Protein AF-A0A918LJS5-F1 (afdb_monomer)

Sequence (943 aa):
MLIVGGGGSGLTASVVLADLGVRSLLVERHATTSRYPKAHILNGRTMEIMAQHGLADDIYREGAPPEKSSAMVWLTSLGGDAPYDRKVLHRTDAYGGGALAEEYAAVCAQRHANLGQRWLEPLLRRHAERRTPGGVLFHHELVGFEQDATGVTATVLDRGRGTTLRVRADYLVAADGGKAVGPALGIGMAGAPTFTHWINLHVRADFSAFIEHDDAVVNRVSSLTDDGTVEHCGVVPMGPTRWGRHSEEWTLMVARPPGAAAAMDDRAVVDLVRRTLKLPACHPMEVLSISRWPVEGTVAERFRDGRVFLVGDAAHRHPPSGALGLNTGIQDAHNLAWKLAEVLAGRADPALLDSYEAERRPVARRVVDRALYSAFNQLAITAGTGVSPAATPEWNRAQLTALFADTEDGRARRAVMAEYFATNRITSRHLGVEIGYDYSGSPYVLPDGTPAPETDPLGLRCVQTARPGHRLPHAWLERDGRAVSTHGLLRPGAFLLLAGAEGGPWLDAAAAHGVDALRVGHELRDPDGTWTSLRGHGERGAVLVRPDGFVAARQHSHDDPHAWLARALAVARGHRTPTEEGHRPMTTWDADTTEVLAKLKEYALGPMRFMNVLSCFELGIVDLLAKKPGLTAREIARTVGGTESAIEQLLFLPVKDDLISHDETTGGYALSGLALPSEADLNRVVPWMDMIKVICLRQLYYLSDSVRTGKVVGLQRFYGFDGTLYAATAENADLRASWSAMMDSVTDFIDEWFFAHFEVAPGARVLDVAGNTGLGAILTRKFKPEADLTVACFDFPEKEADALANFRAHGVAEHCSFIGGDVFLGLPTGFDVVMIKHFLDMFDHENVLRIMRNVHAALEPGGQVYILVPIHPENLRDTNSVDFFPAYFLGCTMGEGGPQKLSTYSRWLEEAGFEVTAALSQDVATMPPDMVPVHGLLRATRK

Secondary structure (DSSP, 8-state):
-EEE--SHHHHHHHHHHHHTT---EEEESSSSS-SS----EE-HHHHHHHHHTT-HHHHHHHS--GGGSSEEEEES-SS--STTTT-EEEEEE-TT-GGGHHHHHTT-SSPPEE--HHHHHHHHHHHHHHHSTT-EEETEEEEEEEEETTEEEEEEEETTTTEEEEEEES-EEE-S-SSSHHHHTT--EEEEEEEEEEEEEEEE---TTT---TTEEEEEEEEE-TTS-EEEEEEEEEESS--GGG-SEEEEEEEE-HHHHHH--HHHHHHHHHHHHT--TT---EEEEEEEEEEEEEEES-SEETTEEE-GGGTEE--STTS-HHHHHHHHHHHHHHHHHHHHTTSS-GGGGGHHHHHHHHHHHHHHHHHHHHHHHTHHHHHHTT--TTS-HHHHHHHHHHHHSSSHHHHHHHHHHHHHHHHGGGGT--HHHHH----TT-TTS---SPPPPP--TT--S------TTSBPPP-EEEETTEEEEGGGGPPTT--EEEE-TT-HHHHHHHHHHT-EEEEBTTTBB-TTSHHHHHS-S-TT-EEEE-TTSBEEEEES--S-HHHHHHHHHHHHTTPPPTT-SS---TT---S-HHHHHHHHHHHHHHHHHHHHHHHHHHTTHHHHHHHSTTEEHHHHHHHHSS-HHHHHHHHHHHHHTTSEEEETTTTEEEESGGGSS-HHHHHHHHHHHHHIIIIIIHHGGGHHHHHHHTS-HHHHHHH---S-HHHHHHH-HHHHHHHHHHHHHHHHHHHHHHHHH----TT-EEEEET-TTTHHHHHHHHH-GGG--EEEEEE-GGGHHHHHHHHHHTT-TTTEEEEE--TTT---S-EEEEEEES-GGGS-HHHHHHHHHHHHHHEEEEEEEEEEEEEE-SSTTS--GGGGHHHHIIIIISSS---EEHHHHHHHHHHTTEEEEEEEE--GGGS-TT--PPEEEEEEEE-

InterPro domains:
  IPR001077 O-methyltransferase, C-terminal domain [PF00891] (701-915)
  IPR002938 FAD-binding domain [PF01494] (2-371)
  IPR016461 O-methyltransferase-like [PS51683] (601-936)
  IPR029063 S-adenosyl-L-methionine-dependent methyltransferase superfamily [G3DSA:3.40.50.150] (749-919)
  IPR029063 S-adenosyl-L-methionine-dependent methyltransferase superfamily [SSF53335] (695-920)
  IPR036188 FAD/NAD(P)-binding domain superfamily [G3DSA:3.50.50.60] (2-364)
  IPR036188 FAD/NAD(P)-binding domain superfamily [SSF51905] (2-373)
  IPR036388 Winged helix-like DNA-binding domain superfamily [G3DSA:1.10.10.10] (591-676)
  IPR050641 Rifampicin monooxygenase-like [PTHR43004] (2-559)

Foldseek 3Di:
DEEEALFLLRLLLLLLLLLLVHQYAYEAQAQDFDQDQPFWKAALLNLLSCVLSVNNVVQCVQFDPQQQAFKAWEAAFLDDDFPLHLDTLDMDTFQCHDPNVVQRCQFGVGGMTTAGRNGVSVSSNVSSCVSHPVRYHYSKHFPDWDDDPQWIWTWIANNVVRDIDIDTDRFYEYPPLQPPDCVVVVWDKDFFAFFKKKKKWKKFFQSLVRFDRSNHQWYWHFYQFPQRATFIWIWGQHARPDGGNGRRMIIIMGMGGPVVVVPDDPVNVVVSSCRSNVPDPPGDMGTPDMDMDTAGLIATPDQDDNRYGYAFSSGTGHACQLSCRSNLRSLLSLQQSLLVSCVVVVNFDPVLNVLSCLQSRVLRNLVSVLRVVLVVLVVLLCVLLVRDNPDGSVNNSVSSVCCPDPDPSVVVSSVSSVVSVVLNNLRGQQCCSSAQDFNPRGQLADFPPDDDDDADPSNNHHDAALGIRHFHGWAFKDAPNDTDTPSNPQHSSAKEKEAALQQPVLCVLCVVVVHHYDYDVPRIDRPPCSCVVHHPADRQWMFIAGSSRGTRDIDRHDPHNNVVVVVSSCSNSVNDDPVVPPDDDPPDDPPPVVVVVVVVVCVVCVVVLLVLVLVCVVLCVLVVQLVPWFDALCRSCVVSPDHSVVSVVSCPSCCVVQQWPADPVSNIIHGGVVNPDDPVLCLQQSLVSLCCVQFNPQQLVCLVVLLVPLFQVSCCVPVVDGFFLVVVLVPDVSSVVSVVSNVVSVCVPVLLVQLVVDDDAAAFEEEEEQCQLVVNVLVNCVSPVVRNAAYEYEEAPVRQVNNCVVCVVSVNNVRYYYDHDDLLVADAADGQEYEYEAPLQLADLVSSLSSLLRVLVRHDAFGKYKYKYFAQEPDNPDDDQQVCFVSCSCRGGRSDGHHYHLVVVCVSNVVSQWAWPDKDWDDCVPDDRSDRTTMIMTMTGHD

Solvent-accessible surface area (backbone atoms only — not comparable to full-atom values): 48584 Å² total; per-residue (Å²): 60,36,31,35,21,58,44,66,30,25,27,44,32,48,36,53,24,39,72,54,71,39,69,52,39,34,30,14,60,48,80,62,59,57,86,54,50,80,66,30,56,37,44,36,58,46,31,44,53,28,47,58,69,76,42,34,69,64,50,57,71,65,23,48,54,65,80,27,45,14,24,39,34,31,26,25,21,49,29,65,83,54,96,52,36,56,36,78,76,49,75,46,63,18,58,49,15,70,91,37,33,64,69,41,52,62,62,29,91,39,62,50,43,42,44,29,35,42,58,41,31,55,52,41,44,54,54,25,40,71,68,33,76,89,25,62,38,58,23,22,29,82,78,49,71,52,76,59,101,78,27,30,44,34,37,30,35,34,68,86,78,75,45,78,45,81,46,79,23,61,29,38,40,32,26,54,54,42,74,53,65,39,59,75,70,71,48,52,72,50,68,48,66,73,74,34,22,41,40,38,39,33,30,40,38,82,47,45,92,52,39,84,66,43,24,32,48,35,39,37,28,53,12,76,45,96,85,30,44,79,36,60,37,39,42,26,55,58,19,80,86,37,49,21,28,63,13,49,26,34,40,38,37,37,75,31,51,58,72,59,49,72,71,50,51,75,64,58,50,51,53,48,51,40,57,41,34,31,52,60,90,85,60,71,68,47,77,75,48,77,48,75,46,78,32,32,32,30,31,37,77,54,39,60,58,95,54,36,35,43,28,25,55,27,26,38,40,46,42,74,40,55,47,48,61,68,33,51,8,39,50,41,26,52,60,42,37,51,48,52,40,34,33,76,68,69,72,23,39,75,62,38,59,57,48,46,41,62,40,47,50,61,51,51,47,54,51,25,54,50,11,45,52,39,52,58,52,55,61,47,45,52,53,33,52,64,42,48,91,89,47,52,39,69,55,33,54,48,33,39,47,42,40,72,38,98,44,72,68,10,51,52,41,47,54,56,23,48,57,41,51,59,66,49,43,55,36,41,42,32,44,14,67,70,60,45,59,64,29,68,86,24,87,49,30,44,78,69,86,71,81,81,77,84,73,54,92,76,17,48,51,58,75,72,33,36,49,36,17,21,41,56,45,47,27,70,28,33,42,96,92,36,83,40,41,53,68,72,70,53,44,72,68,36,43,40,34,47,23,18,54,66,19,61,65,48,42,57,30,22,57,78,69,76,33,48,58,50,28,46,67,64,70,24,37,52,86,80,43,54,47,69,71,34,50,77,42,46,47,51,7,38,36,37,28,39,51,75,46,30,17,28,22,45,40,50,60,67,99,52,44,48,68,50,49,54,50,46,49,30,35,55,28,37,39,85,56,91,83,48,90,82,63,76,73,97,81,69,72,88,53,64,57,66,60,53,52,49,51,52,49,48,63,72,44,40,68,61,54,50,52,45,57,50,47,38,55,76,49,40,49,54,62,48,25,72,76,47,60,58,44,30,39,57,58,47,13,72,72,56,60,74,46,38,70,56,43,46,63,53,44,51,56,40,39,74,70,44,32,26,43,71,41,87,90,78,51,16,31,30,58,39,56,64,64,68,64,51,72,73,51,48,66,50,48,50,31,50,52,47,27,43,57,69,52,37,61,64,12,47,76,34,26,73,57,2,60,73,67,51,32,20,47,18,43,37,74,78,68,72,39,88,62,37,38,78,62,44,33,78,76,33,69,67,56,29,54,32,48,50,52,31,50,53,55,50,49,75,61,49,48,62,60,50,54,75,70,59,84,74,64,68,62,38,34,34,34,26,44,68,24,54,56,24,57,61,43,53,46,51,49,70,77,42,62,90,30,61,52,38,27,34,22,30,28,51,60,88,32,46,66,54,18,56,50,44,28,53,76,69,73,38,50,92,39,45,49,73,45,67,48,46,64,86,82,41,56,81,66,86,31,47,32,40,37,39,58,78,53,62,43,57,36,42,72,71,56,38,40,48,38,45,35,27,52,50,70,21,34,49,76,72,14,36,39,40,40,39,37,55,33,44,58,91,52,83,83,61,88,65,55,49,76,59,43,64,58,41,21,21,8,44,36,47,8,38,42,30,62,45,31,60,75,52,56,52,51,47,42,44,74,36,60,31,46,75,77,45,80,47,66,68,60,73,92,78,46,66,92,77,58,46,69,48,42,28,42,39,32,29,31,32,110

Structure (mmCIF, N/CA/C/O backbone):
data_AF-A0A918LJS5-F1
#
_entry.id   AF-A0A918LJS5-F1
#
loop_
_atom_site.group_PDB
_atom_site.id
_atom_site.type_symbol
_atom_site.label_atom_id
_atom_site.label_alt_id
_atom_site.label_comp_id
_atom_site.label_asym_id
_atom_site.label_entity_id
_atom_site.label_seq_id
_atom_site.pdbx_PDB_ins_code
_atom_site.Cartn_x
_atom_site.Cartn_y
_atom_site.Cartn_z
_atom_site.occupancy
_atom_site.B_iso_or_equiv
_atom_site.auth_seq_id
_atom_site.auth_comp_id
_atom_site.auth_asym_id
_atom_site.auth_atom_id
_atom_site.pdbx_PDB_model_num
ATOM 1 N N . MET A 1 1 ? -17.583 20.029 -4.869 1.00 96.56 1 MET A N 1
ATOM 2 C CA . MET A 1 1 ? -16.220 19.565 -5.229 1.00 96.56 1 MET A CA 1
ATOM 3 C C . MET A 1 1 ? -15.645 20.369 -6.388 1.00 96.56 1 MET A C 1
ATOM 5 O O . MET A 1 1 ? -16.385 20.649 -7.326 1.00 96.56 1 MET A O 1
ATOM 9 N N . LEU A 1 2 ? -14.349 20.695 -6.356 1.00 98.69 2 LEU A N 1
ATOM 10 C CA . LEU A 1 2 ? -13.584 21.165 -7.522 1.00 98.69 2 LEU A CA 1
ATOM 11 C C . LEU A 1 2 ? -12.577 20.082 -7.932 1.00 98.69 2 LEU A C 1
ATOM 13 O O . LEU A 1 2 ? -11.851 19.579 -7.084 1.00 98.69 2 LEU A O 1
ATOM 17 N N . ILE A 1 3 ? -12.527 19.727 -9.212 1.00 98.81 3 ILE A N 1
ATOM 18 C CA . ILE A 1 3 ? -11.568 18.779 -9.787 1.00 98.81 3 ILE A CA 1
ATOM 19 C C . ILE A 1 3 ? -10.683 19.555 -10.758 1.00 98.81 3 ILE A C 1
ATOM 21 O O . ILE A 1 3 ? -11.184 20.262 -11.631 1.00 98.81 3 ILE A O 1
ATOM 25 N N . VAL A 1 4 ? -9.370 19.441 -10.609 1.00 98.69 4 VAL A N 1
ATOM 26 C CA . VAL A 1 4 ? -8.397 20.193 -11.407 1.00 98.69 4 VAL A CA 1
ATOM 27 C C . VAL A 1 4 ? -7.623 19.208 -12.265 1.00 98.69 4 VAL A C 1
ATOM 29 O O . VAL A 1 4 ? -6.833 18.436 -11.736 1.00 98.69 4 VAL A O 1
ATOM 32 N N . GLY A 1 5 ? -7.851 19.239 -13.576 1.00 98.12 5 GLY A N 1
ATOM 33 C CA . GLY A 1 5 ? -7.279 18.316 -14.553 1.00 98.12 5 GLY A CA 1
ATOM 34 C C . GLY A 1 5 ? -8.327 17.382 -15.164 1.00 98.12 5 GLY A C 1
ATOM 35 O O . GLY A 1 5 ? -9.051 16.679 -14.463 1.00 98.12 5 GLY A O 1
ATOM 36 N N . GLY A 1 6 ? -8.389 17.366 -16.494 1.00 96.94 6 GLY A N 1
ATOM 37 C CA . GLY A 1 6 ? -9.326 16.597 -17.319 1.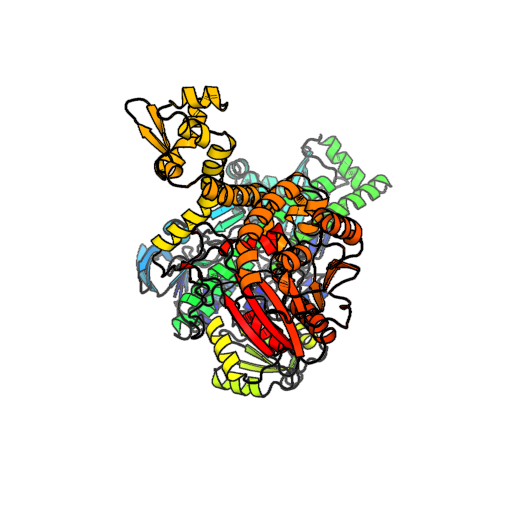00 96.94 6 GLY A CA 1
ATOM 38 C C . GLY A 1 6 ? -8.699 15.380 -17.998 1.00 96.94 6 GLY A C 1
ATOM 39 O O . GLY A 1 6 ? -9.126 15.012 -19.090 1.00 96.94 6 GLY A O 1
ATOM 40 N N . GLY A 1 7 ? -7.671 14.784 -17.387 1.00 96.25 7 GLY A N 1
ATOM 41 C CA . GLY A 1 7 ? -7.115 13.493 -17.804 1.00 96.25 7 GLY A CA 1
ATOM 42 C C . GLY A 1 7 ? -7.904 12.303 -17.245 1.00 96.25 7 GLY A C 1
ATOM 43 O O . GLY A 1 7 ? -8.898 12.481 -16.540 1.00 96.25 7 GLY A O 1
ATOM 44 N N . GLY A 1 8 ? -7.432 11.080 -17.508 1.00 96.50 8 GLY A N 1
ATOM 45 C CA . GLY A 1 8 ? -8.111 9.840 -17.098 1.00 96.50 8 GLY A CA 1
ATOM 46 C C . GLY A 1 8 ? -8.556 9.791 -15.626 1.00 96.50 8 GLY A C 1
ATOM 47 O O . GLY A 1 8 ? -9.715 9.476 -15.358 1.00 96.50 8 GLY A O 1
ATOM 48 N N . SER A 1 9 ? -7.696 10.177 -14.675 1.00 97.62 9 SER A N 1
ATOM 49 C CA . SER A 1 9 ? -8.045 10.193 -13.243 1.00 97.62 9 SER A CA 1
ATOM 50 C C . SER A 1 9 ? -9.108 11.242 -12.899 1.00 97.62 9 SER A C 1
ATOM 52 O O . SER A 1 9 ? -10.052 10.945 -12.173 1.00 97.62 9 SER A O 1
ATOM 54 N N . GLY A 1 10 ? -8.993 12.460 -13.440 1.00 98.25 10 GLY A N 1
ATOM 55 C CA . GLY A 1 10 ? -9.922 13.559 -13.150 1.00 98.25 10 GLY A CA 1
ATOM 56 C C . GLY A 1 10 ? -11.304 13.352 -13.771 1.00 98.25 10 GLY A C 1
ATOM 57 O O . GLY A 1 10 ? -12.320 13.544 -13.103 1.00 98.25 10 GLY A O 1
ATOM 58 N N . LEU A 1 11 ? -11.358 12.879 -15.020 1.00 98.62 11 LEU A N 1
ATOM 59 C CA . LEU A 1 11 ? -12.619 12.517 -15.674 1.00 98.62 11 LEU A CA 1
ATOM 60 C C . LEU A 1 11 ? -13.302 11.343 -14.964 1.00 98.62 11 LEU A C 1
ATOM 62 O O . LEU A 1 11 ? -14.517 11.369 -14.779 1.00 98.62 11 LEU A O 1
ATOM 66 N N . THR A 1 12 ? -12.528 10.356 -14.504 1.00 98.56 12 THR A N 1
ATOM 67 C CA . THR A 1 12 ? -13.069 9.253 -13.699 1.00 98.56 12 THR A CA 1
ATOM 68 C C . THR A 1 12 ? -13.606 9.754 -12.361 1.00 98.56 12 THR A C 1
ATOM 70 O O . THR A 1 12 ? -14.729 9.412 -12.004 1.00 98.56 12 THR A O 1
ATOM 73 N N . ALA A 1 13 ? -12.874 10.629 -11.661 1.00 98.62 13 ALA A N 1
ATOM 74 C CA . ALA A 1 13 ? -13.361 11.262 -10.435 1.00 98.62 13 ALA A CA 1
ATOM 75 C C . ALA A 1 13 ? -14.688 12.003 -10.668 1.00 98.62 13 ALA A C 1
ATOM 77 O O . ALA A 1 13 ? -15.600 11.882 -9.858 1.00 98.62 13 ALA A O 1
ATOM 78 N N . SER A 1 14 ? -14.826 12.720 -11.790 1.00 98.62 14 SER A N 1
ATOM 79 C CA . SER A 1 14 ? -16.070 13.411 -12.146 1.00 98.62 14 SER A CA 1
ATOM 80 C C . SER A 1 14 ? -17.237 12.444 -12.366 1.00 98.62 14 SER A C 1
ATOM 82 O O . SER A 1 14 ? -18.330 12.711 -11.872 1.00 98.62 14 SER A O 1
ATOM 84 N N . VAL A 1 15 ? -17.019 11.322 -13.062 1.00 98.62 15 VAL A N 1
ATOM 85 C CA . VAL A 1 15 ? -18.058 10.299 -13.264 1.00 98.62 15 VAL A CA 1
ATOM 86 C C . VAL A 1 15 ? -18.456 9.645 -11.943 1.00 98.62 15 VAL A C 1
ATOM 88 O O . VAL A 1 15 ? -19.642 9.609 -11.623 1.00 98.62 15 VAL A O 1
ATOM 91 N N . VAL A 1 16 ? -17.479 9.179 -11.160 1.00 98.44 16 VAL A N 1
ATOM 92 C CA . VAL A 1 16 ? -17.736 8.481 -9.894 1.00 98.44 16 VAL A CA 1
ATOM 93 C C . VAL A 1 16 ? -18.443 9.405 -8.903 1.00 98.44 16 VAL A C 1
ATOM 95 O O . VAL A 1 16 ? -19.447 9.011 -8.326 1.00 98.44 16 VAL A O 1
ATOM 98 N N . LEU A 1 17 ? -17.988 10.653 -8.738 1.00 98.44 17 LEU A N 1
ATOM 99 C CA . LEU A 1 17 ? -18.647 11.619 -7.852 1.00 98.44 17 LEU A CA 1
ATOM 100 C C . LEU A 1 17 ? -20.086 11.913 -8.289 1.00 98.44 17 LEU A C 1
ATOM 102 O O . LEU A 1 17 ? -20.968 11.987 -7.435 1.00 98.44 17 LEU A O 1
ATOM 106 N N . ALA A 1 18 ? -20.342 12.033 -9.594 1.00 98.19 18 ALA A N 1
ATOM 107 C CA . ALA A 1 18 ? -21.691 12.262 -10.097 1.00 98.19 18 ALA A CA 1
ATOM 108 C C . ALA A 1 18 ? -22.625 11.067 -9.834 1.00 98.19 18 ALA A C 1
ATOM 110 O O . ALA A 1 18 ? -23.754 11.275 -9.392 1.00 98.19 18 ALA A O 1
ATOM 111 N N . ASP A 1 19 ? -22.149 9.830 -10.018 1.00 97.88 19 ASP A N 1
ATOM 112 C CA . ASP A 1 19 ? -22.919 8.613 -9.704 1.00 97.88 19 ASP A CA 1
ATOM 113 C C . ASP A 1 19 ? -23.213 8.474 -8.200 1.00 97.88 19 ASP A C 1
ATOM 115 O O . ASP A 1 19 ? -24.200 7.856 -7.809 1.00 97.88 19 ASP A O 1
ATOM 119 N N . LEU A 1 20 ? -22.387 9.094 -7.353 1.00 97.75 20 LEU A N 1
ATOM 120 C CA . LEU A 1 20 ? -22.584 9.184 -5.904 1.00 97.75 20 LEU A CA 1
ATOM 121 C C . LEU A 1 20 ? -23.449 10.387 -5.478 1.00 97.75 20 LEU A C 1
ATOM 123 O O . LEU A 1 20 ? -23.612 10.635 -4.284 1.00 97.75 20 LEU A O 1
ATOM 127 N N . GLY A 1 21 ? -23.982 11.162 -6.429 1.00 96.75 21 GLY A N 1
ATOM 128 C CA . GLY A 1 21 ? -24.802 12.347 -6.158 1.00 96.75 21 GLY A CA 1
ATOM 129 C C . GLY A 1 21 ? -24.016 13.574 -5.679 1.00 96.75 21 GLY A C 1
ATOM 130 O O . GLY A 1 21 ? -24.609 14.531 -5.180 1.00 96.75 21 GLY A O 1
ATOM 131 N N . VAL A 1 22 ? -22.688 13.585 -5.825 1.00 97.50 22 VAL A N 1
ATOM 132 C CA . VAL A 1 22 ? -21.833 14.705 -5.417 1.00 97.50 22 VAL A CA 1
ATOM 133 C C . VAL A 1 22 ? -21.667 15.700 -6.562 1.00 97.50 22 VAL A C 1
ATOM 135 O O . VAL A 1 22 ? -21.097 15.402 -7.609 1.00 97.50 22 VAL A O 1
ATOM 138 N N . ARG A 1 23 ? -22.086 16.948 -6.331 1.00 96.94 23 ARG A N 1
ATOM 139 C CA . ARG A 1 23 ? -21.885 18.045 -7.286 1.00 96.94 23 ARG A CA 1
ATOM 140 C C . ARG A 1 23 ? -20.399 18.407 -7.412 1.00 96.94 23 ARG A C 1
ATOM 142 O O . ARG A 1 23 ? -19.765 18.872 -6.453 1.00 96.94 23 ARG A O 1
ATOM 149 N N . SER A 1 24 ? -19.867 18.281 -8.624 1.00 97.75 24 SER A N 1
ATOM 150 C CA . SER A 1 24 ? -18.484 18.630 -8.958 1.00 97.75 24 SER A CA 1
ATOM 151 C C . SER A 1 24 ? -18.380 19.599 -10.132 1.00 97.75 24 SER A C 1
ATOM 153 O O . SER A 1 24 ? -19.163 19.513 -11.073 1.00 97.75 24 SER A O 1
ATOM 155 N N . LEU A 1 25 ? -17.369 20.468 -10.091 1.00 98.62 25 LEU A N 1
ATOM 156 C CA . LEU A 1 25 ? -16.881 21.222 -11.243 1.00 98.62 25 LEU A CA 1
ATOM 157 C C . LEU A 1 25 ? -15.488 20.705 -11.609 1.00 98.62 25 LEU A C 1
ATOM 159 O O . LEU A 1 25 ? -14.601 20.744 -10.761 1.00 98.62 25 LEU A O 1
ATOM 163 N N . LEU A 1 26 ? -15.287 20.243 -12.839 1.00 98.81 26 LEU A N 1
ATOM 164 C CA . LEU A 1 26 ? -13.979 19.897 -13.389 1.00 98.81 26 LEU A CA 1
ATOM 165 C C . LEU A 1 26 ? -13.466 21.041 -14.258 1.00 98.81 26 LEU A C 1
ATOM 167 O O . LEU A 1 26 ? -14.195 21.525 -15.122 1.00 98.81 26 LEU A O 1
ATOM 171 N N . VAL A 1 27 ? -12.207 21.434 -14.069 1.00 98.56 27 VAL A N 1
ATOM 172 C CA . VAL A 1 27 ? -11.519 22.420 -14.913 1.00 98.56 27 VAL A CA 1
ATOM 173 C C . VAL A 1 27 ? -10.274 21.808 -15.551 1.00 98.56 27 VAL A C 1
ATOM 175 O O . VAL A 1 27 ? -9.483 21.146 -14.881 1.00 98.56 27 VAL A O 1
ATOM 178 N N . GLU A 1 28 ? -10.100 22.014 -16.854 1.00 97.94 28 GLU A N 1
ATOM 179 C CA . GLU A 1 28 ? -8.954 21.538 -17.632 1.00 97.94 28 GLU A CA 1
ATOM 180 C C . GLU A 1 28 ? -8.422 22.663 -18.518 1.00 97.94 28 GLU A C 1
ATOM 182 O O . GLU A 1 28 ? -9.156 23.251 -19.308 1.00 97.94 28 GLU A O 1
ATOM 187 N N . ARG A 1 29 ? -7.124 22.954 -18.416 1.00 97.00 29 ARG A N 1
ATOM 188 C CA . ARG A 1 29 ? -6.482 24.075 -19.117 1.00 97.00 29 ARG A CA 1
ATOM 189 C C . ARG A 1 29 ? -6.448 23.904 -20.638 1.00 97.00 29 ARG A C 1
ATOM 191 O O . ARG A 1 29 ? -6.424 24.891 -21.369 1.00 97.00 29 ARG A O 1
ATOM 198 N N . HIS A 1 30 ? -6.407 22.673 -21.137 1.00 96.19 30 HIS A N 1
ATOM 199 C CA . HIS A 1 30 ? -6.397 22.384 -22.567 1.00 96.19 30 HIS A CA 1
ATOM 200 C C . HIS A 1 30 ? -7.815 22.464 -23.154 1.00 96.19 30 HIS A C 1
ATOM 202 O O . HIS A 1 30 ? -8.797 22.199 -22.472 1.00 96.19 30 HIS A O 1
ATOM 208 N N . ALA A 1 31 ? -7.943 22.840 -24.432 1.00 95.50 31 ALA A N 1
ATOM 209 C CA . ALA A 1 31 ? -9.250 22.970 -25.092 1.00 95.50 31 ALA A CA 1
ATOM 210 C C . ALA A 1 31 ? -9.937 21.616 -25.369 1.00 95.50 31 ALA A C 1
ATOM 212 O O . ALA A 1 31 ? -11.158 21.536 -25.497 1.00 95.50 31 ALA A O 1
ATOM 213 N N . THR A 1 32 ? -9.152 20.543 -25.453 1.00 95.50 32 THR A N 1
ATOM 214 C CA . THR A 1 32 ? -9.612 19.172 -25.694 1.00 95.50 32 THR A CA 1
ATOM 215 C C . THR A 1 32 ? -8.863 18.203 -24.786 1.00 95.50 32 THR A C 1
ATOM 217 O O . THR A 1 32 ? -7.865 18.570 -24.163 1.00 95.50 32 THR A O 1
ATOM 220 N N . THR A 1 33 ? -9.319 16.952 -24.743 1.00 95.50 33 THR A N 1
ATOM 221 C CA . THR A 1 33 ? -8.583 15.832 -24.137 1.00 95.50 33 THR A CA 1
ATOM 222 C C . THR A 1 33 ? -7.249 15.594 -24.851 1.00 95.50 33 THR A C 1
ATOM 224 O O . THR A 1 33 ? -6.936 16.231 -25.868 1.00 95.50 33 THR A O 1
ATOM 227 N N . SER A 1 34 ? -6.426 14.696 -24.309 1.00 89.88 34 SER A N 1
ATOM 228 C CA . SER A 1 34 ? -5.091 14.442 -24.828 1.00 89.88 34 SER A CA 1
ATOM 229 C C . SER A 1 34 ? -5.116 13.983 -26.284 1.00 89.88 34 SER A C 1
ATOM 231 O O . SER A 1 34 ? -5.778 13.021 -26.655 1.00 89.88 34 SER A O 1
ATOM 233 N N . ARG A 1 35 ? -4.318 14.657 -27.118 1.00 87.12 35 ARG A N 1
ATOM 234 C CA . ARG A 1 35 ? -4.061 14.238 -28.504 1.00 87.12 35 ARG A CA 1
ATOM 235 C C . ARG A 1 35 ? -3.033 13.110 -28.617 1.00 87.12 35 ARG A C 1
ATOM 237 O O . ARG A 1 35 ? -2.877 12.557 -29.703 1.00 87.12 35 ARG A O 1
ATOM 244 N N . TYR A 1 36 ? -2.316 12.824 -27.529 1.00 89.75 36 TYR A N 1
ATOM 245 C CA . TYR A 1 36 ? -1.252 11.828 -27.482 1.00 89.75 36 TYR A CA 1
ATOM 246 C C . TYR A 1 36 ? -1.810 10.471 -27.024 1.00 89.75 36 TYR A C 1
ATOM 248 O O . TYR A 1 36 ? -2.623 10.450 -26.102 1.00 89.75 36 TYR A O 1
ATOM 256 N N . PRO A 1 37 ? -1.344 9.348 -27.597 1.00 82.12 37 PRO A N 1
ATOM 257 C CA . PRO A 1 37 ? -1.781 8.000 -27.218 1.00 82.12 37 PRO A CA 1
ATOM 258 C C . PRO A 1 37 ? -1.644 7.663 -25.725 1.00 82.12 37 PRO A C 1
ATOM 260 O O . PRO A 1 37 ? -2.584 7.129 -25.142 1.00 82.12 37 PRO A O 1
ATOM 263 N N . LYS A 1 38 ? -0.505 8.026 -25.108 1.00 89.56 38 LYS A N 1
ATOM 264 C CA . LYS A 1 38 ? -0.156 7.783 -23.690 1.00 89.56 38 LYS A CA 1
ATOM 265 C C . LYS A 1 38 ? -0.474 6.341 -23.232 1.00 89.56 38 LYS A C 1
ATOM 267 O O . LYS A 1 38 ? -0.198 5.401 -23.969 1.00 89.56 38 LYS A O 1
ATOM 272 N N . ALA A 1 39 ? -0.955 6.150 -21.997 1.00 92.31 39 ALA A N 1
ATOM 273 C CA . ALA A 1 39 ? -1.295 4.833 -21.462 1.00 92.31 39 ALA A CA 1
ATOM 274 C C . ALA A 1 39 ? -2.462 4.207 -22.241 1.00 92.31 39 ALA A C 1
ATOM 276 O O . ALA A 1 39 ? -3.348 4.924 -22.700 1.00 92.31 39 ALA A O 1
ATOM 277 N N . HIS A 1 40 ? -2.467 2.880 -22.363 1.00 93.88 40 HIS A N 1
ATOM 278 C CA . HIS A 1 40 ? -3.453 2.165 -23.177 1.00 93.88 40 HIS A CA 1
ATOM 279 C C . HIS A 1 40 ? -4.020 0.901 -22.516 1.00 93.88 40 HIS A C 1
ATOM 281 O O . HIS A 1 40 ? -5.159 0.552 -22.797 1.00 93.88 40 HIS A O 1
ATOM 287 N N . ILE A 1 41 ? -3.301 0.252 -21.591 1.00 95.69 41 ILE A N 1
ATOM 288 C CA . ILE A 1 41 ? -3.839 -0.896 -20.844 1.00 95.69 41 ILE A CA 1
ATOM 289 C C . ILE A 1 41 ? -4.638 -0.445 -19.625 1.00 95.69 41 ILE A C 1
ATOM 291 O O . ILE A 1 41 ? -4.147 0.312 -18.783 1.00 95.69 41 ILE A O 1
ATOM 295 N N . LEU A 1 42 ? -5.847 -0.984 -19.511 1.00 97.00 42 LEU A N 1
ATOM 296 C CA . LEU A 1 42 ? -6.722 -0.905 -18.352 1.00 97.00 42 LEU A CA 1
ATOM 297 C C . LEU A 1 42 ? -6.766 -2.290 -17.707 1.00 97.00 42 LEU A C 1
ATOM 299 O O . LEU A 1 42 ? -7.195 -3.254 -18.339 1.00 97.00 42 LEU A O 1
ATOM 303 N N . ASN A 1 43 ? -6.279 -2.405 -16.474 1.00 96.31 43 ASN A N 1
ATOM 304 C CA . ASN A 1 43 ? -6.233 -3.685 -15.775 1.00 96.31 43 ASN A CA 1
ATOM 305 C C . ASN A 1 43 ? -7.613 -4.106 -15.248 1.00 96.31 43 ASN A C 1
ATOM 307 O O . ASN A 1 43 ? -8.541 -3.295 -15.190 1.00 96.31 43 ASN A O 1
ATOM 311 N N . GLY A 1 44 ? -7.735 -5.370 -14.832 1.00 95.50 44 GLY A N 1
ATOM 312 C CA . GLY A 1 44 ? -8.982 -5.926 -14.298 1.00 95.50 44 GLY A CA 1
ATOM 313 C C . GLY A 1 44 ? -9.600 -5.067 -13.191 1.00 95.50 44 GLY A C 1
ATOM 314 O O . GLY A 1 44 ? -10.790 -4.772 -13.246 1.00 95.50 44 GLY A O 1
ATOM 315 N N . ARG A 1 45 ? -8.795 -4.540 -12.253 1.00 97.19 45 ARG A N 1
ATOM 316 C CA . ARG A 1 45 ? -9.301 -3.670 -11.177 1.00 97.19 45 ARG A CA 1
ATOM 317 C C . ARG A 1 45 ? -9.896 -2.361 -11.694 1.00 97.19 45 ARG A C 1
ATOM 319 O O . ARG A 1 45 ? -10.929 -1.919 -11.199 1.00 97.19 45 ARG A O 1
ATOM 326 N N . THR A 1 46 ? -9.271 -1.736 -12.684 1.00 98.19 46 THR A N 1
ATOM 327 C CA . THR A 1 46 ? -9.848 -0.566 -13.352 1.00 98.19 46 THR A CA 1
ATOM 328 C C . THR A 1 46 ? -11.139 -0.936 -14.065 1.00 98.19 46 THR A C 1
ATOM 330 O O . THR A 1 46 ? -12.124 -0.216 -13.938 1.00 98.19 46 THR A O 1
ATOM 333 N N . MET A 1 47 ? -11.176 -2.069 -14.766 1.00 98.25 47 MET A N 1
ATOM 334 C CA . MET A 1 47 ? -12.376 -2.498 -15.481 1.00 98.25 47 MET A CA 1
ATOM 335 C C . MET A 1 47 ? -13.530 -2.880 -14.546 1.00 98.25 47 MET A C 1
ATOM 337 O O . MET A 1 47 ? -14.682 -2.661 -14.904 1.00 98.25 47 MET A O 1
ATOM 341 N N . GLU A 1 48 ? -13.262 -3.340 -13.322 1.00 97.44 48 GLU A N 1
ATOM 342 C CA . GLU A 1 48 ? -14.283 -3.483 -12.272 1.00 97.44 48 GLU A CA 1
ATOM 343 C C . GLU A 1 48 ? -14.893 -2.142 -11.866 1.00 97.44 48 GLU A C 1
ATOM 345 O O . GLU A 1 48 ? -16.113 -2.035 -11.766 1.00 97.44 48 GLU A O 1
ATOM 350 N N . ILE A 1 49 ? -14.063 -1.112 -11.678 1.00 98.19 49 ILE A N 1
ATOM 351 C CA . ILE A 1 49 ? -14.533 0.250 -11.384 1.00 98.19 49 ILE A CA 1
ATOM 352 C C . ILE A 1 49 ? -15.376 0.762 -12.556 1.00 98.19 49 ILE A C 1
ATOM 354 O O . ILE A 1 49 ? -16.473 1.285 -12.365 1.00 98.19 49 ILE A O 1
ATOM 358 N N . MET A 1 50 ? -14.905 0.557 -13.788 1.00 98.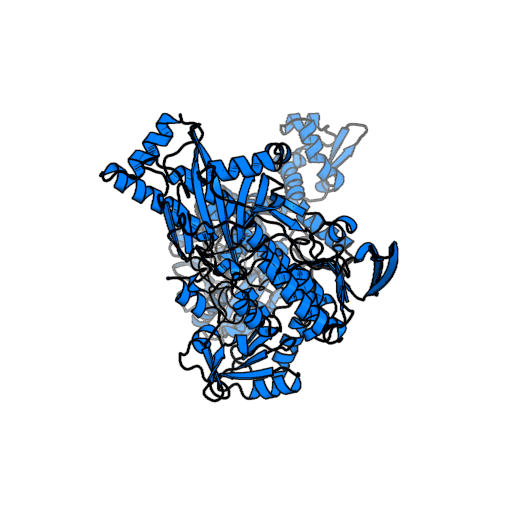31 50 MET A N 1
ATOM 359 C CA . MET A 1 50 ? -15.652 0.932 -14.987 1.00 98.31 50 MET A CA 1
ATOM 360 C C . MET A 1 50 ? -16.981 0.176 -15.081 1.00 98.31 50 MET A C 1
ATOM 362 O O . MET A 1 50 ? -17.987 0.772 -15.448 1.00 98.31 50 MET A O 1
ATOM 366 N N . ALA A 1 51 ? -17.027 -1.108 -14.725 1.00 97.88 51 ALA A N 1
ATOM 367 C CA . ALA A 1 51 ? -18.258 -1.894 -14.723 1.00 97.88 51 ALA A CA 1
ATOM 368 C C . ALA A 1 51 ? -19.244 -1.398 -13.655 1.00 97.88 51 ALA A C 1
ATOM 370 O O . ALA A 1 51 ? -20.416 -1.192 -13.968 1.00 97.88 51 ALA A O 1
ATOM 371 N N . GLN A 1 52 ? -18.765 -1.110 -12.439 1.00 96.88 52 GLN A N 1
ATOM 372 C CA . GLN A 1 52 ? -19.575 -0.561 -11.342 1.00 96.88 52 GLN A CA 1
ATOM 373 C C . GLN A 1 52 ? -20.271 0.756 -11.737 1.00 96.88 52 GLN A C 1
ATOM 375 O O . GLN A 1 52 ? -21.384 1.024 -11.292 1.00 96.88 52 GLN A O 1
ATOM 380 N N . HIS A 1 53 ? -19.637 1.549 -12.606 1.00 97.44 53 HIS A N 1
ATOM 381 C CA . HIS A 1 53 ? -20.128 2.846 -13.084 1.00 97.44 53 HIS A CA 1
ATOM 382 C C . HIS A 1 53 ? -20.694 2.818 -14.522 1.00 97.44 53 HIS A C 1
ATOM 384 O O . HIS A 1 53 ? -20.924 3.869 -15.129 1.00 97.44 53 HIS A O 1
ATOM 390 N N . GLY A 1 54 ? -20.935 1.632 -15.096 1.00 97.00 54 GLY A N 1
ATOM 391 C CA . GLY A 1 54 ? -21.567 1.485 -16.416 1.00 97.00 54 GLY A CA 1
ATOM 392 C C . GLY A 1 54 ? -20.742 2.045 -17.584 1.00 97.00 54 GLY A C 1
ATOM 393 O O . GLY A 1 54 ? -21.294 2.642 -18.506 1.00 97.00 54 GLY A O 1
ATOM 394 N N . LEU A 1 55 ? -19.417 1.916 -17.514 1.00 98.19 55 LEU A N 1
ATOM 395 C CA . LEU A 1 55 ? -18.438 2.375 -18.510 1.00 98.19 55 LEU A CA 1
ATOM 396 C C . LEU A 1 55 ? -17.754 1.214 -19.248 1.00 98.19 55 LEU A C 1
ATOM 398 O O . LEU A 1 55 ? -17.259 1.406 -20.357 1.00 98.19 55 LEU A O 1
ATOM 402 N N . ALA A 1 56 ? -17.695 0.024 -18.639 1.00 97.94 56 ALA A N 1
ATOM 403 C CA . ALA A 1 56 ? -16.894 -1.092 -19.146 1.00 97.94 56 ALA A CA 1
ATOM 404 C C . ALA A 1 56 ? -17.289 -1.526 -20.567 1.00 97.94 56 ALA A C 1
ATOM 406 O O . ALA A 1 56 ? -16.412 -1.684 -21.412 1.00 97.94 56 ALA A O 1
ATOM 407 N N . ASP A 1 57 ? -18.586 -1.651 -20.858 1.00 97.88 57 ASP A N 1
ATOM 408 C CA . ASP A 1 57 ? -19.069 -2.093 -22.174 1.00 97.88 57 ASP A CA 1
ATOM 409 C C . ASP A 1 57 ? -18.689 -1.127 -23.299 1.00 97.88 57 ASP A C 1
ATOM 411 O O . ASP A 1 57 ? -18.334 -1.557 -24.395 1.00 97.88 57 ASP A O 1
ATOM 415 N N . ASP A 1 58 ? -18.736 0.181 -23.035 1.00 97.88 58 ASP A N 1
ATOM 416 C CA . ASP A 1 58 ? -18.333 1.198 -24.008 1.00 97.88 58 ASP A CA 1
ATOM 417 C C . ASP A 1 58 ? -16.816 1.145 -24.248 1.00 97.88 58 ASP A C 1
ATOM 419 O O . ASP A 1 58 ? -16.367 1.247 -25.390 1.00 97.88 58 ASP A O 1
ATOM 423 N N . ILE A 1 59 ? -16.028 0.892 -23.196 1.00 97.81 59 ILE A N 1
ATOM 424 C CA . ILE A 1 59 ? -14.574 0.713 -23.294 1.00 97.81 59 ILE A CA 1
ATOM 425 C C . ILE A 1 59 ? -14.219 -0.548 -24.090 1.00 97.81 59 ILE A C 1
ATOM 427 O O . ILE A 1 59 ? -13.363 -0.476 -24.967 1.00 97.81 59 ILE A O 1
ATOM 431 N N . TYR A 1 60 ? -14.868 -1.689 -23.835 1.00 97.31 60 TYR A N 1
ATOM 432 C CA . TYR A 1 60 ? -14.629 -2.910 -24.615 1.00 97.31 60 TYR A CA 1
ATOM 433 C C . TYR A 1 60 ? -15.048 -2.750 -26.078 1.00 97.31 60 TYR A C 1
ATOM 435 O O . TYR A 1 60 ? -14.405 -3.313 -26.958 1.00 97.31 60 TYR A O 1
ATOM 443 N N . ARG A 1 61 ? -16.112 -1.983 -26.349 1.00 96.12 61 ARG A N 1
ATOM 444 C CA . ARG A 1 61 ? -16.605 -1.747 -27.712 1.00 96.12 61 ARG A CA 1
ATOM 445 C C . ARG A 1 61 ? -15.671 -0.864 -28.536 1.00 96.12 61 ARG A C 1
ATOM 447 O O . ARG A 1 61 ? -15.540 -1.092 -29.733 1.00 96.12 61 ARG A O 1
ATOM 454 N N . GLU A 1 62 ? -15.074 0.156 -27.920 1.00 95.38 62 GLU A N 1
ATOM 455 C CA . GLU A 1 62 ? -14.138 1.072 -28.592 1.00 95.38 62 GLU A CA 1
ATOM 456 C C . GLU A 1 62 ? -12.679 0.565 -28.551 1.00 95.38 62 GLU A C 1
ATOM 458 O O . GLU A 1 62 ? -11.848 1.026 -29.332 1.00 95.38 62 GLU A O 1
ATOM 463 N N . GLY A 1 63 ? -12.356 -0.366 -27.648 1.00 95.25 63 GLY A N 1
ATOM 464 C CA . GLY A 1 63 ? -11.017 -0.920 -27.434 1.00 95.25 63 GLY A CA 1
ATOM 465 C C . GLY A 1 63 ? -10.632 -2.086 -28.342 1.00 95.25 63 GLY A C 1
ATOM 466 O O . GLY A 1 63 ? -11.412 -2.580 -29.157 1.00 95.25 63 GLY A O 1
ATOM 467 N N . ALA A 1 64 ? -9.388 -2.538 -28.181 1.00 95.19 64 ALA A N 1
ATOM 468 C CA . ALA A 1 64 ? -8.877 -3.699 -28.889 1.00 95.19 64 ALA A CA 1
ATOM 469 C C . ALA A 1 64 ? -9.640 -4.967 -28.478 1.00 95.19 64 ALA A C 1
ATOM 471 O O . ALA A 1 64 ? -9.804 -5.209 -27.276 1.00 95.19 64 ALA A O 1
ATOM 472 N N . PRO A 1 65 ? -10.032 -5.822 -29.440 1.00 93.12 65 PRO A N 1
ATOM 473 C CA . PRO A 1 65 ? -10.528 -7.152 -29.127 1.00 93.12 65 PRO A CA 1
ATOM 474 C C . PRO A 1 65 ? -9.494 -7.951 -28.312 1.00 93.12 65 PRO A C 1
ATOM 476 O O . PRO A 1 65 ? -8.291 -7.816 -28.572 1.00 93.12 65 PRO A O 1
ATOM 479 N N . PRO A 1 66 ? -9.915 -8.801 -27.356 1.00 90.00 66 PRO A N 1
ATOM 480 C CA . PRO A 1 66 ? -8.997 -9.555 -26.499 1.00 90.00 66 PRO A CA 1
ATOM 481 C C . PRO A 1 66 ? -7.962 -10.384 -27.274 1.00 90.00 66 PRO A C 1
ATOM 483 O O . PRO A 1 66 ? -6.790 -10.419 -26.909 1.00 90.00 66 PRO A O 1
ATOM 486 N N . GLU A 1 67 ? -8.366 -10.991 -28.390 1.00 91.38 67 GLU A N 1
ATOM 487 C CA . GLU A 1 67 ? -7.509 -11.786 -29.275 1.00 91.38 67 GLU A CA 1
ATOM 488 C C . GLU A 1 67 ? -6.463 -10.964 -30.047 1.00 91.38 67 GLU A C 1
ATOM 490 O O . GLU A 1 67 ? -5.582 -11.536 -30.683 1.00 91.38 67 GLU A O 1
ATOM 495 N N . LYS A 1 68 ? -6.557 -9.629 -30.014 1.00 93.50 68 LYS A N 1
ATOM 496 C CA . LYS A 1 68 ? -5.579 -8.693 -30.597 1.00 93.50 68 LYS A CA 1
ATOM 497 C C . LYS A 1 68 ? -4.664 -8.062 -29.547 1.00 93.50 68 LYS A C 1
ATOM 499 O O . LYS A 1 68 ? -3.860 -7.193 -29.872 1.00 93.50 68 LYS A O 1
ATOM 504 N N . SER A 1 69 ? -4.821 -8.448 -28.282 1.00 91.75 69 SER A N 1
ATOM 505 C CA . SER A 1 69 ? -4.201 -7.773 -27.146 1.00 91.75 69 SER A CA 1
ATOM 506 C C . SER A 1 69 ? -3.811 -8.758 -26.036 1.00 91.75 69 SER A C 1
ATOM 508 O O . SER A 1 69 ? -4.053 -8.491 -24.858 1.00 91.75 69 SER A O 1
ATOM 510 N N . SER A 1 70 ? -3.200 -9.888 -26.403 1.00 93.31 70 SER A N 1
ATOM 511 C CA . SER A 1 70 ? -2.919 -11.007 -25.490 1.00 93.31 70 SER A CA 1
ATOM 512 C C . SER A 1 70 ? -1.442 -11.333 -25.277 1.00 93.31 70 SER A C 1
ATOM 514 O O . SER A 1 70 ? -1.134 -12.152 -24.411 1.00 93.31 70 SER A O 1
ATOM 516 N N . ALA A 1 71 ? -0.524 -10.730 -26.037 1.00 94.62 71 ALA A N 1
ATOM 517 C CA . ALA A 1 71 ? 0.892 -11.087 -25.974 1.00 94.62 71 ALA A CA 1
ATOM 518 C C . ALA A 1 71 ? 1.846 -9.889 -26.014 1.00 94.62 71 ALA A C 1
ATOM 520 O O . ALA A 1 71 ? 1.524 -8.803 -26.493 1.00 94.62 71 ALA A O 1
ATOM 521 N N . MET A 1 72 ? 3.070 -10.113 -25.546 1.00 93.94 72 MET A N 1
ATOM 522 C CA . MET A 1 72 ? 4.225 -9.276 -25.855 1.00 93.94 72 MET A CA 1
ATOM 523 C C . MET A 1 72 ? 5.191 -10.057 -26.735 1.00 93.94 72 MET A C 1
ATOM 525 O O . MET A 1 72 ? 5.471 -11.230 -26.476 1.00 93.94 72 MET A O 1
ATOM 529 N N . VAL A 1 73 ? 5.713 -9.391 -27.762 1.00 95.12 73 VAL A N 1
ATOM 530 C CA . VAL A 1 73 ? 6.622 -9.989 -28.742 1.00 95.12 73 VAL A CA 1
ATOM 531 C C . VAL A 1 73 ? 7.917 -9.198 -28.749 1.00 95.12 73 VAL A C 1
ATOM 533 O O . VAL A 1 73 ? 7.894 -7.973 -28.830 1.00 95.12 73 VAL A O 1
ATOM 536 N N . TRP A 1 74 ? 9.047 -9.892 -28.686 1.00 93.88 74 TRP A N 1
ATOM 537 C CA . TRP A 1 74 ? 10.374 -9.320 -28.861 1.00 93.88 74 TRP A CA 1
ATOM 538 C C . TRP A 1 74 ? 10.964 -9.803 -30.168 1.00 93.88 74 TRP A C 1
ATOM 540 O O . TRP A 1 74 ? 10.934 -10.995 -30.472 1.00 93.88 74 TRP A O 1
ATOM 550 N N . LEU A 1 75 ? 11.525 -8.873 -30.922 1.00 94.19 75 LEU A N 1
ATOM 551 C CA . LEU A 1 75 ? 12.055 -9.113 -32.252 1.00 94.19 75 LEU A CA 1
ATOM 552 C C . LEU A 1 75 ? 13.346 -8.332 -32.470 1.00 94.19 75 LEU A C 1
ATOM 554 O O . LEU A 1 75 ? 13.593 -7.318 -31.817 1.00 94.19 75 LEU A O 1
ATOM 558 N N . THR A 1 76 ? 14.163 -8.793 -33.407 1.00 93.44 76 THR A N 1
ATOM 559 C CA . THR A 1 76 ? 15.388 -8.088 -33.791 1.00 93.44 76 THR A CA 1
ATOM 560 C C . THR A 1 76 ? 15.090 -6.831 -34.606 1.00 93.44 76 THR A C 1
ATOM 562 O O . THR A 1 76 ? 15.640 -5.776 -34.327 1.00 93.44 76 THR A O 1
ATOM 565 N N . SER A 1 77 ? 14.176 -6.892 -35.573 1.00 94.81 77 SER A N 1
ATOM 566 C CA . SER A 1 77 ? 13.790 -5.759 -36.428 1.00 94.81 77 SER A CA 1
ATOM 567 C C . SER A 1 77 ? 12.451 -6.028 -37.121 1.00 94.81 77 SER A C 1
ATOM 569 O O . SER A 1 77 ? 12.019 -7.177 -37.189 1.00 94.81 77 SER A O 1
ATOM 571 N N . LEU A 1 78 ? 11.786 -4.982 -37.631 1.00 95.50 78 LEU A N 1
ATOM 572 C CA . LEU A 1 78 ? 10.592 -5.140 -38.477 1.00 95.50 78 LEU A CA 1
ATOM 573 C C . LEU A 1 78 ? 10.968 -5.377 -39.946 1.00 95.50 78 LEU A C 1
ATOM 575 O O . LEU A 1 78 ? 10.381 -6.230 -40.606 1.00 95.50 78 LEU A O 1
ATOM 579 N N . GLY A 1 79 ? 11.953 -4.636 -40.457 1.00 93.81 79 GLY A N 1
ATOM 580 C CA . GLY A 1 79 ? 12.533 -4.830 -41.787 1.00 93.81 79 GLY A CA 1
ATOM 581 C C . GLY A 1 79 ? 13.985 -5.313 -41.737 1.00 93.81 79 GLY A C 1
ATOM 582 O O . GLY A 1 79 ? 14.455 -5.798 -40.708 1.00 93.81 79 GLY A O 1
ATOM 583 N N . GLY A 1 80 ? 14.706 -5.161 -42.847 1.00 92.38 80 GLY A N 1
ATOM 584 C CA . GLY A 1 80 ? 16.089 -5.621 -43.000 1.00 92.38 80 GLY A CA 1
ATOM 585 C C . GLY A 1 80 ? 16.213 -7.032 -43.586 1.00 92.38 80 GLY A C 1
ATOM 586 O O . GLY A 1 80 ? 15.280 -7.841 -43.536 1.00 92.38 80 GLY A O 1
ATOM 587 N N . ASP A 1 81 ? 17.386 -7.303 -44.157 1.00 90.44 81 ASP A N 1
ATOM 588 C CA . ASP A 1 81 ? 17.675 -8.508 -44.946 1.00 90.44 81 ASP A CA 1
ATOM 589 C C . ASP A 1 81 ? 18.863 -9.317 -44.407 1.00 90.44 81 ASP A C 1
ATOM 591 O O . ASP A 1 81 ? 19.246 -10.328 -45.001 1.00 90.44 81 ASP A O 1
ATOM 595 N N . ALA A 1 82 ? 19.456 -8.915 -43.276 1.00 90.00 82 ALA A N 1
ATOM 596 C CA . ALA A 1 82 ? 20.506 -9.714 -42.657 1.00 90.00 82 ALA A CA 1
ATOM 597 C C . ALA A 1 82 ? 19.936 -11.043 -42.110 1.00 90.00 82 ALA A C 1
ATOM 599 O O . ALA A 1 82 ? 18.765 -11.105 -41.732 1.00 90.00 82 ALA A O 1
ATOM 600 N N . PRO A 1 83 ? 20.748 -12.111 -41.975 1.00 88.50 83 PRO A N 1
ATOM 601 C CA . PRO A 1 83 ? 20.272 -13.417 -41.493 1.00 88.50 83 PRO A CA 1
ATOM 602 C C . PRO A 1 83 ? 19.596 -13.408 -40.110 1.00 88.50 83 PRO A C 1
ATOM 604 O O . PRO A 1 83 ? 18.805 -14.301 -39.802 1.00 88.50 83 PRO A O 1
ATOM 607 N N . TYR A 1 84 ? 19.912 -12.411 -39.280 1.00 89.00 84 TYR A N 1
ATOM 608 C CA . TYR A 1 84 ? 19.363 -12.200 -37.938 1.00 89.00 84 TYR A CA 1
ATOM 609 C C . TYR A 1 84 ? 18.274 -11.113 -37.879 1.00 89.00 84 TYR A C 1
ATOM 611 O O . TYR A 1 84 ? 17.735 -10.868 -36.801 1.00 89.00 84 TYR A O 1
ATOM 619 N N . ASP A 1 85 ? 17.930 -10.467 -38.995 1.00 93.12 85 ASP A N 1
ATOM 620 C CA . ASP A 1 85 ? 16.826 -9.503 -39.063 1.00 93.12 85 ASP A CA 1
ATOM 621 C C . ASP A 1 85 ? 15.473 -10.226 -39.100 1.00 93.12 85 ASP A C 1
ATOM 623 O O . ASP A 1 85 ? 15.378 -11.384 -39.520 1.00 93.12 85 ASP A O 1
ATOM 627 N N . ARG A 1 86 ? 14.411 -9.539 -38.657 1.00 93.69 86 ARG A N 1
ATOM 628 C CA . ARG A 1 86 ? 13.027 -10.055 -38.657 1.00 93.69 86 ARG A CA 1
ATOM 629 C C . ARG A 1 86 ? 12.860 -11.374 -37.897 1.00 93.69 86 ARG A C 1
ATOM 631 O O . ARG A 1 86 ? 12.004 -12.193 -38.226 1.00 93.69 86 ARG A O 1
ATOM 638 N N . LYS A 1 87 ? 13.695 -11.604 -36.880 1.00 93.25 87 LYS A N 1
ATOM 639 C CA . LYS A 1 87 ? 13.631 -12.791 -36.024 1.00 93.25 87 LYS A CA 1
ATOM 640 C C . LYS A 1 87 ? 12.872 -12.481 -34.749 1.00 93.25 87 LYS A C 1
ATOM 642 O O . LYS A 1 87 ? 13.137 -11.471 -34.100 1.00 93.25 87 LYS A O 1
ATOM 647 N N . VAL A 1 88 ? 11.984 -13.390 -34.361 1.00 93.62 88 VAL A N 1
ATOM 648 C CA . VAL A 1 88 ? 11.360 -13.385 -33.037 1.00 93.62 88 VAL A CA 1
ATOM 649 C C . VAL A 1 88 ? 12.381 -13.901 -32.026 1.00 93.62 88 VAL A C 1
ATOM 651 O O . VAL A 1 88 ? 12.874 -15.021 -32.138 1.00 93.62 88 VAL A O 1
ATOM 654 N N . LEU A 1 89 ? 12.710 -13.062 -31.047 1.00 92.00 89 LEU A N 1
ATOM 655 C CA . LEU A 1 89 ? 13.561 -13.413 -29.913 1.00 92.00 89 LEU A CA 1
ATOM 656 C C . LEU A 1 89 ? 12.753 -14.166 -28.857 1.00 92.00 89 LEU A C 1
ATOM 658 O O . LEU A 1 89 ? 13.204 -15.176 -28.323 1.00 92.00 89 LEU A O 1
ATOM 662 N N . HIS A 1 90 ? 11.552 -13.671 -28.562 1.00 92.44 90 HIS A N 1
ATOM 663 C CA . HIS A 1 90 ? 10.663 -14.263 -27.574 1.00 92.44 90 HIS A CA 1
ATOM 664 C C . HIS A 1 90 ? 9.226 -13.782 -27.774 1.00 92.44 90 HIS A C 1
ATOM 666 O O . HIS A 1 90 ? 8.994 -12.663 -28.232 1.00 92.44 90 HIS A O 1
ATOM 672 N N . ARG A 1 91 ? 8.259 -14.600 -27.366 1.00 93.06 91 ARG A N 1
ATOM 673 C CA . ARG A 1 91 ? 6.851 -14.222 -27.234 1.00 93.06 91 ARG A CA 1
ATOM 674 C C . ARG A 1 91 ? 6.349 -14.751 -25.897 1.00 93.06 91 ARG A C 1
ATOM 676 O O . ARG A 1 91 ? 6.555 -15.923 -25.599 1.00 93.06 91 ARG A O 1
ATOM 683 N N . THR A 1 92 ? 5.665 -13.907 -25.133 1.00 92.44 92 THR A N 1
ATOM 684 C CA . THR A 1 92 ? 5.001 -14.306 -23.885 1.00 92.44 92 THR A CA 1
ATOM 685 C C . THR A 1 92 ? 3.570 -13.808 -23.876 1.00 92.44 92 THR A C 1
ATOM 687 O O . THR A 1 92 ? 3.284 -12.720 -24.380 1.00 92.44 92 THR A O 1
ATOM 690 N N . ASP A 1 93 ? 2.687 -14.576 -23.252 1.00 94.38 93 ASP A N 1
ATOM 691 C CA . ASP A 1 93 ? 1.335 -14.116 -22.972 1.00 94.38 93 ASP A CA 1
ATOM 692 C C . ASP A 1 93 ? 1.378 -12.996 -21.918 1.00 94.38 93 ASP A C 1
ATOM 694 O O . ASP A 1 93 ? 2.276 -12.945 -21.066 1.00 94.38 93 ASP A O 1
ATOM 698 N N . ALA A 1 94 ? 0.452 -12.047 -22.021 1.00 93.50 94 ALA A N 1
ATOM 699 C CA . ALA A 1 94 ? 0.492 -10.778 -21.306 1.00 93.50 94 ALA A CA 1
ATOM 700 C C . ALA A 1 94 ? -0.916 -10.308 -20.928 1.00 93.50 94 ALA A C 1
ATOM 702 O O . ALA A 1 94 ? -1.869 -10.550 -21.665 1.00 93.50 94 ALA A O 1
ATOM 703 N N . TYR A 1 95 ? -1.032 -9.599 -19.801 1.00 92.50 95 TYR A N 1
ATOM 704 C CA . TYR A 1 95 ? -2.248 -8.886 -19.387 1.00 92.50 95 TYR A CA 1
ATOM 705 C C . TYR A 1 95 ? -3.515 -9.762 -19.381 1.00 92.50 95 TYR A C 1
ATOM 707 O O . TYR A 1 95 ? -4.579 -9.332 -19.816 1.00 92.50 95 TYR A O 1
ATOM 715 N N . GLY A 1 96 ? -3.390 -11.010 -18.918 1.00 92.00 96 GLY A N 1
ATOM 716 C CA . GLY A 1 96 ? -4.506 -11.960 -18.842 1.00 92.00 96 GLY A CA 1
ATOM 717 C C . GLY A 1 96 ? -4.910 -12.600 -20.173 1.00 92.00 96 GLY A C 1
ATOM 718 O O . GLY A 1 96 ? -5.938 -13.264 -20.237 1.00 92.00 96 GLY A O 1
ATOM 719 N N . GLY A 1 97 ? -4.129 -12.417 -21.240 1.00 92.25 97 GLY A N 1
ATOM 720 C CA . GLY A 1 97 ? -4.329 -13.100 -22.516 1.00 92.25 97 GLY A CA 1
ATOM 721 C C . GLY A 1 97 ? -3.718 -14.505 -22.573 1.00 92.25 97 GLY A C 1
ATOM 722 O O . GLY A 1 97 ? -2.924 -14.892 -21.715 1.00 92.25 97 GLY A O 1
ATOM 723 N N . GLY A 1 98 ? -4.067 -15.270 -23.613 1.00 91.44 98 GLY A N 1
ATOM 724 C CA . GLY A 1 98 ? -3.479 -16.589 -23.882 1.00 91.44 98 GLY A CA 1
ATOM 725 C C . GLY A 1 98 ? -3.646 -17.571 -22.718 1.00 91.44 98 GLY A C 1
ATOM 726 O O . GLY A 1 98 ? -4.739 -17.712 -22.171 1.00 91.44 98 GLY A O 1
ATOM 727 N N . ALA A 1 99 ? -2.557 -18.224 -22.312 1.00 92.69 99 ALA A N 1
ATOM 728 C CA . ALA A 1 99 ? -2.539 -19.186 -21.209 1.00 92.69 99 ALA A CA 1
ATOM 729 C C . ALA A 1 99 ? -2.810 -18.562 -19.824 1.00 92.69 99 ALA A C 1
ATOM 731 O O . ALA A 1 99 ? -3.005 -19.293 -18.857 1.00 92.69 99 ALA A O 1
ATOM 732 N N . LEU A 1 100 ? -2.827 -17.228 -19.706 1.00 94.06 100 LEU A N 1
ATOM 733 C CA . LEU A 1 100 ? -3.130 -16.524 -18.453 1.00 94.06 100 LEU A CA 1
ATOM 734 C C . LEU A 1 100 ? -4.633 -16.291 -18.243 1.00 94.06 100 LEU A C 1
ATOM 736 O O . LEU A 1 100 ? -5.028 -15.868 -17.157 1.00 94.06 100 LEU A O 1
ATOM 740 N N . ALA A 1 101 ? -5.467 -16.541 -19.257 1.00 94.00 101 ALA A N 1
ATOM 741 C CA . ALA A 1 101 ? -6.880 -16.168 -19.238 1.00 94.00 101 ALA A CA 1
ATOM 742 C C . ALA A 1 101 ? -7.656 -16.795 -18.073 1.00 94.00 101 ALA A C 1
ATOM 744 O O . ALA A 1 101 ? -8.413 -16.097 -17.402 1.00 94.00 101 ALA A O 1
ATOM 745 N N . GLU A 1 102 ? -7.440 -18.082 -17.799 1.00 94.06 102 GLU A N 1
ATOM 746 C CA . GLU A 1 102 ? -8.119 -18.792 -16.710 1.00 94.06 102 GLU A CA 1
ATOM 747 C C . GLU A 1 102 ? -7.677 -18.277 -15.331 1.00 94.06 102 GLU A C 1
ATOM 749 O O . GLU A 1 102 ? -8.518 -17.973 -14.488 1.00 94.06 102 GLU A O 1
ATOM 754 N N . GLU A 1 103 ? -6.369 -18.077 -15.127 1.00 94.25 103 GLU A N 1
ATOM 755 C CA . GLU A 1 103 ? -5.810 -17.529 -13.880 1.00 94.25 103 GLU A CA 1
ATOM 756 C C . GLU A 1 103 ? -6.366 -16.132 -13.571 1.00 94.25 103 GLU A C 1
ATOM 758 O O . GLU A 1 103 ? -6.713 -15.833 -12.429 1.00 94.25 103 GLU A O 1
ATOM 763 N N . TYR A 1 104 ? -6.474 -15.274 -14.588 1.00 95.44 104 TYR A N 1
ATOM 764 C CA . TYR A 1 104 ? -6.996 -13.917 -14.430 1.00 95.44 104 TYR A CA 1
ATOM 765 C C . TYR A 1 104 ? -8.514 -13.917 -14.205 1.00 95.44 104 TYR A C 1
ATOM 767 O O . TYR A 1 104 ? -9.001 -13.201 -13.328 1.00 95.44 104 TYR A O 1
ATOM 775 N N . ALA A 1 105 ? -9.256 -14.747 -14.945 1.00 94.81 105 ALA A N 1
ATOM 776 C CA . ALA A 1 105 ? -10.704 -14.882 -14.792 1.00 94.81 105 ALA A CA 1
ATOM 777 C C . ALA A 1 105 ? -11.103 -15.451 -13.421 1.00 94.81 105 ALA A C 1
ATOM 779 O O . ALA A 1 105 ? -12.154 -15.093 -12.899 1.00 94.81 105 ALA A O 1
ATOM 780 N N . ALA A 1 106 ? -10.259 -16.285 -12.802 1.00 94.25 106 ALA A N 1
ATOM 781 C CA . ALA A 1 106 ? -10.512 -16.853 -11.476 1.00 94.25 106 ALA A CA 1
ATOM 782 C C . ALA A 1 106 ? -10.523 -15.807 -10.346 1.00 94.25 106 ALA A C 1
ATOM 784 O O . ALA A 1 106 ? -11.123 -16.032 -9.294 1.00 94.25 106 ALA A O 1
ATOM 785 N N . VAL A 1 107 ? -9.874 -14.655 -10.544 1.00 95.12 107 VAL A N 1
ATOM 786 C CA . VAL A 1 107 ? -9.734 -13.614 -9.511 1.00 95.12 107 VAL A CA 1
ATOM 787 C C . VAL A 1 107 ? -10.430 -12.301 -9.859 1.00 95.12 107 VAL A C 1
ATOM 789 O O . VAL A 1 107 ? -10.443 -11.385 -9.036 1.00 95.12 107 VAL A O 1
ATOM 792 N N . CYS A 1 108 ? -10.976 -12.167 -11.068 1.00 94.31 108 CYS A N 1
ATOM 793 C CA . CYS A 1 108 ? -11.613 -10.947 -11.551 1.00 94.31 108 CYS A CA 1
ATOM 794 C C . CYS A 1 108 ? -12.620 -11.269 -12.663 1.00 94.31 108 CYS A C 1
ATOM 796 O O . CYS A 1 108 ? -12.265 -11.845 -13.688 1.00 94.31 108 CYS A O 1
ATOM 798 N N . ALA A 1 109 ? -13.869 -10.824 -12.500 1.00 93.50 109 ALA A N 1
ATOM 799 C CA . ALA A 1 109 ? -14.907 -11.019 -13.518 1.00 93.50 109 ALA A CA 1
ATOM 800 C C . ALA A 1 109 ? -14.664 -10.191 -14.792 1.00 93.50 109 ALA A C 1
ATOM 802 O O . ALA A 1 109 ? -15.187 -10.508 -15.861 1.00 93.50 109 ALA A O 1
ATOM 803 N N . GLN A 1 110 ? -13.917 -9.092 -14.665 1.00 95.75 110 GLN A N 1
ATOM 804 C CA . GLN A 1 110 ? -13.593 -8.194 -15.765 1.00 95.75 110 GLN A CA 1
ATOM 805 C C . GLN A 1 110 ? -12.250 -8.556 -16.390 1.00 95.75 110 GLN A C 1
ATOM 807 O O . GLN A 1 110 ? -11.301 -8.927 -15.701 1.00 95.75 110 GLN A O 1
ATOM 812 N N . ARG A 1 111 ? -12.161 -8.411 -17.708 1.00 94.69 111 ARG A N 1
ATOM 813 C CA . ARG A 1 111 ? -10.929 -8.642 -18.462 1.00 94.69 111 ARG A CA 1
ATOM 814 C C . ARG A 1 111 ? -10.126 -7.352 -18.498 1.00 94.69 111 ARG A C 1
ATOM 816 O O . ARG A 1 111 ? -10.687 -6.263 -18.384 1.00 94.69 111 ARG A O 1
ATOM 823 N N . HIS A 1 112 ? -8.825 -7.454 -18.731 1.00 95.56 112 HIS A N 1
ATOM 824 C CA . HIS A 1 112 ? -8.053 -6.282 -19.128 1.00 95.56 112 HIS A CA 1
ATOM 825 C C . HIS A 1 112 ? -8.592 -5.743 -20.457 1.00 95.56 112 HIS A C 1
ATOM 827 O O . HIS A 1 112 ? -9.018 -6.506 -21.326 1.00 95.56 112 HIS A O 1
ATOM 833 N N . ALA A 1 113 ? -8.562 -4.424 -20.615 1.00 95.94 113 ALA A N 1
ATOM 834 C CA . ALA A 1 113 ? -8.917 -3.748 -21.855 1.00 95.94 113 ALA A CA 1
ATOM 835 C C . ALA A 1 113 ? -7.715 -2.971 -22.398 1.00 95.94 113 ALA A C 1
ATOM 837 O O . ALA A 1 113 ? -6.828 -2.559 -21.648 1.00 95.94 113 ALA A O 1
ATOM 838 N N . ASN A 1 114 ? -7.693 -2.753 -23.711 1.00 95.44 114 ASN A N 1
ATOM 839 C CA . ASN A 1 114 ? -6.657 -1.973 -24.375 1.00 95.44 114 ASN A CA 1
ATOM 840 C C . ASN A 1 114 ? -7.303 -0.853 -25.194 1.00 95.44 114 ASN A C 1
ATOM 842 O O . ASN A 1 114 ? -7.862 -1.087 -26.263 1.00 95.44 114 ASN A O 1
ATOM 846 N N . LEU A 1 115 ? -7.257 0.361 -24.655 1.00 95.00 115 LEU A N 1
ATOM 847 C CA . LEU A 1 115 ? -7.792 1.572 -25.261 1.00 95.00 115 LEU A CA 1
ATOM 848 C C . LEU A 1 115 ? -6.902 2.754 -24.859 1.00 95.00 115 LEU A C 1
ATOM 850 O O . LEU A 1 115 ? -6.919 3.204 -23.713 1.00 95.00 115 LEU A O 1
ATOM 854 N N . GLY A 1 116 ? -6.111 3.262 -25.808 1.00 92.88 116 GLY A N 1
ATOM 855 C CA . GLY A 1 116 ? -5.235 4.420 -25.595 1.00 92.88 116 GLY A CA 1
ATOM 856 C C . GLY A 1 116 ? -5.972 5.638 -25.031 1.00 92.88 116 GLY A C 1
ATOM 857 O O . GLY A 1 116 ? -7.107 5.904 -25.424 1.00 92.88 116 GLY A O 1
ATOM 858 N N . GLN A 1 117 ? -5.318 6.432 -24.174 1.00 93.25 117 GLN A N 1
ATOM 859 C CA . GLN A 1 117 ? -5.898 7.646 -23.571 1.00 93.25 117 GLN A CA 1
ATOM 860 C C . GLN A 1 117 ? -6.455 8.631 -24.604 1.00 93.25 117 GLN A C 1
ATOM 862 O O . GLN A 1 117 ? -7.447 9.299 -24.324 1.00 93.25 117 GLN A O 1
ATOM 867 N N . ARG A 1 118 ? -5.881 8.676 -25.814 1.00 92.38 118 ARG A N 1
ATOM 868 C CA . ARG A 1 118 ? -6.424 9.451 -26.944 1.00 92.38 118 ARG A CA 1
ATOM 869 C C . ARG A 1 118 ? -7.900 9.145 -27.224 1.00 92.38 118 ARG A C 1
ATOM 871 O O . ARG A 1 118 ? -8.636 10.048 -27.605 1.00 92.38 118 ARG A O 1
ATOM 878 N N . TRP A 1 119 ? -8.312 7.893 -27.045 1.00 94.31 119 TRP A N 1
ATOM 879 C CA . TRP A 1 119 ? -9.666 7.399 -27.297 1.00 94.31 119 TRP A CA 1
ATOM 880 C C . TRP A 1 119 ? -10.477 7.275 -26.003 1.00 94.31 119 TRP A C 1
ATOM 882 O O . TRP A 1 119 ? -11.643 7.667 -25.957 1.00 94.31 119 TRP A O 1
ATOM 892 N N . LEU A 1 120 ? -9.831 6.833 -24.920 1.00 96.75 120 LEU A N 1
ATOM 893 C CA . LEU A 1 120 ? -10.455 6.693 -23.607 1.00 96.75 120 LEU A CA 1
ATOM 894 C C . LEU A 1 120 ? -10.871 8.041 -23.001 1.00 96.75 120 LEU A C 1
ATOM 896 O O . LEU A 1 120 ? -11.971 8.150 -22.473 1.00 96.75 120 LEU A O 1
ATOM 900 N N . GLU A 1 121 ? -10.030 9.079 -23.048 1.00 97.81 121 GLU A N 1
ATOM 901 C CA . GLU A 1 121 ? -10.367 10.369 -22.430 1.00 97.81 121 GLU A CA 1
ATOM 902 C C . GLU A 1 121 ? -11.599 11.028 -23.080 1.00 97.81 121 GLU A C 1
ATOM 904 O O . GLU A 1 121 ? -12.474 11.474 -22.336 1.00 97.81 121 GLU A O 1
ATOM 909 N N . PRO A 1 122 ? -11.757 11.070 -24.423 1.00 97.44 122 PRO A N 1
ATOM 910 C CA . PRO A 1 122 ? -13.015 11.489 -25.039 1.00 97.44 122 PRO A CA 1
ATOM 911 C C . PRO A 1 122 ? -14.226 10.677 -24.577 1.00 97.44 122 PRO A C 1
ATOM 913 O O . PRO A 1 122 ? -15.277 11.266 -24.328 1.00 97.44 122 PRO A O 1
ATOM 916 N N . LEU A 1 123 ? -14.095 9.351 -24.451 1.00 97.56 123 LEU A N 1
ATOM 917 C CA . LEU A 1 123 ? -15.156 8.492 -23.924 1.00 97.56 123 LEU A CA 1
ATOM 918 C C . LEU A 1 123 ? -15.519 8.932 -22.503 1.00 97.56 123 LEU A C 1
ATOM 920 O O . LEU A 1 123 ? -16.654 9.348 -22.269 1.00 97.56 123 LEU A O 1
ATOM 924 N N . LEU A 1 124 ? -14.555 8.963 -21.581 1.00 98.31 124 LEU A N 1
ATOM 925 C CA . LEU A 1 124 ? -14.774 9.376 -20.191 1.00 98.31 124 LEU A CA 1
ATOM 926 C C . LEU A 1 124 ? -15.368 10.788 -20.093 1.00 98.31 124 LEU A C 1
ATOM 928 O O . LEU A 1 124 ? -16.292 11.015 -19.314 1.00 98.31 124 LEU A O 1
ATOM 932 N N . ARG A 1 125 ? -14.910 11.724 -20.933 1.00 98.19 125 ARG A N 1
ATOM 933 C CA . ARG A 1 125 ? -15.457 13.083 -21.022 1.00 98.19 125 ARG A CA 1
ATOM 934 C C . ARG A 1 125 ? -16.935 13.077 -21.397 1.00 98.19 125 ARG A C 1
ATOM 936 O O . ARG A 1 125 ? -17.714 13.732 -20.711 1.00 98.19 125 ARG A O 1
ATOM 943 N N . ARG A 1 126 ? -17.341 12.316 -22.423 1.00 97.94 126 ARG A N 1
ATOM 944 C CA . ARG A 1 126 ? -18.762 12.189 -22.796 1.00 97.94 126 ARG A CA 1
ATOM 945 C C . ARG A 1 126 ? -19.595 11.661 -21.625 1.00 97.94 126 ARG A C 1
ATOM 947 O O . ARG A 1 126 ? -20.702 12.141 -21.400 1.00 97.94 126 ARG A O 1
ATOM 954 N N . HIS A 1 127 ? -19.083 10.686 -20.871 1.00 98.25 127 HIS A N 1
ATOM 955 C CA . HIS A 1 127 ? -19.781 10.166 -19.690 1.00 98.25 127 HIS A CA 1
ATOM 956 C C . HIS A 1 127 ? -19.874 11.194 -18.556 1.00 98.25 127 HIS A C 1
ATOM 958 O O . HIS A 1 127 ? -20.939 11.296 -17.943 1.00 98.25 127 HIS A O 1
ATOM 964 N N . ALA A 1 128 ? -18.812 11.964 -18.307 1.00 98.25 128 ALA A N 1
ATOM 965 C CA . ALA A 1 128 ? -18.786 13.021 -17.298 1.00 98.25 128 ALA A CA 1
ATOM 966 C C . ALA A 1 128 ? -19.757 14.165 -17.642 1.00 98.25 128 ALA A C 1
ATOM 968 O O . ALA A 1 128 ? -20.581 14.545 -16.812 1.00 98.25 128 ALA A O 1
ATOM 969 N N . GLU A 1 129 ? -19.732 14.660 -18.884 1.00 98.06 129 GLU A N 1
ATOM 970 C CA . GLU A 1 129 ? -20.616 15.733 -19.365 1.00 98.06 129 GLU A CA 1
ATOM 971 C C . GLU A 1 129 ? -22.095 15.325 -19.343 1.00 98.06 129 GLU A C 1
ATOM 973 O O . GLU A 1 129 ? -22.946 16.133 -18.976 1.00 98.06 129 GLU A O 1
ATOM 978 N N . ARG A 1 130 ? -22.417 14.066 -19.686 1.00 97.56 130 ARG A N 1
ATOM 979 C CA . ARG A 1 130 ? -23.798 13.554 -19.605 1.00 97.56 130 ARG A CA 1
ATOM 980 C C . ARG A 1 130 ? -24.328 13.506 -18.174 1.00 97.56 130 ARG A C 1
ATOM 982 O O . ARG A 1 130 ? -25.502 13.785 -17.962 1.00 97.56 130 ARG A O 1
ATOM 989 N N . ARG A 1 131 ? -23.482 13.128 -17.212 1.00 97.31 131 ARG A N 1
ATOM 990 C CA . ARG A 1 131 ? -23.858 13.029 -15.793 1.00 97.31 131 ARG A CA 1
ATOM 991 C C . ARG A 1 131 ? -23.914 14.390 -15.110 1.00 97.31 131 ARG A C 1
ATOM 993 O O . ARG A 1 131 ? -24.761 14.604 -14.253 1.00 97.31 131 ARG A O 1
ATOM 1000 N N . THR A 1 132 ? -23.037 15.310 -15.512 1.00 94.31 132 THR A N 1
ATOM 1001 C CA . THR A 1 132 ? -22.959 16.659 -14.942 1.00 94.31 132 THR A CA 1
ATOM 1002 C C . THR A 1 132 ? -22.980 17.722 -16.047 1.00 94.31 132 THR A C 1
ATOM 1004 O O . THR A 1 132 ? -21.934 18.295 -16.372 1.00 94.31 132 THR A O 1
ATOM 1007 N N . PRO A 1 133 ? -24.154 18.025 -16.637 1.00 95.25 133 PRO A N 1
ATOM 1008 C CA . PRO A 1 133 ? -24.273 19.063 -17.656 1.00 95.25 133 PRO A CA 1
ATOM 1009 C C . PRO A 1 133 ? -23.736 20.412 -17.156 1.00 95.25 133 PRO A C 1
ATOM 1011 O O . PRO A 1 133 ? -24.166 20.921 -16.123 1.00 95.25 133 PRO A O 1
ATOM 1014 N N . GLY A 1 134 ? -22.763 20.983 -17.873 1.00 93.44 134 GLY A N 1
ATOM 1015 C CA . GLY A 1 134 ? -22.095 22.238 -17.494 1.00 93.44 134 GLY A CA 1
ATOM 1016 C C . GLY A 1 134 ? -21.069 22.125 -16.355 1.00 93.44 134 GLY A C 1
ATOM 1017 O O . GLY A 1 134 ? -20.445 23.124 -16.009 1.00 93.44 134 GLY A O 1
ATOM 1018 N N . GLY A 1 135 ? -20.856 20.933 -15.789 1.00 96.31 135 GLY A N 1
ATOM 1019 C CA . GLY A 1 135 ? -19.881 20.690 -14.719 1.00 96.31 135 GLY A CA 1
ATOM 1020 C C . GLY A 1 135 ? -18.475 20.328 -15.197 1.00 96.31 135 GLY A C 1
ATOM 1021 O O . GLY A 1 135 ? -17.607 20.086 -14.367 1.00 96.31 135 GLY A O 1
ATOM 1022 N N . VAL A 1 136 ? -18.231 20.279 -16.508 1.00 98.38 136 VAL A N 1
ATOM 1023 C CA . VAL A 1 136 ? -16.927 19.944 -17.101 1.00 98.38 136 VAL A CA 1
ATOM 1024 C C . VAL A 1 136 ? -16.493 21.082 -18.019 1.00 98.38 136 VAL A C 1
ATOM 1026 O O . VAL A 1 136 ? -17.088 21.300 -19.073 1.00 98.38 136 VAL A O 1
ATOM 1029 N N . LEU A 1 137 ? -15.455 21.816 -17.618 1.00 97.81 137 LEU A N 1
ATOM 1030 C CA . LEU A 1 137 ? -14.974 23.013 -18.299 1.00 97.81 137 LEU A CA 1
ATOM 1031 C C . LEU A 1 137 ? -13.552 22.803 -18.827 1.00 97.81 137 LEU A C 1
ATOM 1033 O O . LEU A 1 137 ? -12.565 22.947 -18.109 1.00 97.81 137 LEU A O 1
ATOM 1037 N N . PHE A 1 138 ? -13.443 22.484 -20.115 1.00 97.75 138 PHE A N 1
ATOM 1038 C CA . PHE A 1 138 ? -12.169 22.533 -20.836 1.00 97.75 138 PHE A CA 1
ATOM 1039 C C . PHE A 1 138 ? -11.820 23.980 -21.199 1.00 97.75 138 PHE A C 1
ATOM 1041 O O . PHE A 1 138 ? -12.685 24.855 -21.233 1.00 97.75 138 PHE A O 1
ATOM 1048 N N . HIS A 1 139 ? -10.548 24.234 -21.490 1.00 97.31 139 HIS A N 1
ATOM 1049 C CA . HIS A 1 139 ? -9.984 25.569 -21.692 1.00 97.31 139 HIS A CA 1
ATOM 1050 C C . HIS A 1 139 ? -10.082 26.498 -20.461 1.00 97.31 139 HIS A C 1
ATOM 1052 O O . HIS A 1 139 ? -10.086 27.721 -20.596 1.00 97.31 139 HIS A O 1
ATOM 1058 N N . HIS A 1 140 ? -10.145 25.911 -19.264 1.00 98.12 140 HIS A N 1
ATOM 1059 C CA . HIS A 1 140 ? -10.238 26.598 -17.978 1.00 98.12 140 HIS A CA 1
ATOM 1060 C C . HIS A 1 140 ? -9.082 26.172 -17.072 1.00 98.12 140 HIS A C 1
ATOM 1062 O O . HIS A 1 140 ? -8.946 25.005 -16.714 1.00 98.12 140 HIS A O 1
ATOM 1068 N N . GLU A 1 141 ? -8.222 27.116 -16.710 1.00 97.94 141 GLU A N 1
ATOM 1069 C CA . GLU A 1 141 ? -6.988 26.844 -15.975 1.00 97.94 141 GLU A CA 1
ATOM 1070 C C . GLU A 1 141 ? -7.075 27.334 -14.535 1.00 97.94 141 GLU A C 1
ATOM 1072 O O . GLU A 1 141 ? -7.377 28.498 -14.291 1.00 97.94 141 GLU A O 1
ATOM 1077 N N . LEU A 1 142 ? -6.758 26.467 -13.575 1.00 98.31 142 LEU A N 1
ATOM 1078 C CA . LEU A 1 142 ? -6.516 26.904 -12.206 1.00 98.31 142 LEU A CA 1
ATOM 1079 C C . LEU A 1 142 ? -5.239 27.753 -12.168 1.00 98.31 142 LEU A C 1
ATOM 1081 O O . LEU A 1 142 ? -4.160 27.244 -12.460 1.00 98.31 142 LEU A O 1
ATOM 1085 N N . VAL A 1 143 ? -5.362 29.020 -11.771 1.00 97.19 143 VAL A N 1
ATOM 1086 C CA . VAL A 1 143 ? -4.221 29.947 -11.654 1.00 97.19 143 VAL A CA 1
ATOM 1087 C C . VAL A 1 143 ? -3.847 30.256 -10.204 1.00 97.19 143 VAL A C 1
ATOM 1089 O O . VAL A 1 143 ? -2.766 30.772 -9.946 1.00 97.19 143 VAL A O 1
ATOM 1092 N N . GLY A 1 144 ? -4.714 29.922 -9.248 1.00 97.31 144 GLY A N 1
ATOM 1093 C CA . GLY A 1 144 ? -4.428 30.039 -7.821 1.00 97.31 144 GLY A CA 1
ATOM 1094 C C . GLY A 1 144 ? -5.579 29.523 -6.968 1.00 97.31 144 GLY A C 1
ATOM 1095 O O . GLY A 1 144 ? -6.710 29.417 -7.445 1.00 97.31 144 GLY A O 1
ATOM 1096 N N . PHE A 1 145 ? -5.300 29.197 -5.712 1.00 98.38 145 PHE A N 1
ATOM 1097 C CA . PHE A 1 145 ? -6.316 28.827 -4.734 1.00 98.38 145 PHE A CA 1
ATOM 1098 C C . PHE A 1 145 ? -5.823 29.094 -3.312 1.00 98.38 145 PHE A C 1
ATOM 1100 O O . PHE A 1 145 ? -4.625 29.157 -3.055 1.00 98.38 145 PHE A O 1
ATOM 1107 N N . GLU A 1 146 ? -6.774 29.226 -2.402 1.00 97.94 146 GLU A N 1
ATOM 1108 C CA . GLU A 1 146 ? -6.581 29.317 -0.957 1.00 97.94 146 GLU A CA 1
ATOM 1109 C C . GLU A 1 146 ? -7.575 28.366 -0.279 1.00 97.94 146 GLU A C 1
ATOM 1111 O O . GLU A 1 146 ? -8.632 28.062 -0.843 1.00 97.94 146 GLU A O 1
ATOM 1116 N N . GLN A 1 147 ? -7.256 27.881 0.918 1.00 98.06 147 GLN A N 1
ATOM 1117 C CA . GLN A 1 147 ? -8.164 27.049 1.705 1.00 98.06 147 GLN A CA 1
ATOM 1118 C C . GLN A 1 147 ? -8.340 27.605 3.115 1.00 98.06 147 GLN A C 1
ATOM 1120 O O . GLN A 1 147 ? -7.428 28.203 3.678 1.00 98.06 147 GLN A O 1
ATOM 1125 N N . ASP A 1 148 ? -9.526 27.391 3.674 1.00 97.06 148 ASP A N 1
ATOM 1126 C CA . ASP A 1 148 ? -9.893 27.756 5.038 1.00 97.06 148 ASP A CA 1
ATOM 1127 C C . ASP A 1 148 ? -10.619 26.590 5.732 1.00 97.06 148 ASP A C 1
ATOM 1129 O O . ASP A 1 148 ? -10.801 25.507 5.167 1.00 97.06 148 ASP A O 1
ATOM 1133 N N . ALA A 1 149 ? -11.064 26.810 6.971 1.00 93.38 149 ALA A N 1
ATOM 1134 C CA . ALA A 1 149 ? -11.729 25.791 7.780 1.00 93.38 149 ALA A CA 1
ATOM 1135 C C . ALA A 1 149 ? -12.974 25.177 7.112 1.00 93.38 149 ALA A C 1
ATOM 1137 O O . ALA A 1 149 ? -13.338 24.043 7.423 1.00 93.38 149 ALA A O 1
ATOM 1138 N N . THR A 1 150 ? -13.616 25.878 6.177 1.00 93.62 150 THR A N 1
ATOM 1139 C CA . THR A 1 150 ? -14.901 25.498 5.572 1.00 93.62 150 THR A CA 1
ATOM 1140 C C . THR A 1 150 ? -14.815 25.135 4.088 1.00 93.62 150 THR A C 1
ATOM 1142 O O . THR A 1 150 ? -15.770 24.578 3.557 1.00 93.62 150 THR A O 1
ATOM 1145 N N . GLY A 1 151 ? -13.701 25.398 3.398 1.00 97.50 151 GLY A N 1
ATOM 1146 C CA . GLY A 1 151 ? -13.600 25.086 1.972 1.00 97.50 151 GLY A CA 1
ATOM 1147 C C . GLY A 1 151 ? -12.330 25.579 1.290 1.00 97.50 151 GLY A C 1
ATOM 1148 O O . GLY A 1 151 ? -11.413 26.098 1.918 1.00 97.50 151 GLY A O 1
ATOM 1149 N N . VAL A 1 152 ? -12.313 25.423 -0.030 1.00 98.56 152 VAL A N 1
ATOM 1150 C CA . VAL A 1 152 ? -11.288 25.895 -0.960 1.00 98.56 152 VAL A CA 1
ATOM 1151 C C . VAL A 1 152 ? -11.897 26.961 -1.865 1.00 98.56 152 VAL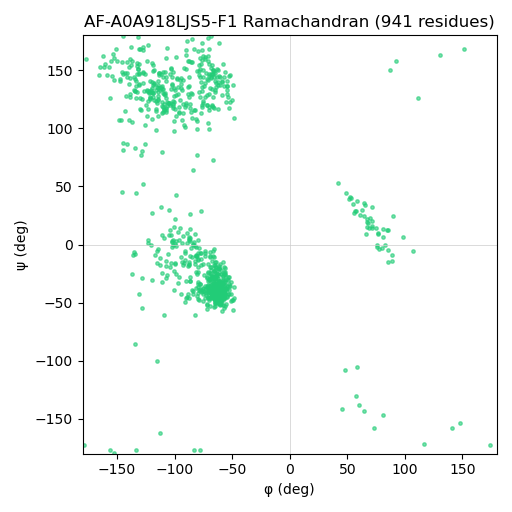 A C 1
ATOM 1153 O O . VAL A 1 152 ? -12.966 26.767 -2.454 1.00 98.56 152 VAL A O 1
ATOM 1156 N N . THR A 1 153 ? -11.205 28.086 -1.997 1.00 98.62 153 THR A N 1
ATOM 1157 C CA . THR A 1 153 ? -11.541 29.158 -2.930 1.00 98.62 153 THR A CA 1
ATOM 1158 C C . THR A 1 153 ? -10.498 29.192 -4.038 1.00 98.62 153 THR A C 1
ATOM 1160 O O . THR A 1 153 ? -9.335 29.496 -3.798 1.00 98.62 153 THR A O 1
ATOM 1163 N N . ALA A 1 154 ? -10.912 28.879 -5.261 1.00 98.44 154 ALA A N 1
ATOM 1164 C CA . ALA A 1 154 ? -10.045 28.793 -6.427 1.00 98.44 154 ALA A CA 1
ATOM 1165 C C . ALA A 1 154 ? -10.314 29.927 -7.421 1.00 98.44 154 ALA A C 1
ATOM 1167 O O . ALA A 1 154 ? -11.463 30.310 -7.654 1.00 98.44 154 ALA A O 1
ATOM 1168 N N . THR A 1 155 ? -9.252 30.413 -8.052 1.00 98.38 155 THR A N 1
ATOM 1169 C CA . THR A 1 155 ? -9.297 31.340 -9.183 1.00 98.38 155 THR A CA 1
ATOM 1170 C C . THR A 1 155 ? -8.993 30.563 -10.456 1.00 98.38 155 THR A C 1
ATOM 1172 O O . THR A 1 155 ? -7.920 29.971 -10.599 1.00 98.38 155 THR A O 1
ATOM 1175 N N . VAL A 1 156 ? -9.944 30.566 -11.386 1.00 98.31 156 VAL A N 1
ATOM 1176 C CA . VAL A 1 156 ? -9.887 29.819 -12.645 1.00 98.31 156 VAL A CA 1
ATOM 1177 C C . VAL A 1 156 ? -9.928 30.796 -13.814 1.00 98.31 156 VAL A C 1
ATOM 1179 O O . VAL A 1 156 ? -10.855 31.590 -13.924 1.00 98.31 156 VAL A O 1
ATOM 1182 N N . LEU A 1 157 ? -8.940 30.747 -14.698 1.00 98.25 157 LEU A N 1
ATOM 1183 C CA . LEU A 1 157 ? -8.891 31.533 -15.925 1.00 98.25 157 LEU A CA 1
ATOM 1184 C C . LEU A 1 157 ? -9.626 30.797 -17.051 1.00 98.25 157 LEU A C 1
ATOM 1186 O O . LEU A 1 157 ? -9.184 29.731 -17.478 1.00 98.25 157 LEU A O 1
ATOM 1190 N N . ASP A 1 158 ? -10.702 31.385 -17.575 1.00 97.62 158 ASP A N 1
ATOM 1191 C CA . ASP A 1 158 ? -11.244 31.018 -18.887 1.00 97.62 158 ASP A CA 1
ATOM 1192 C C . ASP A 1 158 ? -10.265 31.525 -19.950 1.00 97.62 158 ASP A C 1
ATOM 1194 O O . ASP A 1 158 ? -10.186 32.722 -20.242 1.00 97.62 158 ASP A O 1
ATOM 1198 N N . ARG A 1 159 ? -9.494 30.607 -20.534 1.00 96.62 159 ARG A N 1
ATOM 1199 C CA . ARG A 1 159 ? -8.458 30.940 -21.517 1.00 96.62 159 ARG A CA 1
ATOM 1200 C C . ARG A 1 159 ? -9.041 31.386 -22.857 1.00 96.62 159 ARG A C 1
ATOM 1202 O O . ARG A 1 159 ? -8.317 31.949 -23.670 1.00 96.62 159 ARG A O 1
ATOM 1209 N N . GLY A 1 160 ? -10.320 31.111 -23.117 1.00 93.38 160 GLY A N 1
ATOM 1210 C CA . GLY A 1 160 ? -11.000 31.500 -24.351 1.00 93.38 160 GLY A CA 1
ATOM 1211 C C . GLY A 1 160 ? -11.464 32.948 -24.310 1.00 93.38 160 GLY A C 1
ATOM 1212 O O . GLY A 1 160 ? -11.389 33.647 -25.317 1.00 93.38 160 GLY A O 1
ATOM 1213 N N . ARG A 1 161 ? -11.916 33.400 -23.137 1.00 94.19 161 ARG A N 1
ATOM 1214 C CA . ARG A 1 161 ? -12.412 34.768 -22.922 1.00 94.19 161 ARG A CA 1
ATOM 1215 C C . ARG A 1 161 ? -11.395 35.700 -22.266 1.00 94.19 161 ARG A C 1
ATOM 1217 O O . ARG A 1 161 ? -11.583 36.910 -22.304 1.00 94.19 161 ARG A O 1
ATOM 1224 N N . GLY A 1 162 ? -10.344 35.156 -21.652 1.00 94.62 162 GLY A N 1
ATOM 1225 C CA . GLY A 1 162 ? -9.380 35.923 -20.859 1.00 94.62 162 GLY A CA 1
ATOM 1226 C C . GLY A 1 162 ? -9.945 36.423 -19.523 1.00 94.62 162 GLY A C 1
ATOM 1227 O O . GLY A 1 162 ? -9.353 37.297 -18.897 1.00 94.62 162 GLY A O 1
ATOM 1228 N N . THR A 1 163 ? -11.093 35.898 -19.088 1.00 96.31 163 THR A N 1
ATOM 1229 C CA . THR A 1 163 ? -11.777 36.293 -17.849 1.00 96.31 163 THR A CA 1
ATOM 1230 C C . THR A 1 163 ? -11.520 35.290 -16.735 1.00 96.31 163 THR A C 1
ATOM 1232 O O . THR A 1 163 ? -11.409 34.092 -16.990 1.00 96.31 163 THR A O 1
ATOM 1235 N N . THR A 1 164 ? -11.486 35.748 -15.486 1.00 96.62 164 THR A N 1
ATOM 1236 C CA . THR A 1 164 ? -11.344 34.873 -14.318 1.00 96.62 164 THR A CA 1
ATOM 1237 C C . THR A 1 164 ? -12.690 34.579 -13.658 1.00 96.62 164 THR A C 1
ATOM 1239 O O . THR A 1 164 ? -13.578 35.425 -13.579 1.00 96.62 164 THR A O 1
ATOM 1242 N N . LEU A 1 165 ? -12.831 33.351 -13.170 1.00 95.44 165 LEU A N 1
ATOM 1243 C CA . LEU A 1 165 ? -13.952 32.841 -12.395 1.00 95.44 165 LEU A CA 1
ATOM 1244 C C . LEU A 1 165 ? -13.446 32.519 -10.989 1.00 95.44 165 LEU A C 1
ATOM 1246 O O . LEU A 1 165 ? -12.381 31.919 -10.832 1.00 95.44 165 LEU A O 1
ATOM 1250 N N . ARG A 1 166 ? -14.219 32.880 -9.964 1.00 97.50 166 ARG A N 1
ATOM 1251 C CA . ARG A 1 166 ? -13.946 32.470 -8.582 1.00 97.50 166 ARG A CA 1
ATOM 1252 C C . ARG A 1 166 ? -14.865 31.309 -8.222 1.00 97.50 166 ARG A C 1
ATOM 1254 O O . ARG A 1 166 ? -16.083 31.435 -8.315 1.00 97.50 166 ARG A O 1
ATOM 1261 N N . VAL A 1 167 ? -14.284 30.184 -7.821 1.00 98.00 167 VAL A N 1
ATOM 1262 C CA . VAL A 1 167 ? -15.007 28.953 -7.485 1.00 98.00 167 VAL A CA 1
ATOM 1263 C C . VAL A 1 167 ? -14.830 28.663 -6.003 1.00 98.00 167 VAL A C 1
ATOM 1265 O O . VAL A 1 167 ? -13.705 28.535 -5.527 1.00 98.00 167 VAL A O 1
ATOM 1268 N N . ARG A 1 168 ? -15.942 28.523 -5.278 1.00 98.12 168 ARG A N 1
ATOM 1269 C CA . ARG A 1 168 ? -15.957 28.017 -3.902 1.00 98.12 168 ARG A CA 1
ATOM 1270 C C . ARG A 1 168 ? -16.370 26.548 -3.907 1.00 98.12 168 ARG A C 1
ATOM 1272 O O . ARG A 1 168 ? -17.406 26.208 -4.476 1.00 98.12 168 ARG A O 1
ATOM 1279 N N . ALA A 1 169 ? -15.578 25.692 -3.272 1.00 98.38 169 ALA A N 1
ATOM 1280 C CA . ALA A 1 169 ? -15.863 24.268 -3.129 1.00 98.38 169 ALA A CA 1
ATOM 1281 C C . ALA A 1 169 ? -15.489 23.773 -1.729 1.00 98.38 169 ALA A C 1
ATOM 1283 O O . ALA A 1 169 ? -14.577 24.306 -1.114 1.00 98.38 169 ALA A O 1
ATOM 1284 N N . ASP A 1 170 ? -16.146 22.723 -1.240 1.00 98.25 170 ASP A N 1
ATOM 1285 C CA . ASP A 1 170 ? -15.829 22.124 0.067 1.00 98.25 170 ASP A CA 1
ATOM 1286 C C . ASP A 1 170 ? -14.444 21.460 0.089 1.00 98.25 170 ASP A C 1
ATOM 1288 O O . ASP A 1 170 ? -13.753 21.479 1.107 1.00 98.25 170 ASP A O 1
ATOM 1292 N N . TYR A 1 171 ? -14.041 20.894 -1.054 1.00 98.75 171 TYR A N 1
ATOM 1293 C CA . TYR A 1 171 ? -12.763 20.216 -1.265 1.00 98.75 171 TYR A CA 1
ATOM 1294 C C . TYR A 1 171 ? -12.300 20.339 -2.725 1.00 98.75 171 TYR A C 1
ATOM 1296 O O . TYR A 1 171 ? -13.120 20.528 -3.640 1.00 98.75 171 TYR A O 1
ATOM 1304 N N . LEU A 1 172 ? -10.990 20.169 -2.929 1.00 98.81 172 LEU A N 1
ATOM 1305 C CA . LEU A 1 172 ? -10.312 20.159 -4.226 1.00 98.81 172 LEU A CA 1
ATOM 1306 C C . LEU A 1 172 ? -9.637 18.800 -4.472 1.00 98.81 172 LEU A C 1
ATOM 1308 O O . LEU A 1 172 ? -8.880 18.320 -3.633 1.00 98.81 172 LEU A O 1
ATOM 1312 N N . VAL A 1 173 ? -9.866 18.210 -5.645 1.00 98.81 173 VAL A N 1
ATOM 1313 C CA . VAL A 1 173 ? -9.156 17.020 -6.140 1.00 98.81 173 VAL A CA 1
ATOM 1314 C C . VAL A 1 173 ? -8.203 17.443 -7.255 1.00 98.81 173 VAL A C 1
ATOM 1316 O O . VAL A 1 173 ? -8.630 17.913 -8.309 1.00 98.81 173 VAL A O 1
ATOM 1319 N N . ALA A 1 174 ? -6.907 17.287 -7.023 1.00 98.56 174 ALA A N 1
ATOM 1320 C CA . ALA A 1 174 ? -5.844 17.621 -7.953 1.00 98.56 174 ALA A CA 1
ATOM 1321 C C . ALA A 1 174 ? -5.474 16.404 -8.804 1.00 98.56 174 ALA A C 1
ATOM 1323 O O . ALA A 1 174 ? -4.766 15.499 -8.365 1.00 98.56 174 ALA A O 1
ATOM 1324 N N . ALA A 1 175 ? -5.951 16.417 -10.042 1.00 98.06 175 ALA A N 1
ATOM 1325 C CA . ALA A 1 175 ? -5.625 15.479 -11.109 1.00 98.06 175 ALA A CA 1
ATOM 1326 C C . ALA A 1 175 ? -4.824 16.187 -12.227 1.00 98.06 175 ALA A C 1
ATOM 1328 O O . ALA A 1 175 ? -4.950 15.866 -13.409 1.00 98.06 175 ALA A O 1
ATOM 1329 N N . ASP A 1 176 ? -4.015 17.187 -11.862 1.00 96.50 176 ASP A N 1
ATOM 1330 C CA . ASP A 1 176 ? -3.353 18.145 -12.760 1.00 96.50 176 ASP A CA 1
ATOM 1331 C C . ASP A 1 176 ? -1.988 17.655 -13.291 1.00 96.50 176 ASP A C 1
ATOM 1333 O O . ASP A 1 176 ? -1.240 18.399 -13.936 1.00 96.50 176 ASP A O 1
ATOM 1337 N N . GLY A 1 177 ? -1.638 16.401 -12.992 1.00 92.75 177 GLY A N 1
ATOM 1338 C CA . GLY A 1 177 ? -0.329 15.814 -13.276 1.00 92.75 177 GLY A CA 1
ATOM 1339 C C . GLY A 1 177 ? 0.801 16.349 -12.390 1.00 92.75 177 GLY A C 1
ATOM 1340 O O . GLY A 1 177 ? 1.972 16.212 -12.746 1.00 92.75 177 GLY A O 1
ATOM 1341 N N . GLY A 1 178 ? 0.474 17.005 -11.269 1.00 90.00 178 GLY A N 1
ATOM 1342 C CA . GLY A 1 178 ? 1.436 17.520 -10.289 1.00 90.00 178 GLY A CA 1
ATOM 1343 C C . GLY A 1 178 ? 2.217 18.729 -10.793 1.00 90.00 178 GLY A C 1
ATOM 1344 O O . GLY A 1 178 ? 3.401 18.878 -10.490 1.00 90.00 178 GLY A O 1
ATOM 1345 N N . LYS A 1 179 ? 1.580 19.551 -11.634 1.00 88.06 179 LYS A N 1
ATOM 1346 C CA . LYS A 1 179 ? 2.208 20.721 -12.265 1.00 88.06 179 LYS A CA 1
ATOM 1347 C C . LYS A 1 179 ? 1.931 22.021 -11.524 1.00 88.06 179 LYS A C 1
ATOM 1349 O O . LYS A 1 179 ? 2.737 22.936 -11.638 1.00 88.06 179 LYS A O 1
ATOM 1354 N N . ALA A 1 180 ? 0.807 22.114 -10.818 1.00 92.38 180 ALA A N 1
ATOM 1355 C CA . ALA A 1 180 ? 0.370 23.341 -10.169 1.00 92.38 180 ALA A CA 1
ATOM 1356 C C . ALA A 1 180 ? 0.034 23.114 -8.693 1.00 92.38 180 ALA A C 1
ATOM 1358 O O . ALA A 1 180 ? 0.609 23.777 -7.836 1.00 92.38 180 ALA A O 1
ATOM 1359 N N . VAL A 1 181 ? -0.857 22.169 -8.381 1.00 97.38 181 VAL A N 1
ATOM 1360 C CA . VAL A 1 181 ? -1.454 22.088 -7.037 1.00 97.38 181 VAL A CA 1
ATOM 1361 C C . VAL A 1 181 ? -0.462 21.605 -5.980 1.00 97.38 181 VAL A C 1
ATOM 1363 O O . VAL A 1 181 ? -0.276 22.283 -4.975 1.00 97.38 181 VAL A O 1
ATOM 1366 N N . GLY A 1 182 ? 0.208 20.470 -6.208 1.00 96.44 182 GLY A N 1
ATOM 1367 C CA . GLY A 1 182 ? 1.216 19.942 -5.277 1.00 96.44 182 GLY A CA 1
ATOM 1368 C C . GLY A 1 182 ? 2.339 20.949 -4.970 1.00 96.44 182 GLY A C 1
ATOM 1369 O O . GLY A 1 182 ? 2.567 21.249 -3.797 1.00 96.44 182 GLY A O 1
ATOM 1370 N N . PRO A 1 183 ? 2.985 21.546 -5.995 1.00 96.25 183 PRO A N 1
ATOM 1371 C CA . PRO A 1 183 ? 3.987 22.594 -5.795 1.00 96.25 183 PRO A CA 1
ATOM 1372 C C . PRO A 1 183 ? 3.471 23.828 -5.043 1.00 96.25 183 PRO A C 1
ATOM 1374 O O . PRO A 1 183 ? 4.180 24.344 -4.185 1.00 96.25 183 PRO A O 1
ATOM 1377 N N . ALA A 1 184 ? 2.240 24.283 -5.312 1.00 96.94 184 ALA A N 1
ATOM 1378 C CA . ALA A 1 184 ? 1.646 25.424 -4.607 1.00 96.94 184 ALA A CA 1
ATOM 1379 C C . ALA A 1 184 ? 1.449 25.170 -3.100 1.00 96.94 184 ALA A C 1
ATOM 1381 O O . ALA A 1 184 ? 1.431 26.118 -2.320 1.00 96.94 184 ALA A O 1
ATOM 1382 N N . LEU A 1 185 ? 1.337 23.902 -2.692 1.00 97.25 185 LEU A N 1
ATOM 1383 C CA . LEU A 1 185 ? 1.232 23.466 -1.295 1.00 97.25 185 LEU A CA 1
ATOM 1384 C C . LEU A 1 185 ? 2.587 23.103 -0.668 1.00 97.25 185 LEU A C 1
ATOM 1386 O O . LEU A 1 185 ? 2.636 22.653 0.476 1.00 97.25 185 LEU A O 1
ATOM 1390 N N . GLY A 1 186 ? 3.690 23.232 -1.413 1.00 97.12 186 GLY A N 1
ATOM 1391 C CA . GLY A 1 186 ? 5.013 22.808 -0.950 1.00 97.12 186 GLY A CA 1
ATOM 1392 C C . GLY A 1 186 ? 5.114 21.299 -0.694 1.00 97.12 186 GLY A C 1
ATOM 1393 O O . GLY A 1 186 ? 5.858 20.874 0.188 1.00 97.12 186 GLY A O 1
ATOM 1394 N N . ILE A 1 187 ? 4.344 20.478 -1.417 1.00 97.12 187 ILE A N 1
ATOM 1395 C CA . ILE A 1 187 ? 4.411 19.016 -1.299 1.00 97.12 187 ILE A CA 1
ATOM 1396 C C . ILE A 1 187 ? 5.566 18.504 -2.168 1.00 97.12 187 ILE A C 1
ATOM 1398 O O . ILE A 1 187 ? 5.540 18.646 -3.393 1.00 97.12 187 ILE A O 1
ATOM 1402 N N . GLY A 1 188 ? 6.576 17.910 -1.527 1.00 95.00 188 GLY A N 1
ATOM 1403 C CA . GLY A 1 188 ? 7.715 17.290 -2.198 1.00 95.00 188 GLY A CA 1
ATOM 1404 C C . GLY A 1 188 ? 7.366 15.958 -2.868 1.00 95.00 188 GLY A C 1
ATOM 1405 O O . GLY A 1 188 ? 6.385 15.297 -2.520 1.00 95.00 188 GLY A O 1
ATOM 1406 N N . MET A 1 189 ? 8.200 15.554 -3.829 1.00 94.94 189 MET A N 1
ATOM 1407 C CA . MET A 1 189 ? 8.147 14.242 -4.482 1.00 94.94 189 MET A CA 1
ATOM 1408 C C . MET A 1 189 ? 9.379 13.431 -4.065 1.00 94.94 189 MET A C 1
ATOM 1410 O O . MET A 1 189 ? 10.506 13.824 -4.360 1.00 94.94 189 MET A O 1
ATOM 1414 N N . ALA A 1 190 ? 9.173 12.288 -3.416 1.00 93.81 190 ALA A N 1
ATOM 1415 C CA . ALA A 1 190 ? 10.234 11.407 -2.938 1.00 93.81 190 ALA A CA 1
ATOM 1416 C C . ALA A 1 190 ? 10.447 10.216 -3.885 1.00 93.81 190 ALA A C 1
ATOM 1418 O O . ALA A 1 190 ? 9.488 9.554 -4.290 1.00 93.81 190 ALA A O 1
ATOM 1419 N N . GLY A 1 191 ? 11.703 9.892 -4.205 1.00 92.31 191 GLY A N 1
ATOM 1420 C CA . GLY A 1 191 ? 12.061 8.720 -5.008 1.00 92.31 191 GLY A CA 1
ATOM 1421 C C . GLY A 1 191 ? 13.192 8.975 -6.003 1.00 92.31 191 GLY A C 1
ATOM 1422 O O . GLY A 1 191 ? 14.003 9.879 -5.819 1.00 92.31 191 GLY A O 1
ATOM 1423 N N . ALA A 1 192 ? 13.256 8.149 -7.046 1.00 88.75 192 ALA A N 1
ATOM 1424 C CA . ALA A 1 192 ? 14.278 8.243 -8.079 1.00 88.75 192 ALA A CA 1
ATOM 1425 C C . ALA A 1 192 ? 13.981 9.425 -9.026 1.00 88.75 192 ALA A C 1
ATOM 1427 O O . ALA A 1 192 ? 12.898 9.452 -9.624 1.00 88.75 192 ALA A O 1
ATOM 1428 N N . PRO A 1 193 ? 14.919 10.376 -9.199 1.00 88.81 193 PRO A N 1
ATOM 1429 C CA . PRO A 1 193 ? 14.748 11.488 -10.128 1.00 88.81 193 PRO A CA 1
ATOM 1430 C C . PRO A 1 193 ? 14.770 11.003 -11.584 1.00 88.81 193 PRO A C 1
ATOM 1432 O O . PRO A 1 193 ? 14.959 9.817 -11.868 1.00 88.81 193 PRO A O 1
ATOM 1435 N N . THR A 1 194 ? 14.602 11.935 -12.524 1.00 90.00 194 THR A N 1
ATOM 1436 C CA . THR A 1 194 ? 14.671 11.636 -13.959 1.00 90.00 194 THR A CA 1
ATOM 1437 C C . THR A 1 194 ? 15.965 10.903 -14.336 1.00 90.00 194 THR A C 1
ATOM 1439 O O . THR A 1 194 ? 17.053 11.470 -14.244 1.00 90.00 194 THR A O 1
ATOM 1442 N N . PHE A 1 195 ? 15.847 9.671 -14.841 1.00 88.31 195 PHE A N 1
ATOM 1443 C CA . PHE A 1 195 ? 16.992 8.860 -15.292 1.00 88.31 195 PHE A CA 1
ATOM 1444 C C . PHE A 1 195 ? 17.008 8.615 -16.809 1.00 88.31 195 PHE A C 1
ATOM 1446 O O . PHE A 1 195 ? 18.044 8.277 -17.379 1.00 88.31 195 PHE A O 1
ATOM 1453 N N . THR A 1 196 ? 15.879 8.811 -17.495 1.00 91.69 196 THR A N 1
ATOM 1454 C CA . THR A 1 196 ? 15.780 8.728 -18.960 1.00 91.69 196 THR A CA 1
ATOM 1455 C C . THR A 1 196 ? 14.636 9.603 -19.471 1.00 91.69 196 THR A C 1
ATOM 1457 O O . THR A 1 196 ? 13.785 10.037 -18.698 1.00 91.69 196 THR A O 1
ATOM 1460 N N . HIS A 1 197 ? 14.614 9.889 -20.768 1.00 93.12 197 HIS A N 1
ATOM 1461 C CA . HIS A 1 197 ? 13.477 10.493 -21.454 1.00 93.12 197 HIS A CA 1
ATOM 1462 C C . HIS A 1 197 ? 12.920 9.515 -22.476 1.00 93.12 197 HIS A C 1
ATOM 1464 O O . HIS A 1 197 ? 13.667 8.919 -23.254 1.00 93.12 197 HIS A O 1
ATOM 1470 N N . TRP A 1 198 ? 11.598 9.398 -22.509 1.00 92.19 198 TRP A N 1
ATOM 1471 C CA . TRP A 1 198 ? 10.917 8.706 -23.592 1.00 92.19 198 TRP A CA 1
ATOM 1472 C C . TRP A 1 198 ? 10.486 9.694 -24.659 1.00 92.19 198 TRP A C 1
ATOM 1474 O O . TRP A 1 198 ? 9.979 10.781 -24.369 1.00 92.19 198 TRP A O 1
ATOM 1484 N N . ILE A 1 199 ? 10.677 9.279 -25.904 1.00 94.62 199 ILE A N 1
ATOM 1485 C CA . ILE A 1 199 ? 10.209 9.972 -27.090 1.00 94.62 199 ILE A CA 1
ATOM 1486 C C . ILE A 1 199 ? 9.200 9.052 -27.767 1.00 94.62 199 ILE A C 1
ATOM 1488 O O . ILE A 1 199 ? 9.545 7.963 -28.223 1.00 94.62 199 ILE A O 1
ATOM 1492 N N . ASN A 1 200 ? 7.949 9.501 -27.810 1.00 94.50 200 ASN A N 1
ATOM 1493 C CA . ASN A 1 200 ? 6.853 8.779 -28.440 1.00 94.50 200 ASN A CA 1
ATOM 1494 C C . ASN A 1 200 ? 6.493 9.472 -29.750 1.00 94.50 200 ASN A C 1
ATOM 1496 O O . ASN A 1 200 ? 6.140 10.655 -29.742 1.00 94.50 200 ASN A O 1
ATOM 1500 N N . LEU A 1 201 ? 6.547 8.728 -30.849 1.00 96.06 201 LEU A N 1
ATOM 1501 C CA . LEU A 1 201 ? 6.040 9.134 -32.148 1.00 96.06 201 LEU A CA 1
ATOM 1502 C C . LEU A 1 201 ? 4.699 8.444 -32.346 1.00 96.06 201 LEU A C 1
ATOM 1504 O O . LEU A 1 201 ? 4.615 7.219 -32.364 1.00 96.06 201 LEU A O 1
ATOM 1508 N N . HIS A 1 202 ? 3.654 9.234 -32.510 1.00 96.44 202 HIS A N 1
ATOM 1509 C CA . HIS A 1 202 ? 2.363 8.735 -32.938 1.00 96.44 202 HIS A CA 1
ATOM 1510 C C . HIS A 1 202 ? 2.286 8.843 -34.457 1.00 96.44 202 HIS A C 1
ATOM 1512 O O . HIS A 1 202 ? 2.440 9.946 -34.993 1.00 96.44 202 HIS A O 1
ATOM 1518 N N . VAL A 1 203 ? 2.085 7.722 -35.143 1.00 96.88 203 VAL A N 1
ATOM 1519 C CA . VAL A 1 203 ? 2.158 7.651 -36.604 1.00 96.88 203 VAL A CA 1
ATOM 1520 C C . VAL A 1 203 ? 0.967 6.918 -37.203 1.00 96.88 203 VAL A C 1
ATOM 1522 O O . VAL A 1 203 ? 0.370 6.060 -36.556 1.00 96.88 203 VAL A O 1
ATOM 1525 N N . ARG A 1 204 ? 0.674 7.217 -38.467 1.00 97.12 204 ARG A N 1
ATOM 1526 C CA . ARG A 1 204 ? -0.169 6.398 -39.340 1.00 97.12 204 ARG A CA 1
ATOM 1527 C C . ARG A 1 204 ? 0.722 5.701 -40.365 1.00 97.12 204 ARG A C 1
ATOM 1529 O O . ARG A 1 204 ? 1.442 6.365 -41.115 1.00 97.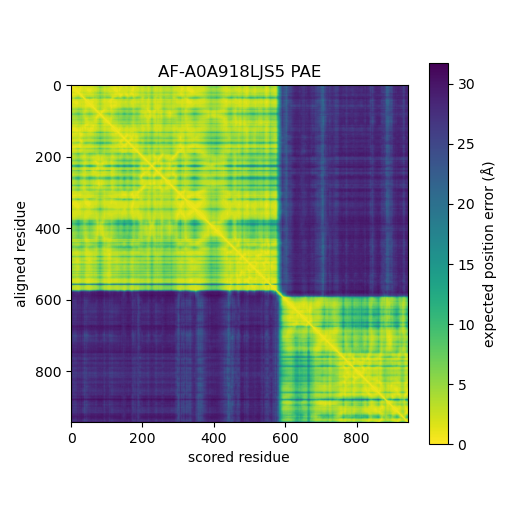12 204 ARG A O 1
ATOM 1536 N N . ALA A 1 205 ? 0.710 4.372 -40.353 1.00 96.06 205 ALA A N 1
ATOM 1537 C CA . ALA A 1 205 ? 1.539 3.525 -41.210 1.00 96.06 205 ALA A CA 1
ATOM 1538 C C . ALA A 1 205 ? 0.949 2.110 -41.296 1.00 96.06 205 ALA A C 1
ATOM 1540 O O . ALA A 1 205 ? 0.254 1.673 -40.380 1.00 96.06 205 ALA A O 1
ATOM 1541 N N . ASP A 1 206 ? 1.248 1.390 -42.379 1.00 95.56 206 ASP A N 1
ATOM 1542 C CA . ASP A 1 206 ? 0.848 -0.011 -42.543 1.00 95.56 206 ASP A CA 1
ATOM 1543 C C . ASP A 1 206 ? 2.020 -0.946 -42.228 1.00 95.56 206 ASP A C 1
ATOM 1545 O O . ASP A 1 206 ? 2.871 -1.210 -43.078 1.00 95.56 206 ASP A O 1
ATOM 1549 N N . PHE A 1 207 ? 2.055 -1.476 -41.006 1.00 96.00 207 PHE A N 1
ATOM 1550 C CA . PHE A 1 207 ? 3.067 -2.455 -40.608 1.00 96.00 207 PHE A CA 1
ATOM 1551 C C . PHE A 1 207 ? 2.640 -3.914 -40.805 1.00 96.00 207 PHE A C 1
ATOM 1553 O O . PHE A 1 207 ? 3.375 -4.818 -40.405 1.00 96.00 207 PHE A O 1
ATOM 1560 N N . SER A 1 208 ? 1.496 -4.175 -41.445 1.00 94.75 208 SER A N 1
ATOM 1561 C CA . SER A 1 208 ? 0.924 -5.525 -41.522 1.00 94.75 208 SER A CA 1
ATOM 1562 C C . SER A 1 208 ? 1.803 -6.533 -42.265 1.00 94.75 208 SER A C 1
ATOM 1564 O O . SER A 1 208 ? 1.775 -7.718 -41.944 1.00 94.75 208 SER A O 1
ATOM 1566 N N . ALA A 1 209 ? 2.629 -6.068 -43.206 1.00 92.44 209 ALA A N 1
ATOM 1567 C CA . ALA A 1 209 ? 3.605 -6.900 -43.911 1.00 92.44 209 ALA A CA 1
ATOM 1568 C C . ALA A 1 209 ? 4.867 -7.218 -43.082 1.00 92.44 209 ALA A C 1
ATOM 1570 O O . ALA A 1 209 ? 5.607 -8.134 -43.432 1.00 92.44 209 ALA A O 1
ATOM 1571 N N . PHE A 1 210 ? 5.126 -6.465 -42.007 1.00 93.44 210 PHE A N 1
ATOM 1572 C CA . PHE A 1 210 ? 6.319 -6.609 -41.163 1.00 93.44 210 PHE A CA 1
ATOM 1573 C C . PHE A 1 210 ? 6.037 -7.303 -39.825 1.00 93.44 210 PHE A C 1
ATOM 1575 O O . PHE A 1 210 ? 6.963 -7.792 -39.183 1.00 93.44 210 PHE A O 1
ATOM 1582 N N . ILE A 1 211 ? 4.776 -7.334 -39.385 1.00 93.69 211 ILE A N 1
ATOM 1583 C CA . ILE A 1 211 ? 4.363 -7.917 -38.106 1.00 93.69 211 ILE A CA 1
ATOM 1584 C C . ILE A 1 211 ? 3.590 -9.209 -38.368 1.00 93.69 211 ILE A C 1
ATOM 1586 O O . ILE A 1 211 ? 2.496 -9.199 -38.930 1.00 93.69 211 ILE A O 1
ATOM 1590 N N . GLU A 1 212 ? 4.148 -10.332 -37.923 1.00 89.44 212 GLU A N 1
ATOM 1591 C CA . GLU A 1 212 ? 3.516 -11.647 -38.056 1.00 89.44 212 GLU A CA 1
ATOM 1592 C C . GLU A 1 212 ? 2.433 -11.877 -36.991 1.00 89.44 212 GLU A C 1
ATOM 1594 O O . GLU A 1 212 ? 1.319 -12.296 -37.312 1.00 89.44 212 GLU A O 1
ATOM 1599 N N . HIS A 1 213 ? 2.750 -11.562 -35.732 1.00 91.44 213 HIS A N 1
ATOM 1600 C CA . HIS A 1 213 ? 1.883 -11.799 -34.580 1.00 91.44 213 HIS A CA 1
ATOM 1601 C C . HIS A 1 213 ? 0.820 -10.707 -34.438 1.00 91.44 213 HIS A C 1
ATOM 1603 O O . HIS A 1 213 ? 1.101 -9.572 -34.054 1.00 91.44 213 HIS A O 1
ATOM 1609 N N . ASP A 1 214 ? -0.421 -11.077 -34.737 1.00 93.69 214 ASP A N 1
ATOM 1610 C CA . ASP A 1 214 ? -1.573 -10.172 -34.758 1.00 93.69 214 ASP A CA 1
ATOM 1611 C C . ASP A 1 214 ? -2.184 -9.909 -33.367 1.00 93.69 214 ASP A C 1
ATOM 1613 O O . ASP A 1 214 ? -3.127 -9.137 -33.226 1.00 93.69 214 ASP A O 1
ATOM 1617 N N . ASP A 1 215 ? -1.650 -10.554 -32.333 1.00 94.31 215 ASP A N 1
ATOM 1618 C CA . ASP A 1 215 ? -2.147 -10.522 -30.958 1.00 94.31 215 ASP A CA 1
ATOM 1619 C C . ASP A 1 215 ? -1.238 -9.740 -29.990 1.00 94.31 215 ASP A C 1
ATOM 1621 O O . ASP A 1 215 ? -1.456 -9.714 -28.773 1.00 94.31 215 ASP A O 1
ATOM 1625 N N . ALA A 1 216 ? -0.200 -9.100 -30.534 1.00 94.44 216 ALA A N 1
ATOM 1626 C CA . ALA A 1 216 ? 0.800 -8.367 -29.778 1.00 94.44 216 ALA A CA 1
ATOM 1627 C C . ALA A 1 216 ? 0.274 -7.009 -29.283 1.00 94.44 216 ALA A C 1
ATOM 1629 O O . ALA A 1 216 ? 0.020 -6.092 -30.064 1.00 94.44 216 ALA A O 1
ATOM 1630 N N . VAL A 1 217 ? 0.234 -6.843 -27.960 1.00 93.94 217 VAL A N 1
ATOM 1631 C CA . VAL A 1 217 ? 0.012 -5.560 -27.279 1.00 93.94 217 VAL A CA 1
ATOM 1632 C C . VAL A 1 217 ? 1.170 -4.601 -27.534 1.00 93.94 217 VAL A C 1
ATOM 1634 O O . VAL A 1 217 ? 0.973 -3.404 -27.710 1.00 93.94 217 VAL A O 1
ATOM 1637 N N . VAL A 1 218 ? 2.395 -5.128 -27.519 1.00 94.31 218 VAL A N 1
ATOM 1638 C CA . VAL A 1 218 ? 3.615 -4.379 -27.816 1.00 94.31 218 VAL A CA 1
ATOM 1639 C C . VAL A 1 218 ? 4.562 -5.287 -28.587 1.00 94.31 218 VAL A C 1
ATOM 1641 O O . VAL A 1 218 ? 4.911 -6.372 -28.117 1.00 94.31 218 VAL A O 1
ATOM 1644 N N . ASN A 1 219 ? 5.027 -4.796 -29.730 1.00 95.88 219 ASN A N 1
ATOM 1645 C CA . ASN A 1 219 ? 6.158 -5.349 -30.462 1.00 95.88 219 ASN A CA 1
ATOM 1646 C C . ASN A 1 219 ? 7.425 -4.612 -30.006 1.00 95.88 219 ASN A C 1
ATOM 1648 O O . ASN A 1 219 ? 7.565 -3.407 -30.211 1.00 95.88 219 ASN A O 1
ATOM 1652 N N . ARG A 1 220 ? 8.335 -5.306 -29.325 1.00 94.19 220 ARG A N 1
ATOM 1653 C CA . ARG A 1 220 ? 9.583 -4.755 -28.786 1.00 94.19 220 ARG A CA 1
ATOM 1654 C C . ARG A 1 220 ? 10.740 -5.102 -29.703 1.00 94.19 220 ARG A C 1
ATOM 1656 O O . ARG A 1 220 ? 11.199 -6.240 -29.739 1.00 94.19 220 ARG A O 1
ATOM 1663 N N . VAL A 1 221 ? 11.208 -4.099 -30.426 1.00 94.69 221 VAL A N 1
ATOM 1664 C CA . VAL A 1 221 ? 12.333 -4.212 -31.345 1.00 94.69 221 VAL A CA 1
ATOM 1665 C C . VAL A 1 221 ? 13.633 -3.956 -30.596 1.00 94.69 221 VAL A C 1
ATOM 1667 O O . VAL A 1 221 ? 13.748 -2.941 -29.912 1.00 94.69 221 VAL A O 1
ATOM 1670 N N . SER A 1 222 ? 14.596 -4.861 -30.752 1.00 91.94 222 SER A N 1
ATOM 1671 C CA . SER A 1 222 ? 15.979 -4.746 -30.282 1.00 91.94 222 SER A CA 1
ATOM 1672 C C . SER A 1 222 ? 16.914 -4.969 -31.468 1.00 91.94 222 SER A C 1
ATOM 1674 O O . SER A 1 222 ? 17.341 -6.093 -31.735 1.00 91.94 222 SER A O 1
ATOM 1676 N N . SER A 1 223 ? 17.192 -3.893 -32.200 1.00 91.56 223 SER A N 1
ATOM 1677 C CA . SER A 1 223 ? 17.889 -3.944 -33.483 1.00 91.56 223 SER A CA 1
ATOM 1678 C C . SER A 1 223 ? 19.368 -3.662 -33.331 1.00 91.56 223 SER A C 1
ATOM 1680 O O . SER A 1 223 ? 19.749 -2.626 -32.795 1.00 91.56 223 SER A O 1
ATOM 1682 N N . LEU A 1 224 ? 20.191 -4.541 -33.904 1.00 90.62 224 LEU A N 1
ATOM 1683 C CA . LEU A 1 224 ? 21.590 -4.246 -34.182 1.00 90.62 224 LEU A CA 1
ATOM 1684 C C . LEU A 1 224 ? 21.669 -3.359 -35.432 1.00 90.62 224 LEU A C 1
ATOM 1686 O O . LEU A 1 224 ? 21.303 -3.788 -36.534 1.00 90.62 224 LEU A O 1
ATOM 1690 N N . THR A 1 225 ? 22.098 -2.116 -35.252 1.00 84.44 225 THR A N 1
ATOM 1691 C CA . THR A 1 225 ? 22.299 -1.142 -36.331 1.00 84.44 225 THR A CA 1
ATOM 1692 C C . THR A 1 225 ? 23.622 -1.382 -37.059 1.00 84.44 225 THR A C 1
ATOM 1694 O O . THR A 1 225 ? 24.489 -2.131 -36.601 1.00 84.44 225 THR A O 1
ATOM 1697 N N . ASP A 1 226 ? 23.789 -0.750 -38.223 1.00 80.69 226 ASP A N 1
ATOM 1698 C CA . ASP A 1 226 ? 24.965 -0.951 -39.079 1.00 80.69 226 ASP A CA 1
ATOM 1699 C C . ASP A 1 226 ? 26.278 -0.536 -38.402 1.00 80.69 226 ASP A C 1
ATOM 1701 O O . ASP A 1 226 ? 27.318 -1.134 -38.668 1.00 80.69 226 ASP A O 1
ATOM 1705 N N . ASP A 1 227 ? 26.225 0.427 -37.481 1.00 78.69 227 ASP A N 1
ATOM 1706 C CA . ASP A 1 227 ? 27.353 0.865 -36.650 1.00 78.69 227 ASP A CA 1
ATOM 1707 C C . ASP A 1 227 ? 27.642 -0.060 -35.451 1.00 78.69 227 ASP A C 1
ATOM 1709 O O . ASP A 1 227 ? 28.527 0.229 -34.652 1.00 78.69 227 ASP A O 1
ATOM 1713 N N . GLY A 1 228 ? 26.924 -1.183 -35.329 1.00 76.81 228 GLY A N 1
ATOM 1714 C CA . GLY A 1 228 ? 27.132 -2.200 -34.299 1.00 76.81 228 GLY A CA 1
ATOM 1715 C C . GLY A 1 228 ? 26.518 -1.895 -32.938 1.00 76.81 228 GLY A C 1
ATOM 1716 O O . GLY A 1 228 ? 26.753 -2.664 -32.000 1.00 76.81 228 GLY A O 1
ATOM 1717 N N . THR A 1 229 ? 25.739 -0.817 -32.822 1.00 81.25 229 THR A N 1
ATOM 1718 C CA . THR A 1 229 ? 25.002 -0.480 -31.600 1.00 81.25 229 THR A CA 1
ATOM 1719 C C . THR A 1 229 ? 23.646 -1.191 -31.545 1.00 81.25 229 THR A C 1
ATOM 1721 O O . THR A 1 229 ? 23.112 -1.641 -32.559 1.00 81.25 229 THR A O 1
ATOM 1724 N N . VAL A 1 230 ? 23.097 -1.363 -30.337 1.00 86.12 230 VAL A N 1
ATOM 1725 C CA . VAL A 1 230 ? 21.744 -1.907 -30.157 1.00 86.12 230 VAL A CA 1
ATOM 1726 C C . VAL A 1 230 ? 20.791 -0.772 -29.862 1.00 86.12 230 VAL A C 1
ATOM 1728 O O . VAL A 1 230 ? 20.960 -0.044 -28.885 1.00 86.12 230 VAL A O 1
ATOM 1731 N N . GLU A 1 231 ? 19.759 -0.673 -30.685 1.00 90.31 231 GLU A N 1
ATOM 1732 C CA . GLU A 1 231 ? 18.691 0.296 -30.528 1.00 90.31 231 GLU A CA 1
ATOM 1733 C C . GLU A 1 231 ? 17.371 -0.397 -30.217 1.00 90.31 231 GLU A C 1
ATOM 1735 O O . GLU A 1 231 ? 17.036 -1.439 -30.787 1.00 90.31 231 GLU A O 1
ATOM 1740 N N . HIS A 1 232 ? 16.597 0.217 -29.326 1.00 91.81 232 HIS A N 1
ATOM 1741 C CA . HIS A 1 232 ? 15.328 -0.328 -28.866 1.00 91.81 232 HIS A CA 1
ATOM 1742 C C . HIS A 1 232 ? 14.157 0.545 -29.304 1.00 91.81 232 HIS A C 1
ATOM 1744 O O . HIS A 1 232 ? 14.190 1.764 -29.131 1.00 91.81 232 HIS A O 1
ATOM 1750 N N . CYS A 1 233 ? 13.096 -0.081 -29.812 1.00 95.12 233 CYS A N 1
ATOM 1751 C CA . CYS A 1 233 ? 11.848 0.602 -30.137 1.00 95.12 233 CYS A CA 1
ATOM 1752 C C . CYS A 1 233 ? 10.635 -0.239 -29.725 1.00 95.12 233 CYS A C 1
ATOM 1754 O O . CYS A 1 233 ? 10.515 -1.402 -30.100 1.00 95.12 233 CYS A O 1
ATOM 1756 N N . GLY A 1 234 ? 9.724 0.346 -28.948 1.00 95.50 234 GLY A N 1
ATOM 1757 C CA . GLY A 1 234 ? 8.399 -0.229 -28.716 1.00 95.50 234 GLY A CA 1
ATOM 1758 C C . GLY A 1 234 ? 7.440 0.190 -29.826 1.00 95.50 234 GLY A C 1
ATOM 1759 O O . GLY A 1 234 ? 7.342 1.377 -30.111 1.00 95.50 234 GLY A O 1
ATOM 1760 N N . VAL A 1 235 ? 6.730 -0.762 -30.422 1.00 97.25 235 VAL A N 1
ATOM 1761 C CA . VAL A 1 235 ? 5.753 -0.553 -31.497 1.00 97.25 235 VAL A CA 1
ATOM 1762 C C . VAL A 1 235 ? 4.394 -1.047 -31.007 1.00 97.25 235 VAL A C 1
ATOM 1764 O O . VAL A 1 235 ? 4.187 -2.248 -30.821 1.00 97.25 235 VAL A O 1
ATOM 1767 N N . VAL A 1 236 ? 3.489 -0.107 -30.739 1.00 96.00 236 VAL A N 1
ATOM 1768 C CA . VAL A 1 236 ? 2.201 -0.356 -30.071 1.00 96.00 236 VAL A CA 1
ATOM 1769 C C . VAL A 1 236 ? 1.052 -0.063 -31.040 1.00 96.00 236 VAL A C 1
ATOM 1771 O O . VAL A 1 236 ? 0.981 1.074 -31.518 1.00 96.00 236 VAL A O 1
ATOM 1774 N N . PRO A 1 237 ? 0.163 -1.030 -31.340 1.00 95.56 237 PRO A N 1
ATOM 1775 C CA . PRO A 1 237 ? -1.045 -0.779 -32.124 1.00 95.56 237 PRO A CA 1
ATOM 1776 C C . PRO A 1 237 ? -2.037 0.078 -31.325 1.00 95.56 237 PRO A C 1
ATOM 1778 O O . PRO A 1 237 ? -2.271 -0.178 -30.144 1.00 95.56 237 PRO A O 1
ATOM 1781 N N . MET A 1 238 ? -2.621 1.098 -31.961 1.00 93.88 238 MET A N 1
ATOM 1782 C CA . MET A 1 238 ? -3.471 2.098 -31.300 1.00 93.88 238 MET A CA 1
ATOM 1783 C C . MET A 1 238 ? -4.905 2.191 -31.837 1.00 93.88 238 MET A C 1
ATOM 1785 O O . MET A 1 238 ? -5.664 3.021 -31.329 1.00 93.88 238 MET A O 1
ATOM 1789 N N . GLY A 1 239 ? -5.289 1.401 -32.842 1.00 91.12 239 GLY A N 1
ATOM 1790 C CA . GLY A 1 239 ? -6.606 1.524 -33.465 1.00 91.12 239 GLY A CA 1
ATOM 1791 C C . GLY A 1 239 ? -6.664 2.654 -34.507 1.00 91.12 239 GLY A C 1
ATOM 1792 O O . GLY A 1 239 ? -5.650 2.937 -35.152 1.00 91.12 239 GLY A O 1
ATOM 1793 N N . PRO A 1 240 ? -7.810 3.345 -34.673 1.00 84.44 240 PRO A N 1
ATOM 1794 C CA . PRO A 1 240 ? -9.030 3.242 -33.860 1.00 84.44 240 PRO A CA 1
ATOM 1795 C C . PRO A 1 240 ? -10.020 2.161 -34.312 1.00 84.44 240 PRO A C 1
ATOM 1797 O O . PRO A 1 240 ? -10.914 1.816 -33.547 1.00 84.44 240 PRO A O 1
ATOM 1800 N N . THR A 1 241 ? -9.917 1.661 -35.546 1.00 89.06 241 THR A N 1
ATOM 1801 C CA . THR A 1 241 ? -10.941 0.772 -36.128 1.00 89.06 241 THR A CA 1
ATOM 1802 C C . THR A 1 241 ? -10.462 -0.656 -36.322 1.00 89.06 241 THR A C 1
ATOM 1804 O O . THR A 1 241 ? -11.257 -1.588 -36.204 1.00 89.06 241 THR A O 1
ATOM 1807 N N . ARG A 1 242 ? -9.172 -0.850 -36.599 1.00 92.94 242 ARG A N 1
ATOM 1808 C CA . ARG A 1 242 ? -8.531 -2.164 -36.672 1.00 92.94 242 ARG A CA 1
ATOM 1809 C C . ARG A 1 242 ? -7.419 -2.247 -35.640 1.00 92.94 242 ARG A C 1
ATOM 1811 O O . ARG A 1 242 ? -6.862 -1.245 -35.220 1.00 92.94 242 ARG A O 1
ATOM 1818 N N . TRP A 1 243 ? -7.088 -3.464 -35.240 1.00 94.44 243 TRP A N 1
ATOM 1819 C CA . TRP A 1 243 ? -6.119 -3.736 -34.181 1.00 94.44 243 TRP A CA 1
ATOM 1820 C C . TRP A 1 243 ? -5.123 -4.804 -34.627 1.00 94.44 243 TRP A C 1
ATOM 1822 O O . TRP A 1 243 ? -5.210 -5.314 -35.748 1.00 94.44 243 TRP A O 1
ATOM 1832 N N . GLY A 1 244 ? -4.162 -5.118 -33.759 1.00 93.94 244 GLY A N 1
ATOM 1833 C CA . GLY A 1 244 ? -3.085 -6.045 -34.087 1.00 93.94 244 GLY A CA 1
ATOM 1834 C C . GLY A 1 244 ? -2.199 -5.500 -35.206 1.00 93.94 244 GLY A C 1
ATOM 1835 O O . GLY A 1 244 ? -1.971 -4.293 -35.307 1.00 93.94 244 GLY A O 1
ATOM 1836 N N . ARG A 1 245 ? -1.726 -6.373 -36.093 1.00 94.75 245 ARG A N 1
ATOM 1837 C CA . ARG A 1 245 ? -0.838 -6.015 -37.212 1.00 94.75 245 ARG A CA 1
ATOM 1838 C C . ARG A 1 245 ? -1.496 -5.094 -38.242 1.00 94.75 245 ARG A C 1
ATOM 1840 O O . ARG A 1 245 ? -0.794 -4.453 -39.014 1.00 94.75 245 ARG A O 1
ATOM 1847 N N . HIS A 1 246 ? -2.828 -5.034 -38.265 1.00 95.25 246 HIS A N 1
ATOM 1848 C CA . HIS A 1 246 ? -3.608 -4.205 -39.190 1.00 95.25 246 HIS A CA 1
ATOM 1849 C C . HIS A 1 246 ? -4.048 -2.860 -38.590 1.00 95.25 246 HIS A C 1
ATOM 1851 O O . HIS A 1 246 ? -4.880 -2.180 -39.193 1.00 95.25 246 HIS A O 1
ATOM 1857 N N . SER A 1 247 ? -3.517 -2.482 -37.421 1.00 96.25 247 SER A N 1
ATOM 1858 C CA . SER A 1 247 ? -3.781 -1.182 -36.795 1.00 96.25 247 SER A CA 1
ATOM 1859 C C . SER A 1 247 ? -3.461 -0.025 -37.743 1.00 96.25 247 SER A C 1
ATOM 1861 O O . SER A 1 247 ? -2.429 -0.028 -38.416 1.00 96.25 247 SER A O 1
ATOM 1863 N N . GLU A 1 248 ? -4.343 0.975 -37.801 1.00 94.88 248 GLU A N 1
ATOM 1864 C CA . GLU A 1 248 ? -4.133 2.161 -38.635 1.00 94.88 248 GLU A CA 1
ATOM 1865 C C . GLU A 1 248 ? -3.117 3.129 -38.025 1.00 94.88 248 GLU A C 1
ATOM 1867 O O . GLU A 1 248 ? -2.294 3.714 -38.735 1.00 94.88 248 GLU A O 1
ATOM 1872 N N . GLU A 1 249 ? -3.191 3.311 -36.707 1.00 95.94 249 GLU A N 1
ATOM 1873 C CA . GLU A 1 249 ? -2.317 4.196 -35.948 1.00 95.94 249 GLU A CA 1
ATOM 1874 C C . GLU A 1 249 ? -1.417 3.398 -34.996 1.00 95.94 249 GLU A C 1
ATOM 1876 O O . GLU A 1 249 ? -1.792 2.342 -34.479 1.00 95.94 249 GLU A O 1
ATOM 1881 N N . TRP A 1 250 ? -0.209 3.913 -34.768 1.00 96.62 250 TRP A N 1
ATOM 1882 C CA . TRP A 1 250 ? 0.836 3.259 -33.984 1.00 96.62 250 TRP A CA 1
ATOM 1883 C C . TRP A 1 250 ? 1.557 4.251 -33.082 1.00 96.62 250 TRP A C 1
ATOM 1885 O O . TRP A 1 250 ? 1.842 5.380 -33.488 1.00 96.62 250 TRP A O 1
ATOM 1895 N N . THR A 1 251 ? 1.928 3.811 -31.881 1.00 96.69 251 THR A N 1
ATOM 1896 C CA . THR A 1 251 ? 2.902 4.529 -31.050 1.00 96.69 251 THR A CA 1
ATOM 1897 C C . THR A 1 251 ? 4.257 3.846 -31.155 1.00 96.69 251 THR A C 1
ATOM 1899 O O . THR A 1 251 ? 4.391 2.673 -30.809 1.00 96.69 251 THR A O 1
ATOM 1902 N N . LEU A 1 252 ? 5.260 4.596 -31.608 1.00 97.00 252 LEU A N 1
ATOM 1903 C CA . LEU A 1 252 ? 6.658 4.185 -31.671 1.00 97.00 252 LEU A CA 1
ATOM 1904 C C . LEU A 1 252 ? 7.408 4.861 -30.530 1.00 97.00 252 LEU A C 1
ATOM 1906 O O . LEU A 1 252 ? 7.391 6.086 -30.416 1.00 97.00 252 LEU A O 1
ATOM 1910 N N . MET A 1 253 ? 8.034 4.075 -29.667 1.00 95.12 253 MET A N 1
ATOM 1911 C CA . MET A 1 253 ? 8.576 4.560 -28.404 1.00 95.12 253 MET A CA 1
ATOM 1912 C C . MET A 1 253 ? 10.070 4.263 -28.316 1.00 95.12 253 MET A C 1
ATOM 1914 O O . MET A 1 253 ? 10.470 3.102 -28.403 1.00 95.12 253 MET A O 1
ATOM 1918 N N . VAL A 1 254 ? 10.888 5.295 -28.110 1.00 94.00 254 VAL A N 1
ATOM 1919 C CA . VAL A 1 254 ? 12.341 5.169 -27.918 1.00 94.00 254 VAL A CA 1
ATOM 1920 C C . VAL A 1 254 ? 12.778 5.889 -26.647 1.00 94.00 254 VAL A C 1
ATOM 1922 O O . VAL A 1 254 ? 12.201 6.911 -26.274 1.00 94.00 254 VAL A O 1
ATOM 1925 N N . ALA A 1 255 ? 13.807 5.364 -25.985 1.00 91.75 255 ALA A N 1
ATOM 1926 C CA . ALA A 1 255 ? 14.378 5.958 -24.781 1.00 91.75 255 ALA A CA 1
ATOM 1927 C C . ALA A 1 255 ? 15.743 6.592 -25.076 1.00 91.75 255 ALA A C 1
ATOM 1929 O O . ALA A 1 255 ? 16.554 6.044 -25.832 1.00 91.75 255 ALA A O 1
ATOM 1930 N N . ARG A 1 256 ? 16.001 7.753 -24.468 1.00 92.06 256 ARG A N 1
ATOM 1931 C CA . ARG A 1 256 ? 17.257 8.498 -24.595 1.00 92.06 256 ARG A CA 1
ATOM 1932 C C . ARG A 1 256 ? 17.664 9.128 -23.265 1.00 92.06 256 ARG A C 1
ATOM 1934 O O . ARG A 1 256 ? 16.796 9.616 -22.542 1.00 92.06 256 ARG A O 1
ATOM 1941 N N . PRO A 1 257 ? 18.972 9.191 -22.951 1.00 89.81 257 PRO A N 1
ATOM 1942 C CA . PRO A 1 257 ? 19.451 10.006 -21.842 1.00 89.81 257 PRO A CA 1
ATOM 1943 C C . PRO A 1 257 ? 18.929 11.450 -21.960 1.00 89.81 257 PRO A C 1
ATOM 1945 O O . PRO A 1 257 ? 18.829 11.949 -23.086 1.00 89.81 257 PRO A O 1
ATOM 1948 N N . PRO A 1 258 ? 18.635 12.147 -20.846 1.00 84.12 258 PRO A N 1
ATOM 1949 C CA . PRO A 1 258 ? 18.012 13.473 -20.876 1.00 84.12 258 PRO A CA 1
ATOM 1950 C C . PRO A 1 258 ? 18.680 14.480 -21.825 1.00 84.12 258 PRO A C 1
ATOM 1952 O O . PRO A 1 258 ? 18.006 15.083 -22.659 1.00 84.12 258 PRO A O 1
ATOM 1955 N N . GLY A 1 259 ? 20.011 14.604 -21.765 1.00 85.50 259 GLY A N 1
ATOM 1956 C CA . GLY A 1 259 ? 20.759 15.516 -22.638 1.00 85.50 259 GLY A CA 1
ATOM 1957 C C . GLY A 1 259 ? 20.680 15.142 -24.122 1.00 85.50 259 GLY A C 1
ATOM 1958 O O . GLY A 1 259 ? 20.525 16.015 -24.971 1.00 85.50 259 GLY A O 1
ATOM 1959 N N . ALA A 1 260 ? 20.711 13.844 -24.441 1.00 85.12 260 ALA A N 1
ATOM 1960 C CA .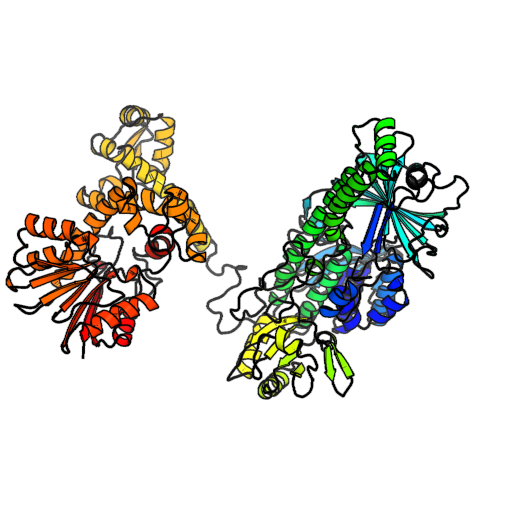 ALA A 1 260 ? 20.595 13.364 -25.816 1.00 85.12 260 ALA A CA 1
ATOM 1961 C C . ALA A 1 260 ? 19.182 13.586 -26.376 1.00 85.12 260 ALA A C 1
ATOM 1963 O O . ALA A 1 260 ? 19.035 14.024 -27.511 1.00 85.12 260 ALA A O 1
ATOM 1964 N N . ALA A 1 261 ? 18.141 13.345 -25.573 1.00 81.31 261 ALA A N 1
ATOM 1965 C CA . ALA A 1 261 ? 16.754 13.571 -25.979 1.00 81.31 261 ALA A CA 1
ATOM 1966 C C . ALA A 1 261 ? 16.472 15.046 -26.306 1.00 81.31 261 ALA A C 1
ATOM 1968 O O . ALA A 1 261 ? 15.759 15.339 -27.266 1.00 81.31 261 ALA A O 1
ATOM 1969 N N . ALA A 1 262 ? 17.039 15.964 -25.516 1.00 80.31 262 ALA A N 1
ATOM 1970 C CA . ALA A 1 262 ? 16.887 17.405 -25.706 1.00 80.31 262 ALA A CA 1
ATOM 1971 C C . ALA A 1 262 ? 17.599 17.924 -26.967 1.00 80.31 262 ALA A C 1
ATOM 1973 O O . ALA A 1 262 ? 17.135 18.883 -27.577 1.00 80.31 262 ALA A O 1
ATOM 1974 N N . ALA A 1 263 ? 18.700 17.285 -27.373 1.00 85.75 263 ALA A N 1
ATOM 1975 C CA . ALA A 1 263 ? 19.473 17.667 -28.554 1.00 85.75 263 ALA A CA 1
ATOM 1976 C C . ALA A 1 263 ? 18.869 17.175 -29.885 1.00 85.75 263 ALA A C 1
ATOM 1978 O O . ALA A 1 263 ? 19.298 17.617 -30.949 1.00 85.75 263 ALA A O 1
ATOM 1979 N N . MET A 1 264 ? 17.898 16.255 -29.850 1.00 89.69 264 MET A N 1
ATOM 1980 C CA . MET A 1 264 ? 17.298 15.675 -31.054 1.00 89.69 264 MET A CA 1
ATOM 1981 C C . MET A 1 264 ? 16.074 16.463 -31.533 1.00 89.69 264 MET A C 1
ATOM 1983 O O . MET A 1 264 ? 15.031 16.495 -30.865 1.00 89.69 264 MET A O 1
ATOM 1987 N N . ASP A 1 265 ? 16.161 17.004 -32.747 1.00 93.25 265 ASP A N 1
ATOM 1988 C CA . ASP A 1 265 ? 14.993 17.522 -33.457 1.00 93.25 265 ASP A CA 1
ATOM 1989 C C . ASP A 1 265 ? 14.042 16.393 -33.909 1.00 93.25 265 ASP A C 1
ATOM 1991 O O . ASP A 1 265 ? 14.347 15.198 -33.836 1.00 93.25 265 ASP A O 1
ATOM 1995 N N . ASP A 1 266 ? 12.841 16.772 -34.343 1.00 93.69 266 ASP A N 1
ATOM 1996 C CA . ASP A 1 266 ? 11.802 15.821 -34.752 1.00 93.69 266 ASP A CA 1
ATOM 1997 C C . ASP A 1 266 ? 12.227 14.953 -35.949 1.00 93.69 266 ASP A C 1
ATOM 1999 O O . ASP A 1 266 ? 11.854 13.781 -36.023 1.00 93.69 266 ASP A O 1
ATOM 2003 N N . ARG A 1 267 ? 13.054 15.482 -36.859 1.00 94.12 267 ARG A N 1
ATOM 2004 C CA . ARG A 1 267 ? 13.547 14.738 -38.024 1.00 94.12 267 ARG A CA 1
ATOM 2005 C C . ARG A 1 267 ? 14.542 13.660 -37.604 1.00 94.12 267 ARG A C 1
ATOM 2007 O O . ARG A 1 267 ? 14.402 12.514 -38.020 1.00 94.12 267 ARG A O 1
ATOM 2014 N N . ALA A 1 268 ? 15.489 13.993 -36.733 1.00 94.12 268 ALA A N 1
ATOM 2015 C CA . ALA A 1 268 ? 16.469 13.061 -36.192 1.00 94.12 268 ALA A CA 1
ATOM 2016 C C . ALA A 1 268 ? 15.801 11.911 -35.423 1.00 94.12 268 ALA A C 1
ATOM 2018 O O . ALA A 1 268 ? 16.256 10.770 -35.500 1.00 94.12 268 ALA A O 1
ATOM 2019 N N . VAL A 1 269 ? 14.705 12.197 -34.711 1.00 94.38 269 VAL A N 1
ATOM 2020 C CA . VAL A 1 269 ? 13.883 11.187 -34.027 1.00 94.38 269 VAL A CA 1
ATOM 2021 C C . VAL A 1 269 ? 13.214 10.241 -35.030 1.00 94.38 269 VAL A C 1
ATOM 2023 O O . VAL A 1 269 ? 13.270 9.024 -34.854 1.00 94.38 269 VAL A O 1
ATOM 2026 N N . VAL A 1 270 ? 12.613 10.773 -36.098 1.00 95.69 270 VAL A N 1
ATOM 2027 C CA . VAL A 1 270 ? 11.993 9.960 -37.160 1.00 95.69 270 VAL A CA 1
ATOM 2028 C C . VAL A 1 270 ? 13.030 9.091 -37.870 1.00 95.69 270 VAL A C 1
ATOM 2030 O O . VAL A 1 270 ? 12.799 7.897 -38.066 1.00 95.69 270 VAL A O 1
ATOM 2033 N N . ASP A 1 271 ? 14.182 9.664 -38.214 1.00 93.00 271 ASP A N 1
ATOM 2034 C CA . ASP A 1 271 ? 15.266 8.950 -38.885 1.00 93.00 271 ASP A CA 1
ATOM 2035 C C . ASP A 1 271 ? 15.843 7.847 -37.989 1.00 93.00 271 ASP A C 1
ATOM 2037 O O . ASP A 1 271 ? 16.109 6.743 -38.464 1.00 93.00 271 ASP A O 1
ATOM 2041 N N . LEU A 1 272 ? 15.990 8.112 -36.686 1.00 92.69 272 LEU A N 1
ATOM 2042 C CA . LEU A 1 272 ? 16.368 7.099 -35.704 1.00 92.69 272 LEU A CA 1
ATOM 2043 C C . LEU A 1 272 ? 15.381 5.931 -35.714 1.00 92.69 272 LEU A C 1
ATOM 2045 O O . LEU A 1 272 ? 15.800 4.796 -35.901 1.00 92.69 272 LEU A O 1
ATOM 2049 N N . VAL A 1 273 ? 14.083 6.200 -35.555 1.00 95.38 273 VAL A N 1
ATOM 2050 C CA . VAL A 1 273 ? 13.062 5.146 -35.502 1.00 95.38 273 VAL A CA 1
ATOM 2051 C C . VAL A 1 273 ? 13.029 4.336 -36.798 1.00 95.38 273 VAL A C 1
ATOM 2053 O O . VAL A 1 273 ? 12.988 3.108 -36.746 1.00 95.38 273 VAL A O 1
ATOM 2056 N N . ARG A 1 274 ? 13.125 4.987 -37.967 1.00 94.81 274 ARG A N 1
ATO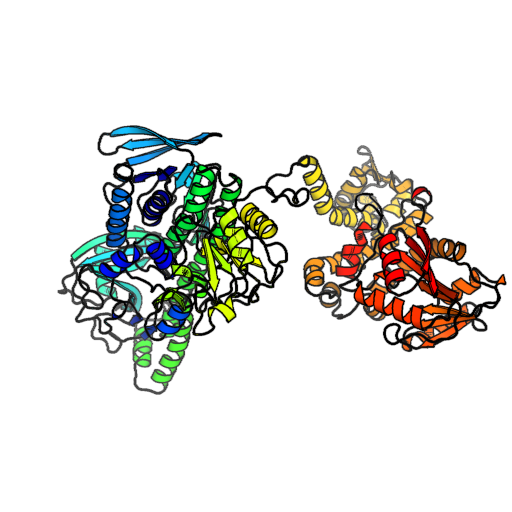M 2057 C CA . ARG A 1 274 ? 13.209 4.287 -39.261 1.00 94.81 274 ARG A CA 1
ATOM 2058 C C . ARG A 1 274 ? 14.418 3.355 -39.334 1.00 94.81 274 ARG A C 1
ATOM 2060 O O . ARG A 1 274 ? 14.262 2.223 -39.791 1.00 94.81 274 ARG A O 1
ATOM 2067 N N . ARG A 1 275 ? 15.588 3.803 -38.860 1.00 93.25 275 ARG A N 1
ATOM 2068 C CA . ARG A 1 275 ? 16.805 2.976 -38.790 1.00 93.25 275 ARG A CA 1
ATOM 2069 C C . ARG A 1 275 ? 16.658 1.819 -37.806 1.00 93.25 275 ARG A C 1
ATOM 2071 O O . ARG A 1 275 ? 16.954 0.690 -38.176 1.00 93.25 275 ARG A O 1
ATOM 2078 N N . THR A 1 276 ? 16.157 2.067 -36.595 1.00 94.31 276 THR A N 1
ATOM 2079 C CA . THR A 1 276 ? 15.947 1.033 -35.566 1.00 94.31 276 THR A CA 1
ATOM 2080 C C . THR A 1 276 ? 14.969 -0.042 -36.027 1.00 94.31 276 THR A C 1
ATOM 2082 O O . THR A 1 276 ? 15.176 -1.220 -35.771 1.00 94.31 276 THR A O 1
ATOM 2085 N N . LEU A 1 277 ? 13.904 0.338 -36.734 1.00 95.69 277 LEU A N 1
ATOM 2086 C CA . LEU A 1 277 ? 12.933 -0.614 -37.273 1.00 95.69 277 LEU A CA 1
ATOM 2087 C C . LEU A 1 277 ? 13.390 -1.256 -38.596 1.00 95.69 277 LEU A C 1
ATOM 2089 O O . LEU A 1 277 ? 12.751 -2.207 -39.049 1.00 95.69 277 LEU A O 1
ATOM 2093 N N . LYS A 1 278 ? 14.480 -0.760 -39.204 1.00 95.12 278 LYS A N 1
ATOM 2094 C CA . LYS A 1 278 ? 14.997 -1.144 -40.531 1.00 95.12 278 LYS A CA 1
ATOM 2095 C C . LYS A 1 278 ? 13.944 -1.059 -41.640 1.00 95.12 278 LYS A C 1
ATOM 2097 O O . LYS A 1 278 ? 13.855 -1.924 -42.510 1.00 95.12 278 LYS A O 1
ATOM 2102 N N . LEU A 1 279 ? 13.117 -0.016 -41.599 1.00 94.00 279 LEU A N 1
ATOM 2103 C CA . LEU A 1 279 ? 12.061 0.182 -42.591 1.00 94.00 279 LEU A CA 1
ATOM 2104 C C . LEU A 1 279 ? 12.660 0.576 -43.952 1.00 94.00 279 LEU A C 1
ATOM 2106 O O . LEU A 1 279 ? 13.573 1.406 -43.990 1.00 94.00 279 LEU A O 1
ATOM 2110 N N . PRO A 1 280 ? 12.114 0.075 -45.078 1.00 92.31 280 PRO A N 1
ATOM 2111 C CA . PRO A 1 280 ? 12.482 0.567 -46.400 1.00 92.31 280 PRO A CA 1
ATOM 2112 C C . PRO A 1 280 ? 12.308 2.087 -46.493 1.00 92.31 280 PRO A C 1
ATOM 2114 O O . PRO A 1 280 ? 11.318 2.636 -46.001 1.00 92.31 280 PRO A O 1
ATOM 2117 N N . ALA A 1 281 ? 13.230 2.775 -47.171 1.00 87.69 281 ALA A N 1
ATOM 2118 C CA . ALA A 1 281 ? 13.179 4.235 -47.307 1.00 87.69 281 ALA A CA 1
ATOM 2119 C C . ALA A 1 281 ? 11.863 4.728 -47.943 1.00 87.69 281 ALA A C 1
ATOM 2121 O O . ALA A 1 281 ? 11.358 5.788 -47.581 1.00 87.69 281 ALA A O 1
ATOM 2122 N N . CYS A 1 282 ? 11.277 3.934 -48.845 1.00 90.06 282 CYS A N 1
ATOM 2123 C CA . CYS A 1 282 ? 10.002 4.224 -49.501 1.00 90.06 282 CYS A CA 1
ATOM 2124 C C . CYS A 1 282 ? 8.761 3.909 -48.648 1.00 90.06 282 CYS A C 1
ATOM 2126 O O . CYS A 1 282 ? 7.655 4.234 -49.074 1.00 90.06 282 CYS A O 1
ATOM 2128 N N . HIS A 1 283 ? 8.907 3.285 -47.473 1.00 94.94 283 HIS A N 1
ATOM 2129 C CA . HIS A 1 283 ? 7.762 2.902 -46.652 1.00 94.94 283 HIS A CA 1
ATOM 2130 C C . HIS A 1 283 ? 7.042 4.150 -46.095 1.00 94.94 283 HIS A C 1
ATOM 2132 O O . HIS A 1 283 ? 7.671 4.931 -45.355 1.00 94.94 283 HIS A O 1
ATOM 2138 N N . PRO A 1 284 ? 5.749 4.361 -46.423 1.00 94.94 284 PRO A N 1
ATOM 2139 C CA . PRO A 1 284 ? 4.989 5.513 -45.948 1.00 94.94 284 PRO A CA 1
ATOM 2140 C C . PRO A 1 284 ? 4.811 5.484 -44.429 1.00 94.94 284 PRO A C 1
ATOM 2142 O O . PRO A 1 284 ? 4.402 4.478 -43.861 1.00 94.94 284 PRO A O 1
ATOM 2145 N N . MET A 1 285 ? 5.099 6.607 -43.774 1.00 95.69 285 MET A N 1
ATOM 2146 C CA . MET A 1 285 ? 4.852 6.793 -42.344 1.00 95.69 285 MET A CA 1
ATOM 2147 C C . MET A 1 285 ? 4.529 8.265 -42.104 1.00 95.69 285 MET A C 1
ATOM 2149 O O . MET A 1 285 ? 5.411 9.121 -42.199 1.00 95.69 285 MET A O 1
ATOM 2153 N N . GLU A 1 286 ? 3.261 8.553 -41.838 1.00 96.81 286 GLU A N 1
ATOM 2154 C CA . GLU A 1 286 ? 2.772 9.895 -41.528 1.00 96.81 286 GLU A CA 1
ATOM 2155 C C . GLU A 1 286 ? 2.922 10.143 -40.024 1.00 96.81 286 GLU A C 1
ATOM 2157 O O . GLU A 1 286 ? 2.355 9.415 -39.210 1.00 96.81 286 GLU A O 1
ATOM 2162 N N . VAL A 1 287 ? 3.682 11.168 -39.639 1.00 96.75 287 VAL A N 1
ATOM 2163 C CA . VAL A 1 287 ? 3.863 11.536 -38.229 1.00 96.75 287 VAL A CA 1
ATOM 2164 C C . VAL A 1 287 ? 2.722 12.447 -37.794 1.00 96.75 287 VAL A C 1
ATOM 2166 O O . VAL A 1 287 ? 2.621 13.584 -38.244 1.00 96.75 287 VAL A O 1
ATOM 2169 N N . LEU A 1 288 ? 1.883 11.956 -36.884 1.00 94.94 288 LEU A N 1
ATOM 2170 C CA . LEU A 1 288 ? 0.745 12.695 -36.338 1.00 94.94 288 LEU A CA 1
ATOM 2171 C C . LEU A 1 288 ? 1.167 13.593 -35.172 1.00 94.94 288 LEU A C 1
ATOM 2173 O O . LEU A 1 288 ? 0.661 14.703 -35.018 1.00 94.94 288 LEU A O 1
ATOM 2177 N N . SER A 1 289 ? 2.072 13.109 -34.316 1.00 94.00 289 SER A N 1
ATOM 2178 C CA . SER A 1 289 ? 2.627 13.903 -33.216 1.00 94.00 289 SER A CA 1
ATOM 2179 C C . SER A 1 289 ? 3.885 13.275 -32.621 1.00 94.00 289 SER A C 1
ATOM 2181 O O . SER A 1 289 ? 4.006 12.051 -32.609 1.00 94.00 289 SER A O 1
ATOM 2183 N N . ILE A 1 290 ? 4.762 14.101 -32.046 1.00 93.69 290 ILE A N 1
ATOM 2184 C CA . ILE A 1 290 ? 5.921 13.658 -31.263 1.00 93.69 290 ILE A CA 1
ATOM 2185 C C . ILE A 1 290 ? 5.820 14.258 -29.860 1.00 93.69 290 ILE A C 1
ATOM 2187 O O . ILE A 1 290 ? 5.587 15.456 -29.698 1.00 93.69 290 ILE A O 1
ATOM 2191 N N . SER A 1 291 ? 5.982 13.425 -28.832 1.00 91.88 291 SER A N 1
ATOM 2192 C CA . SER A 1 291 ? 5.998 13.861 -27.431 1.00 91.88 291 SER A CA 1
ATOM 2193 C C . SER A 1 291 ? 7.240 13.350 -26.717 1.00 91.88 291 SER A C 1
ATOM 2195 O O . SER A 1 291 ? 7.622 12.197 -26.903 1.00 91.88 291 SER A O 1
ATOM 2197 N N . ARG A 1 292 ? 7.839 14.204 -25.886 1.00 91.06 292 ARG A N 1
ATOM 2198 C CA . ARG A 1 292 ? 9.031 13.914 -25.084 1.00 91.06 292 ARG A CA 1
ATOM 2199 C C . ARG A 1 292 ? 8.674 14.095 -23.618 1.00 91.06 292 ARG A C 1
ATOM 2201 O O . ARG A 1 292 ? 8.067 15.111 -23.276 1.00 91.06 292 ARG A O 1
ATOM 2208 N N . TRP A 1 293 ? 9.016 13.134 -22.770 1.00 89.00 293 TRP A N 1
ATOM 2209 C CA . TRP A 1 293 ? 8.690 13.218 -21.349 1.00 89.00 293 TRP A CA 1
ATOM 2210 C C . TRP A 1 293 ? 9.747 12.537 -20.471 1.00 89.00 293 TRP A C 1
ATOM 2212 O O . TRP A 1 293 ? 10.317 11.517 -20.877 1.00 89.00 293 TRP A O 1
ATOM 2222 N N . PRO A 1 294 ? 10.039 13.117 -19.292 1.00 91.69 294 PRO A N 1
ATOM 2223 C CA . PRO A 1 294 ? 10.981 12.542 -18.344 1.00 91.69 294 PRO A CA 1
ATOM 2224 C C . PRO A 1 294 ? 10.389 11.297 -17.690 1.00 91.69 294 PRO A C 1
ATOM 2226 O O . PRO A 1 294 ? 9.203 11.264 -17.362 1.00 91.69 294 PRO A O 1
ATOM 2229 N N . VAL A 1 295 ? 11.227 10.290 -17.461 1.00 91.31 295 VAL A N 1
ATOM 2230 C CA . VAL A 1 295 ? 10.868 9.126 -16.653 1.00 91.31 295 VAL A CA 1
ATOM 2231 C C . VAL A 1 295 ? 11.544 9.206 -15.307 1.00 91.31 295 VAL A C 1
ATOM 2233 O O . VAL A 1 295 ? 12.770 9.223 -15.206 1.00 91.31 295 VAL A O 1
ATOM 2236 N N . GLU A 1 296 ? 10.697 9.193 -14.292 1.00 91.88 296 GLU A N 1
ATOM 2237 C CA . GLU A 1 296 ? 11.031 9.279 -12.878 1.00 91.88 296 GLU A CA 1
ATOM 2238 C C . GLU A 1 296 ? 10.369 8.107 -12.156 1.00 91.88 296 GLU A C 1
ATOM 2240 O O . GLU A 1 296 ? 9.541 7.408 -12.740 1.00 91.88 296 GLU A O 1
ATOM 2245 N N . GLY A 1 297 ? 10.721 7.896 -10.893 1.00 95.00 297 GLY A N 1
ATOM 2246 C CA . GLY A 1 297 ? 10.019 6.979 -10.003 1.00 95.00 297 GLY A CA 1
ATOM 2247 C C . GLY A 1 297 ? 9.800 7.648 -8.659 1.00 95.00 297 GLY A C 1
ATOM 2248 O O . GLY A 1 297 ? 10.601 7.461 -7.745 1.00 95.00 297 GLY A O 1
ATOM 2249 N N . THR A 1 298 ? 8.751 8.460 -8.555 1.00 96.00 298 THR A N 1
ATOM 2250 C CA . THR A 1 298 ? 8.503 9.348 -7.419 1.00 96.00 298 THR A CA 1
ATOM 2251 C C . THR A 1 298 ? 7.077 9.243 -6.886 1.00 96.00 298 THR A C 1
ATOM 2253 O O . THR A 1 298 ? 6.134 8.932 -7.611 1.00 96.00 298 THR A O 1
ATOM 2256 N N . VAL A 1 299 ? 6.920 9.511 -5.592 1.00 98.06 299 VAL A N 1
ATOM 2257 C CA . VAL A 1 299 ? 5.640 9.553 -4.872 1.00 98.06 299 VAL A CA 1
ATOM 2258 C C . VAL A 1 299 ? 5.593 10.845 -4.065 1.00 98.06 299 VAL A C 1
ATOM 2260 O O . VAL A 1 299 ? 6.594 11.218 -3.456 1.00 98.06 299 VAL A O 1
ATOM 2263 N N . ALA A 1 300 ? 4.453 11.523 -4.047 1.00 97.94 300 ALA A N 1
ATOM 2264 C CA . ALA A 1 300 ? 4.233 12.696 -3.218 1.00 97.94 300 ALA A CA 1
ATOM 2265 C C . ALA A 1 300 ? 4.384 12.339 -1.733 1.00 97.94 300 ALA A C 1
ATOM 2267 O O . ALA A 1 300 ? 3.897 11.303 -1.271 1.00 97.94 300 ALA A O 1
ATOM 2268 N N . GLU A 1 301 ? 5.049 13.205 -0.972 1.00 96.75 301 GLU A N 1
ATOM 2269 C CA . GLU A 1 301 ? 5.242 13.022 0.473 1.00 96.75 301 GLU A CA 1
ATOM 2270 C C . GLU A 1 301 ? 3.913 12.993 1.233 1.00 96.75 301 GLU A C 1
ATOM 2272 O O . GLU A 1 301 ? 3.788 12.275 2.224 1.00 96.75 301 GLU A O 1
ATOM 2277 N N . ARG A 1 302 ? 2.926 13.745 0.733 1.00 97.38 302 ARG A N 1
ATOM 2278 C CA . ARG A 1 302 ? 1.555 13.817 1.238 1.00 97.38 302 ARG A CA 1
ATOM 2279 C C . ARG A 1 302 ? 0.573 13.714 0.076 1.00 97.38 302 ARG A C 1
ATOM 2281 O O . ARG A 1 302 ? 0.767 14.332 -0.967 1.00 97.38 302 ARG A O 1
ATOM 2288 N N . PHE A 1 303 ? -0.481 12.933 0.255 1.00 98.31 303 PHE A N 1
ATOM 2289 C CA . PHE A 1 303 ? -1.600 12.783 -0.679 1.00 98.31 303 PHE A CA 1
ATOM 2290 C C . PHE A 1 303 ? -2.750 13.730 -0.325 1.00 98.31 303 PHE A C 1
ATOM 2292 O O . PHE A 1 303 ? -3.637 13.954 -1.153 1.00 98.31 303 PHE A O 1
ATOM 2299 N N . ARG A 1 304 ? -2.729 14.297 0.886 1.00 97.50 304 ARG A N 1
ATOM 2300 C CA . ARG A 1 304 ? -3.707 15.259 1.385 1.00 97.50 304 ARG A CA 1
ATOM 2301 C C . ARG A 1 304 ? -3.011 16.442 2.058 1.00 97.50 304 ARG A C 1
ATOM 2303 O O . ARG A 1 304 ? -2.064 16.261 2.814 1.00 97.50 304 ARG A O 1
ATOM 2310 N N . ASP A 1 305 ? -3.543 17.639 1.839 1.00 97.38 305 ASP A N 1
ATOM 2311 C CA . ASP A 1 305 ? -3.250 18.822 2.650 1.00 97.38 305 ASP A CA 1
ATOM 2312 C C . ASP A 1 305 ? -4.549 19.584 2.934 1.00 97.38 305 ASP A C 1
ATOM 2314 O O . ASP A 1 305 ? -5.146 20.199 2.044 1.00 97.38 305 ASP A O 1
ATOM 2318 N N . GLY A 1 306 ? -5.043 19.472 4.169 1.00 96.38 306 GLY A N 1
ATOM 2319 C CA . GLY A 1 306 ? -6.328 20.036 4.580 1.00 96.38 306 GLY A CA 1
ATOM 2320 C C . GLY A 1 306 ? -7.499 19.506 3.745 1.00 96.38 306 GLY A C 1
ATOM 2321 O O . GLY A 1 306 ? -7.961 18.373 3.926 1.00 96.38 306 GLY A O 1
ATOM 2322 N N . ARG A 1 307 ? -8.012 20.348 2.847 1.00 98.12 307 ARG A N 1
ATOM 2323 C CA . ARG A 1 307 ? -9.156 20.078 1.962 1.00 98.12 307 ARG A CA 1
ATOM 2324 C C . ARG A 1 307 ? -8.750 19.773 0.514 1.00 98.12 307 ARG A C 1
ATOM 2326 O O . ARG A 1 307 ? -9.620 19.685 -0.357 1.00 98.12 307 ARG A O 1
ATOM 2333 N N . VAL A 1 308 ? -7.453 19.611 0.253 1.00 98.69 308 VAL A N 1
ATOM 2334 C CA . VAL A 1 308 ? -6.889 19.320 -1.069 1.00 98.69 308 VAL A CA 1
ATOM 2335 C C . VAL A 1 308 ? -6.332 17.898 -1.119 1.00 98.69 308 VAL A C 1
ATOM 2337 O O . VAL A 1 308 ? -5.598 17.493 -0.221 1.00 98.69 308 VAL A O 1
ATOM 2340 N N . PHE A 1 309 ? -6.653 17.154 -2.180 1.00 98.88 309 PHE A N 1
ATOM 2341 C CA . PHE A 1 309 ? -6.227 15.765 -2.388 1.00 98.88 309 PHE A CA 1
ATOM 2342 C C . PHE A 1 309 ? -5.502 15.606 -3.723 1.00 98.88 309 PHE A C 1
ATOM 2344 O O . PHE A 1 309 ? -6.010 16.065 -4.743 1.00 98.88 309 PHE A O 1
ATOM 2351 N N . LEU A 1 310 ? -4.357 14.926 -3.744 1.00 98.81 310 LEU A N 1
ATOM 2352 C CA . LEU A 1 310 ? -3.613 14.603 -4.967 1.00 98.81 310 LEU A CA 1
ATOM 2353 C C . LEU A 1 310 ? -4.013 13.214 -5.477 1.00 98.81 310 LEU A C 1
ATOM 2355 O O . LEU A 1 310 ? -4.026 12.268 -4.693 1.00 98.81 310 LEU A O 1
ATOM 2359 N N . VAL A 1 311 ? -4.302 13.070 -6.776 1.00 98.44 311 VAL A N 1
ATOM 2360 C CA . VAL A 1 311 ? -4.652 11.784 -7.420 1.00 98.44 311 VAL A CA 1
ATOM 2361 C C . VAL A 1 311 ? -3.835 11.552 -8.700 1.00 98.44 311 VAL A C 1
ATOM 2363 O O . VAL A 1 311 ? -3.526 12.495 -9.434 1.00 98.44 311 VAL A O 1
ATOM 2366 N N . GLY A 1 312 ? -3.518 10.290 -9.018 1.00 97.69 312 GLY A N 1
ATOM 2367 C CA . GLY A 1 312 ? -2.785 9.931 -10.243 1.00 97.69 312 GLY A CA 1
ATOM 2368 C C . GLY A 1 312 ? -1.397 10.574 -10.332 1.00 97.69 312 GLY A C 1
ATOM 2369 O O . GLY A 1 312 ? -0.705 10.677 -9.327 1.00 97.69 312 GLY A O 1
ATOM 2370 N N . ASP A 1 313 ? -1.015 11.073 -11.513 1.00 96.31 313 ASP A N 1
ATOM 2371 C CA . ASP A 1 313 ? 0.302 11.691 -11.777 1.00 96.31 313 ASP A CA 1
ATOM 2372 C C . ASP A 1 313 ? 0.644 12.904 -10.882 1.00 96.31 313 ASP A C 1
ATOM 2374 O O . ASP A 1 313 ? 1.800 13.341 -10.830 1.00 96.31 313 ASP A O 1
ATOM 2378 N N . ALA A 1 314 ? -0.353 13.477 -10.194 1.00 97.50 314 ALA A N 1
ATOM 2379 C CA . ALA A 1 314 ? -0.128 14.493 -9.167 1.00 97.50 314 ALA A CA 1
ATOM 2380 C C . ALA A 1 314 ? 0.434 13.915 -7.861 1.00 97.50 314 ALA A C 1
ATOM 2382 O O . ALA A 1 314 ? 1.117 14.625 -7.132 1.00 97.50 314 ALA A O 1
ATOM 2383 N N . ALA A 1 315 ? 0.162 12.641 -7.590 1.00 97.94 315 ALA A N 1
ATOM 2384 C CA . ALA A 1 315 ? 0.546 11.924 -6.384 1.00 97.94 315 ALA A CA 1
ATOM 2385 C C . ALA A 1 315 ? 1.674 10.905 -6.622 1.00 97.94 315 ALA A C 1
ATOM 2387 O O . ALA A 1 315 ? 2.446 10.626 -5.710 1.00 97.94 315 ALA A O 1
ATOM 2388 N N . HIS A 1 316 ? 1.806 10.334 -7.819 1.00 97.38 316 HIS A N 1
ATOM 2389 C CA . HIS A 1 316 ? 2.849 9.349 -8.125 1.00 97.38 316 HIS A CA 1
ATOM 2390 C C . HIS A 1 316 ? 3.214 9.345 -9.605 1.00 97.38 316 HIS A C 1
ATOM 2392 O O . HIS A 1 316 ? 2.364 9.500 -10.470 1.00 97.38 316 HIS A O 1
ATOM 2398 N N . ARG A 1 317 ? 4.504 9.186 -9.908 1.00 94.44 317 ARG A N 1
ATOM 2399 C CA . ARG A 1 317 ? 5.047 9.161 -11.271 1.00 94.44 317 ARG A CA 1
ATOM 2400 C C . ARG A 1 317 ? 6.018 8.009 -11.387 1.00 94.44 317 ARG A C 1
ATOM 2402 O O . ARG A 1 317 ? 6.886 7.844 -10.536 1.00 94.44 317 ARG A O 1
ATOM 2409 N N . HIS A 1 318 ? 5.886 7.210 -12.432 1.00 92.31 318 HIS A N 1
ATOM 2410 C CA . HIS A 1 318 ? 6.726 6.035 -12.609 1.00 92.31 318 HIS A CA 1
ATOM 2411 C C . HIS A 1 318 ? 6.925 5.685 -14.088 1.00 92.31 318 HIS A C 1
ATOM 2413 O O . HIS A 1 318 ? 6.207 6.203 -14.952 1.00 92.31 318 HIS A O 1
ATOM 2419 N N . PRO A 1 319 ? 7.870 4.781 -14.412 1.00 91.62 319 PRO A N 1
ATOM 2420 C CA . PRO A 1 319 ? 8.035 4.285 -15.773 1.00 91.62 319 PRO A CA 1
ATOM 2421 C C . PRO A 1 319 ? 6.755 3.634 -16.319 1.00 91.62 319 PRO A C 1
ATOM 2423 O O . PRO A 1 319 ? 5.952 3.104 -15.548 1.00 91.62 319 PRO A O 1
ATOM 2426 N N . PRO A 1 320 ? 6.576 3.583 -17.652 1.00 88.38 320 PRO A N 1
ATOM 2427 C CA . PRO A 1 320 ? 5.384 2.992 -18.264 1.00 88.38 320 PRO A CA 1
ATOM 2428 C C . PRO A 1 320 ? 5.376 1.454 -18.177 1.00 88.38 320 PRO A C 1
ATOM 2430 O O . PRO A 1 320 ? 4.369 0.819 -18.486 1.00 88.38 320 PRO A O 1
ATOM 2433 N N . SER A 1 321 ? 6.493 0.844 -17.762 1.00 87.56 321 SER A N 1
ATOM 2434 C CA . SER A 1 321 ? 6.627 -0.593 -17.517 1.00 87.56 321 SER A CA 1
ATOM 2435 C C . SER A 1 321 ? 5.546 -1.090 -16.552 1.00 87.56 321 SER A C 1
ATOM 2437 O O . SER A 1 321 ? 5.384 -0.541 -15.466 1.00 87.56 321 SER A O 1
ATOM 2439 N N . GLY A 1 322 ? 4.801 -2.123 -16.950 1.00 85.12 322 GLY A N 1
ATOM 2440 C CA . GLY A 1 322 ? 3.665 -2.640 -16.180 1.00 85.12 322 GLY A CA 1
ATOM 2441 C C . GLY A 1 322 ? 2.318 -1.985 -16.494 1.00 85.12 322 GLY A C 1
ATOM 2442 O O . GLY A 1 322 ? 1.287 -2.534 -16.146 1.00 85.12 322 GLY A O 1
ATOM 2443 N N . ALA A 1 323 ? 2.294 -0.846 -17.194 1.00 91.38 323 ALA A N 1
ATOM 2444 C CA . ALA A 1 323 ? 1.071 -0.093 -17.487 1.00 91.38 323 ALA A CA 1
ATOM 2445 C C . ALA A 1 323 ? 0.238 0.282 -16.236 1.00 91.38 323 ALA A C 1
ATOM 2447 O O . ALA A 1 323 ? -0.987 0.348 -16.279 1.00 91.38 323 ALA A O 1
ATOM 2448 N N . LEU A 1 324 ? 0.892 0.574 -15.108 1.00 93.25 324 LEU A N 1
ATOM 2449 C CA . LEU A 1 324 ? 0.219 0.744 -13.812 1.00 93.25 324 LEU A CA 1
ATOM 2450 C C . LEU A 1 324 ? -0.297 2.166 -13.511 1.00 93.25 324 LEU A C 1
ATOM 2452 O O . LEU A 1 324 ? -1.138 2.323 -12.629 1.00 93.25 324 LEU A O 1
ATOM 2456 N N . GLY A 1 325 ? 0.155 3.200 -14.228 1.00 93.62 325 GLY A N 1
ATOM 2457 C CA . GLY A 1 325 ? -0.013 4.597 -13.784 1.00 93.62 325 GLY A CA 1
ATOM 2458 C C . GLY A 1 325 ? -1.444 5.101 -13.873 1.00 93.62 325 GLY A C 1
ATOM 2459 O O . GLY A 1 325 ? -2.041 5.484 -12.868 1.00 93.62 325 GLY A O 1
ATOM 2460 N N . LEU A 1 326 ? -2.039 5.003 -15.066 1.00 95.94 326 LEU A N 1
ATOM 2461 C CA . LEU A 1 326 ? -3.447 5.351 -15.272 1.00 95.94 326 LEU A CA 1
ATOM 2462 C C . LEU A 1 326 ? -4.368 4.518 -14.368 1.00 95.94 326 LEU A C 1
ATOM 2464 O O . LEU A 1 326 ? -5.304 5.056 -13.784 1.00 95.94 326 LEU A O 1
ATOM 2468 N N . ASN A 1 327 ? -4.078 3.221 -14.238 1.00 98.00 327 ASN A N 1
ATOM 2469 C CA . ASN A 1 327 ? -4.862 2.301 -13.420 1.00 98.00 327 ASN A CA 1
ATOM 2470 C C . ASN A 1 327 ? -4.854 2.714 -11.946 1.00 98.00 327 ASN A C 1
ATOM 2472 O O . ASN A 1 327 ? -5.911 2.890 -11.346 1.00 98.00 327 ASN A O 1
ATOM 2476 N N . THR A 1 328 ? -3.670 2.964 -11.386 1.00 98.06 328 THR A N 1
ATOM 2477 C CA . THR A 1 328 ? -3.522 3.442 -10.005 1.00 98.06 328 THR A CA 1
ATOM 2478 C C . THR A 1 328 ? -4.226 4.785 -9.811 1.00 98.06 328 THR A C 1
ATOM 2480 O O . THR A 1 328 ? -4.950 4.949 -8.837 1.00 98.06 328 THR A O 1
ATOM 2483 N N . GLY A 1 329 ? -4.114 5.713 -10.769 1.00 98.06 329 GLY A N 1
ATOM 2484 C CA . GLY A 1 329 ? -4.794 7.010 -10.704 1.00 98.06 329 GLY A CA 1
ATOM 2485 C C . GLY A 1 329 ? -6.327 6.931 -10.740 1.00 98.06 329 GLY A C 1
ATOM 2486 O O . GLY A 1 329 ? -6.998 7.707 -10.060 1.00 98.06 329 GLY A O 1
ATOM 2487 N N . ILE A 1 330 ? -6.894 5.983 -11.489 1.00 98.62 330 ILE A N 1
ATOM 2488 C CA . ILE A 1 330 ? -8.336 5.690 -11.475 1.00 98.62 330 ILE A CA 1
ATOM 2489 C C . ILE A 1 330 ? -8.755 5.095 -10.125 1.00 98.62 330 ILE A C 1
ATOM 2491 O O . ILE A 1 330 ? -9.774 5.491 -9.559 1.00 98.62 330 ILE A O 1
ATOM 2495 N N . GLN A 1 331 ? -7.956 4.175 -9.586 1.00 98.62 331 GLN A N 1
ATOM 2496 C CA . GLN A 1 331 ? -8.204 3.567 -8.279 1.00 98.62 331 GLN A CA 1
ATOM 2497 C C . GLN A 1 331 ? -8.111 4.588 -7.135 1.00 98.62 331 GLN A C 1
ATOM 2499 O O . GLN A 1 331 ? -8.887 4.498 -6.186 1.00 98.62 331 GLN A O 1
ATOM 2504 N N . ASP A 1 332 ? -7.219 5.578 -7.233 1.00 98.75 332 ASP A N 1
ATOM 2505 C CA . ASP A 1 332 ? -7.137 6.695 -6.285 1.00 98.75 332 ASP A CA 1
ATOM 2506 C C . ASP A 1 332 ? -8.438 7.503 -6.276 1.00 98.75 332 ASP A C 1
ATOM 2508 O O . ASP A 1 332 ? -9.021 7.741 -5.218 1.00 98.75 332 ASP A O 1
ATOM 2512 N N . ALA A 1 333 ? -8.928 7.876 -7.465 1.00 98.56 333 ALA A N 1
ATOM 2513 C CA . ALA A 1 333 ? -10.182 8.606 -7.618 1.00 98.56 333 ALA A CA 1
ATOM 2514 C C . ALA A 1 333 ? -11.375 7.818 -7.054 1.00 98.56 333 ALA A C 1
ATOM 2516 O O . ALA A 1 333 ? -12.205 8.385 -6.345 1.00 98.56 333 ALA A O 1
ATOM 2517 N N . HIS A 1 334 ? -11.443 6.512 -7.326 1.00 98.56 334 HIS A N 1
ATOM 2518 C CA . HIS A 1 334 ? -12.498 5.630 -6.821 1.00 98.56 334 HIS A CA 1
ATOM 2519 C C . HIS A 1 334 ? -12.474 5.494 -5.295 1.00 98.56 334 HIS A C 1
ATOM 2521 O O . HIS A 1 334 ? -13.509 5.655 -4.649 1.00 98.56 334 HIS A O 1
ATOM 2527 N N . ASN A 1 335 ? -11.292 5.279 -4.708 1.00 98.62 335 ASN A N 1
ATOM 2528 C CA . ASN A 1 335 ? -11.123 5.182 -3.258 1.00 98.62 335 ASN A CA 1
ATOM 2529 C C . ASN A 1 335 ? -11.492 6.490 -2.540 1.00 98.62 335 ASN A C 1
ATOM 2531 O O . ASN A 1 335 ? -12.101 6.449 -1.474 1.00 98.62 335 ASN A O 1
ATOM 2535 N N . LEU A 1 336 ? -11.146 7.644 -3.115 1.00 98.69 336 LEU A N 1
ATOM 2536 C CA . LEU A 1 336 ? -11.436 8.948 -2.521 1.00 98.69 336 LEU A CA 1
ATOM 2537 C C . LEU A 1 336 ? -12.917 9.347 -2.649 1.00 98.69 336 LEU A C 1
ATOM 2539 O O . LEU A 1 336 ? -13.486 9.923 -1.721 1.00 98.69 336 LEU A O 1
ATOM 2543 N N . ALA A 1 337 ? -13.551 9.064 -3.789 1.00 98.56 337 ALA A N 1
ATOM 2544 C CA . ALA A 1 337 ? -14.864 9.615 -4.121 1.00 98.56 337 ALA A CA 1
ATOM 2545 C C . ALA A 1 337 ? -15.984 9.171 -3.168 1.00 98.56 337 ALA A C 1
ATOM 2547 O O . ALA A 1 337 ? -16.793 10.005 -2.761 1.00 98.56 337 ALA A O 1
ATOM 2548 N N . TRP A 1 338 ? -16.025 7.895 -2.765 1.00 98.19 338 TRP A N 1
ATOM 2549 C CA . TRP A 1 338 ? -17.059 7.414 -1.838 1.00 98.19 338 TRP A CA 1
ATOM 2550 C C . TRP A 1 338 ? -16.898 8.007 -0.434 1.00 98.19 338 TRP A C 1
ATOM 2552 O O . TRP A 1 338 ? -17.891 8.339 0.209 1.00 98.19 338 TRP A O 1
ATOM 2562 N N . LYS A 1 339 ? -15.655 8.227 0.009 1.00 98.44 339 LYS A N 1
ATOM 2563 C CA . LYS A 1 339 ? -15.348 8.856 1.301 1.00 98.44 339 LYS A CA 1
ATOM 2564 C C . LYS A 1 339 ? -15.811 10.308 1.317 1.00 98.44 339 LYS A C 1
ATOM 2566 O O . LYS A 1 339 ? -16.474 10.740 2.255 1.00 98.44 339 LYS A O 1
ATOM 2571 N N . LEU A 1 340 ? -15.522 11.045 0.240 1.00 98.38 340 LEU A N 1
ATOM 2572 C CA . LEU A 1 340 ? -16.033 12.402 0.048 1.00 98.38 340 LEU A CA 1
ATOM 2573 C C . LEU A 1 340 ? -17.564 12.427 0.037 1.00 98.38 340 LEU A C 1
ATOM 2575 O O . LEU A 1 340 ? -18.151 13.302 0.663 1.00 98.38 340 LEU A O 1
ATOM 2579 N N . ALA A 1 341 ? -18.210 11.477 -0.642 1.00 98.25 341 ALA A N 1
ATOM 2580 C CA . ALA A 1 341 ? -19.666 11.396 -0.683 1.00 98.25 341 ALA A CA 1
ATOM 2581 C C . ALA A 1 341 ? -20.281 11.136 0.703 1.00 98.25 341 ALA A C 1
ATOM 2583 O O . ALA A 1 341 ? -21.242 11.811 1.067 1.00 98.25 341 ALA A O 1
ATOM 2584 N N . GLU A 1 342 ? -19.719 10.219 1.499 1.00 97.25 342 GLU A N 1
ATOM 2585 C CA . GLU A 1 342 ? -20.188 9.954 2.867 1.00 97.25 342 GLU A CA 1
ATOM 2586 C C . GLU A 1 342 ? -20.015 11.177 3.784 1.00 97.25 342 GLU A C 1
ATOM 2588 O O . GLU A 1 342 ? -20.944 11.523 4.517 1.00 97.25 342 GLU A O 1
ATOM 2593 N N . VAL A 1 343 ? -18.870 11.869 3.712 1.00 97.38 343 VAL A N 1
ATOM 2594 C CA . VAL A 1 343 ? -18.603 13.071 4.525 1.00 97.38 343 VAL A CA 1
ATOM 2595 C C . VAL A 1 343 ? -19.503 14.235 4.116 1.00 97.38 343 VAL A C 1
ATOM 2597 O O . VAL A 1 343 ? -20.109 14.880 4.968 1.00 97.38 343 VAL A O 1
ATOM 2600 N N . LEU A 1 344 ? -19.654 14.494 2.814 1.00 96.94 344 LEU A N 1
ATOM 2601 C CA . LEU A 1 344 ? -20.518 15.570 2.314 1.00 96.94 344 LEU A CA 1
ATOM 2602 C C . LEU A 1 344 ? -22.001 15.312 2.595 1.00 96.94 344 LEU A C 1
ATOM 2604 O O . LEU A 1 344 ? -22.769 16.260 2.735 1.00 96.94 344 LEU A O 1
ATOM 2608 N N . ALA A 1 345 ? -22.405 14.046 2.694 1.00 95.75 345 ALA A N 1
ATOM 2609 C CA . ALA A 1 345 ? -23.753 13.669 3.096 1.00 95.75 345 ALA A CA 1
ATOM 2610 C C . ALA A 1 345 ? -23.966 13.677 4.623 1.00 95.75 345 ALA A C 1
ATOM 2612 O O . ALA A 1 345 ? -25.066 13.358 5.071 1.00 95.75 345 ALA A O 1
ATOM 2613 N N . GLY A 1 346 ? -22.937 13.993 5.420 1.00 95.06 346 GLY A N 1
ATOM 2614 C CA . GLY A 1 346 ? -23.000 13.978 6.884 1.00 95.06 346 GLY A CA 1
ATOM 2615 C C . GLY A 1 346 ? -23.141 12.578 7.490 1.00 95.06 346 GLY A C 1
ATOM 2616 O O . GLY A 1 346 ? -23.564 12.451 8.635 1.00 95.06 346 GLY A O 1
ATOM 2617 N N . ARG A 1 347 ? -22.826 11.521 6.728 1.00 94.44 347 ARG A N 1
ATOM 2618 C CA . ARG A 1 347 ? -22.880 10.124 7.192 1.00 94.44 347 ARG A CA 1
ATOM 2619 C C . ARG A 1 347 ? -21.555 9.629 7.764 1.00 94.44 347 ARG A C 1
ATOM 2621 O O . ARG A 1 347 ? -21.550 8.604 8.437 1.00 94.44 347 ARG A O 1
ATOM 2628 N N . ALA A 1 348 ? -20.454 10.327 7.504 1.00 95.00 348 ALA A N 1
ATOM 2629 C CA . ALA A 1 348 ? -19.118 10.008 7.999 1.00 95.00 348 ALA A CA 1
ATOM 2630 C C . ALA A 1 348 ? -18.438 11.241 8.596 1.00 95.00 348 ALA A C 1
ATOM 2632 O O . ALA A 1 348 ? -18.672 12.365 8.144 1.00 95.00 348 ALA A O 1
ATOM 2633 N N . ASP A 1 349 ? -17.549 11.010 9.560 1.00 91.81 349 ASP A N 1
ATOM 2634 C CA . ASP A 1 349 ? -16.712 12.064 10.122 1.00 91.81 349 ASP A CA 1
ATOM 2635 C C . ASP A 1 349 ? -15.629 12.486 9.114 1.00 91.81 349 ASP A C 1
ATOM 2637 O O . ASP A 1 349 ? -15.099 11.642 8.382 1.00 91.81 349 ASP A O 1
ATOM 2641 N N . PRO A 1 350 ? -15.203 13.767 9.091 1.00 93.00 350 PRO A N 1
ATOM 2642 C CA . PRO A 1 350 ? -14.123 14.225 8.210 1.00 93.00 350 PRO A CA 1
ATOM 2643 C C . PRO A 1 350 ? -12.795 13.468 8.373 1.00 93.00 350 PRO A C 1
ATOM 2645 O O . PRO A 1 350 ? -11.972 13.493 7.454 1.00 93.00 350 PRO A O 1
ATOM 2648 N N . ALA A 1 351 ? -12.593 12.801 9.517 1.00 91.25 351 ALA A N 1
ATOM 2649 C CA . ALA A 1 351 ? -11.449 11.933 9.784 1.00 91.25 351 ALA A CA 1
ATOM 2650 C C . ALA A 1 351 ? -11.359 10.776 8.775 1.00 91.25 351 ALA A C 1
ATOM 2652 O O . ALA A 1 351 ? -10.262 10.433 8.342 1.00 91.25 351 ALA A O 1
ATOM 2653 N N . LEU A 1 352 ? -12.492 10.257 8.273 1.00 95.25 352 LEU A N 1
ATOM 2654 C CA . LEU A 1 352 ? -12.509 9.221 7.232 1.00 95.25 352 LEU A CA 1
ATOM 2655 C C . LEU A 1 352 ? -11.632 9.590 6.027 1.00 95.25 352 LEU A C 1
ATOM 2657 O O . LEU A 1 352 ? -11.042 8.715 5.398 1.00 95.25 352 LEU A O 1
ATOM 2661 N N . LEU A 1 353 ? -11.511 10.875 5.691 1.00 96.94 353 LEU A N 1
ATOM 2662 C CA . LEU A 1 353 ? -10.706 11.328 4.558 1.00 96.94 353 LEU A CA 1
ATOM 2663 C C . LEU A 1 353 ? -9.192 11.131 4.770 1.00 96.94 353 LEU A C 1
ATOM 2665 O O . LEU A 1 353 ? -8.461 11.054 3.784 1.00 96.94 353 LEU A O 1
ATOM 2669 N N . ASP A 1 354 ? -8.717 10.974 6.011 1.00 93.94 354 ASP A N 1
ATOM 2670 C CA . ASP A 1 354 ? -7.313 10.645 6.314 1.00 93.94 354 ASP A CA 1
ATOM 2671 C C . ASP A 1 354 ? -6.951 9.225 5.866 1.00 93.94 354 ASP A C 1
ATOM 2673 O O . ASP A 1 354 ? -5.808 8.946 5.498 1.00 93.94 354 ASP A O 1
ATOM 2677 N N . SER A 1 355 ? -7.948 8.337 5.785 1.00 95.88 355 SER A N 1
ATOM 2678 C CA . SER A 1 355 ? -7.768 6.989 5.241 1.00 95.88 355 SER A CA 1
ATOM 2679 C C . SER A 1 355 ? -7.284 6.993 3.792 1.00 95.88 355 SER A C 1
ATOM 2681 O O . SER A 1 355 ? -6.688 6.019 3.354 1.00 95.88 355 SER A O 1
ATOM 2683 N N . TYR A 1 356 ? -7.551 8.052 3.015 1.00 98.38 356 TYR A N 1
ATOM 2684 C CA . TYR A 1 356 ? -7.122 8.119 1.618 1.00 98.38 356 TYR A CA 1
ATOM 2685 C C . TYR A 1 356 ? -5.600 8.017 1.498 1.00 98.38 356 TYR A C 1
ATOM 2687 O O . TYR A 1 356 ? -5.096 7.196 0.735 1.00 98.38 356 TYR A O 1
ATOM 2695 N N . GLU A 1 357 ? -4.865 8.798 2.289 1.00 97.19 357 GLU A N 1
ATOM 2696 C CA . GLU A 1 357 ? -3.405 8.743 2.282 1.00 97.19 357 GLU A CA 1
ATOM 2697 C C . GLU A 1 357 ? -2.893 7.425 2.871 1.00 97.19 357 GLU A C 1
ATOM 2699 O O . GLU A 1 357 ? -2.031 6.787 2.261 1.00 97.19 357 GLU A O 1
ATOM 2704 N N . ALA A 1 358 ? -3.456 6.997 4.008 1.00 95.50 358 ALA A N 1
ATOM 2705 C CA . ALA A 1 358 ? -3.066 5.758 4.684 1.00 95.50 358 ALA A CA 1
ATOM 2706 C C . ALA A 1 358 ? -3.227 4.519 3.785 1.00 95.50 358 ALA A C 1
ATOM 2708 O O . ALA A 1 358 ? -2.422 3.594 3.850 1.00 95.50 358 ALA A O 1
ATOM 2709 N N . GLU A 1 359 ? -4.236 4.517 2.913 1.00 97.88 359 GLU A N 1
ATOM 2710 C CA . GLU A 1 359 ? -4.528 3.411 2.001 1.00 97.88 359 GLU A CA 1
ATOM 2711 C C . GLU A 1 359 ? -3.789 3.532 0.665 1.00 97.88 359 GLU A C 1
ATOM 2713 O O . GLU A 1 359 ? -3.229 2.553 0.170 1.00 97.88 359 GLU A O 1
ATOM 2718 N N . ARG A 1 360 ? -3.778 4.717 0.042 1.00 98.31 360 ARG A N 1
ATOM 2719 C CA . ARG A 1 360 ? -3.326 4.866 -1.353 1.00 98.31 360 ARG A CA 1
ATOM 2720 C C . ARG A 1 360 ? -1.845 5.162 -1.498 1.00 98.31 360 ARG A C 1
ATOM 2722 O O . ARG A 1 360 ? -1.243 4.697 -2.467 1.00 98.31 360 ARG A O 1
ATOM 2729 N N . ARG A 1 361 ? -1.221 5.860 -0.545 1.00 97.50 361 ARG A N 1
ATOM 2730 C CA . ARG A 1 361 ? 0.213 6.181 -0.629 1.00 97.50 361 ARG A CA 1
ATOM 2731 C C . ARG A 1 361 ? 1.101 4.926 -0.583 1.00 97.50 361 ARG A C 1
ATOM 2733 O O . ARG A 1 361 ? 2.003 4.836 -1.421 1.00 97.50 361 ARG A O 1
ATOM 2740 N N . PRO A 1 362 ? 0.854 3.921 0.287 1.00 96.25 362 PRO A N 1
ATOM 2741 C CA . PRO A 1 362 ? 1.617 2.668 0.263 1.00 96.25 362 PRO A CA 1
ATOM 2742 C C . PRO A 1 362 ? 1.449 1.883 -1.045 1.00 96.25 362 PRO A C 1
ATOM 2744 O O . PRO A 1 362 ? 2.427 1.355 -1.579 1.00 96.25 362 PRO A O 1
ATOM 2747 N N . VAL A 1 363 ? 0.234 1.852 -1.608 1.00 96.75 363 VAL A N 1
ATOM 2748 C CA . VAL A 1 363 ? -0.028 1.193 -2.900 1.00 96.75 363 VAL A CA 1
ATOM 2749 C C . VAL A 1 363 ? 0.724 1.892 -4.029 1.00 96.75 363 VAL A C 1
ATOM 2751 O O . VAL A 1 363 ? 1.424 1.232 -4.797 1.00 96.75 363 VAL A O 1
ATOM 2754 N N . ALA A 1 364 ? 0.652 3.224 -4.093 1.00 97.00 364 ALA A N 1
ATOM 2755 C CA . ALA A 1 364 ? 1.390 4.015 -5.070 1.00 97.00 364 ALA A CA 1
ATOM 2756 C C . ALA A 1 364 ? 2.903 3.768 -4.973 1.00 97.00 364 ALA A C 1
ATOM 2758 O O . ALA A 1 364 ? 3.563 3.576 -5.994 1.00 97.00 364 ALA A O 1
ATOM 2759 N N . ARG A 1 365 ? 3.452 3.683 -3.754 1.00 96.19 365 ARG A N 1
ATOM 2760 C CA . ARG A 1 365 ? 4.867 3.355 -3.547 1.00 96.19 365 ARG A CA 1
ATOM 2761 C C . ARG A 1 365 ? 5.230 1.980 -4.104 1.00 96.19 365 ARG A C 1
ATOM 2763 O O . ARG A 1 365 ? 6.174 1.880 -4.886 1.00 96.19 365 ARG A O 1
ATOM 2770 N N . ARG A 1 366 ? 4.449 0.947 -3.778 1.00 94.12 366 ARG A N 1
ATOM 2771 C CA . ARG A 1 366 ? 4.653 -0.418 -4.292 1.00 94.12 366 ARG A CA 1
ATOM 2772 C C . ARG A 1 366 ? 4.599 -0.469 -5.821 1.00 94.12 366 ARG A C 1
ATOM 2774 O O . ARG A 1 366 ? 5.402 -1.166 -6.442 1.00 94.12 366 ARG A O 1
ATOM 2781 N N . VAL A 1 367 ? 3.675 0.274 -6.428 1.00 94.88 367 VAL A N 1
ATOM 2782 C CA . VAL A 1 367 ? 3.540 0.392 -7.887 1.00 94.88 367 VAL A CA 1
ATOM 2783 C C . VAL A 1 367 ? 4.766 1.062 -8.510 1.00 94.88 367 VAL A C 1
ATOM 2785 O O . VAL A 1 367 ? 5.317 0.532 -9.476 1.00 94.88 367 VAL A O 1
ATOM 2788 N N . VAL A 1 368 ? 5.230 2.181 -7.945 1.00 95.56 368 VAL A N 1
ATOM 2789 C CA . VAL A 1 368 ? 6.434 2.893 -8.409 1.00 95.56 368 VAL A CA 1
ATOM 2790 C C . VAL A 1 368 ? 7.662 1.986 -8.337 1.00 95.56 368 VAL A C 1
ATOM 2792 O O . VAL A 1 368 ? 8.393 1.865 -9.323 1.00 95.56 368 VAL A O 1
ATOM 2795 N N . ASP A 1 369 ? 7.858 1.298 -7.211 1.00 92.94 369 ASP A N 1
ATOM 2796 C CA . ASP A 1 369 ? 8.982 0.379 -7.015 1.00 92.94 369 ASP A CA 1
ATOM 2797 C C . ASP A 1 369 ? 8.930 -0.788 -8.021 1.00 92.94 369 ASP A C 1
ATOM 2799 O O . ASP A 1 369 ? 9.938 -1.110 -8.660 1.00 92.94 369 ASP A O 1
ATOM 2803 N N . ARG A 1 370 ? 7.745 -1.375 -8.262 1.00 92.56 370 ARG A N 1
ATOM 2804 C CA . ARG A 1 370 ? 7.571 -2.429 -9.279 1.00 92.56 370 ARG A CA 1
ATOM 2805 C C . ARG A 1 370 ? 7.850 -1.922 -10.695 1.00 92.56 370 ARG A C 1
ATOM 2807 O O . ARG A 1 370 ? 8.479 -2.641 -11.480 1.00 92.56 370 ARG A O 1
ATOM 2814 N N . ALA A 1 371 ? 7.390 -0.723 -11.042 1.00 93.25 371 ALA A N 1
ATOM 2815 C CA . ALA A 1 371 ? 7.583 -0.140 -12.367 1.00 93.25 371 ALA A CA 1
ATOM 2816 C C . ALA A 1 371 ? 9.063 0.185 -12.640 1.00 93.25 371 ALA A C 1
ATOM 2818 O O . ALA A 1 371 ? 9.558 -0.105 -13.732 1.00 93.25 371 ALA A O 1
ATOM 2819 N N . LEU A 1 372 ? 9.788 0.710 -11.643 1.00 92.44 372 LEU A N 1
ATOM 2820 C CA . LEU A 1 372 ? 11.241 0.908 -11.703 1.00 92.44 372 LEU A CA 1
ATOM 2821 C C . LEU A 1 372 ? 11.977 -0.418 -11.887 1.00 92.44 372 LEU A C 1
ATOM 2823 O O . LEU A 1 372 ? 12.771 -0.557 -12.818 1.00 92.44 372 LEU A O 1
ATOM 2827 N N . TYR A 1 373 ? 11.669 -1.409 -11.050 1.00 91.19 373 TYR A N 1
ATOM 2828 C CA . TYR A 1 373 ? 12.285 -2.729 -11.141 1.00 91.19 373 TYR A CA 1
ATOM 2829 C C . TYR A 1 373 ? 12.074 -3.358 -12.526 1.00 91.19 373 TYR A C 1
ATOM 2831 O O . TYR A 1 373 ? 13.022 -3.827 -13.153 1.00 91.19 373 TYR A O 1
ATOM 2839 N N . SER A 1 374 ? 10.854 -3.275 -13.063 1.00 91.19 374 SER A N 1
ATOM 2840 C CA . SER A 1 374 ? 10.526 -3.786 -14.400 1.00 91.19 374 SER A CA 1
ATOM 2841 C C . SER A 1 374 ? 11.241 -3.020 -15.520 1.00 91.19 374 SER A C 1
ATOM 2843 O O . SER A 1 374 ? 11.608 -3.611 -16.533 1.00 91.19 374 SER A O 1
ATOM 2845 N N . ALA A 1 375 ? 11.452 -1.708 -15.367 1.00 89.12 375 ALA A N 1
ATOM 2846 C CA . ALA A 1 375 ? 12.198 -0.904 -16.335 1.00 89.12 375 ALA A CA 1
ATOM 2847 C C . ALA A 1 375 ? 13.685 -1.286 -16.379 1.00 89.12 375 ALA A C 1
ATOM 2849 O O . ALA A 1 375 ? 14.231 -1.446 -17.468 1.00 89.12 375 ALA A O 1
ATOM 2850 N N . PHE A 1 376 ? 14.327 -1.490 -15.226 1.00 88.19 376 PHE A N 1
ATOM 2851 C CA . PHE A 1 376 ? 15.728 -1.916 -15.183 1.00 88.19 376 PHE A CA 1
ATOM 2852 C C . PHE A 1 376 ? 15.915 -3.373 -15.614 1.00 88.19 376 PHE A C 1
ATOM 2854 O O . PHE A 1 376 ? 16.869 -3.674 -16.328 1.00 88.19 376 PHE A O 1
ATOM 2861 N N . ASN A 1 377 ? 14.984 -4.267 -15.268 1.00 88.56 377 ASN A N 1
ATOM 2862 C CA . ASN A 1 377 ? 15.062 -5.675 -15.663 1.00 88.56 377 ASN A CA 1
ATOM 2863 C C . ASN A 1 377 ? 15.015 -5.875 -17.193 1.00 88.56 377 ASN A C 1
ATOM 2865 O O . ASN A 1 377 ? 15.578 -6.841 -17.708 1.00 88.56 377 ASN A O 1
ATOM 2869 N N . GLN A 1 378 ? 14.422 -4.938 -17.943 1.00 82.81 378 GLN A N 1
ATOM 2870 C CA . GLN A 1 378 ? 14.447 -4.973 -19.411 1.00 82.81 378 GLN A CA 1
ATOM 2871 C C . GLN A 1 378 ? 15.863 -4.854 -19.993 1.00 82.81 378 GLN A C 1
ATOM 2873 O O . GLN A 1 378 ? 16.102 -5.372 -21.081 1.00 82.81 378 GLN A O 1
ATOM 2878 N N . LEU A 1 379 ? 16.819 -4.246 -19.279 1.00 80.50 379 LEU A N 1
ATOM 2879 C CA . LEU A 1 379 ? 18.216 -4.170 -19.730 1.00 80.50 379 LEU A CA 1
ATOM 2880 C C . LEU A 1 379 ? 18.874 -5.557 -19.814 1.00 80.50 379 LEU A C 1
ATOM 2882 O O . LEU A 1 379 ? 19.764 -5.771 -20.636 1.00 80.50 379 LEU A O 1
ATOM 2886 N N . ALA A 1 380 ? 18.402 -6.522 -19.017 1.00 83.69 380 ALA A N 1
ATOM 2887 C CA . ALA A 1 380 ? 18.905 -7.892 -19.035 1.00 83.69 380 ALA A CA 1
ATOM 2888 C C . ALA A 1 380 ? 18.551 -8.641 -20.337 1.00 83.69 380 ALA A C 1
ATOM 2890 O O . ALA A 1 380 ? 19.240 -9.589 -20.705 1.00 83.69 380 ALA A O 1
ATOM 2891 N N . ILE A 1 381 ? 17.521 -8.196 -21.071 1.00 82.50 381 ILE A N 1
ATOM 2892 C CA . ILE A 1 381 ? 17.109 -8.813 -22.342 1.00 82.50 381 ILE A CA 1
ATOM 2893 C C . ILE A 1 381 ? 18.224 -8.710 -23.385 1.00 82.50 381 ILE A C 1
ATOM 2895 O O . ILE A 1 381 ? 18.525 -9.691 -24.063 1.00 82.50 381 ILE A O 1
ATOM 2899 N N . THR A 1 382 ? 18.860 -7.540 -23.500 1.00 83.00 382 THR A N 1
ATOM 2900 C CA . THR A 1 382 ? 19.955 -7.325 -24.456 1.00 83.00 382 THR A CA 1
ATOM 2901 C C . THR A 1 382 ? 21.124 -8.258 -24.157 1.00 83.00 382 THR A C 1
ATOM 2903 O O . THR A 1 382 ? 21.639 -8.894 -25.074 1.00 83.00 382 THR A O 1
ATOM 2906 N N . ALA A 1 383 ? 21.472 -8.431 -22.877 1.00 82.00 383 ALA A N 1
ATOM 2907 C CA . ALA A 1 383 ? 22.512 -9.370 -22.457 1.00 82.00 383 ALA A CA 1
ATOM 2908 C C . ALA A 1 383 ? 22.185 -10.822 -22.853 1.00 82.00 383 ALA A C 1
ATOM 2910 O O . ALA A 1 383 ? 23.070 -11.543 -23.311 1.00 82.00 383 ALA A O 1
ATOM 2911 N N . GLY A 1 384 ? 20.913 -11.230 -22.770 1.00 84.94 384 GLY A N 1
ATOM 2912 C CA . GLY A 1 384 ? 20.457 -12.563 -23.179 1.00 84.94 384 GLY A CA 1
ATOM 2913 C C . GLY A 1 384 ? 20.681 -12.888 -24.662 1.00 84.94 384 GLY A C 1
ATOM 2914 O O . GLY A 1 384 ? 20.755 -14.058 -25.023 1.00 84.94 384 GLY A O 1
ATOM 2915 N N . THR A 1 385 ? 20.847 -11.879 -25.524 1.00 85.88 385 THR A N 1
ATOM 2916 C CA . THR A 1 385 ? 21.178 -12.083 -26.949 1.00 85.88 385 THR A CA 1
ATOM 2917 C C . THR A 1 385 ? 22.672 -12.328 -27.204 1.00 85.88 385 THR A C 1
ATOM 2919 O O . THR A 1 385 ? 23.063 -12.662 -28.322 1.00 85.88 385 THR A O 1
ATOM 2922 N N . GLY A 1 386 ? 23.521 -12.145 -26.185 1.00 86.25 386 GLY A N 1
ATOM 2923 C CA . GLY A 1 386 ? 24.983 -12.199 -26.291 1.00 86.25 386 GLY A CA 1
ATOM 2924 C C . GLY A 1 386 ? 25.627 -10.920 -26.840 1.00 86.25 386 GLY A C 1
ATOM 2925 O O . GLY A 1 386 ? 26.852 -10.831 -26.902 1.00 86.25 386 GLY A O 1
ATOM 2926 N N . VAL A 1 387 ? 24.828 -9.923 -27.225 1.00 87.25 387 VAL A N 1
ATOM 2927 C CA . VAL A 1 387 ? 25.310 -8.630 -27.720 1.00 87.25 387 VAL A CA 1
ATOM 2928 C C . VAL A 1 387 ? 25.786 -7.749 -26.562 1.00 87.25 387 VAL A C 1
ATOM 2930 O O . VAL A 1 387 ? 25.152 -7.690 -25.509 1.00 87.25 387 VAL A O 1
ATOM 2933 N N . SER A 1 388 ? 26.894 -7.032 -26.771 1.00 85.00 388 SER A N 1
ATOM 2934 C CA . SER A 1 388 ? 27.467 -6.114 -25.783 1.00 85.00 388 SER A CA 1
ATOM 2935 C C . SER A 1 388 ? 27.687 -4.721 -26.379 1.00 85.00 388 SER A C 1
ATOM 2937 O O . SER A 1 388 ? 28.320 -4.613 -27.433 1.00 85.00 388 SER A O 1
ATOM 2939 N N . PRO A 1 389 ? 27.258 -3.639 -25.696 1.00 78.12 389 PRO A N 1
ATOM 2940 C CA . PRO A 1 389 ? 27.566 -2.268 -26.111 1.00 78.12 389 PRO A CA 1
ATOM 2941 C C . PRO A 1 389 ? 29.069 -1.953 -26.164 1.00 78.12 389 PRO A C 1
ATOM 2943 O O . PRO A 1 389 ? 29.470 -1.014 -26.839 1.00 78.12 389 PRO A O 1
ATOM 2946 N N . ALA A 1 390 ? 29.896 -2.718 -25.443 1.00 82.75 390 ALA A N 1
ATOM 2947 C CA . ALA A 1 390 ? 31.348 -2.545 -25.414 1.00 82.75 390 ALA A CA 1
ATOM 2948 C C . ALA A 1 390 ? 32.086 -3.379 -26.480 1.00 82.75 390 ALA A C 1
ATOM 2950 O O . ALA A 1 390 ? 33.302 -3.259 -26.614 1.00 82.75 390 ALA A O 1
ATOM 2951 N N . ALA A 1 391 ? 31.382 -4.255 -27.202 1.00 86.62 391 ALA A N 1
ATOM 2952 C CA . ALA A 1 391 ? 31.979 -5.110 -28.221 1.00 86.62 391 ALA A CA 1
ATOM 2953 C C . ALA A 1 391 ? 31.980 -4.447 -29.606 1.00 86.62 391 ALA A C 1
ATOM 2955 O O . ALA A 1 391 ? 31.256 -3.485 -29.859 1.00 86.62 391 ALA A O 1
ATOM 2956 N N . THR A 1 392 ? 32.795 -4.980 -30.520 1.00 89.31 392 THR A N 1
ATOM 2957 C CA . THR A 1 392 ? 32.852 -4.476 -31.897 1.00 89.31 392 THR A CA 1
ATOM 2958 C C . THR A 1 392 ? 31.573 -4.815 -32.674 1.00 89.31 392 THR A C 1
ATOM 2960 O O . THR A 1 392 ? 30.909 -5.816 -32.370 1.00 89.31 392 THR A O 1
ATOM 2963 N N . PRO A 1 393 ? 31.241 -4.043 -33.726 1.00 88.94 393 PRO A N 1
ATOM 2964 C CA . PRO A 1 393 ? 30.122 -4.362 -34.609 1.00 88.94 393 PRO A CA 1
ATOM 2965 C C . PRO A 1 393 ? 30.201 -5.787 -35.165 1.00 88.94 393 PRO A C 1
ATOM 2967 O O . PRO A 1 393 ? 29.208 -6.511 -35.168 1.00 88.94 393 PRO A O 1
ATOM 2970 N N . GLU A 1 394 ? 31.386 -6.231 -35.586 1.00 89.62 394 GLU A N 1
ATOM 2971 C CA . GLU A 1 394 ? 31.617 -7.577 -36.123 1.00 89.62 394 GLU A CA 1
ATOM 2972 C C . GLU A 1 394 ? 31.323 -8.659 -35.085 1.00 89.62 394 GLU A C 1
ATOM 2974 O O . GLU A 1 394 ? 30.674 -9.656 -35.408 1.00 89.62 394 GLU A O 1
ATOM 2979 N N . TRP A 1 395 ? 31.746 -8.449 -33.834 1.00 90.56 395 TRP A N 1
ATOM 2980 C CA . TRP A 1 395 ? 31.462 -9.374 -32.743 1.00 90.56 395 TRP A CA 1
ATOM 2981 C C . TRP A 1 395 ? 29.960 -9.495 -32.504 1.00 90.56 395 TRP A C 1
ATOM 2983 O O . TRP A 1 395 ? 29.428 -10.603 -32.501 1.00 90.56 395 TRP A O 1
ATOM 2993 N N . ASN A 1 396 ? 29.257 -8.369 -32.370 1.00 91.38 396 ASN A N 1
ATOM 2994 C CA . ASN A 1 396 ? 27.816 -8.359 -32.121 1.00 91.38 396 ASN A CA 1
ATOM 2995 C C . ASN A 1 396 ? 27.028 -9.027 -33.262 1.00 91.38 396 ASN A C 1
ATOM 2997 O O . ASN A 1 396 ? 26.119 -9.820 -33.002 1.00 91.38 396 ASN A O 1
ATOM 3001 N N . ARG A 1 397 ? 27.424 -8.797 -34.523 1.00 90.06 397 ARG A N 1
ATOM 3002 C CA . ARG A 1 397 ? 26.848 -9.497 -35.688 1.00 90.06 397 ARG A CA 1
ATOM 3003 C C . ARG A 1 397 ? 27.094 -11.007 -35.620 1.00 90.06 397 ARG A C 1
ATOM 3005 O O . ARG A 1 397 ? 26.188 -11.787 -35.922 1.00 90.06 397 ARG A O 1
ATOM 3012 N N . ALA A 1 398 ? 28.291 -11.431 -35.209 1.00 90.62 398 ALA A N 1
ATOM 3013 C CA . ALA A 1 398 ? 28.619 -12.845 -35.042 1.00 90.62 398 ALA A CA 1
ATOM 3014 C C . ALA A 1 398 ? 27.789 -13.502 -33.925 1.00 90.62 398 ALA A C 1
ATOM 3016 O O . ALA A 1 398 ? 27.297 -14.612 -34.123 1.00 90.62 398 ALA A O 1
ATOM 3017 N N . GLN A 1 399 ? 27.558 -12.811 -32.800 1.00 91.94 399 GLN A N 1
ATOM 3018 C CA . GLN A 1 399 ? 26.730 -13.326 -31.700 1.00 91.94 399 GLN A CA 1
ATOM 3019 C C . GLN A 1 399 ? 25.283 -13.573 -32.138 1.00 91.94 399 GLN A C 1
ATOM 3021 O O . GLN A 1 399 ? 24.762 -14.663 -31.908 1.00 91.94 399 GLN A O 1
ATOM 3026 N N . LEU A 1 400 ? 24.650 -12.614 -32.828 1.00 91.38 400 LEU A N 1
ATOM 3027 C CA . LEU A 1 400 ? 23.286 -12.797 -33.340 1.00 91.38 400 LEU A CA 1
ATOM 3028 C C . LEU A 1 400 ? 23.211 -13.881 -34.421 1.00 91.38 400 LEU A C 1
ATOM 3030 O O . LEU A 1 400 ? 22.269 -14.669 -34.443 1.00 91.38 400 LEU A O 1
ATOM 3034 N N . THR A 1 401 ? 24.213 -13.963 -35.298 1.00 91.06 401 THR A N 1
ATOM 3035 C CA . THR A 1 401 ? 24.273 -15.027 -36.312 1.00 91.06 401 THR A CA 1
ATOM 3036 C C . THR A 1 401 ? 24.355 -16.407 -35.653 1.00 91.06 401 THR A C 1
ATOM 3038 O O . THR A 1 401 ? 23.598 -17.302 -36.020 1.00 91.06 401 THR A O 1
ATOM 3041 N N . ALA A 1 402 ? 25.213 -16.569 -34.639 1.00 93.12 402 ALA A N 1
ATOM 3042 C CA . ALA A 1 402 ? 25.332 -17.810 -33.875 1.00 93.12 402 ALA A CA 1
ATOM 3043 C C . ALA A 1 402 ? 24.050 -18.137 -33.091 1.00 93.12 402 ALA A C 1
ATOM 3045 O O . ALA A 1 402 ? 23.608 -19.284 -33.093 1.00 93.12 402 ALA A O 1
ATOM 3046 N N . LEU A 1 403 ? 23.407 -17.130 -32.485 1.00 93.12 403 LEU A N 1
ATOM 3047 C CA . LEU A 1 403 ? 22.147 -17.276 -31.748 1.00 93.12 403 LEU A CA 1
ATOM 3048 C C . LEU A 1 403 ? 21.040 -17.909 -32.604 1.00 93.12 403 LEU A C 1
ATOM 3050 O O . LEU A 1 403 ? 20.274 -18.726 -32.096 1.00 93.12 403 LEU A O 1
ATOM 3054 N N . PHE A 1 404 ? 20.953 -17.570 -33.892 1.00 92.44 404 PHE A N 1
ATOM 3055 C CA . PHE A 1 404 ? 19.929 -18.102 -34.801 1.00 92.44 404 PHE A CA 1
ATOM 3056 C C . PHE A 1 404 ? 20.400 -19.262 -35.685 1.00 92.44 404 PHE A C 1
ATOM 3058 O O . PHE A 1 404 ? 19.593 -19.808 -36.438 1.00 92.44 404 PHE A O 1
ATOM 3065 N N . ALA A 1 405 ? 21.665 -19.674 -35.591 1.00 93.12 405 ALA A N 1
ATOM 3066 C CA . ALA A 1 405 ? 22.165 -20.824 -36.330 1.00 93.12 405 ALA A CA 1
ATOM 3067 C C . ALA A 1 405 ? 21.502 -22.127 -35.846 1.00 93.12 405 ALA A C 1
ATOM 3069 O O . ALA A 1 405 ? 21.200 -22.297 -34.655 1.00 93.12 405 ALA A O 1
ATOM 3070 N N . ASP A 1 406 ? 21.297 -23.071 -36.765 1.00 94.19 406 ASP A N 1
ATOM 3071 C CA . ASP A 1 406 ? 20.841 -24.424 -36.430 1.00 94.19 406 ASP A CA 1
ATOM 3072 C C . ASP A 1 406 ? 22.028 -25.316 -36.033 1.00 94.19 406 ASP A C 1
ATOM 3074 O O . ASP A 1 406 ? 22.417 -26.258 -36.720 1.00 94.19 406 ASP A O 1
ATOM 3078 N N . THR A 1 407 ? 22.666 -24.948 -34.923 1.00 96.69 407 THR A N 1
ATOM 3079 C CA . THR A 1 407 ? 23.807 -25.650 -34.324 1.00 96.69 407 THR A CA 1
ATOM 3080 C C . THR A 1 407 ? 23.528 -25.949 -32.853 1.00 96.69 407 THR A C 1
ATOM 3082 O O . THR A 1 407 ? 22.579 -25.426 -32.263 1.00 96.69 407 THR A O 1
ATOM 3085 N N . GLU A 1 408 ? 24.352 -26.797 -32.233 1.00 96.69 408 GLU A N 1
ATOM 3086 C CA . GLU A 1 408 ? 24.277 -27.049 -30.788 1.00 96.69 408 GLU A CA 1
ATOM 3087 C C . GLU A 1 408 ? 24.508 -25.770 -29.970 1.00 96.69 408 GLU A C 1
ATOM 3089 O O . GLU A 1 408 ? 23.706 -25.459 -29.091 1.00 96.69 408 GLU A O 1
ATOM 3094 N N . ASP A 1 409 ? 25.521 -24.978 -30.334 1.00 94.56 409 ASP A N 1
ATOM 3095 C CA . ASP A 1 409 ? 25.793 -23.665 -29.734 1.00 94.56 409 ASP A CA 1
ATOM 3096 C C . ASP A 1 409 ? 24.595 -22.710 -29.885 1.00 94.56 409 ASP A C 1
ATOM 3098 O O . ASP A 1 409 ? 24.154 -22.101 -28.911 1.00 94.56 409 ASP A O 1
ATOM 3102 N N . GLY A 1 410 ? 23.982 -22.641 -31.074 1.00 94.69 410 GLY A N 1
ATOM 3103 C CA . GLY A 1 410 ? 22.789 -21.823 -31.302 1.00 94.69 410 GLY A CA 1
ATOM 3104 C C . GLY A 1 410 ? 21.597 -22.253 -30.441 1.00 94.69 410 GLY A C 1
ATOM 3105 O O . GLY A 1 410 ? 20.916 -21.407 -29.859 1.00 94.69 410 GLY A O 1
ATOM 3106 N N . ARG A 1 411 ? 21.358 -23.565 -30.293 1.00 95.00 411 ARG A N 1
ATOM 3107 C CA . ARG A 1 411 ? 20.320 -24.089 -29.385 1.00 95.00 411 ARG A CA 1
ATOM 3108 C C . ARG A 1 411 ? 20.607 -23.731 -27.925 1.00 95.00 411 ARG A C 1
ATOM 3110 O O . ARG A 1 411 ? 19.696 -23.263 -27.245 1.00 95.00 411 ARG A O 1
ATOM 3117 N N . ALA A 1 412 ? 21.849 -23.891 -27.467 1.00 94.75 412 ALA A N 1
ATOM 3118 C CA . ALA A 1 412 ? 22.255 -23.543 -26.106 1.00 94.75 412 ALA A CA 1
ATOM 3119 C C . ALA A 1 412 ? 22.066 -22.043 -25.818 1.00 94.75 412 ALA A C 1
ATOM 3121 O O . ALA A 1 412 ? 21.471 -21.676 -24.806 1.00 94.75 412 ALA A O 1
ATOM 3122 N N . ARG A 1 413 ? 22.474 -21.166 -26.744 1.00 94.56 413 ARG A N 1
ATOM 3123 C CA . ARG A 1 413 ? 22.275 -19.711 -26.635 1.00 94.56 413 ARG A CA 1
ATOM 3124 C C . ARG A 1 413 ? 20.803 -19.329 -26.536 1.00 94.56 413 ARG A C 1
ATOM 3126 O O . ARG A 1 413 ? 20.449 -18.513 -25.692 1.00 94.56 413 ARG A O 1
ATOM 3133 N N . ARG A 1 414 ? 19.934 -19.930 -27.357 1.00 93.62 414 ARG A N 1
ATOM 3134 C CA . ARG A 1 414 ? 18.482 -19.677 -27.294 1.00 93.62 414 ARG A CA 1
ATOM 3135 C C . ARG A 1 414 ? 17.863 -20.162 -25.983 1.00 93.62 414 ARG A C 1
ATOM 3137 O O . ARG A 1 414 ? 16.974 -19.489 -25.471 1.00 93.62 414 ARG A O 1
ATOM 3144 N N . ALA A 1 415 ? 18.345 -21.273 -25.423 1.00 92.50 415 ALA A N 1
ATOM 3145 C CA . ALA A 1 415 ? 17.912 -21.745 -24.108 1.00 92.50 415 ALA A CA 1
ATOM 3146 C C . ALA A 1 415 ? 18.314 -20.763 -22.991 1.00 92.50 415 ALA A C 1
ATOM 3148 O O . ALA A 1 415 ? 17.466 -20.366 -22.200 1.00 92.50 415 ALA A O 1
ATOM 3149 N N . VAL A 1 416 ? 19.564 -20.283 -22.982 1.00 92.19 416 VAL A N 1
ATOM 3150 C CA . VAL A 1 416 ? 20.018 -19.250 -22.027 1.00 92.19 416 VAL A CA 1
ATOM 3151 C C . VAL A 1 416 ? 19.226 -17.953 -22.197 1.00 92.19 416 VAL A C 1
ATOM 3153 O O . VAL A 1 416 ? 18.775 -17.365 -21.218 1.00 92.19 416 VAL A O 1
ATOM 3156 N N . MET A 1 417 ? 19.005 -17.516 -23.437 1.00 92.31 417 MET A N 1
ATOM 3157 C CA . MET A 1 417 ? 18.199 -16.334 -23.738 1.00 92.31 417 MET A CA 1
ATOM 3158 C C . MET A 1 417 ? 16.777 -16.458 -23.165 1.00 92.31 417 MET A C 1
ATOM 3160 O O . MET A 1 417 ? 16.253 -15.486 -22.620 1.00 92.31 417 MET A O 1
ATOM 3164 N N . ALA A 1 418 ? 16.158 -17.641 -23.243 1.00 90.69 418 ALA A N 1
ATOM 3165 C CA . ALA A 1 418 ? 14.826 -17.879 -22.693 1.00 90.69 418 ALA A CA 1
ATOM 3166 C C . ALA A 1 418 ? 14.757 -17.643 -21.172 1.00 90.69 418 ALA A C 1
ATOM 3168 O O . ALA A 1 418 ? 13.767 -17.080 -20.708 1.00 90.69 418 ALA A O 1
ATOM 3169 N N . GLU A 1 419 ? 15.812 -17.961 -20.412 1.00 91.25 419 GLU A N 1
ATOM 3170 C CA . GLU A 1 419 ? 15.889 -17.665 -18.971 1.00 91.25 419 GLU A CA 1
ATOM 3171 C C . GLU A 1 419 ? 15.859 -16.151 -18.691 1.00 91.25 419 GLU A C 1
ATOM 3173 O O . GLU A 1 419 ? 15.116 -15.684 -17.824 1.00 91.25 419 GLU A O 1
ATOM 3178 N N . TYR A 1 420 ? 16.585 -15.347 -19.479 1.00 90.94 420 TYR A N 1
ATOM 3179 C CA . TYR A 1 420 ? 16.545 -13.879 -19.374 1.00 90.94 420 TYR A CA 1
ATOM 3180 C C . TYR A 1 420 ? 15.159 -13.304 -19.691 1.00 90.94 420 TYR A C 1
ATOM 3182 O O . TYR A 1 420 ? 14.698 -12.361 -19.041 1.00 90.94 420 TYR A O 1
ATOM 3190 N N . PHE A 1 421 ? 14.465 -13.862 -20.682 1.00 89.31 421 PHE A N 1
ATOM 3191 C CA . PHE A 1 421 ? 13.095 -13.455 -20.988 1.00 89.31 421 PHE A CA 1
ATOM 3192 C C . PHE A 1 421 ? 12.101 -13.903 -19.919 1.00 89.31 421 PHE A C 1
ATOM 3194 O O . PHE A 1 421 ? 11.182 -13.150 -19.591 1.00 89.31 421 PHE A O 1
ATOM 3201 N N . ALA A 1 422 ? 12.312 -15.071 -19.309 1.00 87.88 422 ALA A N 1
ATOM 3202 C CA . ALA A 1 422 ? 11.458 -15.568 -18.244 1.00 87.88 422 ALA A CA 1
ATOM 3203 C C . ALA A 1 422 ? 11.412 -14.595 -17.057 1.00 87.88 422 ALA A C 1
ATOM 3205 O O . ALA A 1 422 ? 10.343 -14.437 -16.464 1.00 87.88 422 ALA A O 1
ATOM 3206 N N . THR A 1 423 ? 12.504 -13.893 -16.725 1.00 88.69 423 THR A N 1
ATOM 3207 C CA . THR A 1 423 ? 12.492 -12.874 -15.654 1.00 88.69 423 THR A CA 1
ATOM 3208 C C . THR A 1 423 ? 11.621 -11.666 -16.001 1.00 88.69 423 THR A C 1
ATOM 3210 O O . THR A 1 423 ? 11.050 -11.041 -15.112 1.00 88.69 423 THR A O 1
ATOM 3213 N N . ASN A 1 424 ? 11.446 -11.357 -17.290 1.00 87.69 424 ASN A N 1
ATOM 3214 C CA . ASN A 1 424 ? 10.709 -10.186 -17.763 1.00 87.69 424 ASN A CA 1
ATOM 3215 C C . ASN A 1 424 ? 9.183 -10.339 -17.708 1.00 87.69 424 ASN A C 1
ATOM 3217 O O . ASN A 1 424 ? 8.476 -9.335 -17.846 1.00 87.69 424 ASN A O 1
ATOM 3221 N N . ARG A 1 425 ? 8.674 -11.542 -17.396 1.00 87.38 425 ARG A N 1
ATOM 3222 C CA . ARG A 1 425 ? 7.240 -11.798 -17.160 1.00 87.38 425 ARG A CA 1
ATOM 3223 C C . ARG A 1 425 ? 6.628 -10.870 -16.107 1.00 87.38 425 ARG A C 1
ATOM 3225 O O . ARG A 1 425 ? 5.462 -10.517 -16.215 1.00 87.38 425 ARG A O 1
ATOM 3232 N N . ILE A 1 426 ? 7.425 -10.390 -15.151 1.00 87.94 426 ILE A N 1
ATOM 3233 C CA . ILE A 1 426 ? 7.022 -9.409 -14.127 1.00 87.94 426 ILE A CA 1
ATOM 3234 C C . ILE A 1 426 ? 6.475 -8.092 -14.711 1.00 87.94 426 ILE A C 1
ATOM 3236 O O . ILE A 1 426 ? 5.794 -7.349 -14.014 1.00 87.94 426 ILE A O 1
ATOM 3240 N N . THR A 1 427 ? 6.763 -7.789 -15.983 1.00 87.69 427 THR A N 1
ATOM 3241 C CA . THR A 1 427 ? 6.302 -6.565 -16.659 1.00 87.69 427 THR A CA 1
ATOM 3242 C C . THR A 1 427 ? 4.867 -6.693 -17.173 1.00 87.69 427 THR A C 1
ATOM 3244 O O . THR A 1 427 ? 4.196 -5.683 -17.356 1.00 87.69 427 THR A O 1
ATOM 3247 N N . SER A 1 428 ? 4.380 -7.910 -17.419 1.00 88.06 428 SER A N 1
ATOM 3248 C CA . SER A 1 428 ? 3.092 -8.157 -18.091 1.00 88.06 428 SER A CA 1
ATOM 3249 C C . SER A 1 428 ? 2.223 -9.230 -17.439 1.00 88.06 428 SER A C 1
ATOM 3251 O O . SER A 1 428 ? 1.077 -9.408 -17.843 1.00 88.06 428 SER A O 1
ATOM 3253 N N . ARG A 1 429 ? 2.752 -9.919 -16.426 1.00 91.31 429 ARG A N 1
ATOM 3254 C CA . ARG A 1 429 ? 2.054 -10.852 -15.541 1.00 91.31 429 ARG A CA 1
ATOM 3255 C C . ARG A 1 429 ? 2.350 -10.459 -14.097 1.00 91.31 429 ARG A C 1
ATOM 3257 O O . ARG A 1 429 ? 3.248 -11.014 -13.480 1.00 91.31 429 ARG A O 1
ATOM 3264 N N . HIS A 1 430 ? 1.651 -9.458 -13.578 1.00 89.69 430 HIS A N 1
ATOM 3265 C CA . HIS A 1 430 ? 1.851 -8.957 -12.214 1.00 89.69 430 HIS A CA 1
ATOM 3266 C C . HIS A 1 430 ? 0.511 -8.769 -11.494 1.00 89.69 430 HIS A C 1
ATOM 3268 O O . HIS A 1 430 ? 0.280 -7.768 -10.817 1.00 89.69 430 HIS A O 1
ATOM 3274 N N . LEU A 1 431 ? -0.373 -9.760 -11.637 1.00 93.31 431 LEU A N 1
ATOM 3275 C CA . LEU A 1 431 ? -1.742 -9.760 -11.119 1.00 93.31 431 LEU A CA 1
ATOM 3276 C C . LEU A 1 431 ? -1.809 -9.450 -9.615 1.00 93.31 431 LEU A C 1
ATOM 3278 O O . LEU A 1 431 ? -2.663 -8.686 -9.170 1.00 93.31 431 LEU A O 1
ATOM 3282 N N . GLY A 1 432 ? -0.859 -9.969 -8.831 1.00 93.94 432 GLY A N 1
ATOM 3283 C CA . GLY A 1 432 ? -0.751 -9.672 -7.401 1.00 93.94 432 GLY A CA 1
ATOM 3284 C C . GLY A 1 432 ? -0.455 -8.200 -7.098 1.00 93.94 432 GLY A C 1
ATOM 3285 O O . GLY A 1 432 ? -0.917 -7.678 -6.089 1.00 93.94 432 GLY A O 1
ATOM 3286 N N . VAL A 1 433 ? 0.266 -7.500 -7.979 1.00 93.75 433 VAL A N 1
ATOM 3287 C CA . VAL A 1 433 ? 0.493 -6.047 -7.872 1.00 93.75 433 VAL A CA 1
ATOM 3288 C C . VAL A 1 433 ? -0.721 -5.260 -8.365 1.00 93.75 433 VAL A C 1
ATOM 3290 O O . VAL A 1 433 ? -1.068 -4.245 -7.770 1.00 93.75 433 VAL A O 1
ATOM 3293 N N . GLU A 1 434 ? -1.367 -5.719 -9.439 1.00 93.69 434 GLU A N 1
ATOM 3294 C CA . GLU A 1 434 ? -2.498 -5.027 -10.068 1.00 93.69 434 GLU A CA 1
ATOM 3295 C C . GLU A 1 434 ? -3.737 -4.976 -9.173 1.00 93.69 434 GLU A C 1
ATOM 3297 O O . GLU A 1 434 ? -4.410 -3.943 -9.135 1.00 93.69 434 GLU A O 1
ATOM 3302 N N . ILE A 1 435 ? -4.061 -6.094 -8.511 1.00 93.19 435 ILE A N 1
ATOM 3303 C CA . ILE A 1 435 ? -5.339 -6.267 -7.803 1.00 93.19 435 ILE A CA 1
ATOM 3304 C C . ILE A 1 435 ? -5.207 -6.915 -6.413 1.00 93.19 435 ILE A C 1
ATOM 3306 O O . ILE A 1 435 ? -6.193 -6.972 -5.684 1.00 93.19 435 ILE A O 1
ATOM 3310 N N . GLY A 1 436 ? -4.025 -7.424 -6.048 1.00 93.75 436 GLY A N 1
ATOM 3311 C CA . GLY A 1 436 ? -3.780 -8.154 -4.795 1.00 93.75 436 GLY A CA 1
ATOM 3312 C C . GLY A 1 436 ? -3.239 -7.298 -3.647 1.00 93.75 436 GLY A C 1
ATOM 3313 O O . GLY A 1 436 ? -2.704 -7.848 -2.690 1.00 93.75 436 GLY A O 1
ATOM 3314 N N . TYR A 1 437 ? -3.310 -5.970 -3.753 1.00 94.50 437 TYR A N 1
ATOM 3315 C CA . TYR A 1 437 ? -2.953 -5.069 -2.659 1.00 94.50 437 TYR A CA 1
ATOM 3316 C C . TYR A 1 437 ? -4.086 -4.969 -1.625 1.00 94.50 437 TYR A C 1
ATOM 3318 O O . TYR A 1 437 ? -5.260 -5.147 -1.955 1.00 94.50 437 TYR A O 1
ATOM 3326 N N . ASP A 1 438 ? -3.737 -4.642 -0.383 1.00 95.25 438 ASP A N 1
ATOM 3327 C CA . ASP A 1 438 ? -4.664 -4.556 0.741 1.00 95.25 438 ASP A CA 1
ATOM 3328 C C . ASP A 1 438 ? -4.492 -3.246 1.529 1.00 95.25 438 ASP A C 1
ATOM 3330 O O . ASP A 1 438 ? -3.539 -2.488 1.346 1.00 95.25 438 ASP A O 1
ATOM 3334 N N . TYR A 1 439 ? -5.460 -2.997 2.404 1.00 96.56 439 TYR A N 1
ATOM 3335 C CA . TYR A 1 439 ? -5.574 -1.856 3.306 1.00 96.56 439 TYR A CA 1
ATOM 3336 C C . TYR A 1 439 ? -5.595 -2.290 4.775 1.00 96.56 439 TYR A C 1
ATOM 3338 O O . TYR A 1 439 ? -6.183 -1.607 5.609 1.00 96.56 439 TYR A O 1
ATOM 3346 N N . SER A 1 440 ? -4.983 -3.426 5.121 1.00 88.62 440 SER A N 1
ATOM 3347 C CA . SER A 1 440 ? -5.010 -3.936 6.499 1.00 88.62 440 SER A CA 1
ATOM 3348 C C . SER A 1 440 ? -4.308 -3.022 7.514 1.00 88.62 440 SER A C 1
ATOM 3350 O O . SER A 1 440 ? -4.596 -3.112 8.701 1.00 88.62 440 SER A O 1
ATOM 3352 N N . GLY A 1 441 ? -3.438 -2.111 7.057 1.00 85.44 441 GLY A N 1
ATOM 3353 C CA . GLY A 1 441 ? -2.845 -1.048 7.879 1.00 85.44 441 GLY A CA 1
ATOM 3354 C C . GLY A 1 441 ? -3.707 0.215 8.040 1.00 85.44 441 GLY A C 1
ATOM 3355 O O . GLY A 1 441 ? -3.263 1.164 8.681 1.00 85.44 441 GLY A O 1
ATOM 3356 N N . SER A 1 442 ? -4.903 0.273 7.441 1.00 89.69 442 SER A N 1
ATOM 3357 C CA . SER A 1 442 ? -5.817 1.417 7.569 1.00 89.69 442 SER A CA 1
ATOM 3358 C C . SER A 1 442 ? -6.563 1.360 8.908 1.00 89.69 442 SER A C 1
ATOM 3360 O O . SER A 1 442 ? -7.171 0.330 9.201 1.00 89.69 442 SER A O 1
ATOM 3362 N N . PRO A 1 443 ? -6.623 2.454 9.695 1.00 85.25 443 PRO A N 1
ATOM 3363 C CA . PRO A 1 443 ? -7.399 2.478 10.941 1.00 85.25 443 PRO A CA 1
ATOM 3364 C C . PRO A 1 443 ? -8.920 2.437 10.706 1.00 85.25 443 PRO A C 1
ATOM 3366 O O . PRO A 1 443 ? -9.690 2.305 11.648 1.00 85.25 443 PRO A O 1
ATOM 3369 N N . TYR A 1 444 ? -9.361 2.523 9.447 1.00 89.69 444 TYR A N 1
ATOM 3370 C CA . TYR A 1 444 ? -10.768 2.473 9.034 1.00 89.69 444 TYR A CA 1
ATOM 3371 C C . TYR A 1 444 ? -11.171 1.083 8.512 1.00 89.69 444 TYR A C 1
ATOM 3373 O O . TYR A 1 444 ? -12.122 0.930 7.741 1.00 89.69 444 TYR A O 1
ATOM 3381 N N . VAL A 1 445 ? -10.411 0.064 8.912 1.00 92.94 445 VAL A N 1
ATOM 3382 C CA . VAL A 1 445 ? -10.676 -1.359 8.706 1.00 92.94 445 VAL A CA 1
ATOM 3383 C C . VAL A 1 445 ? -10.723 -2.002 10.088 1.00 92.94 445 VAL A C 1
ATOM 3385 O O . VAL A 1 445 ? -9.794 -1.840 10.871 1.00 92.94 445 VAL A O 1
ATOM 3388 N N . LEU A 1 446 ? -11.794 -2.736 10.397 1.00 93.56 446 LEU A N 1
ATOM 3389 C CA . LEU A 1 446 ? -11.929 -3.438 11.671 1.00 93.56 446 LEU A CA 1
ATOM 3390 C C . LEU A 1 446 ? -11.223 -4.803 11.569 1.00 93.56 446 LEU A C 1
ATOM 3392 O O . LEU A 1 446 ? -11.725 -5.680 10.856 1.00 93.56 446 LEU A O 1
ATOM 3396 N N . PRO A 1 447 ? -10.075 -5.011 12.244 1.00 91.56 447 PRO A N 1
ATOM 3397 C CA . PRO A 1 447 ? -9.368 -6.284 12.191 1.00 91.56 447 PRO A CA 1
ATOM 3398 C C . PRO A 1 447 ? -10.174 -7.393 12.875 1.00 91.56 447 PRO A C 1
ATOM 3400 O O . PRO A 1 447 ? -10.848 -7.163 13.878 1.00 91.56 447 PRO A O 1
ATOM 3403 N N . ASP A 1 448 ? -10.054 -8.614 12.356 1.00 91.62 448 ASP A N 1
ATOM 3404 C CA . ASP A 1 448 ? -10.700 -9.819 12.895 1.00 91.62 448 ASP A CA 1
ATOM 3405 C C . ASP A 1 448 ? -9.723 -10.743 13.649 1.00 91.62 448 ASP A C 1
ATOM 3407 O O . ASP A 1 448 ? -10.071 -11.865 14.000 1.00 91.62 448 ASP A O 1
ATOM 3411 N N . GLY A 1 449 ? -8.484 -10.290 13.874 1.00 88.88 449 GLY A N 1
ATOM 3412 C CA . GLY A 1 449 ? -7.438 -11.048 14.571 1.00 88.88 449 GLY A CA 1
ATOM 3413 C C . GLY A 1 449 ? -6.785 -12.165 13.749 1.00 88.88 449 GLY A C 1
ATOM 3414 O O . GLY A 1 449 ? -5.846 -12.795 14.229 1.00 88.88 449 GLY A O 1
ATOM 3415 N N . THR A 1 450 ? -7.221 -12.406 12.509 1.00 90.44 450 THR A N 1
ATOM 3416 C CA . THR A 1 450 ? -6.652 -13.478 11.679 1.00 90.44 450 THR A CA 1
ATOM 3417 C C . THR A 1 450 ? -5.313 -13.071 11.043 1.00 90.44 450 THR A C 1
ATOM 3419 O O . THR A 1 450 ? -5.130 -11.897 10.675 1.00 90.44 450 THR A O 1
ATOM 3422 N N . PRO A 1 451 ? -4.358 -14.010 10.876 1.00 89.69 451 PRO A N 1
ATOM 3423 C CA . PRO A 1 451 ? -3.077 -13.722 10.235 1.00 89.69 451 PRO A CA 1
ATOM 3424 C C . PRO A 1 451 ? -3.263 -13.306 8.770 1.00 89.69 451 PRO A C 1
ATOM 3426 O O . PRO A 1 451 ? -4.224 -13.701 8.104 1.00 89.69 451 PRO A O 1
ATOM 3429 N N . ALA A 1 452 ? -2.347 -12.479 8.262 1.00 87.81 452 ALA A N 1
ATOM 3430 C CA . ALA A 1 452 ? -2.327 -12.121 6.847 1.00 87.81 452 ALA A CA 1
ATOM 3431 C C . ALA A 1 452 ? -1.936 -13.344 5.989 1.00 87.81 452 ALA A C 1
ATOM 3433 O O . ALA A 1 452 ? -1.099 -14.137 6.425 1.00 87.81 452 ALA A O 1
ATOM 3434 N N . PRO A 1 453 ? -2.517 -13.514 4.787 1.00 89.81 453 PRO A N 1
ATOM 3435 C CA . PRO A 1 453 ? -2.120 -14.592 3.889 1.00 89.81 453 PRO A CA 1
ATOM 3436 C C . PRO A 1 453 ? -0.689 -14.383 3.374 1.00 89.81 453 PRO A C 1
ATOM 3438 O O . PRO A 1 453 ? -0.238 -13.250 3.192 1.00 89.81 453 PRO A O 1
ATOM 3441 N N . GLU A 1 454 ? 0.013 -15.479 3.085 1.00 89.62 454 GLU A N 1
ATOM 3442 C CA . GLU A 1 454 ? 1.292 -15.418 2.377 1.00 89.62 454 GLU A CA 1
ATOM 3443 C C . GLU A 1 454 ? 1.088 -14.817 0.977 1.00 89.62 454 GLU A C 1
ATOM 3445 O O . GLU A 1 454 ? 0.099 -15.105 0.302 1.00 89.62 454 GLU A O 1
ATOM 3450 N N . THR A 1 455 ? 2.015 -13.964 0.536 1.00 87.69 455 THR A N 1
ATOM 3451 C CA . THR A 1 455 ? 1.929 -13.295 -0.769 1.00 87.69 455 THR A CA 1
ATOM 3452 C C . THR A 1 455 ? 3.035 -13.771 -1.698 1.00 87.69 455 THR A C 1
ATOM 3454 O O . THR A 1 455 ? 4.141 -14.073 -1.262 1.00 87.69 455 THR A O 1
ATOM 3457 N N . ASP A 1 456 ? 2.750 -13.808 -3.002 1.00 88.81 456 ASP A N 1
ATOM 3458 C CA . ASP A 1 456 ? 3.770 -14.091 -4.011 1.00 88.81 456 ASP A CA 1
ATOM 3459 C C . ASP A 1 456 ? 4.807 -12.947 -4.034 1.00 88.81 456 ASP A C 1
ATOM 3461 O O . ASP A 1 456 ? 4.449 -11.816 -4.392 1.00 88.81 456 ASP A O 1
ATOM 3465 N N . PRO A 1 457 ? 6.091 -13.206 -3.717 1.00 86.88 457 PRO A N 1
ATOM 3466 C CA . PRO A 1 457 ? 7.121 -12.167 -3.669 1.00 86.88 457 PRO A CA 1
ATOM 3467 C C . PRO A 1 457 ? 7.381 -11.525 -5.043 1.00 86.88 457 PRO A C 1
ATOM 3469 O O . PRO A 1 457 ? 7.762 -10.353 -5.140 1.00 86.88 457 PRO A O 1
ATOM 3472 N N . LEU A 1 458 ? 7.132 -12.255 -6.135 1.00 87.56 458 LEU A N 1
ATOM 3473 C CA . LEU A 1 458 ? 7.211 -11.715 -7.492 1.00 87.56 458 LEU A CA 1
ATOM 3474 C C . LEU A 1 458 ? 5.929 -10.972 -7.893 1.00 87.56 458 LEU A C 1
ATOM 3476 O O . LEU A 1 458 ? 5.941 -10.195 -8.849 1.00 87.56 458 LEU A O 1
ATOM 3480 N N . GLY A 1 459 ? 4.842 -11.144 -7.138 1.00 91.12 459 GLY A N 1
ATOM 3481 C CA . GLY A 1 459 ? 3.542 -10.528 -7.386 1.00 91.12 459 GLY A CA 1
ATOM 3482 C C . GLY A 1 459 ? 2.886 -10.989 -8.687 1.00 91.12 459 GLY A C 1
ATOM 3483 O O . GLY A 1 459 ? 2.091 -10.237 -9.250 1.00 91.12 459 GLY A O 1
ATOM 3484 N N . LEU A 1 460 ? 3.231 -12.181 -9.186 1.00 92.06 460 LEU A N 1
ATOM 3485 C CA . LEU A 1 460 ? 2.662 -12.748 -10.409 1.00 92.06 460 LEU A CA 1
ATOM 3486 C C . LEU A 1 460 ? 1.229 -13.222 -10.168 1.00 92.06 460 LEU A C 1
ATOM 3488 O O . LEU A 1 460 ? 0.399 -13.065 -11.057 1.00 92.06 460 LEU A O 1
ATOM 3492 N N . ARG A 1 461 ? 0.951 -13.760 -8.974 1.00 92.25 461 ARG A N 1
ATOM 3493 C CA . ARG A 1 461 ? -0.354 -14.301 -8.566 1.00 92.25 461 ARG A CA 1
ATOM 3494 C C . ARG A 1 461 ? -1.060 -13.406 -7.549 1.00 92.25 461 ARG A C 1
ATOM 3496 O O . ARG A 1 461 ? -0.416 -12.767 -6.719 1.00 92.25 461 ARG A O 1
ATOM 3503 N N . CYS A 1 462 ? -2.391 -13.396 -7.589 1.00 94.56 462 CYS A N 1
ATOM 3504 C CA . CYS A 1 462 ? -3.232 -12.768 -6.570 1.00 94.56 462 CYS A CA 1
ATOM 3505 C C . CYS A 1 462 ? -3.738 -13.830 -5.584 1.00 94.56 462 CYS A C 1
ATOM 3507 O O . CYS A 1 462 ? -4.295 -14.844 -6.001 1.00 94.56 462 CYS A O 1
ATOM 3509 N N . VAL A 1 463 ? -3.554 -13.588 -4.283 1.00 93.56 463 VAL A N 1
ATOM 3510 C CA . VAL A 1 463 ? -4.108 -14.427 -3.214 1.00 93.56 463 VAL A CA 1
ATOM 3511 C C . VAL A 1 463 ? -5.411 -13.796 -2.736 1.00 93.56 463 VAL A C 1
ATOM 3513 O O . VAL A 1 463 ? -5.411 -12.687 -2.206 1.00 93.56 463 VAL A O 1
ATOM 3516 N N . GLN A 1 464 ? -6.528 -14.484 -2.967 1.00 95.00 464 GLN A N 1
ATOM 3517 C CA . GLN A 1 464 ? -7.856 -13.995 -2.603 1.00 95.00 464 GLN A CA 1
ATOM 3518 C C . GLN A 1 464 ? -8.200 -14.380 -1.163 1.00 95.00 464 GLN A C 1
ATOM 3520 O O . GLN A 1 464 ? -7.997 -15.518 -0.750 1.00 95.00 464 GLN A O 1
ATOM 3525 N N . THR A 1 465 ? -8.761 -13.446 -0.401 1.00 95.69 465 THR A N 1
ATOM 3526 C CA . THR A 1 465 ? -9.307 -13.707 0.935 1.00 95.69 465 THR A CA 1
ATOM 3527 C C . THR A 1 465 ? -10.309 -12.624 1.303 1.00 95.69 465 THR A C 1
ATOM 3529 O O . THR A 1 465 ? -10.124 -11.464 0.940 1.00 95.69 465 THR A O 1
ATOM 3532 N N . ALA A 1 466 ? -11.362 -12.974 2.039 1.00 97.00 466 ALA A N 1
ATOM 3533 C CA . ALA A 1 466 ? -12.277 -11.987 2.610 1.00 97.00 466 ALA A CA 1
ATOM 3534 C C . ALA A 1 466 ? -11.805 -11.462 3.982 1.00 97.00 466 ALA A C 1
ATOM 3536 O O . ALA A 1 466 ? -12.618 -11.068 4.816 1.00 97.00 466 ALA A O 1
ATOM 3537 N N . ARG A 1 467 ? -10.494 -11.487 4.248 1.00 97.06 467 ARG A N 1
ATOM 3538 C CA . ARG A 1 467 ? -9.899 -10.874 5.442 1.00 97.06 467 ARG A CA 1
ATOM 3539 C C . ARG A 1 467 ? -10.084 -9.346 5.402 1.00 97.06 467 ARG A C 1
ATOM 3541 O O . ARG A 1 467 ? -9.894 -8.757 4.335 1.00 97.06 467 ARG A O 1
ATOM 3548 N N . PRO A 1 468 ? -10.380 -8.678 6.533 1.00 97.94 468 PRO A N 1
ATOM 3549 C CA . PRO A 1 468 ? -10.459 -7.221 6.583 1.00 97.94 468 PRO A CA 1
ATOM 3550 C C . PRO A 1 468 ? -9.238 -6.535 5.954 1.00 97.94 468 PRO A C 1
ATOM 3552 O O . PRO A 1 468 ? -8.091 -6.973 6.100 1.00 97.94 468 PRO A O 1
ATOM 3555 N N . GLY A 1 469 ? -9.508 -5.484 5.186 1.00 97.06 469 GLY A N 1
ATOM 3556 C CA . GLY A 1 469 ? -8.528 -4.735 4.408 1.00 97.06 469 GLY A CA 1
ATOM 3557 C C . GLY A 1 469 ? -8.243 -5.326 3.029 1.00 97.06 469 GLY A C 1
ATOM 3558 O O . GLY A 1 469 ? -7.687 -4.623 2.195 1.00 97.06 469 GLY A O 1
ATOM 3559 N N . HIS A 1 470 ? -8.631 -6.569 2.741 1.00 97.38 470 HIS A N 1
ATOM 3560 C CA . HIS A 1 470 ? -8.435 -7.160 1.418 1.00 97.38 470 HIS A CA 1
ATOM 3561 C C . HIS A 1 470 ? -9.600 -6.835 0.486 1.00 97.38 470 HIS A C 1
ATOM 3563 O O . HIS A 1 470 ? -10.716 -6.517 0.905 1.00 97.38 470 HIS A O 1
ATOM 3569 N N . ARG A 1 471 ? -9.328 -6.913 -0.813 1.00 97.00 471 ARG A N 1
ATOM 3570 C CA . ARG A 1 471 ? -10.346 -6.830 -1.855 1.00 97.00 471 ARG A CA 1
ATOM 3571 C C . ARG A 1 471 ? -11.332 -7.992 -1.708 1.00 97.00 471 ARG A C 1
ATOM 3573 O O . ARG A 1 471 ? -10.900 -9.121 -1.490 1.00 97.00 471 ARG A O 1
ATOM 3580 N N . LEU A 1 472 ? -12.633 -7.731 -1.861 1.00 97.88 472 LEU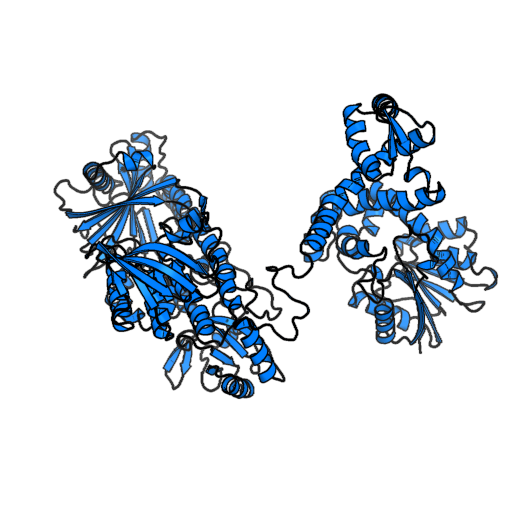 A N 1
ATOM 3581 C CA . LEU A 1 472 ? -13.663 -8.774 -1.877 1.00 97.88 472 LEU A CA 1
ATOM 3582 C C . LEU A 1 472 ? -13.252 -9.883 -2.865 1.00 97.88 472 LEU A C 1
ATOM 3584 O O . LEU A 1 472 ? -13.007 -9.562 -4.031 1.00 97.88 472 LEU A O 1
ATOM 3588 N N . PRO A 1 473 ? -13.167 -11.160 -2.449 1.00 97.62 473 PRO A N 1
ATOM 3589 C CA . PRO A 1 473 ? -12.832 -12.246 -3.361 1.00 97.62 473 PRO A CA 1
ATOM 3590 C C . PRO A 1 473 ? -13.815 -12.353 -4.517 1.00 97.62 473 PRO A C 1
ATOM 3592 O O . PRO A 1 473 ? -15.026 -12.218 -4.322 1.00 97.62 473 PRO A O 1
ATOM 3595 N N . HIS A 1 474 ? -13.304 -12.625 -5.713 1.00 97.94 474 HIS A N 1
ATOM 3596 C CA . HIS A 1 474 ? -14.131 -13.024 -6.835 1.00 97.94 474 HIS A CA 1
ATOM 3597 C C . HIS A 1 474 ? -14.657 -14.444 -6.617 1.00 97.94 474 HIS A C 1
ATOM 3599 O O . HIS A 1 474 ? -13.888 -15.370 -6.370 1.00 97.94 474 HIS A O 1
ATOM 3605 N N . ALA A 1 475 ? -15.967 -14.609 -6.757 1.00 97.69 475 ALA A N 1
ATOM 3606 C CA . ALA A 1 475 ? -16.596 -15.900 -6.978 1.00 97.69 475 ALA A CA 1
ATOM 3607 C C . ALA A 1 475 ? -17.796 -15.717 -7.910 1.00 97.69 475 ALA A C 1
ATOM 3609 O O . ALA A 1 475 ? -18.472 -14.681 -7.859 1.00 97.69 475 ALA A O 1
ATOM 3610 N N . TRP A 1 476 ? -18.064 -16.719 -8.745 1.00 97.69 476 TRP A N 1
ATOM 3611 C CA . TRP A 1 476 ? -19.317 -16.811 -9.485 1.00 97.69 476 TRP A CA 1
ATOM 3612 C C . TRP A 1 476 ? -20.386 -17.408 -8.578 1.00 97.69 476 TRP A C 1
ATOM 3614 O O . TRP A 1 476 ? -20.289 -18.548 -8.138 1.00 97.69 476 TRP A O 1
ATOM 3624 N N . LEU A 1 477 ? -21.401 -16.606 -8.293 1.00 97.88 477 LEU A N 1
ATOM 3625 C CA . LEU A 1 477 ? -22.604 -17.004 -7.580 1.00 97.88 477 LEU A CA 1
ATOM 3626 C C . LEU A 1 477 ? -23.762 -17.100 -8.570 1.00 97.88 477 LEU A C 1
ATOM 3628 O O . LEU A 1 477 ? -23.672 -16.631 -9.703 1.00 97.88 477 LEU A O 1
ATOM 3632 N N . GLU A 1 478 ? -24.879 -17.663 -8.141 1.00 98.00 478 GLU A N 1
ATOM 3633 C CA . GLU A 1 478 ? -26.109 -17.690 -8.923 1.00 98.00 478 GLU A CA 1
ATOM 3634 C C . GLU A 1 478 ? -27.226 -16.952 -8.187 1.00 98.00 478 GLU A C 1
ATOM 3636 O O . GLU A 1 478 ? -27.487 -17.218 -7.014 1.00 98.00 478 GLU A O 1
ATOM 3641 N N . ARG A 1 479 ? -27.909 -16.047 -8.890 1.00 96.44 479 ARG A N 1
ATOM 3642 C CA . ARG A 1 479 ? -29.106 -15.346 -8.418 1.00 96.44 479 ARG A CA 1
ATOM 3643 C C . ARG A 1 479 ? -30.208 -15.498 -9.456 1.00 96.44 479 ARG A C 1
ATOM 3645 O O . ARG A 1 479 ? -29.996 -15.173 -10.622 1.00 96.44 479 ARG A O 1
ATOM 3652 N N . ASP A 1 480 ? -31.368 -16.005 -9.050 1.00 94.06 480 ASP A N 1
ATOM 3653 C CA . ASP A 1 480 ? -32.522 -16.215 -9.940 1.00 94.06 480 ASP A CA 1
ATOM 3654 C C . ASP A 1 480 ? -32.173 -16.997 -11.228 1.00 94.06 480 ASP A C 1
ATOM 3656 O O . ASP A 1 480 ? -32.630 -16.665 -12.325 1.00 94.06 480 ASP A O 1
ATOM 3660 N N . GLY A 1 481 ? -31.311 -18.018 -11.116 1.00 91.56 481 GLY A N 1
ATOM 3661 C CA . GLY A 1 481 ? -30.865 -18.835 -12.251 1.00 91.56 481 GLY A CA 1
ATOM 3662 C C . GLY A 1 481 ? -29.822 -18.175 -13.161 1.00 91.56 481 GLY A C 1
ATOM 3663 O O . GLY A 1 481 ? -29.539 -18.703 -14.235 1.00 91.56 481 GLY A O 1
ATOM 3664 N N . ARG A 1 482 ? -29.265 -17.017 -12.782 1.00 95.94 482 ARG A N 1
ATOM 3665 C CA . ARG A 1 482 ? -28.238 -16.299 -13.552 1.00 95.94 482 ARG A CA 1
ATOM 3666 C C . ARG A 1 482 ? -26.936 -16.182 -12.771 1.00 95.94 482 ARG A C 1
ATOM 3668 O O . ARG A 1 482 ? -26.952 -15.845 -11.590 1.00 95.94 482 ARG A O 1
ATOM 3675 N N . ALA A 1 483 ? -25.816 -16.396 -13.458 1.00 96.25 483 ALA A N 1
ATOM 3676 C CA . ALA A 1 483 ? -24.490 -16.185 -12.890 1.00 96.25 483 ALA A CA 1
ATOM 3677 C C . ALA A 1 483 ? -24.262 -14.698 -12.565 1.00 96.25 483 ALA A C 1
ATOM 3679 O O . ALA A 1 483 ? -24.527 -13.819 -13.388 1.00 96.25 483 ALA A O 1
ATOM 3680 N N . VAL A 1 484 ? -23.746 -14.422 -11.370 1.00 96.94 484 VAL A N 1
ATOM 3681 C CA . VAL A 1 484 ? -23.390 -13.092 -10.882 1.00 96.94 484 VAL A CA 1
ATOM 3682 C C . VAL A 1 484 ? -22.066 -13.171 -10.129 1.00 96.94 484 VAL A C 1
ATOM 3684 O O . VAL A 1 484 ? -21.877 -14.010 -9.257 1.00 96.94 484 VAL A O 1
ATOM 3687 N N . SER A 1 485 ? -21.124 -12.297 -10.469 1.00 97.06 485 SER A N 1
ATOM 3688 C CA . SER A 1 485 ? -19.884 -12.159 -9.700 1.00 97.06 485 SER A CA 1
ATOM 3689 C C . SER A 1 485 ? -20.182 -11.523 -8.342 1.00 97.06 485 SER A C 1
ATOM 3691 O O . SER A 1 485 ? -20.984 -10.592 -8.274 1.00 97.06 485 SER A O 1
ATOM 3693 N N . THR A 1 486 ? -19.469 -11.919 -7.289 1.00 97.69 486 THR A N 1
ATOM 3694 C CA . THR A 1 486 ? -19.438 -11.191 -6.005 1.00 97.69 486 THR A CA 1
ATOM 3695 C C . THR A 1 486 ? -19.188 -9.687 -6.178 1.00 97.69 486 THR A C 1
ATOM 3697 O O . THR A 1 486 ? -19.814 -8.880 -5.497 1.00 97.69 486 THR A O 1
ATOM 3700 N N . HIS A 1 487 ? -18.352 -9.271 -7.137 1.00 95.88 487 HIS A N 1
ATOM 3701 C CA . HIS A 1 487 ? -18.138 -7.847 -7.452 1.00 95.88 487 HIS A CA 1
ATOM 3702 C C . HIS A 1 487 ? -19.327 -7.199 -8.153 1.00 95.88 487 HIS A C 1
ATOM 3704 O O . HIS A 1 487 ? -19.554 -6.007 -7.987 1.00 95.88 487 HIS A O 1
ATOM 3710 N N . GLY A 1 488 ? -20.100 -7.978 -8.912 1.00 95.25 488 GLY A N 1
ATOM 3711 C CA . GLY A 1 488 ? -21.332 -7.521 -9.556 1.00 95.25 488 GLY A CA 1
ATOM 3712 C C . GLY A 1 488 ? -22.463 -7.225 -8.567 1.00 95.25 488 GLY A C 1
ATOM 3713 O O . GLY A 1 488 ? -23.469 -6.640 -8.956 1.00 95.25 488 GLY A O 1
ATOM 3714 N N . LEU A 1 489 ? -22.302 -7.603 -7.294 1.00 96.31 489 LEU A N 1
ATOM 3715 C CA . LEU A 1 489 ? -23.225 -7.255 -6.211 1.00 96.31 489 LEU A CA 1
ATOM 3716 C C . LEU A 1 489 ? -22.967 -5.850 -5.644 1.00 96.31 489 LEU A C 1
ATOM 3718 O O . LEU A 1 489 ? -23.829 -5.306 -4.956 1.00 96.31 489 LEU A O 1
ATOM 3722 N N . LEU A 1 490 ? -21.798 -5.259 -5.913 1.00 95.81 490 LEU A N 1
ATOM 3723 C CA . LEU A 1 490 ? -21.439 -3.931 -5.420 1.00 95.81 490 LEU A CA 1
ATOM 3724 C C . LEU A 1 490 ? -22.213 -2.854 -6.183 1.00 95.81 490 LEU A C 1
ATOM 3726 O O . LEU A 1 490 ? -22.147 -2.773 -7.410 1.00 95.81 490 LEU A O 1
ATOM 3730 N N . ARG A 1 491 ? -22.893 -1.971 -5.449 1.00 94.62 491 ARG A N 1
ATOM 3731 C CA . ARG A 1 491 ? -23.554 -0.786 -6.013 1.00 94.62 491 ARG A CA 1
ATOM 3732 C C . ARG A 1 491 ? -22.734 0.474 -5.721 1.00 94.62 491 ARG A C 1
ATOM 3734 O O . ARG A 1 491 ? -22.098 0.538 -4.667 1.00 94.62 491 ARG A O 1
ATOM 3741 N N . PRO A 1 492 ? -22.722 1.483 -6.614 1.00 94.19 492 PRO A N 1
ATOM 3742 C CA . PRO A 1 492 ? -22.059 2.754 -6.337 1.00 94.19 492 PRO A CA 1
ATOM 3743 C C . PRO A 1 492 ? -22.510 3.355 -5.000 1.00 94.19 492 PRO A C 1
ATOM 3745 O O . PRO A 1 492 ? -23.698 3.576 -4.779 1.00 94.19 492 PRO A O 1
ATOM 3748 N N . GLY A 1 493 ? -21.556 3.606 -4.102 1.00 93.62 493 GLY A N 1
ATOM 3749 C CA . GLY A 1 493 ? -21.795 4.296 -2.828 1.00 93.62 493 GLY A CA 1
ATOM 3750 C C . GLY A 1 493 ? -22.437 3.463 -1.718 1.00 93.62 493 GLY A C 1
ATOM 3751 O O . GLY A 1 493 ? -22.572 3.972 -0.610 1.00 93.62 493 GLY A O 1
ATOM 3752 N N . ALA A 1 494 ? -22.808 2.207 -1.974 1.00 95.94 494 ALA A N 1
ATOM 3753 C CA . ALA A 1 494 ? -23.459 1.356 -0.983 1.00 95.94 494 ALA A CA 1
ATOM 3754 C C . ALA A 1 494 ? -22.460 0.422 -0.288 1.00 95.94 494 ALA A C 1
ATOM 3756 O O . ALA A 1 494 ? -21.552 -0.121 -0.919 1.00 95.94 494 ALA A O 1
ATOM 3757 N N . PHE A 1 495 ? -22.663 0.206 1.011 1.00 98.12 495 PHE A N 1
ATOM 3758 C CA . PHE A 1 495 ? -22.055 -0.917 1.720 1.00 98.12 495 PHE A CA 1
ATOM 3759 C C . PHE A 1 495 ? -22.832 -2.198 1.412 1.00 98.12 495 PHE A C 1
ATOM 3761 O O . PHE A 1 495 ? -24.059 -2.167 1.301 1.00 98.12 495 PHE A O 1
ATOM 3768 N N . LEU A 1 496 ? -22.112 -3.315 1.321 1.00 98.50 496 LEU A N 1
ATOM 3769 C CA . LEU A 1 496 ? -22.668 -4.644 1.081 1.00 98.50 496 LEU A CA 1
ATOM 3770 C C . LEU A 1 496 ? -22.274 -5.584 2.222 1.00 98.50 496 LEU A C 1
ATOM 3772 O O . LEU A 1 496 ? -21.100 -5.678 2.569 1.00 98.50 496 LEU A O 1
ATOM 3776 N N . LEU A 1 497 ? -23.236 -6.314 2.769 1.00 98.50 497 LEU A N 1
ATOM 3777 C CA . LEU A 1 497 ? -23.037 -7.379 3.739 1.00 98.50 497 LEU A CA 1
ATOM 3778 C C . LEU A 1 497 ? -23.339 -8.729 3.075 1.00 98.50 497 LEU A C 1
ATOM 3780 O O . LEU A 1 497 ? -24.452 -8.965 2.604 1.00 98.50 497 LEU A O 1
ATOM 3784 N N . LEU A 1 498 ? -22.358 -9.630 3.039 1.00 98.38 498 LEU A N 1
ATOM 3785 C CA . LEU A 1 498 ? -22.565 -11.007 2.582 1.00 98.38 498 LEU A CA 1
ATOM 3786 C C . LEU A 1 498 ? -22.516 -11.938 3.786 1.00 98.38 498 LEU A C 1
ATOM 3788 O O . LEU A 1 498 ? -21.489 -12.024 4.456 1.00 98.38 498 LEU A O 1
ATOM 3792 N N . ALA A 1 499 ? -23.627 -12.615 4.059 1.00 97.62 499 ALA A N 1
ATOM 3793 C CA . ALA A 1 499 ? -23.762 -13.541 5.177 1.00 97.62 499 ALA A CA 1
ATOM 3794 C C . ALA A 1 499 ? -23.804 -15.005 4.706 1.00 97.62 499 ALA A C 1
ATOM 3796 O O . ALA A 1 499 ? -24.062 -15.291 3.532 1.00 97.62 499 ALA A O 1
ATOM 3797 N N . GLY A 1 500 ? -23.527 -15.940 5.619 1.00 96.25 500 GLY A N 1
ATOM 3798 C CA . GLY A 1 500 ? -23.702 -17.377 5.369 1.00 96.25 500 GLY A CA 1
ATOM 3799 C C . GLY A 1 500 ? -25.179 -17.790 5.299 1.00 96.25 500 GLY A C 1
ATOM 3800 O O . GLY A 1 500 ? -26.073 -16.963 5.504 1.00 96.25 500 GLY A O 1
ATOM 3801 N N . ALA A 1 501 ? -25.455 -19.068 5.025 1.00 95.00 501 ALA A N 1
ATOM 3802 C CA . ALA A 1 501 ? -26.815 -19.550 4.767 1.00 95.00 501 ALA A CA 1
ATOM 3803 C C . ALA A 1 501 ? -27.753 -19.369 5.977 1.00 95.00 501 ALA A C 1
ATOM 3805 O O . ALA A 1 501 ? -28.930 -19.036 5.820 1.00 95.00 501 ALA A O 1
ATOM 3806 N N . GLU A 1 502 ? -27.216 -19.514 7.192 1.00 93.81 502 GLU A N 1
ATOM 3807 C CA . GLU A 1 502 ? -27.930 -19.310 8.461 1.00 93.81 502 GLU A CA 1
ATOM 3808 C C . GLU A 1 502 ? -27.905 -17.844 8.937 1.00 93.81 502 GLU A C 1
ATOM 3810 O O . GLU A 1 502 ? -28.400 -17.522 10.016 1.00 93.81 502 GLU A O 1
ATOM 3815 N N . GLY A 1 503 ? -27.367 -16.921 8.139 1.00 92.38 503 GLY A N 1
ATOM 3816 C CA . GLY A 1 503 ? -27.174 -15.517 8.498 1.00 92.38 503 GLY A CA 1
ATOM 3817 C C . GLY A 1 503 ? -28.428 -14.638 8.465 1.00 92.38 503 GLY A C 1
ATOM 3818 O O . GLY A 1 503 ? -28.310 -13.450 8.196 1.00 92.38 503 GLY A O 1
ATOM 3819 N N . GLY A 1 504 ? -29.625 -15.183 8.706 1.00 93.69 504 GLY A N 1
ATOM 3820 C CA . GLY A 1 504 ? -30.881 -14.412 8.725 1.00 93.69 504 GLY A CA 1
ATOM 3821 C C . GLY A 1 504 ? -30.825 -13.157 9.617 1.00 93.69 504 GLY A C 1
ATOM 3822 O O . GLY A 1 504 ? -31.100 -12.069 9.118 1.00 93.69 504 GLY A O 1
ATOM 3823 N N . PRO A 1 505 ? -30.352 -13.262 10.874 1.00 95.00 505 PRO A N 1
ATOM 3824 C CA . PRO A 1 505 ? -30.192 -12.111 11.769 1.00 95.00 505 PRO A CA 1
ATOM 3825 C C . PRO A 1 505 ? -29.293 -10.978 11.233 1.00 95.00 505 PRO A C 1
ATOM 3827 O O . PRO A 1 505 ? -29.456 -9.819 11.613 1.00 95.00 505 PRO A O 1
ATOM 3830 N N . TRP A 1 506 ? -28.353 -11.275 10.328 1.00 96.62 506 TRP A N 1
ATOM 3831 C CA . TRP A 1 506 ? -27.526 -10.250 9.682 1.00 96.62 506 TRP A CA 1
ATOM 3832 C C . TRP A 1 506 ? -28.318 -9.385 8.698 1.00 96.62 506 TRP A C 1
ATOM 3834 O O . TRP A 1 506 ? -27.990 -8.213 8.530 1.00 96.62 506 TRP A O 1
ATOM 3844 N N . LEU A 1 507 ? -29.351 -9.938 8.055 1.00 96.62 507 LEU A N 1
ATOM 3845 C CA . LEU A 1 507 ? -30.208 -9.192 7.129 1.00 96.62 507 LEU A CA 1
ATOM 3846 C C . LEU A 1 507 ? -31.085 -8.197 7.891 1.00 96.62 507 LEU A C 1
ATOM 3848 O O . LEU A 1 507 ? -31.213 -7.054 7.455 1.00 96.62 507 LEU A O 1
ATOM 3852 N N . ASP A 1 508 ? -31.612 -8.599 9.049 1.00 94.81 508 ASP A N 1
ATOM 3853 C CA . ASP A 1 508 ? -32.383 -7.716 9.932 1.00 94.81 508 ASP A CA 1
ATOM 3854 C C . ASP A 1 508 ? -31.514 -6.552 10.441 1.00 94.81 508 ASP A C 1
ATOM 3856 O O . ASP A 1 508 ? -31.913 -5.384 10.366 1.00 94.81 508 ASP A O 1
ATOM 3860 N N . ALA A 1 509 ? -30.278 -6.848 10.862 1.00 96.44 509 ALA A N 1
ATOM 3861 C CA . ALA A 1 509 ? -29.299 -5.832 11.239 1.00 96.44 509 ALA A CA 1
ATOM 3862 C C . ALA A 1 509 ? -28.961 -4.889 10.078 1.00 96.44 509 ALA A C 1
ATOM 3864 O O . ALA A 1 509 ? -28.987 -3.667 10.235 1.00 96.44 509 ALA A O 1
ATOM 3865 N N . ALA A 1 510 ? -28.682 -5.432 8.894 1.00 97.12 510 ALA A N 1
ATOM 3866 C CA . ALA A 1 510 ? -28.360 -4.631 7.721 1.00 97.12 510 ALA A CA 1
ATOM 3867 C C . ALA A 1 510 ? -29.507 -3.701 7.313 1.00 97.12 510 ALA A C 1
ATOM 3869 O O . ALA A 1 510 ? -29.266 -2.520 7.054 1.00 97.12 510 ALA A O 1
ATOM 3870 N N . ALA A 1 511 ? -30.752 -4.187 7.343 1.00 96.56 511 ALA A N 1
ATOM 3871 C CA . ALA A 1 511 ? -31.933 -3.378 7.063 1.00 96.56 511 ALA A CA 1
ATOM 3872 C C . ALA A 1 511 ? -32.068 -2.203 8.046 1.00 96.56 511 ALA A C 1
ATOM 3874 O O . ALA A 1 511 ? -32.308 -1.073 7.617 1.00 96.56 511 ALA A O 1
ATOM 3875 N N . ALA A 1 512 ? -31.835 -2.435 9.344 1.00 95.44 512 ALA A N 1
ATOM 3876 C CA . ALA A 1 512 ? -31.866 -1.387 10.367 1.00 95.44 512 ALA A CA 1
ATOM 3877 C C . ALA A 1 512 ? -30.781 -0.308 10.170 1.00 95.44 512 ALA A C 1
ATOM 3879 O O . ALA A 1 512 ? -30.974 0.843 10.564 1.00 95.44 512 ALA A O 1
ATOM 3880 N N . HIS A 1 513 ? -29.659 -0.659 9.535 1.00 94.25 513 HIS A N 1
ATOM 3881 C CA . HIS A 1 513 ? -28.537 0.247 9.275 1.00 94.25 513 HIS A CA 1
ATOM 3882 C C . HIS A 1 513 ? -28.467 0.778 7.830 1.00 94.25 513 HIS A C 1
ATOM 3884 O O . HIS A 1 513 ? -27.540 1.523 7.500 1.00 94.25 513 HIS A O 1
ATOM 3890 N N . GLY A 1 514 ? -29.433 0.432 6.972 1.00 94.19 514 GLY A N 1
ATOM 3891 C CA . GLY A 1 514 ? -29.456 0.849 5.566 1.00 94.19 514 GLY A CA 1
ATOM 3892 C C . GLY A 1 514 ? -28.307 0.268 4.733 1.00 94.19 514 GLY A C 1
ATOM 3893 O O . GLY A 1 514 ? -27.784 0.949 3.852 1.00 94.19 514 GLY A O 1
ATOM 3894 N N . VAL A 1 515 ? -27.886 -0.959 5.043 1.00 97.06 515 VAL A N 1
ATOM 3895 C CA . VAL A 1 515 ? -26.844 -1.709 4.329 1.00 97.06 515 VAL A CA 1
ATOM 3896 C C . VAL A 1 515 ? -27.499 -2.758 3.436 1.00 97.06 515 VAL A C 1
ATOM 3898 O O . VAL A 1 515 ? -28.441 -3.430 3.854 1.00 97.06 515 VAL A O 1
ATOM 3901 N N . ASP A 1 516 ? -26.993 -2.930 2.214 1.00 96.75 516 ASP A N 1
ATOM 3902 C CA . ASP A 1 516 ? -27.456 -4.014 1.348 1.00 96.75 516 ASP A CA 1
ATOM 3903 C C . ASP A 1 516 ? -26.966 -5.348 1.899 1.00 96.75 516 ASP A C 1
ATOM 3905 O O . ASP A 1 516 ? -25.773 -5.493 2.147 1.00 96.75 516 ASP A O 1
ATOM 3909 N N . ALA A 1 517 ? -27.845 -6.337 2.053 1.00 97.50 517 ALA A N 1
ATOM 3910 C CA . ALA A 1 517 ? -27.453 -7.650 2.552 1.00 97.50 517 ALA A CA 1
ATOM 3911 C C . ALA A 1 517 ? -28.038 -8.797 1.735 1.00 97.50 517 ALA A C 1
ATOM 3913 O O . ALA A 1 517 ? -29.183 -8.744 1.287 1.00 97.50 517 ALA A O 1
ATOM 3914 N N . LEU A 1 518 ? -27.234 -9.845 1.558 1.00 97.75 518 LEU A N 1
ATOM 3915 C CA . LEU A 1 518 ? -27.606 -11.087 0.879 1.00 97.75 518 LEU A CA 1
ATOM 3916 C C . LEU A 1 518 ? -26.977 -12.276 1.615 1.00 97.75 518 LEU A C 1
ATOM 3918 O O . LEU A 1 518 ? -25.865 -12.158 2.138 1.00 97.75 518 LEU A O 1
ATOM 3922 N N . ARG A 1 519 ? -27.649 -13.434 1.618 1.00 96.94 519 ARG A N 1
ATOM 3923 C CA . ARG A 1 519 ? -27.063 -14.690 2.104 1.00 96.94 519 ARG A CA 1
ATOM 3924 C C . ARG A 1 519 ? -26.629 -15.566 0.949 1.00 96.94 519 ARG A C 1
ATOM 3926 O O . ARG A 1 519 ? -27.365 -15.773 -0.021 1.00 96.94 519 ARG A O 1
ATOM 3933 N N . VAL A 1 520 ? -25.451 -16.148 1.105 1.00 96.94 520 VAL A N 1
ATOM 3934 C CA . VAL A 1 520 ? -24.976 -17.217 0.234 1.00 96.94 520 VAL A CA 1
ATOM 3935 C C . VAL A 1 520 ? -25.426 -18.554 0.818 1.00 96.94 520 VAL A C 1
ATOM 3937 O O . VAL A 1 520 ? -25.136 -18.857 1.967 1.00 96.94 520 VAL A O 1
ATOM 3940 N N . GLY A 1 521 ? -26.184 -19.317 0.032 1.00 92.69 521 GLY A N 1
ATOM 3941 C CA . GLY A 1 521 ? -26.976 -20.477 0.449 1.00 92.69 521 GLY A CA 1
ATOM 3942 C C . GLY A 1 521 ? -28.494 -20.231 0.466 1.00 92.69 521 GLY A C 1
ATOM 3943 O O . GLY A 1 521 ? -29.246 -21.179 0.673 1.00 92.69 521 GLY A O 1
ATOM 3944 N N . HIS A 1 522 ? -28.954 -18.993 0.224 1.00 92.88 522 HIS A N 1
ATOM 3945 C CA . HIS A 1 522 ? -30.380 -18.648 0.131 1.00 92.88 522 HIS A CA 1
ATOM 3946 C C . HIS A 1 522 ? -30.677 -17.752 -1.084 1.00 92.88 522 HIS A C 1
ATOM 3948 O O . HIS A 1 522 ? -31.009 -18.277 -2.145 1.00 92.88 522 HIS A O 1
ATOM 3954 N N . GLU A 1 523 ? -30.532 -16.421 -0.976 1.00 95.94 523 GLU A N 1
ATOM 3955 C CA . GLU A 1 523 ? -30.752 -15.505 -2.114 1.00 95.94 523 GLU A CA 1
ATOM 3956 C C . GLU A 1 523 ? -29.711 -15.701 -3.225 1.00 95.94 523 GLU A C 1
ATOM 3958 O O . GLU A 1 523 ? -29.985 -15.448 -4.399 1.00 95.94 523 GLU A O 1
ATOM 3963 N N . LEU A 1 524 ? -28.512 -16.132 -2.836 1.00 97.69 524 LEU A N 1
ATOM 3964 C CA . LEU A 1 524 ? -27.408 -16.464 -3.723 1.00 97.69 524 LEU A CA 1
ATOM 3965 C C . LEU A 1 524 ? -27.060 -17.941 -3.553 1.00 97.69 524 LEU A C 1
ATOM 3967 O O . LEU A 1 524 ? -26.987 -18.427 -2.426 1.00 97.69 524 LEU A O 1
ATOM 3971 N N . ARG A 1 525 ? -26.778 -18.648 -4.645 1.00 97.56 525 ARG A N 1
ATOM 3972 C CA . ARG A 1 525 ? -26.172 -19.989 -4.604 1.00 97.56 525 ARG A CA 1
ATOM 3973 C C . ARG A 1 525 ? -24.687 -19.903 -4.944 1.00 97.56 525 ARG A C 1
ATOM 3975 O O . ARG A 1 525 ? -24.302 -19.093 -5.779 1.00 97.56 525 ARG A O 1
ATOM 3982 N N . ASP A 1 526 ? -23.875 -20.736 -4.302 1.00 97.31 526 ASP A N 1
ATOM 3983 C CA . ASP A 1 526 ? -22.433 -20.886 -4.561 1.00 97.31 526 ASP A CA 1
ATOM 3984 C C . ASP A 1 526 ? -22.192 -22.270 -5.183 1.00 97.31 526 ASP A C 1
ATOM 3986 O O . ASP A 1 526 ? -21.880 -23.213 -4.455 1.00 97.31 526 ASP A O 1
ATOM 3990 N N . PRO A 1 527 ? -22.452 -22.437 -6.495 1.00 95.88 527 PRO A N 1
ATOM 3991 C CA . PRO A 1 527 ? -22.513 -23.755 -7.130 1.00 95.88 527 PRO A CA 1
ATOM 3992 C C . PRO A 1 527 ? -21.193 -24.529 -7.033 1.00 95.88 527 PRO A C 1
ATOM 3994 O O . PRO A 1 527 ? -21.216 -25.739 -6.823 1.00 95.88 527 PRO A O 1
ATOM 3997 N N . ASP A 1 528 ? -20.064 -23.823 -7.113 1.00 94.44 528 ASP A N 1
ATOM 3998 C CA . ASP A 1 528 ? -18.727 -24.424 -7.130 1.00 94.44 528 ASP A CA 1
ATOM 3999 C C . ASP A 1 528 ? -18.020 -24.339 -5.764 1.00 94.44 528 ASP A C 1
ATOM 4001 O O . ASP A 1 528 ? -16.848 -24.693 -5.644 1.00 94.44 528 ASP A O 1
ATOM 4005 N N . GLY A 1 529 ? -18.690 -23.823 -4.724 1.00 96.12 529 GLY A N 1
ATOM 4006 C CA . GLY A 1 529 ? -18.121 -23.674 -3.378 1.00 96.12 529 GLY A CA 1
ATOM 4007 C C . GLY A 1 529 ? -16.971 -22.659 -3.272 1.00 96.12 529 GLY A C 1
ATOM 4008 O O . GLY A 1 529 ? -16.294 -22.591 -2.240 1.00 96.12 529 GLY A O 1
ATOM 4009 N N . THR A 1 530 ? -16.716 -21.873 -4.325 1.00 96.50 530 THR A N 1
ATOM 4010 C CA . THR A 1 530 ? -15.561 -20.964 -4.392 1.00 96.50 530 THR A CA 1
ATOM 4011 C C . THR A 1 530 ? -15.687 -19.869 -3.342 1.00 96.50 530 THR A C 1
ATOM 4013 O O . THR A 1 530 ? -14.742 -19.632 -2.586 1.00 96.50 530 THR A O 1
ATOM 4016 N N . TRP A 1 531 ? -16.863 -19.246 -3.219 1.00 97.50 531 TRP A N 1
ATOM 4017 C CA . TRP A 1 531 ? -17.087 -18.232 -2.186 1.00 97.50 531 TRP A CA 1
ATOM 4018 C C . TRP A 1 531 ? -16.924 -18.821 -0.786 1.00 97.50 531 TRP A C 1
ATOM 4020 O O . TRP A 1 531 ? -16.247 -18.240 0.060 1.00 97.50 531 TRP A O 1
ATOM 4030 N N . THR A 1 532 ? -17.496 -19.999 -0.555 1.00 95.81 532 THR A N 1
ATOM 4031 C CA . THR A 1 532 ? -17.423 -20.719 0.719 1.00 95.81 532 THR A CA 1
ATOM 4032 C C . THR A 1 532 ? -15.978 -20.967 1.156 1.00 95.81 532 THR A C 1
ATOM 4034 O O . THR A 1 532 ? -15.665 -20.787 2.332 1.00 95.81 532 THR A O 1
ATOM 4037 N N . SER A 1 533 ? -15.076 -21.271 0.217 1.00 96.25 533 SER A N 1
ATOM 4038 C CA . SER A 1 533 ? -13.646 -21.443 0.506 1.00 96.25 533 SER A CA 1
ATOM 4039 C C . SER A 1 533 ? -12.902 -20.131 0.820 1.00 96.25 533 SER A C 1
ATOM 4041 O O . SER A 1 533 ? -11.940 -20.140 1.585 1.00 96.25 533 SER A O 1
ATOM 4043 N N . LEU A 1 534 ? -13.355 -18.991 0.280 1.00 96.69 534 LEU A N 1
ATOM 4044 C CA . LEU A 1 534 ? -12.650 -17.699 0.357 1.00 96.69 534 LEU A CA 1
ATOM 4045 C C . LEU A 1 534 ? -13.207 -16.742 1.425 1.00 96.69 534 LEU A C 1
ATOM 4047 O O . LEU A 1 534 ? -12.498 -15.837 1.880 1.00 96.69 534 LEU A O 1
ATOM 4051 N N . ARG A 1 535 ? -14.470 -16.919 1.836 1.00 94.81 535 ARG A N 1
ATOM 4052 C CA . ARG A 1 535 ? -15.178 -16.014 2.762 1.00 94.81 535 ARG A CA 1
ATOM 4053 C C . ARG A 1 535 ? -14.596 -16.027 4.177 1.00 94.81 535 ARG A C 1
ATOM 4055 O O . ARG A 1 535 ? -14.675 -15.036 4.899 1.00 94.81 535 ARG A O 1
ATOM 4062 N N . GLY A 1 536 ? -13.995 -17.149 4.578 1.00 93.56 536 GLY A N 1
ATOM 4063 C CA . GLY A 1 536 ? -13.345 -17.329 5.878 1.00 93.56 536 GLY A CA 1
ATOM 4064 C C . GLY A 1 536 ? -14.255 -17.097 7.090 1.00 93.56 536 GLY A C 1
ATOM 4065 O O . GLY A 1 536 ? -13.768 -16.706 8.141 1.00 93.56 536 GLY A O 1
ATOM 4066 N N . HIS A 1 537 ? -15.563 -17.331 6.959 1.00 94.12 537 HIS A N 1
ATOM 4067 C CA . HIS A 1 537 ? -16.535 -17.353 8.056 1.00 94.12 537 HIS A CA 1
ATOM 4068 C C . HIS A 1 537 ? -17.503 -18.539 7.904 1.00 94.12 537 HIS A C 1
ATOM 4070 O O . HIS A 1 537 ? -17.679 -19.073 6.803 1.00 94.12 537 HIS A O 1
ATOM 4076 N N . GLY A 1 538 ? -18.135 -18.956 9.007 1.00 93.44 538 GLY A N 1
ATOM 4077 C CA . GLY A 1 538 ? -19.115 -20.049 9.017 1.00 93.44 538 GLY A CA 1
ATOM 4078 C C . GLY A 1 538 ? -20.491 -19.632 8.485 1.00 93.44 538 GLY A C 1
ATOM 4079 O O . GLY A 1 538 ? -20.693 -18.486 8.084 1.00 93.44 538 GLY A O 1
ATOM 4080 N N . GLU A 1 539 ? -21.464 -20.545 8.528 1.00 94.62 539 GLU A N 1
ATOM 4081 C CA . GLU A 1 539 ? -22.835 -20.304 8.030 1.00 94.62 539 GLU A CA 1
ATOM 4082 C C . GLU A 1 539 ? -23.589 -19.191 8.775 1.00 94.62 539 GLU A C 1
ATOM 4084 O O . GLU A 1 539 ? -24.521 -18.602 8.234 1.00 94.62 539 GLU A O 1
ATOM 4089 N N . ARG A 1 540 ? -23.156 -18.865 9.998 1.00 94.75 540 ARG A N 1
ATOM 4090 C CA . ARG A 1 540 ? -23.704 -17.779 10.830 1.00 94.75 540 ARG A CA 1
ATOM 4091 C C . ARG A 1 540 ? -22.870 -16.499 10.798 1.00 94.75 540 ARG A C 1
ATOM 4093 O O . ARG A 1 540 ? -23.186 -15.550 11.509 1.00 94.75 540 ARG A O 1
ATOM 4100 N N . GLY A 1 541 ? -21.777 -16.481 10.043 1.00 96.44 541 GLY A N 1
ATOM 4101 C CA . GLY A 1 541 ? -20.897 -15.323 9.916 1.00 96.44 541 GLY A CA 1
ATOM 4102 C C . GLY A 1 541 ? -21.308 -14.380 8.788 1.00 96.44 541 GLY A C 1
ATOM 4103 O O . GLY A 1 541 ? -22.214 -14.686 8.006 1.00 96.44 541 GLY A O 1
ATOM 4104 N N . ALA A 1 542 ? -20.607 -13.251 8.694 1.00 97.69 542 ALA A N 1
ATOM 4105 C CA . ALA A 1 542 ? -20.789 -12.273 7.629 1.00 97.69 542 ALA A CA 1
ATOM 4106 C C . ALA A 1 542 ? -19.515 -11.464 7.350 1.00 97.69 542 ALA A C 1
ATOM 4108 O O . ALA A 1 542 ? -18.619 -11.355 8.192 1.00 97.69 542 ALA A O 1
ATOM 4109 N N . VAL A 1 543 ? -19.457 -10.854 6.167 1.00 98.12 543 VAL A N 1
ATOM 4110 C CA . VAL A 1 543 ? -18.436 -9.873 5.773 1.00 98.12 543 VAL A CA 1
ATOM 4111 C C . VAL A 1 543 ? -19.091 -8.570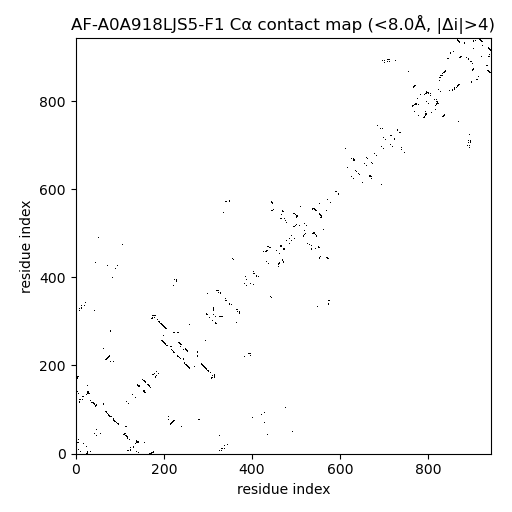 5.343 1.00 98.12 543 VAL A C 1
ATOM 4113 O O . VAL A 1 543 ? -20.018 -8.575 4.534 1.00 98.12 543 VAL A O 1
ATOM 4116 N N . LEU A 1 544 ? -18.591 -7.454 5.870 1.00 98.56 544 LEU A N 1
ATOM 4117 C CA . LEU A 1 544 ? -18.979 -6.103 5.479 1.00 98.56 544 LEU A CA 1
ATOM 4118 C C . LEU A 1 544 ? -17.987 -5.574 4.444 1.00 98.56 544 LEU A C 1
ATOM 4120 O O . LEU A 1 544 ? -16.784 -5.502 4.694 1.00 98.56 544 LEU A O 1
ATOM 4124 N N . VAL A 1 545 ? -18.504 -5.156 3.298 1.00 98.56 545 VAL A N 1
ATOM 4125 C CA . VAL A 1 545 ? -17.744 -4.674 2.148 1.00 98.56 545 VAL A CA 1
ATOM 4126 C C . VAL A 1 545 ? -18.071 -3.206 1.902 1.00 98.56 545 VAL A C 1
ATOM 4128 O O . VAL A 1 545 ? -19.232 -2.797 1.892 1.00 98.56 545 VAL A O 1
ATOM 4131 N N . ARG A 1 546 ? -17.022 -2.410 1.709 1.00 98.06 546 ARG A N 1
ATOM 4132 C CA . ARG A 1 546 ? -17.086 -0.978 1.406 1.00 98.06 546 ARG A CA 1
ATOM 4133 C C . ARG A 1 546 ? -17.597 -0.716 -0.013 1.00 98.06 546 ARG A C 1
ATOM 4135 O O . ARG A 1 546 ? -17.462 -1.587 -0.876 1.00 98.06 546 ARG A O 1
ATOM 4142 N N . PRO A 1 547 ? -18.046 0.520 -0.304 1.00 97.62 547 PRO A N 1
ATOM 4143 C CA . PRO A 1 547 ? -18.414 0.935 -1.659 1.00 97.62 547 PRO A CA 1
ATOM 4144 C C . PRO A 1 547 ? -17.307 0.760 -2.707 1.00 97.62 547 PRO A C 1
ATOM 4146 O O . PRO A 1 547 ? -17.597 0.607 -3.894 1.00 97.62 547 PRO A O 1
ATOM 4149 N N . ASP A 1 548 ? -16.039 0.767 -2.283 1.00 97.62 548 ASP A N 1
ATOM 4150 C CA . ASP A 1 548 ? -14.894 0.519 -3.157 1.00 97.62 548 ASP A CA 1
ATOM 4151 C C . ASP A 1 548 ? -14.529 -0.969 -3.312 1.00 97.62 548 ASP A C 1
ATOM 4153 O O . ASP A 1 548 ? -13.565 -1.293 -4.003 1.00 97.62 548 ASP A O 1
ATOM 4157 N N . GLY A 1 549 ? -15.305 -1.894 -2.743 1.00 97.06 549 GLY A N 1
ATOM 4158 C CA . GLY A 1 549 ? -15.114 -3.338 -2.906 1.00 97.06 549 GLY A CA 1
ATOM 4159 C C . GLY A 1 549 ? -14.039 -3.949 -2.005 1.00 97.06 549 GLY A C 1
ATOM 4160 O O . GLY A 1 549 ? -13.627 -5.084 -2.242 1.00 97.06 549 GLY A O 1
ATOM 4161 N N . PHE A 1 550 ? -13.580 -3.222 -0.985 1.00 98.31 550 PHE A N 1
ATOM 4162 C CA . PHE A 1 550 ? -12.686 -3.736 0.055 1.00 98.31 550 PHE A CA 1
ATOM 4163 C C . PHE A 1 550 ? -13.476 -4.187 1.282 1.00 98.31 550 PHE A C 1
ATOM 4165 O O . PHE A 1 550 ? -14.442 -3.538 1.683 1.00 98.31 550 PHE A O 1
ATOM 4172 N N . VAL A 1 551 ? -13.064 -5.290 1.901 1.00 98.44 551 VAL A N 1
ATOM 4173 C CA . VAL A 1 551 ? -13.678 -5.792 3.132 1.00 98.44 551 VAL A CA 1
ATOM 4174 C C . VAL A 1 551 ? -13.324 -4.845 4.280 1.00 98.44 551 VAL A C 1
ATOM 4176 O O . VAL A 1 551 ? -12.156 -4.706 4.637 1.00 98.44 551 VAL A O 1
ATOM 4179 N N . ALA A 1 552 ? -14.325 -4.185 4.859 1.00 97.69 552 ALA A N 1
ATOM 4180 C CA . ALA A 1 552 ? -14.156 -3.344 6.044 1.00 97.69 552 ALA A CA 1
ATOM 4181 C C . ALA A 1 552 ? -14.044 -4.176 7.323 1.00 97.69 552 ALA A C 1
ATOM 4183 O O . ALA A 1 552 ? -13.280 -3.814 8.211 1.00 97.69 552 ALA A O 1
ATOM 4184 N N . ALA A 1 553 ? -14.818 -5.257 7.425 1.00 97.12 553 ALA A N 1
ATOM 4185 C CA . ALA A 1 553 ? -14.889 -6.093 8.615 1.00 97.12 553 ALA A CA 1
ATOM 4186 C C . ALA A 1 553 ? -15.386 -7.500 8.260 1.00 97.12 553 ALA A C 1
ATOM 4188 O O . ALA A 1 553 ? -16.149 -7.675 7.307 1.00 97.12 553 ALA A O 1
ATOM 4189 N N . ARG A 1 554 ? -15.001 -8.497 9.056 1.00 96.94 554 ARG A N 1
ATOM 4190 C CA . ARG A 1 554 ? -15.475 -9.880 8.951 1.00 96.94 554 ARG A CA 1
ATOM 4191 C C . ARG A 1 554 ? -15.807 -10.411 10.335 1.00 96.94 554 ARG A C 1
ATOM 4193 O O . ARG A 1 554 ? -15.094 -10.103 11.283 1.00 96.94 554 ARG A O 1
ATOM 4200 N N . GLN A 1 555 ? -16.851 -11.230 10.424 1.00 95.31 555 GLN A N 1
ATOM 4201 C CA . GLN A 1 555 ? -17.204 -11.945 11.641 1.00 95.31 555 GLN A CA 1
ATOM 4202 C C . GLN A 1 555 ? -17.492 -13.419 11.377 1.00 95.31 555 GLN A C 1
ATOM 4204 O O . GLN A 1 555 ? -18.263 -13.762 10.481 1.00 95.31 555 GLN A O 1
ATOM 4209 N N . HIS A 1 556 ? -16.889 -14.294 12.184 1.00 90.44 556 HIS A N 1
ATOM 4210 C CA . HIS A 1 556 ? -16.999 -15.749 12.024 1.00 90.44 556 HIS A CA 1
ATOM 4211 C C . HIS A 1 556 ? -18.363 -16.296 12.478 1.00 90.44 556 HIS A C 1
ATOM 4213 O O . HIS A 1 556 ? -18.931 -17.162 11.809 1.00 90.44 556 HIS A O 1
ATOM 4219 N N . SER A 1 557 ? -18.884 -15.757 13.583 1.00 81.38 557 SER A N 1
ATOM 4220 C CA . SER A 1 557 ? -20.206 -16.009 14.175 1.00 81.38 557 SER A CA 1
ATOM 4221 C C . SER A 1 557 ? -20.496 -14.916 15.213 1.00 81.38 557 SER A C 1
ATOM 4223 O O . SER A 1 557 ? -19.557 -14.461 15.864 1.00 81.38 557 SER A O 1
ATOM 4225 N N . HIS A 1 558 ? -21.744 -14.476 15.399 1.00 71.44 558 HIS A N 1
ATOM 4226 C CA . HIS A 1 558 ? -22.070 -13.501 16.453 1.00 71.44 558 HIS A CA 1
ATOM 4227 C C . HIS A 1 558 ? -23.469 -13.705 17.029 1.00 71.44 558 HIS A C 1
ATOM 4229 O O . HIS A 1 558 ? -24.415 -13.913 16.274 1.00 71.44 558 HIS A O 1
ATOM 4235 N N . ASP A 1 559 ? -23.590 -13.529 18.345 1.00 74.31 559 ASP A N 1
ATOM 4236 C CA . ASP A 1 559 ? -24.869 -13.570 19.067 1.00 74.31 559 ASP A CA 1
ATOM 4237 C C . ASP A 1 559 ? -25.666 -12.244 19.001 1.00 74.31 559 ASP A C 1
ATOM 4239 O O . ASP A 1 559 ? -26.832 -12.211 19.375 1.00 74.31 559 ASP A O 1
ATOM 4243 N N . ASP A 1 560 ? -25.064 -11.158 18.491 1.00 90.94 560 ASP A N 1
ATOM 4244 C CA . ASP A 1 560 ? -25.664 -9.820 18.339 1.00 90.94 560 ASP A CA 1
ATOM 4245 C C . ASP A 1 560 ? -25.139 -9.124 17.059 1.00 90.94 560 ASP A C 1
ATOM 4247 O O . ASP A 1 560 ? -24.210 -8.306 17.089 1.00 90.94 560 ASP A O 1
ATOM 4251 N N . PRO A 1 561 ? -25.719 -9.467 15.897 1.00 93.88 561 PRO A N 1
ATOM 4252 C CA . PRO A 1 561 ? -25.408 -8.840 14.614 1.00 93.88 561 PRO A CA 1
ATOM 4253 C C . PRO A 1 561 ? -25.593 -7.319 14.569 1.00 93.88 561 PRO A C 1
ATOM 4255 O O . PRO A 1 561 ? -24.872 -6.646 13.830 1.00 93.88 561 PRO A O 1
ATOM 4258 N N . HIS A 1 562 ? -26.537 -6.764 15.338 1.00 94.38 562 HIS A N 1
ATOM 4259 C CA . HIS A 1 562 ? -26.833 -5.330 15.327 1.00 94.38 562 HIS A CA 1
ATOM 4260 C C . HIS A 1 562 ? -25.689 -4.533 15.948 1.00 94.38 562 HIS A C 1
ATOM 4262 O O . HIS A 1 562 ? -25.149 -3.626 15.308 1.00 94.38 562 HIS A O 1
ATOM 4268 N N . ALA A 1 563 ? -25.278 -4.894 17.167 1.00 92.88 563 ALA A N 1
ATOM 4269 C CA . ALA A 1 563 ? -24.188 -4.206 17.853 1.00 92.88 563 ALA A CA 1
ATOM 4270 C C . ALA A 1 563 ? -22.874 -4.296 17.061 1.00 92.88 563 ALA A C 1
ATOM 4272 O O . ALA A 1 563 ? -22.154 -3.301 16.917 1.00 92.88 563 ALA A O 1
ATOM 4273 N N . TRP A 1 564 ? -22.583 -5.467 16.486 1.00 94.31 564 TRP A N 1
ATOM 4274 C CA . TRP A 1 564 ? -21.390 -5.646 15.664 1.00 94.31 564 TRP A CA 1
ATOM 4275 C C . TRP A 1 564 ? -21.422 -4.803 14.393 1.00 94.31 564 TRP A C 1
ATOM 4277 O O . TRP A 1 564 ? -20.438 -4.128 14.084 1.00 94.31 564 TRP A O 1
ATOM 4287 N N . LEU A 1 565 ? -22.540 -4.814 13.658 1.00 96.00 565 LEU A N 1
ATOM 4288 C CA . LEU A 1 565 ? -22.645 -4.075 12.403 1.00 96.00 565 LEU A CA 1
ATOM 4289 C C . LEU A 1 565 ? -22.573 -2.566 12.644 1.00 96.00 565 LEU A C 1
ATOM 4291 O O . LEU A 1 565 ? -21.886 -1.869 11.897 1.00 96.00 565 LEU A O 1
ATOM 4295 N N . ALA A 1 566 ? -23.197 -2.071 13.716 1.00 94.56 566 ALA A N 1
ATOM 4296 C CA . ALA A 1 566 ? -23.075 -0.680 14.136 1.00 94.56 566 ALA A CA 1
ATOM 4297 C C . ALA A 1 566 ? -21.607 -0.291 14.378 1.00 94.56 566 ALA A C 1
ATOM 4299 O O . ALA A 1 566 ? -21.149 0.728 13.860 1.00 94.56 566 ALA A O 1
ATOM 4300 N N . ARG A 1 567 ? -20.843 -1.131 15.093 1.00 93.31 567 ARG A N 1
ATOM 4301 C CA . ARG A 1 567 ? -19.406 -0.918 15.331 1.00 93.31 567 ARG A CA 1
ATOM 4302 C C . ARG A 1 567 ? -18.593 -0.951 14.036 1.00 93.31 567 ARG A C 1
ATOM 4304 O O . ARG A 1 567 ? -17.769 -0.069 13.811 1.00 93.31 567 ARG A O 1
ATOM 4311 N N . ALA A 1 568 ? -18.817 -1.946 13.182 1.00 94.81 568 ALA A N 1
ATOM 4312 C CA . ALA A 1 568 ? -18.095 -2.087 11.920 1.00 94.81 568 ALA A CA 1
ATOM 4313 C C . ALA A 1 568 ? -18.345 -0.894 10.981 1.00 94.81 568 ALA A C 1
ATOM 4315 O O . ALA A 1 568 ? -17.407 -0.379 10.373 1.00 94.81 568 ALA A O 1
ATOM 4316 N N . LEU A 1 569 ? -19.590 -0.415 10.900 1.00 95.62 569 LEU A N 1
ATOM 4317 C CA . LEU A 1 569 ? -19.947 0.781 10.136 1.00 95.62 569 LEU A CA 1
ATOM 4318 C C . LEU A 1 569 ? -19.369 2.056 10.747 1.00 95.62 569 LEU A C 1
ATOM 4320 O O . LEU A 1 569 ? -18.931 2.919 9.990 1.00 95.62 569 LEU A O 1
ATOM 4324 N N . ALA A 1 570 ? -19.352 2.178 12.078 1.00 93.12 570 ALA A N 1
ATOM 4325 C CA . ALA A 1 570 ? -18.740 3.311 12.765 1.00 93.12 570 ALA A CA 1
ATOM 4326 C C . ALA A 1 570 ? -17.256 3.432 12.385 1.00 93.12 570 ALA A C 1
ATOM 4328 O O . ALA A 1 570 ? -16.852 4.466 11.858 1.00 93.12 570 ALA A O 1
ATOM 4329 N N . VAL A 1 571 ? -16.489 2.342 12.507 1.00 91.81 571 VAL A N 1
ATOM 4330 C CA . VAL A 1 571 ? -15.074 2.292 12.096 1.00 91.81 571 VAL A CA 1
ATOM 4331 C C . VAL A 1 571 ? -14.917 2.601 10.605 1.00 91.81 571 VAL A C 1
ATOM 4333 O O . VAL A 1 571 ? -14.134 3.472 10.232 1.00 91.81 571 VAL A O 1
ATOM 4336 N N . ALA A 1 572 ? -15.702 1.956 9.736 1.00 93.44 572 ALA A N 1
ATOM 4337 C CA . ALA A 1 572 ? -15.605 2.157 8.288 1.00 93.44 572 ALA A CA 1
ATOM 4338 C C . ALA A 1 572 ? -15.992 3.576 7.829 1.00 93.44 572 ALA A C 1
ATOM 4340 O O . ALA A 1 572 ? -15.573 4.010 6.756 1.00 93.44 572 ALA A O 1
ATOM 4341 N N . ARG A 1 573 ? -16.789 4.302 8.624 1.00 93.81 573 ARG A N 1
ATOM 4342 C CA . ARG A 1 573 ? -17.169 5.706 8.397 1.00 93.81 573 ARG A CA 1
ATOM 4343 C C . ARG A 1 573 ? -16.332 6.695 9.214 1.00 93.81 573 ARG A C 1
ATOM 4345 O O . ARG A 1 573 ? -16.595 7.895 9.157 1.00 93.81 573 ARG A O 1
ATOM 4352 N N . GLY A 1 574 ? -15.350 6.212 9.971 1.00 86.44 574 GLY A N 1
ATOM 4353 C CA . GLY A 1 574 ? -14.489 7.032 10.819 1.00 86.44 574 GLY A CA 1
ATOM 4354 C C . GLY A 1 574 ? -15.182 7.691 12.009 1.00 86.44 574 GLY A C 1
ATOM 4355 O O . GLY A 1 574 ? -14.646 8.664 12.530 1.00 86.44 574 GLY A O 1
ATOM 4356 N N . HIS A 1 575 ? -16.349 7.188 12.425 1.00 83.94 575 HIS A N 1
ATOM 4357 C CA . HIS A 1 575 ? -17.020 7.632 13.647 1.00 83.94 575 HIS A CA 1
ATOM 4358 C C . HIS A 1 575 ? -16.182 7.208 14.843 1.00 83.94 575 HIS A C 1
ATOM 4360 O O . HIS A 1 575 ? -15.772 6.050 14.931 1.00 83.94 575 HIS A O 1
ATOM 4366 N N . ARG A 1 576 ? -15.973 8.118 15.793 1.00 57.31 576 ARG A N 1
ATOM 4367 C CA . ARG A 1 576 ? -15.334 7.770 17.068 1.00 57.31 576 ARG A CA 1
ATOM 4368 C C . ARG A 1 576 ? -16.205 6.756 17.808 1.00 57.31 576 ARG A C 1
ATOM 4370 O O . ARG A 1 576 ? -17.340 7.062 18.176 1.00 57.31 576 ARG A O 1
ATOM 4377 N N . THR A 1 577 ? -15.693 5.550 18.030 1.00 51.38 577 THR A N 1
ATOM 4378 C CA . THR A 1 577 ? -16.436 4.525 18.768 1.00 51.38 577 THR A CA 1
ATOM 4379 C C . THR A 1 577 ? -16.430 4.872 20.267 1.00 51.38 577 THR A C 1
ATOM 4381 O O . THR A 1 577 ? -15.367 5.198 20.790 1.00 51.38 577 THR A O 1
ATOM 4384 N N . PRO A 1 578 ? -17.550 4.767 21.016 1.00 38.56 578 PRO A N 1
ATOM 4385 C CA . PRO A 1 578 ? -17.582 5.098 22.451 1.00 38.56 578 PRO A CA 1
ATOM 4386 C C . PRO A 1 578 ? -16.634 4.257 23.323 1.00 38.56 578 PRO A C 1
ATOM 4388 O O . PRO A 1 578 ? -16.339 4.626 24.451 1.00 38.56 578 PRO A O 1
ATOM 4391 N N . THR A 1 579 ? -16.143 3.128 22.807 1.00 39.56 579 THR A N 1
ATOM 4392 C CA . THR A 1 579 ? -15.166 2.257 23.477 1.00 39.56 579 THR A CA 1
ATOM 4393 C C . THR A 1 579 ? -13.710 2.686 23.255 1.00 39.56 579 THR A C 1
ATOM 4395 O O . THR A 1 579 ? -12.801 2.065 23.796 1.00 39.56 579 THR A O 1
ATOM 4398 N N . GLU A 1 580 ? -13.462 3.731 22.460 1.00 38.97 580 GLU A N 1
ATOM 4399 C CA . GLU A 1 580 ? -12.129 4.257 22.138 1.00 38.97 580 GLU A CA 1
ATOM 4400 C C . GLU A 1 580 ? -11.747 5.477 22.992 1.00 38.97 580 GLU A C 1
ATOM 4402 O O . GLU A 1 580 ? -11.092 6.402 22.518 1.00 38.97 580 GLU A O 1
ATOM 4407 N N . GLU A 1 581 ? -12.035 5.449 24.296 1.00 32.56 581 GLU A N 1
ATOM 4408 C CA . GLU A 1 581 ? -11.243 6.246 25.252 1.00 32.56 581 GLU A CA 1
ATOM 4409 C C . GLU A 1 581 ? -9.778 5.749 25.351 1.00 32.56 581 GLU A C 1
ATOM 4411 O O . GLU A 1 581 ? -8.952 6.376 26.010 1.00 32.56 581 GLU A O 1
ATOM 4416 N N . GLY A 1 582 ? -9.416 4.656 24.658 1.00 33.19 582 GLY A N 1
ATOM 4417 C CA . GLY A 1 582 ? -8.081 4.044 24.697 1.00 33.19 582 GLY A CA 1
ATOM 4418 C C . GLY A 1 582 ? -7.330 3.896 23.365 1.00 33.19 582 GLY A C 1
ATOM 4419 O O . GLY A 1 582 ? -6.223 3.360 23.377 1.00 33.19 582 GLY A O 1
ATOM 4420 N N . HIS A 1 583 ? -7.871 4.336 22.222 1.00 34.22 583 HIS A N 1
ATOM 4421 C CA . HIS A 1 583 ? -7.160 4.226 20.937 1.00 34.22 583 HIS A CA 1
ATOM 4422 C C . HIS A 1 583 ? -7.383 5.459 20.056 1.00 34.22 583 HIS A C 1
ATOM 4424 O O . HIS A 1 583 ? -8.273 5.515 19.215 1.00 34.22 583 HIS A O 1
ATOM 4430 N N . ARG A 1 584 ? -6.548 6.483 20.258 1.00 31.42 584 ARG A N 1
ATOM 4431 C CA . ARG A 1 584 ? -6.378 7.556 19.273 1.00 31.42 584 ARG A CA 1
ATOM 4432 C C . ARG A 1 584 ? -5.512 7.040 18.116 1.00 31.42 584 ARG A C 1
ATOM 4434 O O . ARG A 1 584 ? -4.446 6.487 18.390 1.00 31.42 584 ARG A O 1
ATOM 4441 N N . PRO A 1 585 ? -5.868 7.300 16.845 1.00 32.50 585 PRO A N 1
ATOM 4442 C CA . PRO A 1 585 ? -4.876 7.345 15.777 1.00 32.50 585 PRO A CA 1
ATOM 4443 C C . PRO A 1 585 ? -3.792 8.352 16.185 1.00 32.50 585 PRO A C 1
ATOM 4445 O O . PRO A 1 585 ? -4.119 9.452 16.636 1.00 32.50 585 PRO A O 1
ATOM 4448 N N . MET A 1 586 ? -2.510 7.996 16.061 1.00 33.34 586 MET A N 1
ATOM 4449 C CA . MET A 1 586 ? -1.390 8.921 16.289 1.00 33.34 586 MET A CA 1
ATOM 4450 C C . MET A 1 586 ? -1.377 10.026 15.219 1.00 33.34 586 MET A C 1
ATOM 4452 O O . MET A 1 586 ? -0.533 10.021 14.328 1.00 33.34 586 MET A O 1
ATOM 4456 N N . THR A 1 587 ? -2.306 10.978 15.281 1.00 37.56 587 THR A N 1
ATOM 4457 C CA . THR A 1 587 ? -2.232 12.227 14.506 1.00 37.56 587 THR A CA 1
ATOM 4458 C C . THR A 1 587 ? -2.556 13.485 15.304 1.00 37.56 587 THR A C 1
ATOM 4460 O O . THR A 1 587 ? -2.228 14.565 14.827 1.00 37.56 587 THR A O 1
ATOM 4463 N N . THR A 1 588 ? -3.033 13.401 16.550 1.00 36.00 588 THR A N 1
ATOM 4464 C CA . THR A 1 588 ? -2.971 14.534 17.491 1.00 36.00 588 THR A CA 1
ATOM 4465 C C . THR A 1 588 ? -2.699 14.039 18.912 1.00 36.00 588 THR A C 1
ATOM 4467 O O . THR A 1 588 ? -3.494 13.317 19.518 1.00 36.00 588 THR A O 1
ATOM 4470 N N . TRP A 1 589 ? -1.537 14.405 19.451 1.00 39.59 589 TRP A N 1
ATOM 4471 C CA . TRP A 1 589 ? -1.236 14.245 20.867 1.00 39.59 589 TRP A CA 1
ATOM 4472 C C . TRP A 1 589 ? -2.100 15.254 21.646 1.00 39.59 589 TRP A C 1
ATOM 4474 O O . TRP A 1 589 ? -1.734 16.420 21.699 1.00 39.59 589 TRP A O 1
ATOM 4484 N N . ASP A 1 590 ? -3.241 14.849 22.231 1.00 38.94 590 ASP A N 1
ATOM 4485 C CA . ASP A 1 590 ? -3.938 15.707 23.225 1.00 38.94 590 ASP A CA 1
ATOM 4486 C C . ASP A 1 590 ? -3.411 15.496 24.662 1.00 38.94 590 ASP A C 1
ATOM 4488 O O . ASP A 1 590 ? -4.057 15.894 25.627 1.00 38.94 590 ASP A O 1
ATOM 4492 N N . ALA A 1 591 ? -2.266 14.832 24.838 1.00 47.69 591 ALA A N 1
ATOM 4493 C CA . ALA A 1 591 ? -1.408 15.160 25.975 1.00 47.69 591 ALA A CA 1
ATOM 4494 C C . ALA A 1 591 ? -0.674 16.451 25.604 1.00 47.69 591 ALA A C 1
ATOM 4496 O O . ALA A 1 591 ? -0.454 16.671 24.410 1.00 47.69 591 ALA A O 1
ATOM 4497 N N . ASP A 1 592 ? -0.299 17.293 26.572 1.00 53.62 592 ASP A N 1
ATOM 4498 C CA . ASP A 1 592 ? 0.588 18.422 26.287 1.00 53.62 592 ASP A CA 1
ATOM 4499 C C . ASP A 1 592 ? 1.762 17.865 25.473 1.00 53.62 592 ASP A C 1
ATOM 4501 O O . ASP A 1 592 ? 2.527 17.030 25.956 1.00 53.62 592 ASP A O 1
ATOM 4505 N N . THR A 1 593 ? 1.821 18.202 24.178 1.00 64.56 593 THR A N 1
ATOM 4506 C CA . THR A 1 593 ? 2.763 17.581 23.234 1.00 64.56 593 THR A CA 1
ATOM 4507 C C . THR A 1 593 ? 4.189 17.746 23.761 1.00 64.56 593 THR A C 1
ATOM 4509 O O . THR A 1 593 ? 5.050 16.903 23.527 1.00 64.56 593 THR A O 1
ATOM 4512 N N . THR A 1 594 ? 4.406 18.787 24.564 1.00 68.75 594 THR A N 1
ATOM 4513 C CA . THR A 1 594 ? 5.611 19.053 25.340 1.00 68.75 594 THR A CA 1
ATOM 4514 C C . THR A 1 594 ? 5.962 17.932 26.321 1.00 68.75 594 THR A C 1
ATOM 4516 O O . THR A 1 594 ? 7.109 17.499 26.334 1.00 68.75 594 THR A O 1
ATOM 4519 N N . GLU A 1 595 ? 5.009 17.432 27.109 1.00 70.50 595 GLU A N 1
ATOM 4520 C CA . GLU A 1 595 ? 5.229 16.386 28.119 1.00 70.50 595 GLU A CA 1
ATOM 4521 C C . GLU A 1 595 ? 5.556 15.039 27.462 1.00 70.50 595 GLU A C 1
ATOM 4523 O O . GLU A 1 595 ? 6.497 14.349 27.855 1.00 70.50 595 GLU A O 1
ATOM 4528 N N . VAL A 1 596 ? 4.853 14.698 26.380 1.00 68.81 596 VAL A N 1
ATOM 4529 C CA . VAL A 1 596 ? 5.155 13.495 25.592 1.00 68.81 596 VAL A CA 1
ATOM 4530 C C . VAL A 1 596 ? 6.523 13.600 24.934 1.00 68.81 596 VAL A C 1
ATOM 4532 O O . VAL A 1 596 ? 7.310 12.659 25.004 1.00 68.81 596 VAL A O 1
ATOM 4535 N N . LEU A 1 597 ? 6.819 14.717 24.265 1.00 69.94 597 LEU A N 1
ATOM 4536 C CA . LEU A 1 597 ? 8.112 14.905 23.611 1.00 69.94 597 LEU A CA 1
ATOM 4537 C C . LEU A 1 597 ? 9.251 14.930 24.635 1.00 69.94 597 LEU A C 1
ATOM 4539 O O . LEU A 1 597 ? 10.327 14.411 24.340 1.00 69.94 597 LEU A O 1
ATOM 4543 N N . ALA A 1 598 ? 9.021 15.471 25.835 1.00 74.25 598 ALA A N 1
ATOM 4544 C CA . ALA A 1 598 ? 9.962 15.393 26.947 1.00 74.25 598 ALA A CA 1
ATOM 4545 C C . ALA A 1 598 ? 10.208 13.935 27.353 1.00 74.25 598 ALA A C 1
ATOM 4547 O O . ALA A 1 598 ? 11.360 13.507 27.384 1.00 74.25 598 ALA A O 1
ATOM 4548 N N . LYS A 1 599 ? 9.147 13.139 27.523 1.00 76.12 599 LYS A N 1
ATOM 4549 C CA . LYS A 1 599 ? 9.252 11.714 27.860 1.00 76.12 599 LYS A CA 1
ATOM 4550 C C . LYS A 1 599 ? 9.924 10.883 26.758 1.00 76.12 599 LYS A C 1
ATOM 4552 O O . LYS A 1 599 ? 10.777 10.047 27.036 1.00 76.12 599 LYS A O 1
ATOM 4557 N N . LEU A 1 600 ? 9.618 11.142 25.484 1.00 75.88 600 LEU A N 1
ATOM 4558 C CA . LEU A 1 600 ? 10.288 10.499 24.343 1.00 75.88 600 LEU A CA 1
ATOM 4559 C C . LEU A 1 600 ? 11.769 10.878 24.263 1.00 75.88 600 LEU A C 1
ATOM 4561 O O . LEU A 1 600 ? 12.607 10.033 23.950 1.00 75.88 600 LEU A O 1
ATOM 4565 N N . LYS A 1 601 ? 12.106 12.134 24.566 1.00 80.62 601 LYS A N 1
ATOM 4566 C CA . LYS A 1 601 ? 13.493 12.592 24.657 1.00 80.62 601 LYS A CA 1
ATOM 4567 C C . LYS A 1 601 ? 14.229 11.909 25.811 1.00 80.62 601 LYS A C 1
ATOM 4569 O O . LYS A 1 601 ? 15.382 11.527 25.630 1.00 80.62 601 LYS A O 1
ATOM 4574 N N . GLU A 1 602 ? 13.586 11.733 26.963 1.00 81.88 602 GLU A N 1
ATOM 4575 C CA . GLU A 1 602 ? 14.145 10.977 28.088 1.00 81.88 602 GLU A CA 1
ATOM 4576 C C . GLU A 1 602 ? 14.422 9.522 27.699 1.00 81.88 602 GLU A C 1
ATOM 4578 O O . GLU A 1 602 ? 15.549 9.062 27.875 1.00 81.88 602 GLU A O 1
ATOM 4583 N N . TYR A 1 603 ? 13.467 8.832 27.064 1.00 81.94 603 TYR A N 1
ATOM 4584 C CA . TYR A 1 603 ? 13.678 7.464 26.574 1.00 81.94 603 TYR A CA 1
ATOM 4585 C C . TYR A 1 603 ? 14.792 7.367 25.525 1.00 81.94 603 TYR A C 1
ATOM 4587 O O . TYR A 1 603 ? 15.615 6.455 25.586 1.00 81.94 603 TYR A O 1
ATOM 4595 N N . ALA A 1 604 ? 14.863 8.316 24.588 1.00 78.44 604 ALA A N 1
ATOM 4596 C CA . ALA A 1 604 ? 15.882 8.318 23.539 1.00 78.44 604 ALA A CA 1
ATOM 4597 C C . ALA A 1 604 ? 17.302 8.547 24.084 1.00 78.44 604 ALA A C 1
ATOM 4599 O O . ALA A 1 604 ? 18.266 7.992 23.558 1.00 78.44 604 ALA A O 1
ATOM 4600 N N . LEU A 1 605 ? 17.446 9.374 25.124 1.00 86.25 605 LEU A N 1
ATOM 4601 C CA . LEU A 1 605 ? 18.746 9.721 25.706 1.00 86.25 605 LEU A CA 1
ATOM 4602 C C . LEU A 1 605 ? 19.146 8.817 26.879 1.00 86.25 605 LEU A C 1
ATOM 4604 O O . LEU A 1 605 ? 20.326 8.789 27.229 1.00 86.25 605 LEU A O 1
ATOM 4608 N N . GLY A 1 606 ? 18.199 8.088 27.474 1.00 88.38 606 GLY A N 1
ATOM 4609 C CA . GLY A 1 606 ? 18.390 7.253 28.662 1.00 88.38 606 GLY A CA 1
ATOM 4610 C C . GLY A 1 606 ? 19.601 6.318 28.581 1.00 88.38 606 GLY A C 1
ATOM 4611 O O . GLY A 1 606 ? 20.500 6.459 29.412 1.00 88.38 606 GLY A O 1
ATOM 4612 N N . PRO A 1 607 ? 19.710 5.439 27.563 1.00 88.25 607 PRO A N 1
ATOM 4613 C CA . PRO A 1 607 ? 20.848 4.524 27.436 1.00 88.25 607 PRO A CA 1
ATOM 4614 C C . PRO A 1 607 ? 22.204 5.240 27.354 1.00 88.25 607 PRO A C 1
ATOM 4616 O O . PRO A 1 607 ? 23.187 4.785 27.936 1.00 88.25 607 PRO A O 1
ATOM 4619 N N . MET A 1 608 ? 22.262 6.394 26.681 1.00 88.50 608 MET A N 1
ATOM 4620 C CA . MET A 1 608 ? 23.495 7.180 26.564 1.00 88.50 608 MET A CA 1
ATOM 4621 C C . MET A 1 608 ? 23.872 7.854 27.886 1.00 88.50 608 MET A C 1
ATOM 4623 O O . MET A 1 608 ? 25.049 7.878 28.246 1.00 88.50 608 MET A O 1
ATOM 4627 N N . ARG A 1 609 ? 22.884 8.382 28.621 1.00 91.50 609 ARG A N 1
ATOM 4628 C CA . ARG A 1 609 ? 23.091 8.971 29.953 1.00 91.50 609 ARG A CA 1
ATOM 4629 C C . ARG A 1 609 ? 23.582 7.918 30.944 1.00 91.50 609 ARG A C 1
ATOM 4631 O O . ARG A 1 609 ? 24.562 8.151 31.644 1.00 91.50 609 ARG A O 1
ATOM 4638 N N . PHE A 1 610 ? 22.954 6.745 30.923 1.00 91.19 610 PHE A N 1
ATOM 4639 C CA . PHE A 1 610 ? 23.350 5.582 31.709 1.00 91.19 610 PHE A CA 1
ATOM 4640 C C . PHE A 1 610 ? 24.808 5.177 31.447 1.00 91.19 610 PHE A C 1
ATOM 4642 O O . PHE A 1 610 ? 25.600 5.113 32.385 1.00 91.19 610 PHE A O 1
ATOM 4649 N N . MET A 1 611 ? 25.192 4.980 30.178 1.00 92.38 611 MET A N 1
ATOM 4650 C CA . MET A 1 611 ? 26.560 4.576 29.829 1.00 92.38 611 MET A CA 1
ATOM 4651 C C . MET A 1 611 ? 27.605 5.626 30.216 1.00 92.38 611 MET A C 1
ATOM 4653 O O . MET A 1 611 ? 28.714 5.265 30.602 1.00 92.38 611 MET A O 1
ATOM 4657 N N . ASN A 1 612 ? 27.266 6.915 30.138 1.00 93.38 612 ASN A N 1
ATOM 4658 C CA . ASN A 1 612 ? 28.164 7.993 30.540 1.00 93.38 612 ASN A CA 1
ATOM 4659 C C . ASN A 1 612 ? 28.450 7.952 32.056 1.00 93.38 612 ASN A C 1
ATOM 4661 O O . ASN A 1 612 ? 29.615 7.904 32.444 1.00 93.38 612 ASN A O 1
ATOM 4665 N N . VAL A 1 613 ? 27.413 7.863 32.900 1.00 91.81 613 VAL A N 1
ATOM 4666 C CA . VAL A 1 613 ? 27.592 7.776 34.363 1.00 91.81 613 VAL A CA 1
ATOM 4667 C C . VAL A 1 613 ? 28.312 6.486 34.758 1.00 91.81 613 VAL A C 1
ATOM 4669 O O . VAL A 1 613 ? 29.255 6.534 35.544 1.00 91.81 613 VAL A O 1
ATOM 4672 N N . LEU A 1 614 ? 27.929 5.344 34.178 1.00 91.69 614 LEU A N 1
ATOM 4673 C CA . LEU A 1 614 ? 28.582 4.061 34.452 1.00 91.69 614 LEU A CA 1
ATOM 4674 C C . LEU A 1 614 ? 30.076 4.089 34.097 1.00 91.69 614 LEU A C 1
ATOM 4676 O O . LEU A 1 614 ? 30.898 3.602 34.867 1.00 91.69 614 LEU A O 1
ATOM 4680 N N . SER A 1 615 ? 30.448 4.735 32.989 1.00 93.25 615 SER A N 1
ATOM 4681 C CA . SER A 1 615 ? 31.856 4.875 32.592 1.00 93.25 615 SER A CA 1
ATOM 4682 C C . SER A 1 615 ? 32.685 5.641 33.631 1.00 93.25 615 SER A C 1
ATOM 4684 O O . SER A 1 615 ? 33.864 5.344 33.809 1.00 93.25 615 SER A O 1
ATOM 4686 N N . CYS A 1 616 ? 32.094 6.597 34.360 1.00 93.56 616 CYS A N 1
ATOM 4687 C CA . CYS A 1 616 ? 32.782 7.285 35.458 1.00 93.56 616 CYS A CA 1
ATOM 4688 C C . CYS A 1 616 ? 33.104 6.344 36.630 1.00 93.56 616 CYS A C 1
ATOM 4690 O O . CYS A 1 616 ? 34.163 6.489 37.247 1.00 93.56 616 CYS A O 1
ATOM 4692 N N . PHE A 1 617 ? 32.227 5.380 36.927 1.00 91.25 617 PHE A N 1
ATOM 4693 C CA . PHE A 1 617 ? 32.497 4.334 37.917 1.00 91.25 617 PHE A CA 1
ATOM 4694 C C . PHE A 1 617 ? 33.559 3.352 37.410 1.00 91.25 617 PHE A C 1
ATOM 4696 O O . PHE A 1 617 ? 34.531 3.097 38.113 1.00 91.25 617 PHE A O 1
ATOM 4703 N N . GLU A 1 618 ? 33.437 2.864 36.173 1.00 91.12 618 GLU A N 1
ATOM 4704 C CA . GLU A 1 618 ? 34.365 1.875 35.598 1.00 91.12 618 GLU A CA 1
ATOM 4705 C C . GLU A 1 618 ? 35.796 2.395 35.445 1.00 91.12 618 GLU A C 1
ATOM 4707 O O . GLU A 1 618 ? 36.757 1.662 35.671 1.00 91.12 618 GLU A O 1
ATOM 4712 N N . LEU A 1 619 ? 35.951 3.672 35.087 1.00 94.25 619 LEU A N 1
ATOM 4713 C CA . LEU A 1 619 ? 37.257 4.325 35.026 1.00 94.25 619 LEU A CA 1
ATOM 4714 C C . LEU A 1 619 ? 37.823 4.634 36.425 1.00 94.25 619 LEU A C 1
ATOM 4716 O O . LEU A 1 619 ? 38.960 5.082 36.534 1.00 94.25 619 LEU A O 1
ATOM 4720 N N . GLY A 1 620 ? 37.056 4.434 37.502 1.00 92.56 620 GLY A N 1
ATOM 4721 C CA . GLY A 1 620 ? 37.469 4.768 38.867 1.00 92.56 620 GLY A CA 1
ATOM 4722 C C . GLY A 1 620 ? 37.526 6.275 39.138 1.00 92.56 620 GLY A C 1
ATOM 4723 O O . GLY A 1 620 ? 38.195 6.714 40.073 1.00 92.56 620 GLY A O 1
ATOM 4724 N N . ILE A 1 621 ? 36.840 7.089 38.327 1.00 94.50 621 ILE A N 1
ATOM 4725 C CA . ILE A 1 621 ? 36.805 8.550 38.489 1.00 94.50 621 ILE A CA 1
ATOM 4726 C C . ILE A 1 621 ? 36.065 8.919 39.776 1.00 94.50 621 ILE A C 1
ATOM 4728 O O . ILE A 1 621 ? 36.515 9.806 40.500 1.00 94.50 621 ILE A O 1
ATOM 4732 N N . VAL A 1 622 ? 34.968 8.220 40.087 1.00 91.81 622 VAL A N 1
ATOM 4733 C CA . VAL A 1 622 ? 34.187 8.462 41.311 1.00 91.81 622 VAL A CA 1
ATOM 4734 C C . VAL A 1 622 ? 35.049 8.221 42.555 1.00 91.81 622 VAL A C 1
ATOM 4736 O O . VAL A 1 622 ? 35.190 9.120 43.383 1.00 91.81 622 VAL A O 1
ATOM 4739 N N . ASP A 1 623 ? 35.724 7.071 42.633 1.00 89.56 623 ASP A N 1
ATOM 4740 C CA . ASP A 1 623 ? 36.634 6.735 43.737 1.00 89.56 623 ASP A CA 1
ATOM 4741 C C . ASP A 1 623 ? 37.806 7.713 43.858 1.00 89.56 623 ASP A C 1
ATOM 4743 O O . ASP A 1 623 ? 38.236 8.068 44.961 1.00 89.56 623 ASP A O 1
ATOM 4747 N N . LEU A 1 624 ? 38.352 8.145 42.718 1.00 93.88 624 LEU A N 1
ATOM 4748 C CA . LEU A 1 624 ? 39.454 9.096 42.673 1.00 93.88 624 LEU A CA 1
ATOM 4749 C C . LEU A 1 624 ? 39.035 10.454 43.245 1.00 93.88 624 LEU A C 1
ATOM 4751 O O . LEU A 1 624 ? 39.753 11.008 44.079 1.00 93.88 624 LEU A O 1
ATOM 4755 N N . LEU A 1 625 ? 37.875 10.967 42.834 1.00 93.06 625 LEU A N 1
ATOM 4756 C CA . LEU A 1 625 ? 37.345 12.245 43.307 1.00 93.06 625 LEU A CA 1
ATOM 4757 C C . LEU A 1 625 ? 36.864 12.177 44.762 1.00 93.06 625 LEU A C 1
ATOM 4759 O O . LEU A 1 625 ? 37.020 13.163 45.480 1.00 93.06 625 LEU A O 1
ATOM 4763 N N . ALA A 1 626 ? 36.363 11.024 45.221 1.00 88.75 626 ALA A N 1
ATOM 4764 C CA . ALA A 1 626 ? 36.050 10.787 46.632 1.00 88.75 626 ALA A CA 1
ATOM 4765 C C . ALA A 1 626 ? 37.302 10.903 47.516 1.00 88.75 626 ALA A C 1
ATOM 4767 O O . ALA A 1 626 ? 37.271 11.514 48.583 1.00 88.75 626 ALA A O 1
ATOM 4768 N N . LYS A 1 627 ? 38.430 10.339 47.061 1.00 91.44 627 LYS A N 1
ATOM 4769 C CA . LYS A 1 627 ? 39.707 10.367 47.794 1.00 91.44 627 LYS A CA 1
ATOM 4770 C C . LYS A 1 627 ? 40.436 11.704 47.670 1.00 91.44 627 LYS A C 1
ATOM 4772 O O . LYS A 1 627 ? 41.146 12.100 48.595 1.00 91.44 627 LYS A O 1
ATOM 4777 N N . LYS A 1 628 ? 40.324 12.373 46.521 1.00 93.56 628 LYS A N 1
ATOM 4778 C CA . LYS A 1 628 ? 41.061 13.601 46.211 1.00 93.56 628 LYS A CA 1
ATOM 4779 C C . LYS A 1 628 ? 40.204 14.565 45.371 1.00 93.56 628 LYS A C 1
ATOM 4781 O O . LYS A 1 628 ? 40.304 14.548 44.144 1.00 93.56 628 LYS A O 1
ATOM 4786 N N . PRO A 1 629 ? 39.396 15.427 46.011 1.00 92.88 629 PRO A N 1
ATOM 4787 C CA . PRO A 1 629 ? 38.616 16.442 45.307 1.00 92.88 629 PRO A CA 1
ATOM 4788 C C . PRO A 1 629 ? 39.509 17.567 44.755 1.00 92.88 629 PRO A C 1
ATOM 4790 O O . PRO A 1 629 ? 40.617 17.799 45.244 1.00 92.88 629 PRO A O 1
ATOM 4793 N N . GLY A 1 630 ? 39.012 18.287 43.748 1.00 93.44 630 GLY A N 1
ATOM 4794 C CA . GLY A 1 630 ? 39.676 19.443 43.134 1.00 93.44 630 GLY A CA 1
ATOM 4795 C C . GLY A 1 630 ? 40.673 19.100 42.023 1.00 93.44 630 GLY A C 1
ATOM 4796 O O . GLY A 1 630 ? 41.451 19.961 41.624 1.00 93.44 630 GLY A O 1
ATOM 4797 N N . LEU A 1 631 ? 40.679 17.860 41.525 1.00 96.81 631 LEU A N 1
ATOM 4798 C CA . LEU A 1 631 ? 41.543 17.453 40.413 1.00 96.81 631 LEU A CA 1
ATOM 4799 C C . LEU A 1 631 ? 41.041 18.023 39.087 1.00 96.81 631 LEU A C 1
ATOM 4801 O O . LEU A 1 631 ? 39.845 17.988 38.807 1.00 96.81 631 LEU A O 1
ATOM 4805 N N . THR A 1 632 ? 41.962 18.483 38.244 1.00 96.75 632 THR A N 1
ATOM 4806 C CA . THR A 1 632 ? 41.649 18.920 36.874 1.00 96.75 632 THR A CA 1
ATOM 4807 C C . THR A 1 632 ? 41.412 17.732 35.937 1.00 96.75 632 THR A C 1
ATOM 4809 O O . THR A 1 632 ? 41.931 16.635 36.169 1.00 96.75 632 THR A O 1
ATOM 4812 N N . ALA A 1 633 ? 40.707 17.941 34.816 1.00 95.44 633 ALA A N 1
ATOM 4813 C CA . ALA A 1 633 ? 40.491 16.897 33.801 1.00 95.44 633 ALA A CA 1
ATOM 4814 C C . ALA A 1 633 ? 41.811 16.254 33.325 1.00 95.44 633 ALA A C 1
ATOM 4816 O O . ALA A 1 633 ? 41.890 15.042 33.117 1.00 95.44 633 ALA A O 1
ATOM 4817 N N . ARG A 1 634 ? 42.890 17.045 33.234 1.00 95.69 634 ARG A N 1
ATOM 4818 C CA . ARG A 1 634 ? 44.239 16.573 32.894 1.00 95.69 634 ARG A CA 1
ATOM 4819 C C . ARG A 1 634 ? 44.831 15.625 33.936 1.00 95.69 634 ARG A C 1
ATOM 4821 O O . ARG A 1 634 ? 45.517 14.667 33.582 1.00 95.69 634 ARG A O 1
ATOM 4828 N N . GLU A 1 635 ? 44.628 15.910 35.216 1.00 96.06 635 GLU A N 1
ATOM 4829 C CA . GLU A 1 635 ? 45.138 15.088 36.318 1.00 96.06 635 GLU A CA 1
ATOM 4830 C C . GLU A 1 635 ? 44.329 13.801 36.480 1.00 96.06 635 GLU A C 1
ATOM 4832 O O . GLU A 1 635 ? 44.914 12.738 36.709 1.00 96.06 635 GLU A O 1
ATOM 4837 N N . ILE A 1 636 ? 43.011 13.878 36.276 1.00 96.81 636 ILE A N 1
ATOM 4838 C CA . ILE A 1 636 ? 42.132 12.707 36.219 1.00 96.81 636 ILE A CA 1
ATOM 4839 C C . ILE A 1 636 ? 42.574 11.802 35.062 1.00 96.81 636 ILE A C 1
ATOM 4841 O O . ILE A 1 636 ? 42.905 10.644 35.305 1.00 96.81 636 ILE A O 1
ATOM 4845 N N . ALA A 1 637 ? 42.715 12.339 33.841 1.00 95.38 637 ALA A N 1
ATOM 4846 C CA . ALA A 1 637 ? 43.149 11.586 32.656 1.00 95.38 637 ALA A CA 1
ATOM 4847 C C . ALA A 1 637 ? 44.496 10.868 32.848 1.00 95.38 637 ALA A C 1
ATOM 4849 O O . ALA A 1 637 ? 44.675 9.742 32.389 1.00 95.38 637 ALA A O 1
ATOM 4850 N N . ARG A 1 638 ? 45.449 11.487 33.562 1.00 94.81 638 ARG A N 1
ATOM 4851 C CA . ARG A 1 638 ? 46.736 10.850 33.902 1.00 94.81 638 ARG A CA 1
ATOM 4852 C C . ARG A 1 638 ? 46.597 9.655 34.843 1.00 94.81 638 ARG A C 1
ATOM 4854 O O . ARG A 1 638 ? 47.460 8.785 34.813 1.00 94.81 638 ARG A O 1
ATOM 4861 N N . THR A 1 639 ? 45.571 9.647 35.690 1.00 94.50 639 THR A N 1
ATOM 4862 C CA . THR A 1 639 ? 45.378 8.625 36.725 1.00 94.50 639 THR A CA 1
ATOM 4863 C C . THR A 1 639 ? 44.552 7.454 36.204 1.00 94.50 639 THR A C 1
ATOM 4865 O O . THR A 1 639 ? 44.942 6.309 36.401 1.00 94.50 639 THR A O 1
ATOM 4868 N N . VAL A 1 640 ? 43.443 7.739 35.514 1.00 93.56 640 VAL A N 1
ATOM 4869 C CA . VAL A 1 640 ? 42.494 6.714 35.036 1.00 93.56 640 VAL A CA 1
ATOM 4870 C C . VAL A 1 640 ? 42.748 6.263 33.592 1.00 93.56 640 VAL A C 1
ATOM 4872 O O . VAL A 1 640 ? 42.190 5.268 33.141 1.00 93.56 640 VAL A O 1
ATOM 4875 N N . GLY A 1 641 ? 43.618 6.972 32.864 1.00 89.12 641 GLY A N 1
ATOM 4876 C CA . GLY A 1 641 ? 43.869 6.759 31.439 1.00 89.12 641 GLY A CA 1
ATOM 4877 C C . GLY A 1 641 ? 42.908 7.548 30.540 1.00 89.12 641 GLY A C 1
ATOM 4878 O O . GLY A 1 641 ? 41.768 7.825 30.899 1.00 89.12 641 GLY A O 1
ATOM 4879 N N . GLY A 1 642 ? 43.382 7.933 29.351 1.00 89.50 642 GLY A N 1
ATOM 4880 C CA . GLY A 1 642 ? 42.630 8.739 28.381 1.00 89.50 642 GLY A CA 1
ATOM 4881 C C . GLY A 1 642 ? 43.265 10.103 28.101 1.00 89.50 642 GLY A C 1
ATOM 4882 O O . GLY A 1 642 ? 44.394 10.384 28.506 1.00 89.50 642 GLY A O 1
ATOM 4883 N N . THR A 1 643 ? 42.552 10.955 27.364 1.00 94.88 643 THR A N 1
ATOM 4884 C CA . THR A 1 643 ? 42.967 12.339 27.090 1.00 94.88 643 THR A CA 1
ATOM 4885 C C . THR A 1 643 ? 42.174 13.308 27.959 1.00 94.88 643 THR A C 1
ATOM 4887 O O . THR A 1 643 ? 41.027 13.042 28.310 1.00 94.88 643 THR A O 1
ATOM 4890 N N . GLU A 1 644 ? 42.770 14.458 28.273 1.00 94.44 644 GLU A N 1
ATOM 4891 C CA . GLU A 1 644 ? 42.110 15.547 29.008 1.00 94.44 644 GLU A CA 1
ATOM 4892 C C . GLU A 1 644 ? 40.748 15.907 28.398 1.00 94.44 644 GLU A C 1
ATOM 4894 O O . GLU A 1 644 ? 39.746 15.920 29.103 1.00 94.44 644 GLU A O 1
ATOM 4899 N N . SER A 1 645 ? 40.694 16.072 27.072 1.00 94.62 645 SER A N 1
ATOM 4900 C CA . SER A 1 645 ? 39.456 16.391 26.353 1.00 94.62 645 SER A CA 1
ATOM 4901 C C . SER A 1 645 ? 38.393 15.286 26.446 1.00 94.62 645 SER A C 1
ATOM 4903 O O . SER A 1 645 ? 37.209 15.595 26.534 1.00 94.62 645 SER A O 1
ATOM 4905 N N . ALA A 1 646 ? 38.780 14.005 26.455 1.00 93.12 646 ALA A N 1
ATOM 4906 C CA . ALA A 1 646 ? 37.823 12.911 26.630 1.00 93.12 646 ALA A CA 1
ATOM 4907 C C . ALA A 1 646 ? 37.239 12.879 28.050 1.00 93.12 646 ALA A C 1
ATOM 4909 O O . ALA A 1 646 ? 36.035 12.683 28.196 1.00 93.12 646 ALA A O 1
ATOM 4910 N N . ILE A 1 647 ? 38.065 13.107 29.078 1.00 96.56 647 ILE A N 1
ATOM 4911 C CA . ILE A 1 647 ? 37.594 13.197 30.467 1.00 96.56 647 ILE A CA 1
ATOM 4912 C C . ILE A 1 647 ? 36.658 14.393 30.645 1.00 96.56 647 ILE A C 1
ATOM 4914 O O . ILE A 1 647 ? 35.597 14.250 31.242 1.00 96.56 647 ILE A O 1
ATOM 4918 N N . GLU A 1 648 ? 37.006 15.547 30.081 1.00 94.44 648 GLU A N 1
ATOM 4919 C CA . GLU A 1 648 ? 36.163 16.743 30.127 1.00 94.44 648 GLU A CA 1
ATOM 4920 C C . GLU A 1 648 ? 34.785 16.498 29.483 1.00 94.44 648 GLU A C 1
ATOM 4922 O O . GLU A 1 648 ? 33.754 16.752 30.103 1.00 94.44 648 GLU A O 1
ATOM 4927 N N . GLN A 1 649 ? 34.748 15.903 28.283 1.00 95.44 649 GLN A N 1
ATOM 4928 C CA . GLN A 1 649 ? 33.493 15.546 27.606 1.00 95.44 649 GLN A CA 1
ATOM 4929 C C . GLN A 1 649 ? 32.665 14.524 28.393 1.00 95.44 649 GLN A C 1
ATOM 4931 O O . GLN A 1 649 ? 31.437 14.627 28.437 1.00 95.44 649 GLN A O 1
ATOM 4936 N N . LEU A 1 650 ? 33.323 13.539 29.012 1.00 95.62 650 LEU A N 1
ATOM 4937 C CA . LEU A 1 650 ? 32.654 12.535 29.833 1.00 95.62 650 LEU A CA 1
ATOM 4938 C C . LEU A 1 650 ? 31.990 13.184 31.057 1.00 95.62 650 LEU A C 1
ATOM 4940 O O . LEU A 1 650 ? 30.834 12.884 31.341 1.00 95.62 650 LEU A O 1
ATOM 4944 N N . LEU A 1 651 ? 32.681 14.116 31.721 1.00 95.62 651 LEU A N 1
ATOM 4945 C CA . LEU A 1 651 ? 32.232 14.763 32.956 1.00 95.62 651 LEU A CA 1
ATOM 4946 C C . LEU A 1 651 ? 31.135 15.818 32.765 1.00 95.62 651 LEU A C 1
ATOM 4948 O O . LEU A 1 651 ? 30.442 16.132 33.731 1.00 95.62 651 LEU A O 1
ATOM 4952 N N . PHE A 1 652 ? 30.899 16.327 31.551 1.00 95.06 652 PHE A N 1
ATOM 4953 C CA . PHE A 1 652 ? 29.847 17.326 31.319 1.00 95.06 652 PHE A CA 1
ATOM 4954 C C . PHE A 1 652 ? 28.453 16.873 31.743 1.00 95.06 652 PHE A C 1
ATOM 4956 O O . PHE A 1 652 ? 27.685 17.681 32.263 1.00 95.06 652 PHE A O 1
ATOM 4963 N N . LEU A 1 653 ? 28.106 15.604 31.523 1.00 93.25 653 LEU A N 1
ATOM 4964 C CA . LEU A 1 653 ? 26.799 15.099 31.926 1.00 93.25 653 LEU A CA 1
ATOM 4965 C C . LEU A 1 653 ? 26.688 14.951 33.458 1.00 93.25 653 LEU A C 1
ATOM 4967 O O . LEU A 1 653 ? 25.748 15.523 34.003 1.00 93.25 653 LEU A O 1
ATOM 4971 N N . PRO A 1 654 ? 27.623 14.285 34.169 1.00 94.19 654 PRO A N 1
ATOM 4972 C CA . PRO A 1 654 ? 27.642 14.262 35.630 1.00 94.19 654 PRO A CA 1
ATOM 4973 C C . PRO A 1 654 ? 27.642 15.653 36.266 1.00 94.19 654 PRO A C 1
ATOM 4975 O O . PRO A 1 654 ? 27.007 15.835 37.297 1.00 94.19 654 PRO A O 1
ATOM 4978 N N . VAL A 1 655 ? 28.308 16.636 35.649 1.00 94.75 655 VAL A N 1
ATOM 4979 C CA . VAL A 1 655 ? 28.265 18.031 36.111 1.00 94.75 655 VAL A CA 1
ATOM 4980 C C . VAL A 1 655 ? 26.897 18.658 35.900 1.00 94.75 655 VAL A C 1
ATOM 4982 O O . VAL A 1 655 ? 26.343 19.275 36.805 1.00 94.75 655 VAL A O 1
ATOM 4985 N N . LYS A 1 656 ? 26.313 18.465 34.719 1.00 91.06 656 LYS A N 1
ATOM 4986 C CA . LYS A 1 656 ? 24.971 18.958 34.405 1.00 91.06 656 LYS A CA 1
ATOM 4987 C C . LYS A 1 656 ? 23.891 18.360 35.313 1.00 91.06 656 LYS A C 1
ATOM 4989 O O . LYS A 1 656 ? 22.931 19.056 35.629 1.00 91.06 656 LYS A O 1
ATOM 4994 N N . ASP A 1 657 ? 24.037 17.093 35.685 1.00 89.88 657 ASP A N 1
ATOM 4995 C CA . ASP A 1 657 ? 23.099 16.363 36.542 1.00 89.88 657 ASP A CA 1
ATOM 4996 C C . ASP A 1 657 ? 23.437 16.505 38.044 1.00 89.88 657 ASP A C 1
ATOM 4998 O O . ASP A 1 657 ? 22.859 15.800 38.865 1.00 89.88 657 ASP A O 1
ATOM 5002 N N . ASP A 1 658 ? 24.367 17.403 38.401 1.00 91.75 658 ASP A N 1
ATOM 5003 C CA . ASP A 1 658 ? 24.817 17.682 39.775 1.00 91.75 658 ASP A CA 1
ATOM 5004 C C . ASP A 1 658 ? 25.338 16.447 40.539 1.00 91.75 658 ASP A C 1
ATOM 5006 O O . ASP A 1 658 ? 25.323 16.371 41.762 1.00 91.75 658 ASP A O 1
ATOM 5010 N N . LEU A 1 659 ? 25.850 15.451 39.819 1.00 92.81 659 LEU A N 1
ATOM 5011 C CA . LEU A 1 659 ? 26.531 14.292 40.395 1.00 92.81 659 LEU A CA 1
ATOM 5012 C C . LEU A 1 659 ? 27.979 14.634 40.777 1.00 92.81 659 LEU A C 1
ATOM 5014 O O . LEU A 1 659 ? 28.505 14.139 41.778 1.00 92.81 659 LEU A O 1
ATOM 5018 N N . ILE A 1 660 ? 28.613 15.507 39.992 1.00 94.94 660 ILE A N 1
ATOM 5019 C CA . ILE A 1 660 ? 29.985 16.003 40.149 1.00 94.94 660 ILE A CA 1
ATOM 5020 C C . ILE A 1 660 ? 29.938 17.532 40.034 1.00 94.94 660 ILE A C 1
ATOM 5022 O O . ILE A 1 660 ? 29.264 18.061 39.169 1.00 94.94 660 ILE A O 1
ATOM 5026 N N . SER A 1 661 ? 30.647 18.268 40.879 1.00 94.12 661 SER A N 1
ATOM 5027 C CA . SER A 1 661 ? 30.805 19.720 40.750 1.00 94.12 661 SER A CA 1
ATOM 5028 C C . SER A 1 661 ? 32.052 20.071 39.934 1.00 94.12 661 SER A C 1
ATOM 5030 O O . SER A 1 661 ? 33.028 19.318 39.920 1.00 94.12 661 SER A O 1
ATOM 5032 N N . HIS A 1 662 ? 32.019 21.223 39.261 1.00 96.50 662 HIS A N 1
ATOM 5033 C CA . HIS A 1 662 ? 33.142 21.777 38.503 1.00 96.50 662 HIS A CA 1
ATOM 5034 C C . HIS A 1 662 ? 33.365 23.243 38.890 1.00 96.50 662 HIS A C 1
ATOM 5036 O O . HIS A 1 662 ? 32.440 24.052 38.821 1.00 96.50 662 HIS A O 1
ATOM 5042 N N . ASP A 1 663 ? 34.586 23.586 39.293 1.00 92.88 663 ASP A N 1
ATOM 5043 C CA . ASP A 1 663 ? 35.005 24.964 39.547 1.00 92.88 663 ASP A CA 1
ATOM 5044 C C . ASP A 1 663 ? 35.662 25.543 38.290 1.00 92.88 663 ASP A C 1
ATOM 5046 O O . ASP A 1 663 ? 36.804 25.220 37.964 1.00 92.88 663 ASP A O 1
ATOM 5050 N N . GLU A 1 664 ? 34.955 26.445 37.605 1.00 89.00 664 GLU A N 1
ATOM 5051 C CA . GLU A 1 664 ? 35.432 27.098 36.379 1.00 89.00 664 GLU A CA 1
ATOM 5052 C C . GLU A 1 664 ? 36.708 27.936 36.579 1.00 89.00 664 GLU A C 1
ATOM 5054 O O . GLU A 1 664 ? 37.425 28.206 35.616 1.00 89.00 664 GLU A O 1
ATOM 5059 N N . THR A 1 665 ? 37.022 28.344 37.813 1.00 88.00 665 THR A N 1
ATOM 5060 C CA . THR A 1 665 ? 38.206 29.164 38.117 1.00 88.00 665 THR A CA 1
ATOM 5061 C C . THR A 1 665 ? 39.471 28.318 38.171 1.00 88.00 665 THR A C 1
ATOM 5063 O O . THR A 1 665 ? 40.530 28.734 37.700 1.00 88.00 665 THR A O 1
ATOM 5066 N N . THR A 1 666 ? 39.373 27.135 38.777 1.00 89.94 666 THR A N 1
ATOM 5067 C CA . THR A 1 666 ? 40.507 26.224 38.975 1.00 89.94 666 THR A CA 1
ATOM 5068 C C . THR A 1 666 ? 40.554 25.102 37.935 1.00 89.94 666 THR A C 1
ATOM 5070 O O . THR A 1 666 ? 41.593 24.460 37.783 1.00 89.94 666 THR A O 1
ATOM 5073 N N . GLY A 1 667 ? 39.454 24.871 37.210 1.00 91.25 667 GLY A N 1
ATOM 5074 C CA . GLY A 1 667 ? 39.246 23.711 36.338 1.00 91.25 667 GLY A CA 1
ATOM 5075 C C . GLY A 1 667 ? 39.102 22.395 37.112 1.00 91.25 667 GLY A C 1
ATOM 5076 O O . GLY A 1 667 ? 39.285 21.322 36.533 1.00 91.25 667 GLY A O 1
ATOM 5077 N N . GLY A 1 668 ? 38.883 22.472 38.429 1.00 95.25 668 GLY A N 1
ATOM 5078 C CA . GLY A 1 668 ? 38.857 21.333 39.340 1.00 95.25 668 GLY A CA 1
ATOM 5079 C C . GLY A 1 668 ? 37.475 20.693 39.446 1.00 95.25 668 GLY A C 1
ATOM 5080 O O . GLY A 1 668 ? 36.458 21.384 39.447 1.00 95.25 668 GLY A O 1
ATOM 5081 N N . TYR A 1 669 ? 37.448 19.369 39.585 1.00 96.94 669 TYR A N 1
ATOM 5082 C CA . TYR A 1 669 ? 36.230 18.579 39.768 1.00 96.94 669 TYR A CA 1
ATOM 5083 C C . TYR A 1 669 ? 36.173 17.970 41.174 1.00 96.94 669 TYR A C 1
ATOM 5085 O O . TYR A 1 669 ? 37.203 17.591 41.738 1.00 96.94 669 TYR A O 1
ATOM 5093 N N . ALA A 1 670 ? 34.977 17.835 41.743 1.00 94.25 670 ALA A N 1
ATOM 5094 C CA . ALA A 1 670 ? 34.742 17.150 43.018 1.00 94.25 670 ALA A CA 1
ATOM 5095 C C . ALA A 1 670 ? 33.387 16.431 43.004 1.00 94.25 670 ALA A C 1
ATOM 5097 O O . ALA A 1 670 ? 32.505 16.805 42.240 1.00 94.25 670 ALA A O 1
ATOM 5098 N N . LEU A 1 671 ? 33.182 15.408 43.837 1.00 91.81 671 LEU A N 1
ATOM 5099 C CA . LEU A 1 671 ? 31.855 14.788 43.949 1.00 91.81 671 LEU A CA 1
ATOM 5100 C C . LEU A 1 671 ? 30.836 15.796 44.512 1.00 91.81 671 LEU A C 1
ATOM 5102 O O . LEU A 1 671 ? 31.166 16.564 45.414 1.00 91.81 671 LEU A O 1
ATOM 5106 N N . SER A 1 672 ? 29.622 15.797 43.957 1.00 90.44 672 SER A N 1
ATOM 5107 C CA . SER A 1 672 ? 28.472 16.570 44.450 1.00 90.44 672 SER A CA 1
ATOM 5108 C C . SER A 1 672 ? 27.392 15.588 44.914 1.00 90.44 672 SER A C 1
ATOM 5110 O O . SER A 1 672 ? 27.555 14.962 45.959 1.00 90.44 672 SER A O 1
ATOM 5112 N N . GLY A 1 673 ? 26.359 15.328 44.110 1.00 83.38 673 GLY A N 1
ATOM 5113 C CA . GLY A 1 673 ? 25.309 14.350 44.398 1.00 83.38 673 GLY A CA 1
ATOM 5114 C C . GLY A 1 673 ? 25.816 12.922 44.628 1.00 83.38 673 GLY A C 1
ATOM 5115 O O . GLY A 1 673 ? 25.227 12.192 45.420 1.00 83.38 673 GLY A O 1
ATOM 5116 N N . LEU A 1 674 ? 26.948 12.529 44.028 1.00 83.38 674 LEU A N 1
ATOM 5117 C CA . LEU A 1 674 ? 27.585 11.227 44.287 1.00 83.38 674 LEU A CA 1
ATOM 5118 C C . LEU A 1 674 ? 28.354 11.148 45.615 1.00 83.38 674 LEU A C 1
ATOM 5120 O O . LEU A 1 674 ? 28.795 10.065 45.982 1.00 83.38 674 LEU A O 1
ATOM 5124 N N . ALA A 1 675 ? 28.520 12.255 46.345 1.00 78.25 675 ALA A N 1
ATOM 5125 C CA . ALA A 1 675 ? 29.097 12.238 47.691 1.00 78.25 675 ALA A CA 1
ATOM 5126 C C . ALA A 1 675 ? 28.075 11.841 48.777 1.00 78.25 675 ALA A C 1
ATOM 5128 O O . ALA A 1 675 ? 28.458 11.656 49.930 1.00 78.25 675 ALA A O 1
ATOM 5129 N N . LEU A 1 676 ? 26.784 11.764 48.427 1.00 71.31 676 LEU A N 1
ATOM 5130 C CA . LEU A 1 676 ? 25.679 11.504 49.355 1.00 71.31 676 LEU A CA 1
ATOM 5131 C C . LEU A 1 676 ? 25.421 10.012 49.654 1.00 71.31 676 LEU A C 1
ATOM 5133 O O . LEU A 1 676 ? 25.127 9.712 50.812 1.00 71.31 676 LEU A O 1
ATOM 5137 N N . PRO A 1 677 ? 25.491 9.075 48.685 1.00 76.19 677 PRO A N 1
ATOM 5138 C CA . PRO A 1 677 ? 25.241 7.658 48.950 1.00 76.19 677 PRO A CA 1
ATOM 5139 C C . PRO A 1 677 ? 26.342 7.030 49.813 1.00 76.19 677 PRO A C 1
ATOM 5141 O O . PRO A 1 677 ? 27.523 7.343 49.653 1.00 76.19 677 PRO A O 1
ATOM 5144 N N . SER A 1 678 ? 25.972 6.106 50.702 1.00 80.12 678 SER A N 1
ATOM 5145 C CA . SER A 1 678 ? 26.953 5.297 51.429 1.00 80.12 678 SER A CA 1
ATOM 5146 C C . SER A 1 678 ? 27.583 4.237 50.518 1.00 80.12 678 SER A C 1
ATOM 5148 O O . SER A 1 678 ? 27.016 3.856 49.493 1.00 80.12 678 SER A O 1
ATOM 5150 N N . GLU A 1 679 ? 28.738 3.696 50.909 1.00 75.50 679 GLU A N 1
ATOM 5151 C CA . GLU A 1 679 ? 29.366 2.568 50.202 1.00 75.50 679 GLU A CA 1
ATOM 5152 C C . GLU A 1 679 ? 28.417 1.359 50.103 1.00 75.50 679 GLU A C 1
ATOM 5154 O O . GLU A 1 679 ? 28.364 0.688 49.076 1.00 75.50 679 GLU A O 1
ATOM 5159 N N . ALA A 1 680 ? 27.590 1.135 51.130 1.00 76.69 680 ALA A N 1
ATOM 5160 C CA . ALA A 1 680 ? 26.565 0.097 51.122 1.00 76.69 680 ALA A CA 1
ATOM 5161 C C . ALA A 1 680 ? 25.458 0.355 50.084 1.00 76.69 680 ALA A C 1
ATOM 5163 O O . ALA A 1 680 ? 24.909 -0.603 49.550 1.00 76.69 680 ALA A O 1
ATOM 5164 N N . ASP A 1 681 ? 25.128 1.614 49.782 1.00 81.38 681 ASP A N 1
ATOM 5165 C CA . ASP A 1 681 ? 24.140 1.963 48.751 1.00 81.38 681 ASP A CA 1
ATOM 5166 C C . ASP A 1 681 ? 24.723 1.770 47.348 1.00 81.38 681 ASP A C 1
ATOM 5168 O O . ASP A 1 681 ? 24.088 1.182 46.474 1.00 81.38 681 ASP A O 1
ATOM 5172 N N . LEU A 1 682 ? 25.976 2.183 47.141 1.00 80.69 682 LEU A N 1
ATOM 5173 C CA . LEU A 1 682 ? 26.675 1.964 45.873 1.00 80.69 682 LEU A CA 1
ATOM 5174 C C . LEU A 1 682 ? 26.875 0.472 45.582 1.00 80.69 682 LEU A C 1
ATOM 5176 O O . LEU A 1 682 ? 26.666 0.042 44.448 1.00 80.69 682 LEU A O 1
ATOM 5180 N N . ASN A 1 683 ? 27.183 -0.330 46.604 1.00 79.69 683 ASN A N 1
ATOM 5181 C CA . ASN A 1 683 ? 27.308 -1.783 46.475 1.00 79.69 683 ASN A CA 1
ATOM 5182 C C . ASN A 1 683 ? 25.988 -2.481 46.101 1.00 79.69 683 ASN A C 1
ATOM 5184 O O . ASN A 1 683 ? 26.041 -3.603 45.608 1.00 79.69 683 ASN A O 1
ATOM 5188 N N . ARG A 1 684 ? 24.826 -1.833 46.277 1.00 80.12 684 ARG A N 1
ATOM 5189 C CA . ARG A 1 684 ? 23.534 -2.339 45.778 1.00 80.12 684 ARG A CA 1
ATOM 5190 C C . ARG A 1 684 ? 23.247 -1.886 44.348 1.00 80.12 684 ARG A C 1
ATOM 5192 O O . ARG A 1 684 ? 22.824 -2.688 43.523 1.00 80.12 684 ARG A O 1
ATOM 5199 N N . VAL A 1 685 ? 23.512 -0.621 44.017 1.00 83.50 685 VAL A N 1
ATOM 5200 C CA . VAL A 1 685 ? 23.156 -0.051 42.702 1.00 83.50 685 VAL A CA 1
ATOM 5201 C C . VAL A 1 685 ? 24.114 -0.473 41.589 1.00 83.50 685 VAL A C 1
ATOM 5203 O O . VAL A 1 685 ? 23.682 -0.752 40.469 1.00 83.50 685 VAL A O 1
ATOM 5206 N N . VAL A 1 686 ? 25.418 -0.533 41.864 1.00 85.44 686 VAL A N 1
ATOM 5207 C CA . VAL A 1 686 ? 26.433 -0.817 40.836 1.00 85.44 686 VAL A CA 1
ATOM 5208 C C . VAL A 1 686 ? 26.257 -2.208 40.203 1.00 85.44 686 VAL A C 1
ATOM 5210 O O . VAL A 1 686 ? 26.312 -2.276 38.972 1.00 85.44 686 VAL A O 1
ATOM 5213 N N . PRO A 1 687 ? 25.968 -3.299 40.947 1.00 87.81 687 PRO A N 1
ATOM 5214 C CA . PRO A 1 687 ? 25.655 -4.597 40.341 1.00 87.81 687 PRO A CA 1
ATOM 5215 C C . PRO A 1 687 ? 24.462 -4.563 39.376 1.00 87.81 687 PRO A C 1
ATOM 5217 O O . PRO A 1 687 ? 24.517 -5.172 38.308 1.00 87.81 687 PRO A O 1
ATOM 5220 N N . TRP A 1 688 ? 23.409 -3.799 39.693 1.00 86.38 688 TRP A N 1
ATOM 5221 C CA . TRP A 1 688 ? 22.276 -3.593 38.783 1.00 86.38 688 TRP A CA 1
ATOM 5222 C C . TRP A 1 688 ? 22.691 -2.875 37.500 1.00 86.38 688 TRP A C 1
ATOM 5224 O O . TRP A 1 688 ? 22.290 -3.275 36.404 1.00 86.38 688 TRP A O 1
ATOM 5234 N N . MET A 1 689 ? 23.520 -1.835 37.613 1.00 89.31 689 MET A N 1
ATOM 5235 C CA . MET A 1 689 ? 24.056 -1.135 36.446 1.00 89.31 689 MET A CA 1
ATOM 5236 C C . MET A 1 689 ? 24.930 -2.067 35.594 1.00 89.31 689 MET A C 1
ATOM 5238 O O . MET A 1 689 ? 24.774 -2.115 34.373 1.00 89.31 689 MET A O 1
ATOM 5242 N N . ASP A 1 690 ? 25.809 -2.861 36.202 1.00 89.25 690 ASP A N 1
ATOM 5243 C CA . ASP A 1 690 ? 26.627 -3.808 35.444 1.00 89.25 690 ASP A CA 1
ATOM 5244 C C . ASP A 1 690 ? 25.762 -4.850 34.715 1.00 89.25 690 ASP A C 1
ATOM 5246 O O . ASP A 1 690 ? 25.928 -5.038 33.508 1.00 89.25 690 ASP A O 1
ATOM 5250 N N . MET A 1 691 ? 24.756 -5.421 35.386 1.00 90.38 691 MET A N 1
ATOM 5251 C CA . MET A 1 691 ? 23.804 -6.355 34.776 1.00 90.38 691 MET A CA 1
ATOM 5252 C C . MET A 1 691 ? 23.047 -5.723 33.599 1.00 90.38 691 MET A C 1
ATOM 5254 O O . MET A 1 691 ? 22.935 -6.330 32.530 1.00 90.38 691 MET A O 1
ATOM 5258 N N . ILE A 1 692 ? 22.559 -4.486 33.732 1.00 90.81 692 ILE A N 1
ATOM 5259 C CA . ILE A 1 692 ? 21.892 -3.779 32.627 1.00 90.81 692 ILE A CA 1
ATOM 5260 C C . ILE A 1 692 ? 22.847 -3.610 31.439 1.00 90.81 692 ILE A C 1
ATOM 5262 O O . ILE A 1 692 ? 22.459 -3.864 30.296 1.00 90.81 692 ILE A O 1
ATOM 5266 N N . LYS A 1 693 ? 24.104 -3.230 31.680 1.00 90.94 693 LYS A N 1
ATOM 5267 C CA . LYS A 1 693 ? 25.111 -3.064 30.623 1.00 90.94 693 LYS A CA 1
ATOM 5268 C C . LYS A 1 693 ? 25.445 -4.391 29.934 1.00 90.94 693 LYS A C 1
ATOM 5270 O O . LYS A 1 693 ? 25.425 -4.462 28.704 1.00 90.94 693 LYS A O 1
ATOM 5275 N N . VAL A 1 694 ? 25.801 -5.415 30.709 1.00 90.00 694 VAL A N 1
ATOM 5276 C CA . VAL A 1 694 ? 26.334 -6.688 30.199 1.00 90.00 694 VAL A CA 1
ATOM 5277 C C . VAL A 1 694 ? 25.224 -7.539 29.595 1.00 90.00 694 VAL A C 1
ATOM 5279 O O . VAL A 1 694 ? 25.360 -8.017 28.469 1.00 90.00 694 VAL A O 1
ATOM 5282 N N . ILE A 1 695 ? 24.116 -7.694 30.320 1.00 90.62 695 ILE A N 1
ATOM 5283 C CA . ILE A 1 695 ? 23.032 -8.605 29.958 1.00 90.62 695 ILE A CA 1
ATOM 5284 C C . ILE A 1 695 ? 21.997 -7.884 29.097 1.00 90.62 695 ILE A C 1
ATOM 5286 O O . ILE A 1 695 ? 21.641 -8.388 28.035 1.00 90.62 695 ILE A O 1
ATOM 5290 N N . CYS A 1 696 ? 21.523 -6.704 29.499 1.00 91.81 696 CYS A N 1
ATOM 5291 C CA . CYS A 1 696 ? 20.353 -6.107 28.852 1.00 91.81 696 CYS A CA 1
ATOM 5292 C C . CYS A 1 696 ? 20.691 -5.355 27.561 1.00 91.81 696 CYS A C 1
ATOM 5294 O O . CYS A 1 696 ? 20.199 -5.719 26.496 1.00 91.81 696 CYS A O 1
ATOM 5296 N N . LEU A 1 697 ? 21.532 -4.318 27.615 1.00 90.25 697 LEU A N 1
ATOM 5297 C CA . LEU A 1 697 ? 21.706 -3.377 26.496 1.00 90.25 697 LEU A CA 1
ATOM 5298 C C . LEU A 1 697 ? 22.137 -4.048 25.185 1.00 90.25 697 LEU A C 1
ATOM 5300 O O . LEU A 1 697 ? 21.689 -3.638 24.115 1.00 90.25 697 LEU A O 1
ATOM 5304 N N . ARG A 1 698 ? 22.970 -5.094 25.256 1.00 86.50 698 ARG A N 1
ATOM 5305 C CA . ARG A 1 698 ? 23.365 -5.877 24.075 1.00 86.50 698 ARG A CA 1
ATOM 5306 C C . ARG A 1 698 ? 22.166 -6.620 23.494 1.00 86.50 698 ARG A C 1
ATOM 5308 O O . ARG A 1 698 ? 21.854 -6.470 22.319 1.00 86.50 698 ARG A O 1
ATOM 5315 N N . GLN A 1 699 ? 21.472 -7.392 24.322 1.00 93.38 699 GLN A N 1
ATOM 5316 C CA . GLN A 1 699 ? 20.404 -8.286 23.880 1.00 93.38 699 GLN A CA 1
ATOM 5317 C C . GLN A 1 699 ? 19.144 -7.535 23.434 1.00 93.38 699 GLN A C 1
ATOM 5319 O O . GLN A 1 699 ? 18.541 -7.901 22.425 1.00 93.38 699 GLN A O 1
ATOM 5324 N N . LEU A 1 700 ? 18.797 -6.438 24.116 1.00 92.81 700 LEU A N 1
ATOM 5325 C CA . LEU A 1 700 ? 17.611 -5.625 23.829 1.00 92.81 700 LEU A CA 1
ATOM 5326 C C . LEU A 1 700 ? 17.636 -4.951 22.455 1.00 92.81 700 LEU A C 1
ATOM 5328 O O . LEU A 1 700 ? 16.578 -4.564 21.958 1.00 92.81 700 LEU A O 1
ATOM 5332 N N . TYR A 1 701 ? 18.795 -4.887 21.792 1.00 91.62 701 TYR A N 1
ATOM 5333 C CA . TYR A 1 701 ? 18.863 -4.537 20.372 1.00 91.62 701 TYR A CA 1
ATOM 5334 C C . TYR A 1 701 ? 17.930 -5.416 19.515 1.00 91.62 701 TYR A C 1
ATOM 5336 O O . TYR A 1 701 ? 17.322 -4.928 18.564 1.00 91.62 701 TYR A O 1
ATOM 5344 N N . TYR A 1 702 ? 17.759 -6.689 19.890 1.00 94.69 702 TYR A N 1
ATOM 5345 C CA . TYR A 1 702 ? 16.893 -7.657 19.212 1.00 94.69 702 TYR A CA 1
ATOM 5346 C C . TYR A 1 702 ? 15.539 -7.870 19.905 1.00 94.69 702 TYR A C 1
ATOM 5348 O O . TYR A 1 702 ? 14.831 -8.814 19.561 1.00 94.69 702 TYR A O 1
ATOM 5356 N N . LEU A 1 703 ? 15.128 -6.997 20.837 1.00 94.44 703 LEU A N 1
ATOM 5357 C CA . LEU A 1 703 ? 13.883 -7.171 21.600 1.00 94.44 703 LEU A CA 1
ATOM 5358 C C . LEU A 1 703 ? 12.661 -7.382 20.692 1.00 94.44 703 LEU A C 1
ATOM 5360 O O . LEU A 1 703 ? 11.845 -8.257 20.957 1.00 94.44 703 LEU A O 1
ATOM 5364 N N . SER A 1 704 ? 12.546 -6.623 19.596 1.00 93.62 704 SER A N 1
ATOM 5365 C CA . SER A 1 704 ? 11.424 -6.773 18.651 1.00 93.62 704 SER A CA 1
ATOM 5366 C C . SER A 1 704 ? 11.361 -8.163 18.015 1.00 93.62 704 SER A C 1
ATOM 5368 O O . SER A 1 704 ? 10.272 -8.670 17.757 1.00 93.62 704 SER A O 1
ATOM 5370 N N . ASP A 1 705 ? 12.511 -8.782 17.753 1.00 94.81 705 ASP A N 1
ATOM 5371 C CA . ASP A 1 705 ? 12.576 -10.124 17.179 1.00 94.81 705 ASP A CA 1
ATOM 5372 C C . ASP A 1 705 ? 12.351 -11.189 18.250 1.00 94.81 705 ASP A C 1
ATOM 5374 O O . ASP A 1 705 ? 11.646 -12.166 17.993 1.00 94.81 705 ASP A O 1
ATOM 5378 N N . SER A 1 706 ? 12.855 -10.970 19.467 1.00 94.62 706 SER A N 1
ATOM 5379 C CA . SER A 1 706 ? 12.559 -11.841 20.603 1.00 94.62 706 SER A CA 1
ATOM 5380 C C . SER A 1 706 ? 11.057 -11.905 20.887 1.00 94.62 706 SER A C 1
ATOM 5382 O O . SER A 1 706 ? 10.490 -12.993 20.948 1.00 94.62 706 SER A O 1
ATOM 5384 N N . VAL A 1 707 ? 10.373 -10.753 20.899 1.00 90.88 707 VAL A N 1
ATOM 5385 C CA . VAL A 1 707 ? 8.910 -10.669 21.071 1.00 90.88 707 VAL A CA 1
ATOM 5386 C C . VAL A 1 707 ? 8.156 -11.404 19.961 1.00 90.88 707 VAL A C 1
ATOM 5388 O O . VAL A 1 707 ? 7.159 -12.069 20.223 1.00 90.88 707 VAL A O 1
ATOM 5391 N N . ARG A 1 708 ? 8.612 -11.308 18.706 1.00 91.62 708 ARG A N 1
ATOM 5392 C CA . ARG A 1 708 ? 7.958 -11.991 17.575 1.00 91.62 708 ARG A CA 1
ATOM 5393 C C . ARG A 1 708 ? 8.131 -13.504 17.603 1.00 91.62 708 ARG A C 1
ATOM 5395 O O . ARG A 1 708 ? 7.303 -14.210 17.037 1.00 91.62 708 ARG A O 1
ATOM 5402 N N . THR A 1 709 ? 9.238 -13.979 18.162 1.00 92.69 709 THR A N 1
ATOM 5403 C CA . THR A 1 709 ? 9.638 -15.388 18.080 1.00 92.69 709 THR A CA 1
ATOM 5404 C C . THR A 1 709 ? 9.370 -16.170 19.358 1.00 92.69 709 THR A C 1
ATOM 5406 O O . THR A 1 709 ? 9.391 -17.397 19.300 1.00 92.69 709 THR A O 1
ATOM 5409 N N . GLY A 1 710 ? 9.135 -15.492 20.486 1.00 91.00 710 GLY A N 1
ATOM 5410 C CA . GLY A 1 710 ? 9.067 -16.130 21.802 1.00 91.00 710 GLY A CA 1
ATOM 5411 C C . GLY A 1 710 ? 10.418 -16.692 22.260 1.00 91.00 710 GLY A C 1
ATOM 5412 O O . GLY A 1 710 ? 10.460 -17.634 23.040 1.00 91.00 710 GLY A O 1
ATOM 5413 N N . LYS A 1 711 ? 11.537 -16.188 21.718 1.00 93.19 711 LYS A N 1
ATOM 5414 C CA . LYS A 1 711 ? 12.898 -16.678 21.993 1.00 93.19 711 LYS A CA 1
ATOM 5415 C C . LYS A 1 711 ? 13.837 -15.535 22.336 1.00 93.19 711 LYS A C 1
ATOM 5417 O O . LYS A 1 711 ? 13.664 -14.425 21.849 1.00 93.19 711 LYS A O 1
ATOM 5422 N N . VAL A 1 712 ? 14.911 -15.815 23.069 1.00 94.69 712 VAL A N 1
ATOM 5423 C CA . VAL A 1 712 ? 15.949 -14.820 23.381 1.00 94.69 712 VAL A CA 1
ATOM 5424 C C . VAL A 1 712 ? 16.921 -14.650 22.204 1.00 94.69 712 VAL A C 1
ATOM 5426 O O . VAL A 1 712 ? 18.047 -15.145 22.209 1.00 94.69 712 VAL A O 1
ATOM 5429 N N . VAL A 1 713 ? 16.498 -13.925 21.162 1.00 95.56 713 VAL A N 1
ATOM 5430 C CA . VAL A 1 713 ? 17.290 -13.728 19.927 1.00 95.56 713 VAL A CA 1
ATOM 5431 C C . VAL A 1 713 ? 18.650 -13.075 20.213 1.00 95.56 713 VAL A C 1
ATOM 5433 O O . VAL A 1 713 ? 19.642 -13.375 19.545 1.00 95.56 713 VAL A O 1
ATOM 5436 N N . GLY A 1 714 ? 18.723 -12.213 21.232 1.00 94.12 714 GLY A N 1
ATOM 5437 C CA . GLY A 1 714 ? 19.959 -11.563 21.663 1.00 94.12 714 GLY A CA 1
ATOM 5438 C C . GLY A 1 714 ? 21.075 -12.543 22.044 1.00 94.12 714 GLY A C 1
ATOM 5439 O O . GLY A 1 714 ? 22.205 -12.367 21.581 1.00 94.12 714 GLY A O 1
ATOM 5440 N N . LEU A 1 715 ? 20.773 -13.597 22.815 1.00 93.56 715 LEU A N 1
ATOM 5441 C CA . LEU A 1 715 ? 21.757 -14.620 23.203 1.00 93.56 715 LEU A CA 1
ATOM 5442 C C . LEU A 1 715 ? 22.333 -15.331 21.982 1.00 93.56 715 LEU A C 1
ATOM 5444 O O . LEU A 1 715 ? 23.551 -15.448 21.847 1.00 93.56 715 LEU A O 1
ATOM 5448 N N . GLN A 1 716 ? 21.472 -15.714 21.041 1.00 91.06 716 GLN A N 1
ATOM 5449 C CA . GLN A 1 716 ? 21.913 -16.397 19.832 1.00 91.06 716 GLN A CA 1
ATOM 5450 C C . GLN A 1 716 ? 22.833 -15.504 18.993 1.00 91.06 716 GLN A C 1
ATOM 5452 O O . GLN A 1 716 ? 23.847 -15.962 18.469 1.00 91.06 716 GLN A O 1
ATOM 5457 N N . ARG A 1 717 ? 22.495 -14.217 18.859 1.00 93.25 717 ARG A N 1
ATOM 5458 C CA . ARG A 1 717 ? 23.236 -13.281 18.002 1.00 93.25 717 ARG A CA 1
ATOM 5459 C C . ARG A 1 717 ? 24.572 -12.839 18.590 1.00 93.25 717 ARG A C 1
ATOM 5461 O O . ARG A 1 717 ? 25.521 -12.689 17.826 1.00 93.25 717 ARG A O 1
ATOM 5468 N N . PHE A 1 718 ? 24.645 -12.611 19.901 1.00 89.00 718 PHE A N 1
ATOM 5469 C CA . PHE A 1 718 ? 25.853 -12.083 20.547 1.00 89.00 718 PHE A CA 1
ATOM 5470 C C . PHE A 1 718 ? 26.737 -13.157 21.172 1.00 89.00 718 PHE A C 1
ATOM 5472 O O . PHE A 1 718 ? 27.956 -13.008 21.164 1.00 89.00 718 PHE A O 1
ATOM 5479 N N . TYR A 1 719 ? 26.133 -14.227 21.684 1.00 87.38 719 TYR A N 1
ATOM 5480 C CA . TYR A 1 719 ? 26.824 -15.276 22.432 1.00 87.38 719 TYR A CA 1
ATOM 5481 C C . TYR A 1 719 ? 26.808 -16.629 21.707 1.00 87.38 719 TYR A C 1
ATOM 5483 O O . TYR A 1 719 ? 27.426 -17.579 22.173 1.00 87.38 719 TYR A O 1
ATOM 5491 N N . GLY A 1 720 ? 26.126 -16.737 20.557 1.00 88.94 720 GLY A N 1
ATOM 5492 C CA . GLY A 1 720 ? 26.016 -17.995 19.810 1.00 88.94 720 GLY A CA 1
ATOM 5493 C C . GLY A 1 720 ? 25.200 -19.069 20.535 1.00 88.94 720 GLY A C 1
ATOM 5494 O O . GLY A 1 720 ? 25.278 -20.236 20.161 1.00 88.94 720 GLY A O 1
ATOM 5495 N N . PHE A 1 721 ? 24.437 -18.682 21.559 1.00 89.81 721 PHE A N 1
ATOM 5496 C CA . PHE A 1 721 ? 23.738 -19.589 22.463 1.00 89.81 721 PHE A CA 1
ATOM 5497 C C . PHE A 1 721 ? 22.227 -19.574 22.194 1.00 89.81 721 PHE A C 1
ATOM 5499 O O . PHE A 1 721 ? 21.616 -18.506 22.193 1.00 89.81 721 PHE A O 1
ATOM 5506 N N . ASP A 1 722 ? 21.622 -20.742 21.959 1.00 90.25 722 ASP A N 1
ATOM 5507 C CA . ASP A 1 722 ? 20.165 -20.897 21.811 1.00 90.25 722 ASP A CA 1
ATOM 5508 C C . ASP A 1 722 ? 19.588 -21.455 23.116 1.00 90.25 722 ASP A C 1
ATOM 5510 O O . ASP A 1 722 ? 19.954 -22.550 23.542 1.00 90.25 722 ASP A O 1
ATOM 5514 N N . GLY A 1 723 ? 18.720 -20.688 23.774 1.00 90.69 723 GLY A N 1
ATOM 5515 C CA . GLY A 1 723 ? 18.154 -21.050 25.070 1.00 90.69 723 GLY A CA 1
ATOM 5516 C C . GLY A 1 723 ? 17.869 -19.837 25.948 1.00 90.69 723 GLY A C 1
ATOM 5517 O O . GLY A 1 723 ? 17.635 -18.734 25.453 1.00 90.69 723 GLY A O 1
ATOM 5518 N N . THR A 1 724 ? 17.883 -20.058 27.261 1.00 92.38 724 THR A N 1
ATOM 5519 C CA . THR A 1 724 ? 17.597 -19.035 28.274 1.00 92.38 724 THR A CA 1
ATOM 5520 C C . THR A 1 724 ? 18.881 -18.455 28.854 1.00 92.38 724 THR A C 1
ATOM 5522 O O . THR A 1 724 ? 19.951 -19.069 28.796 1.00 92.38 724 THR A O 1
ATOM 5525 N N . LEU A 1 725 ? 18.781 -17.285 29.482 1.00 91.31 725 LEU A N 1
ATOM 5526 C CA . LEU A 1 725 ? 19.915 -16.672 30.175 1.00 91.31 725 LEU A CA 1
ATOM 5527 C C . LEU A 1 725 ? 20.466 -17.555 31.289 1.00 91.31 725 LEU A C 1
ATOM 5529 O O . LEU A 1 725 ? 21.678 -17.656 31.451 1.00 91.31 725 LEU A O 1
ATOM 5533 N N . TYR A 1 726 ? 19.585 -18.233 32.019 1.00 86.25 726 TYR A N 1
ATOM 5534 C CA . TYR A 1 726 ? 19.965 -19.123 33.111 1.00 86.25 726 TYR A CA 1
ATOM 5535 C C . TYR A 1 726 ? 20.885 -20.243 32.618 1.00 86.25 726 TYR A C 1
ATOM 5537 O O . TYR A 1 726 ? 21.916 -20.501 33.236 1.00 86.25 726 TYR A O 1
ATOM 5545 N N . ALA A 1 727 ? 20.584 -20.832 31.458 1.00 86.19 727 ALA A N 1
ATOM 5546 C CA . ALA A 1 727 ? 21.468 -21.804 30.824 1.00 86.19 727 ALA A CA 1
ATOM 5547 C C . ALA A 1 727 ? 22.749 -21.138 30.284 1.00 86.19 727 ALA A C 1
ATOM 5549 O O . ALA A 1 727 ? 23.849 -21.641 30.503 1.00 86.19 727 ALA A O 1
ATOM 5550 N N . ALA A 1 728 ? 22.638 -19.953 29.677 1.00 90.31 728 ALA A N 1
ATOM 5551 C CA . ALA A 1 728 ? 23.785 -19.231 29.129 1.00 90.31 728 ALA A CA 1
ATOM 5552 C C . ALA A 1 728 ? 24.822 -18.828 30.194 1.00 90.31 728 ALA A C 1
ATOM 5554 O O . ALA A 1 728 ? 26.021 -18.841 29.904 1.00 90.31 728 ALA A O 1
ATOM 5555 N N . THR A 1 729 ? 24.407 -18.509 31.429 1.00 89.31 729 THR A N 1
ATOM 5556 C CA . THR A 1 729 ? 25.341 -18.209 32.534 1.00 89.31 729 THR A CA 1
ATOM 5557 C C . THR A 1 729 ? 26.198 -19.416 32.927 1.00 89.31 729 THR A C 1
ATOM 5559 O O . THR A 1 729 ? 27.297 -19.246 33.456 1.00 89.31 729 THR A O 1
ATOM 5562 N N . ALA A 1 730 ? 25.773 -20.647 32.630 1.00 83.56 730 ALA A N 1
ATOM 5563 C CA . ALA A 1 730 ? 26.606 -21.826 32.847 1.00 83.56 730 ALA A CA 1
ATOM 5564 C C . ALA A 1 730 ? 27.809 -21.867 31.889 1.00 83.56 730 ALA A C 1
ATOM 5566 O O . ALA A 1 730 ? 28.867 -22.361 32.270 1.00 83.56 730 ALA A O 1
ATOM 5567 N N . GLU A 1 731 ? 27.706 -21.264 30.704 1.00 85.19 731 GLU A N 1
ATOM 5568 C CA . GLU A 1 731 ? 28.743 -21.320 29.663 1.00 85.19 731 GLU A CA 1
ATOM 5569 C C . GLU A 1 731 ? 29.527 -20.008 29.505 1.00 85.19 731 GLU A C 1
ATOM 5571 O O . GLU A 1 731 ? 30.700 -20.025 29.134 1.00 85.19 731 GLU A O 1
ATOM 5576 N N . ASN A 1 732 ? 28.921 -18.870 29.851 1.00 89.19 732 ASN A N 1
ATOM 5577 C CA . ASN A 1 732 ? 29.481 -17.541 29.607 1.00 89.19 732 ASN A CA 1
ATOM 5578 C C . ASN A 1 732 ? 29.885 -16.860 30.918 1.00 89.19 732 ASN A C 1
ATOM 5580 O O . ASN A 1 732 ? 29.044 -16.515 31.750 1.00 89.19 732 ASN A O 1
ATOM 5584 N N . ALA A 1 733 ? 31.192 -16.664 31.105 1.00 86.94 733 ALA A N 1
ATOM 5585 C CA . ALA A 1 733 ? 31.752 -16.159 32.357 1.00 86.94 733 ALA A CA 1
ATOM 5586 C C . ALA A 1 733 ? 31.364 -14.701 32.667 1.00 86.94 733 ALA A C 1
ATOM 5588 O O . ALA A 1 733 ? 31.184 -14.371 33.836 1.00 86.94 733 ALA A O 1
ATOM 5589 N N . ASP A 1 734 ? 31.215 -13.845 31.651 1.00 87.75 734 ASP A N 1
ATOM 5590 C CA . ASP A 1 734 ? 30.791 -12.449 31.822 1.00 87.75 734 ASP A CA 1
ATOM 5591 C C . ASP A 1 734 ? 29.316 -12.359 32.239 1.00 87.75 734 ASP A C 1
ATOM 5593 O O . ASP A 1 734 ? 28.999 -11.680 33.216 1.00 87.75 734 ASP A O 1
ATOM 5597 N N . LEU A 1 735 ? 28.436 -13.114 31.567 1.00 91.38 735 LEU A N 1
ATOM 5598 C CA . LEU A 1 735 ? 27.026 -13.235 31.943 1.00 91.38 735 LEU A CA 1
ATOM 5599 C C . LEU A 1 735 ? 26.888 -13.775 33.369 1.00 91.38 735 LEU A C 1
ATOM 5601 O O . LEU A 1 735 ? 26.112 -13.235 34.149 1.00 91.38 735 LEU A O 1
ATOM 5605 N N . ARG A 1 736 ? 27.670 -14.803 33.729 1.00 90.38 736 ARG A N 1
ATOM 5606 C CA . ARG A 1 736 ? 27.660 -15.389 35.075 1.00 90.38 736 ARG A CA 1
ATOM 5607 C C . ARG A 1 736 ? 28.085 -14.393 36.144 1.00 90.38 736 ARG A C 1
ATOM 5609 O O . ARG A 1 736 ? 27.384 -14.249 37.135 1.00 90.38 736 ARG A O 1
ATOM 5616 N N . ALA A 1 737 ? 29.218 -13.718 35.951 1.00 87.38 737 ALA A N 1
ATOM 5617 C CA . ALA A 1 737 ? 29.751 -12.781 36.936 1.00 87.38 737 ALA A CA 1
ATOM 5618 C C . ALA A 1 737 ? 28.776 -11.624 37.195 1.00 87.38 737 ALA A C 1
ATOM 5620 O O . ALA A 1 737 ? 28.497 -11.301 38.348 1.00 87.38 737 ALA A O 1
ATOM 5621 N N . SER A 1 738 ? 28.221 -11.059 36.120 1.00 89.69 738 SER A N 1
ATOM 5622 C CA . SER A 1 738 ? 27.268 -9.952 36.194 1.00 89.69 738 SER A CA 1
ATOM 5623 C C . SER A 1 738 ? 25.933 -10.379 36.825 1.00 89.69 738 SER A C 1
ATOM 5625 O O . SER A 1 738 ? 25.409 -9.702 37.707 1.00 89.69 738 SER A O 1
ATOM 5627 N N . TRP A 1 739 ? 25.413 -11.551 36.439 1.00 88.25 739 TRP A N 1
ATOM 5628 C CA . TRP A 1 739 ? 24.179 -12.110 36.998 1.00 88.25 739 TRP A CA 1
ATOM 5629 C C . TRP A 1 739 ? 24.304 -12.441 38.489 1.00 88.25 739 TRP A C 1
ATOM 5631 O O . TRP A 1 739 ? 23.442 -12.052 39.275 1.00 88.25 739 TRP A O 1
ATOM 5641 N N . SER A 1 740 ? 25.366 -13.148 38.893 1.00 83.81 740 SER A N 1
ATOM 5642 C CA . SER A 1 740 ? 25.565 -13.568 40.286 1.00 83.81 740 SER A CA 1
ATOM 5643 C C . SER A 1 740 ? 25.699 -12.377 41.230 1.00 83.81 740 SER A C 1
ATOM 5645 O O . SER A 1 740 ? 25.007 -12.344 42.240 1.00 83.81 740 SER A O 1
ATOM 5647 N N . ALA A 1 741 ? 26.499 -11.366 40.871 1.00 83.62 741 ALA A N 1
ATOM 5648 C CA . ALA A 1 741 ? 26.676 -10.176 41.704 1.00 83.62 741 ALA A CA 1
ATOM 5649 C C . ALA A 1 741 ? 25.357 -9.417 41.943 1.00 83.62 741 ALA A C 1
ATOM 5651 O O . ALA A 1 741 ? 25.118 -8.901 43.034 1.00 83.62 741 ALA A O 1
ATOM 5652 N N . MET A 1 742 ? 24.481 -9.363 40.935 1.00 86.62 742 MET A N 1
ATOM 5653 C CA . MET A 1 742 ? 23.148 -8.774 41.076 1.00 86.62 742 MET A CA 1
ATOM 5654 C C . MET A 1 742 ? 22.229 -9.648 41.943 1.00 86.62 742 MET A C 1
ATOM 5656 O O . MET A 1 742 ? 21.570 -9.129 42.843 1.00 86.62 742 MET A O 1
ATOM 5660 N N . MET A 1 743 ? 22.214 -10.967 41.726 1.00 79.81 743 MET A N 1
ATOM 5661 C CA . MET A 1 743 ? 21.383 -11.886 42.513 1.00 79.81 743 MET A CA 1
ATOM 5662 C C . MET A 1 743 ? 21.752 -11.902 43.997 1.00 79.81 743 MET A C 1
ATOM 5664 O O . MET A 1 743 ? 20.847 -11.973 44.829 1.00 79.81 743 MET A O 1
ATOM 5668 N N . ASP A 1 744 ? 23.038 -11.796 44.332 1.00 77.19 744 ASP A N 1
ATOM 5669 C CA . ASP A 1 744 ? 23.498 -11.688 45.720 1.00 77.19 744 ASP A CA 1
ATOM 5670 C C . ASP A 1 744 ? 22.879 -10.445 46.388 1.00 77.19 744 ASP A C 1
ATOM 5672 O O . ASP A 1 744 ? 22.270 -10.546 47.453 1.00 77.19 744 ASP A O 1
ATOM 5676 N N . SER A 1 745 ? 22.898 -9.297 45.695 1.00 75.31 745 SER A N 1
ATOM 5677 C CA . SER A 1 745 ? 22.281 -8.056 46.184 1.00 75.31 745 SER A CA 1
ATOM 5678 C C . SER A 1 745 ? 20.761 -8.153 46.363 1.00 75.31 745 SER A C 1
ATOM 5680 O O . SER A 1 745 ? 20.221 -7.487 47.246 1.00 75.31 745 SER A O 1
ATOM 5682 N N . VAL A 1 746 ? 20.052 -8.917 45.525 1.00 74.25 746 VAL A N 1
ATOM 5683 C CA . VAL A 1 746 ? 18.598 -9.119 45.667 1.00 74.25 746 VAL A CA 1
ATOM 5684 C C . VAL A 1 746 ? 18.299 -10.038 46.849 1.00 74.25 746 VAL A C 1
ATOM 5686 O O . VAL A 1 746 ? 17.433 -9.724 47.667 1.00 74.25 746 VAL A O 1
ATOM 5689 N N . THR A 1 747 ? 19.035 -11.146 46.944 1.00 74.19 747 THR A N 1
ATOM 5690 C CA . THR A 1 747 ? 18.842 -12.207 47.942 1.00 74.19 747 THR A CA 1
ATOM 5691 C C . THR A 1 747 ? 19.045 -11.685 49.363 1.00 74.19 747 THR A C 1
ATOM 5693 O O . THR A 1 747 ? 18.201 -11.939 50.223 1.00 74.19 747 THR A O 1
ATOM 5696 N N . ASP A 1 748 ? 20.100 -10.897 49.596 1.00 71.00 748 ASP A N 1
ATOM 5697 C CA . ASP A 1 748 ? 20.428 -10.341 50.917 1.00 71.00 748 ASP A CA 1
ATOM 5698 C C . ASP A 1 748 ? 19.299 -9.485 51.514 1.00 71.00 748 ASP A C 1
ATOM 5700 O O . ASP A 1 748 ? 19.138 -9.438 52.732 1.00 71.00 748 ASP A O 1
ATOM 5704 N N . PHE A 1 749 ? 18.494 -8.829 50.673 1.00 72.69 749 PHE A N 1
ATOM 5705 C CA . PHE A 1 749 ? 17.410 -7.958 51.125 1.00 72.69 749 PHE A CA 1
ATOM 5706 C C . PHE A 1 749 ? 16.052 -8.670 51.203 1.00 72.69 749 PHE A C 1
ATOM 5708 O O . PHE A 1 749 ? 15.291 -8.463 52.151 1.00 72.69 749 PHE A O 1
ATOM 5715 N N . ILE A 1 750 ? 15.706 -9.489 50.203 1.00 82.00 750 ILE A N 1
ATOM 5716 C CA . ILE A 1 750 ? 14.350 -10.048 50.102 1.00 82.00 750 ILE A CA 1
ATOM 5717 C C . ILE A 1 750 ? 14.118 -11.246 51.025 1.00 82.00 750 ILE A C 1
ATOM 5719 O O . ILE A 1 750 ? 13.004 -11.435 51.523 1.00 82.00 750 ILE A O 1
ATOM 5723 N N . ASP A 1 751 ? 15.151 -12.048 51.275 1.00 84.25 751 ASP A N 1
ATOM 5724 C CA . ASP A 1 751 ? 14.972 -13.333 51.944 1.00 84.25 751 ASP A CA 1
ATOM 5725 C C . ASP A 1 751 ? 14.635 -13.183 53.425 1.00 84.25 751 ASP A C 1
ATOM 5727 O O . ASP A 1 751 ? 13.791 -13.921 53.932 1.00 84.25 751 ASP A O 1
ATOM 5731 N N . GLU A 1 752 ? 15.201 -12.189 54.111 1.00 84.38 752 GLU A N 1
ATOM 5732 C CA . GLU A 1 752 ? 14.831 -11.895 55.499 1.00 84.38 752 GLU A CA 1
ATOM 5733 C C . GLU A 1 752 ? 13.343 -11.523 55.612 1.00 84.38 752 GLU A C 1
ATOM 5735 O O . GLU A 1 752 ? 12.629 -12.058 56.466 1.00 84.38 752 GLU A O 1
ATOM 5740 N N . TRP A 1 753 ? 12.838 -10.685 54.697 1.00 88.31 753 TRP A N 1
ATOM 5741 C CA . TRP A 1 753 ? 11.418 -10.331 54.645 1.00 88.31 753 TRP A CA 1
ATOM 5742 C C . TRP A 1 753 ? 10.537 -11.547 54.338 1.00 88.31 753 TRP A C 1
ATOM 5744 O O . TRP A 1 753 ? 9.526 -11.755 55.011 1.00 88.31 753 TRP A O 1
ATOM 5754 N N . PHE A 1 754 ? 10.920 -12.376 53.365 1.00 91.00 754 PHE A N 1
ATOM 5755 C CA . PHE A 1 754 ? 10.179 -13.589 53.025 1.00 91.00 754 PHE A CA 1
ATOM 5756 C C . PHE A 1 754 ? 10.095 -14.550 54.220 1.00 91.00 754 PHE A C 1
ATOM 5758 O O . PHE A 1 754 ? 9.000 -14.959 54.608 1.00 91.00 754 PHE A O 1
ATOM 5765 N N . PHE A 1 755 ? 11.226 -14.872 54.857 1.00 90.25 755 PHE A N 1
ATOM 5766 C CA . PHE A 1 755 ? 11.251 -15.826 55.968 1.00 90.25 755 PHE A CA 1
ATOM 5767 C C . PHE A 1 755 ? 10.606 -15.285 57.249 1.00 90.25 755 PHE A C 1
ATOM 5769 O O . PHE A 1 755 ? 10.076 -16.077 58.034 1.00 90.25 755 PHE A O 1
ATOM 5776 N N . ALA A 1 756 ? 10.551 -13.965 57.451 1.00 89.12 756 ALA A N 1
ATOM 5777 C CA . ALA A 1 756 ? 9.748 -13.369 58.521 1.00 89.12 756 ALA A CA 1
ATOM 5778 C C . ALA A 1 756 ? 8.246 -13.694 58.377 1.00 89.12 756 ALA A C 1
ATOM 5780 O O . ALA A 1 756 ? 7.565 -13.876 59.384 1.00 89.12 756 ALA A O 1
ATOM 5781 N N . HIS A 1 757 ? 7.758 -13.849 57.142 1.00 90.94 757 HIS A N 1
ATOM 5782 C CA . HIS A 1 757 ? 6.363 -14.176 56.813 1.00 90.94 757 HIS A CA 1
ATOM 5783 C C . HIS A 1 757 ? 6.147 -15.657 56.440 1.00 90.94 757 HIS A C 1
ATOM 5785 O O . HIS A 1 757 ? 5.019 -16.086 56.184 1.00 90.94 757 HIS A O 1
ATOM 5791 N N . PHE A 1 758 ? 7.216 -16.456 56.418 1.00 91.38 758 PHE A N 1
ATOM 5792 C CA . PHE A 1 758 ? 7.156 -17.898 56.203 1.00 91.38 758 PHE A CA 1
ATOM 5793 C C . PHE A 1 758 ? 6.782 -18.603 57.514 1.00 91.38 758 PHE A C 1
ATOM 5795 O O . PHE A 1 758 ? 7.608 -18.792 58.415 1.00 91.38 758 PHE A O 1
ATOM 5802 N N . GLU A 1 759 ? 5.504 -18.950 57.641 1.00 88.31 759 GLU A N 1
ATOM 5803 C CA . GLU A 1 759 ? 4.936 -19.622 58.813 1.00 88.31 759 GLU A CA 1
ATOM 5804 C C . GLU A 1 759 ? 4.889 -21.130 58.567 1.00 88.31 759 GLU A C 1
ATOM 5806 O O . GLU A 1 759 ? 4.216 -21.602 57.659 1.00 88.31 759 GLU A O 1
ATOM 5811 N N . VAL A 1 760 ? 5.604 -21.902 59.380 1.00 88.88 760 VAL A N 1
ATOM 5812 C CA . VAL A 1 760 ? 5.683 -23.357 59.229 1.00 88.88 760 VAL A CA 1
ATOM 5813 C C . VAL A 1 760 ? 5.630 -24.023 60.599 1.00 88.88 760 VAL A C 1
ATOM 5815 O O . VAL A 1 760 ? 6.223 -23.533 61.562 1.00 88.88 760 VAL A O 1
ATOM 5818 N N . ALA A 1 761 ? 4.880 -25.119 60.699 1.00 87.38 761 ALA A N 1
ATOM 5819 C CA . ALA A 1 761 ? 4.748 -25.869 61.941 1.00 87.38 761 ALA A CA 1
ATOM 5820 C C . ALA A 1 761 ? 6.059 -26.601 62.290 1.00 87.38 761 ALA A C 1
ATOM 5822 O O . ALA A 1 761 ? 6.757 -27.062 61.381 1.00 87.38 761 ALA A O 1
ATOM 5823 N N . PRO A 1 762 ? 6.393 -26.764 63.585 1.00 87.94 762 PRO A N 1
ATOM 5824 C CA . PRO A 1 762 ? 7.538 -27.571 63.978 1.00 87.94 762 PRO A CA 1
ATOM 5825 C C . PRO A 1 762 ? 7.443 -29.010 63.447 1.00 87.94 762 PRO A C 1
ATOM 5827 O O . PRO A 1 762 ? 6.376 -29.619 63.525 1.00 87.94 762 PRO A O 1
ATOM 5830 N N . GLY A 1 763 ? 8.541 -29.556 62.921 1.00 88.25 763 GLY A N 1
ATOM 5831 C CA . GLY A 1 763 ? 8.596 -30.908 62.353 1.00 88.25 763 GLY A CA 1
ATOM 5832 C C . GLY A 1 763 ? 8.107 -31.037 60.906 1.00 88.25 763 GLY A C 1
ATOM 5833 O O . GLY A 1 763 ? 8.119 -32.144 60.368 1.00 88.25 763 GLY A O 1
ATOM 5834 N N . ALA A 1 764 ? 7.669 -29.947 60.265 1.00 92.25 764 ALA A N 1
ATOM 5835 C CA . ALA A 1 764 ? 7.134 -30.005 58.907 1.00 92.25 764 ALA A CA 1
ATOM 5836 C C . ALA A 1 764 ? 8.190 -30.388 57.857 1.00 92.25 764 ALA A C 1
ATOM 5838 O O . ALA A 1 764 ? 9.382 -30.064 57.959 1.00 92.25 764 ALA A O 1
ATOM 5839 N N . ARG A 1 765 ? 7.711 -31.044 56.801 1.00 95.19 765 ARG A N 1
ATOM 5840 C CA . ARG A 1 765 ? 8.470 -31.399 55.603 1.00 95.19 765 ARG A CA 1
ATOM 5841 C C . ARG A 1 765 ? 8.241 -30.340 54.531 1.00 95.19 765 ARG A C 1
ATOM 5843 O O . ARG A 1 765 ? 7.137 -30.225 53.998 1.00 95.19 765 ARG A O 1
ATOM 5850 N N . VAL A 1 766 ? 9.287 -29.590 54.201 1.00 96.44 766 VAL A N 1
ATOM 5851 C CA . VAL A 1 766 ? 9.244 -28.498 53.220 1.00 96.44 766 VAL A CA 1
ATOM 5852 C C . VAL A 1 766 ? 9.872 -28.949 51.902 1.00 96.44 766 VAL A C 1
ATOM 5854 O O . VAL A 1 766 ? 10.953 -29.534 51.900 1.00 96.44 766 VAL A O 1
ATOM 5857 N N . LEU A 1 767 ? 9.215 -28.664 50.782 1.00 97.06 767 LEU A N 1
ATOM 5858 C CA . LEU A 1 767 ? 9.747 -28.865 49.435 1.00 97.06 767 LEU A CA 1
ATOM 5859 C C . LEU A 1 767 ? 10.084 -27.508 48.807 1.00 97.06 767 LEU A C 1
ATOM 5861 O O . LEU A 1 767 ? 9.187 -26.711 48.555 1.00 97.06 767 LEU A O 1
ATOM 5865 N N . ASP A 1 768 ? 11.362 -27.252 48.555 1.00 96.12 768 ASP A N 1
ATOM 5866 C CA . ASP A 1 768 ? 11.876 -26.068 47.859 1.00 96.12 768 ASP A CA 1
ATOM 5867 C C . ASP A 1 768 ? 11.964 -26.363 46.355 1.00 96.12 768 ASP A C 1
ATOM 5869 O O . ASP A 1 768 ? 12.857 -27.086 45.910 1.00 96.12 768 ASP A O 1
ATOM 5873 N N . VAL A 1 769 ? 10.987 -25.885 45.583 1.00 95.56 769 VAL A N 1
ATOM 5874 C CA . VAL A 1 769 ? 10.839 -26.187 44.151 1.00 95.56 769 VAL A CA 1
ATOM 5875 C C . VAL A 1 769 ? 11.632 -25.196 43.309 1.00 95.56 769 VAL A C 1
ATOM 5877 O O . VAL A 1 769 ? 11.534 -23.989 43.518 1.00 95.56 769 VAL A O 1
ATOM 5880 N N . ALA A 1 770 ? 12.355 -25.722 42.314 1.00 87.94 770 ALA A N 1
ATOM 5881 C CA . ALA A 1 770 ? 13.341 -24.987 41.520 1.00 87.94 770 ALA A CA 1
ATOM 5882 C C . ALA A 1 770 ? 14.461 -24.390 42.397 1.00 87.94 770 ALA A C 1
ATOM 5884 O O . ALA A 1 770 ? 14.928 -23.269 42.186 1.00 87.94 770 ALA A O 1
ATOM 5885 N N . GLY A 1 771 ? 14.872 -25.145 43.423 1.00 83.56 771 GLY A N 1
ATOM 5886 C CA . GLY A 1 771 ? 15.830 -24.694 44.434 1.00 83.56 771 GLY A CA 1
ATOM 5887 C C . GLY A 1 771 ? 17.286 -24.614 43.949 1.00 83.56 771 GLY A C 1
ATOM 5888 O O . GLY A 1 771 ? 18.149 -24.136 44.692 1.00 83.56 771 GLY A O 1
ATOM 5889 N N . ASN A 1 772 ? 17.582 -25.057 42.721 1.00 86.06 772 ASN A N 1
ATOM 5890 C CA . ASN A 1 772 ? 18.882 -25.008 42.051 1.00 86.06 772 ASN A CA 1
ATOM 5891 C C . ASN A 1 772 ? 20.023 -25.519 42.952 1.00 86.06 772 ASN A C 1
ATOM 5893 O O . ASN A 1 772 ? 20.112 -26.709 43.246 1.00 86.06 772 ASN A O 1
ATOM 5897 N N . THR A 1 773 ? 20.883 -24.626 43.447 1.00 85.31 773 THR A N 1
ATOM 5898 C CA . THR A 1 773 ? 22.034 -24.960 44.301 1.00 85.31 773 THR A CA 1
ATOM 5899 C C . THR A 1 773 ? 21.677 -25.135 45.787 1.00 85.31 773 THR A C 1
ATOM 5901 O O . THR A 1 773 ? 22.575 -25.250 46.625 1.00 85.31 773 THR A O 1
ATOM 5904 N N . GLY A 1 774 ? 20.384 -25.156 46.132 1.00 87.69 774 GLY A N 1
ATOM 5905 C CA . GLY A 1 774 ? 19.861 -25.456 47.468 1.00 87.69 774 GLY A CA 1
ATOM 5906 C C . GLY A 1 774 ? 19.807 -24.270 48.437 1.00 87.69 774 GLY A C 1
ATOM 5907 O O . GLY A 1 774 ? 19.622 -24.467 49.639 1.00 87.69 774 GLY A O 1
ATOM 5908 N N . LEU A 1 775 ? 19.978 -23.035 47.959 1.00 87.06 775 LEU A N 1
ATOM 5909 C CA . LEU A 1 775 ? 20.051 -21.863 48.836 1.00 87.06 775 LEU A CA 1
ATOM 5910 C C . LEU A 1 775 ? 18.746 -21.621 49.616 1.00 87.06 775 LEU A C 1
ATOM 5912 O O . LEU A 1 775 ? 18.804 -21.330 50.810 1.00 87.06 775 LEU A O 1
ATOM 5916 N N . GLY A 1 776 ? 17.578 -21.809 48.992 1.00 88.12 776 GLY A N 1
ATOM 5917 C CA . GLY A 1 776 ? 16.281 -21.688 49.667 1.00 88.12 776 GLY A CA 1
ATOM 5918 C C . GLY A 1 776 ? 16.152 -22.653 50.849 1.00 88.12 776 GLY A C 1
ATOM 5919 O O . GLY A 1 776 ? 15.802 -22.239 51.959 1.00 88.12 776 GLY A O 1
ATOM 5920 N N . ALA A 1 777 ? 16.538 -23.914 50.655 1.00 91.44 777 ALA A N 1
ATOM 5921 C CA . ALA A 1 777 ? 16.584 -24.919 51.714 1.00 91.44 777 ALA A CA 1
ATOM 5922 C C . ALA A 1 777 ? 17.548 -24.557 52.861 1.00 91.44 777 ALA A C 1
ATOM 5924 O O . ALA A 1 777 ? 17.187 -24.670 54.037 1.00 91.44 777 ALA A O 1
ATOM 5925 N N . ILE A 1 778 ? 18.752 -24.069 52.539 1.00 91.62 778 ILE A N 1
ATOM 5926 C CA . ILE A 1 778 ? 19.741 -23.616 53.535 1.00 91.62 778 ILE A CA 1
ATOM 5927 C C . ILE A 1 778 ? 19.173 -22.467 54.372 1.00 91.62 778 ILE A C 1
ATOM 5929 O O . ILE A 1 778 ? 19.227 -22.501 55.604 1.00 91.62 778 ILE A O 1
ATOM 5933 N N . LEU A 1 779 ? 18.602 -21.458 53.713 1.00 90.19 779 LEU A N 1
ATOM 5934 C CA . LEU A 1 779 ? 18.070 -20.277 54.384 1.00 90.19 779 LEU A CA 1
ATOM 5935 C C . LEU A 1 779 ? 16.831 -20.601 55.217 1.00 90.19 779 LEU A C 1
ATOM 5937 O O . LEU A 1 779 ? 16.700 -20.079 56.321 1.00 90.19 779 LEU A O 1
ATOM 5941 N N . THR A 1 780 ? 16.001 -21.550 54.782 1.00 90.88 780 THR A N 1
ATOM 5942 C CA . THR A 1 780 ? 14.880 -22.051 55.590 1.00 90.88 780 THR A CA 1
ATOM 5943 C C . THR A 1 780 ? 15.367 -22.585 56.941 1.00 90.88 780 THR A C 1
ATOM 5945 O O . THR A 1 780 ? 14.808 -22.236 57.980 1.00 90.88 780 THR A O 1
ATOM 5948 N N . ARG A 1 781 ? 16.455 -23.374 56.971 1.00 89.88 781 ARG A N 1
ATOM 5949 C CA . ARG A 1 781 ? 17.049 -23.847 58.239 1.00 89.88 781 ARG A CA 1
ATOM 5950 C C . ARG A 1 781 ? 17.720 -22.735 59.037 1.00 89.88 781 ARG A C 1
ATOM 5952 O O . ARG A 1 781 ? 17.636 -22.752 60.262 1.00 89.88 781 ARG A O 1
ATOM 5959 N N . LYS A 1 782 ? 18.352 -21.771 58.366 1.00 88.69 782 LYS A N 1
ATOM 5960 C CA . LYS A 1 782 ? 19.011 -20.630 59.017 1.00 88.69 782 LYS A CA 1
ATOM 5961 C C . LYS A 1 782 ? 18.015 -19.698 59.717 1.00 88.69 782 LYS A C 1
ATOM 5963 O O . LYS A 1 782 ? 18.296 -19.259 60.826 1.00 88.69 782 LYS A O 1
ATOM 5968 N N . PHE A 1 783 ? 16.879 -19.403 59.086 1.00 89.81 783 PHE A N 1
ATOM 5969 C CA . PHE A 1 783 ? 15.873 -18.465 59.601 1.00 89.81 783 PHE A CA 1
ATOM 5970 C C . PHE A 1 783 ? 14.789 -19.119 60.469 1.00 89.81 783 PHE A C 1
ATOM 5972 O O . PHE A 1 783 ? 14.056 -18.399 61.143 1.00 89.81 783 PHE A O 1
ATOM 5979 N N . LYS A 1 784 ? 14.670 -20.455 60.461 1.00 89.50 784 LYS A N 1
ATOM 5980 C CA . LYS A 1 784 ? 13.735 -21.215 61.315 1.00 89.50 784 LYS A CA 1
ATOM 5981 C C . LYS A 1 784 ? 14.437 -22.336 62.104 1.00 89.50 784 LYS A C 1
ATOM 5983 O O . LYS A 1 784 ? 14.018 -23.499 62.013 1.00 89.50 784 LYS A O 1
ATOM 5988 N N . PRO A 1 785 ? 15.529 -22.064 62.846 1.00 82.81 785 PRO A N 1
ATOM 5989 C CA . PRO A 1 785 ? 16.321 -23.125 63.466 1.00 82.81 785 PRO A CA 1
ATOM 5990 C C . PRO A 1 785 ? 15.522 -23.914 64.517 1.00 82.81 785 PRO A C 1
ATOM 5992 O O . PRO A 1 785 ? 15.623 -25.142 64.551 1.00 82.81 785 PRO A O 1
ATOM 5995 N N . GLU A 1 786 ? 14.660 -23.238 65.280 1.00 80.62 786 GLU A N 1
ATOM 5996 C CA . GLU A 1 786 ? 13.777 -23.792 66.321 1.00 80.62 786 GLU A CA 1
ATOM 5997 C C . GLU A 1 786 ? 12.639 -24.704 65.831 1.00 80.62 786 GLU A C 1
ATOM 5999 O O . GLU A 1 786 ? 12.053 -25.420 66.640 1.00 80.62 786 GLU A O 1
ATOM 6004 N N . ALA A 1 787 ? 12.321 -24.717 64.534 1.00 78.88 787 ALA A N 1
ATOM 6005 C CA . ALA A 1 787 ? 11.174 -25.458 64.005 1.00 78.88 787 ALA A CA 1
ATOM 6006 C C . ALA A 1 787 ? 11.465 -26.936 63.656 1.00 78.88 787 ALA A C 1
ATOM 6008 O O . ALA A 1 787 ? 10.577 -27.604 63.147 1.00 78.88 787 ALA A O 1
ATOM 6009 N N . ASP A 1 788 ? 12.674 -27.458 63.903 1.00 85.31 788 ASP A N 1
ATOM 6010 C CA . ASP A 1 788 ? 13.060 -28.862 63.617 1.00 85.31 788 ASP A CA 1
ATOM 6011 C C . ASP A 1 788 ? 12.553 -29.390 62.251 1.00 85.31 788 ASP A C 1
ATOM 6013 O O . ASP A 1 788 ? 11.831 -30.378 62.155 1.00 85.31 788 ASP A O 1
ATOM 6017 N N . LEU A 1 789 ? 12.850 -28.649 61.179 1.00 91.38 789 LEU A N 1
ATOM 6018 C CA . LEU A 1 789 ? 12.306 -28.898 59.837 1.00 91.38 789 LEU A CA 1
ATOM 6019 C C . LEU A 1 789 ? 13.194 -29.842 59.026 1.00 91.38 789 LEU A C 1
ATOM 6021 O O . LEU A 1 789 ? 14.422 -29.798 59.141 1.00 91.38 789 LEU A O 1
ATOM 6025 N N . THR A 1 790 ? 12.577 -30.589 58.107 1.00 93.56 790 THR A N 1
ATOM 6026 C CA . THR A 1 790 ? 13.295 -31.249 57.004 1.00 93.56 790 THR A CA 1
ATOM 6027 C C . THR A 1 790 ? 12.954 -30.563 55.690 1.00 93.56 790 THR A C 1
ATOM 6029 O O . THR A 1 790 ? 11.781 -30.336 55.394 1.00 93.56 790 THR A O 1
ATOM 6032 N N . VAL A 1 791 ? 13.971 -30.203 54.906 1.00 95.81 791 VAL A N 1
ATOM 6033 C CA . VAL A 1 791 ? 13.786 -29.467 53.649 1.00 95.81 791 VAL A CA 1
ATOM 6034 C C . VAL A 1 791 ? 14.367 -30.263 52.487 1.00 95.81 791 VAL A C 1
ATOM 6036 O O . VAL A 1 791 ? 15.526 -30.670 52.516 1.00 95.81 791 VAL A O 1
ATOM 6039 N N . ALA A 1 792 ? 13.572 -30.509 51.454 1.00 96.50 792 ALA A N 1
ATOM 6040 C CA . ALA A 1 792 ? 14.037 -31.118 50.216 1.00 96.50 792 ALA A CA 1
ATOM 6041 C C . ALA A 1 792 ? 14.126 -30.049 49.125 1.00 96.50 792 ALA A C 1
ATOM 6043 O O . ALA A 1 792 ? 13.126 -29.413 48.812 1.00 96.50 792 ALA A O 1
ATOM 6044 N N . CYS A 1 793 ? 15.308 -29.865 48.543 1.00 96.44 793 CYS A N 1
ATOM 6045 C CA . CYS A 1 793 ? 15.478 -29.105 47.308 1.00 96.44 793 CYS A CA 1
ATOM 6046 C C . CYS A 1 793 ? 15.054 -29.984 46.126 1.00 96.44 793 CYS A C 1
ATOM 6048 O O . CYS A 1 793 ? 15.537 -31.111 46.003 1.00 96.44 793 CYS A O 1
ATOM 6050 N N . PHE A 1 794 ? 14.153 -29.487 45.282 1.00 96.94 794 PHE A N 1
ATOM 6051 C CA . PHE A 1 794 ? 13.693 -30.155 44.072 1.00 96.94 794 PHE A CA 1
ATOM 6052 C C . PHE A 1 794 ? 14.092 -29.350 42.838 1.00 96.94 794 PHE A C 1
ATOM 6054 O O . PHE A 1 794 ? 13.633 -28.223 42.652 1.00 96.94 794 PHE A O 1
ATOM 6061 N N . ASP A 1 795 ? 14.931 -29.940 41.994 1.00 94.56 795 ASP A N 1
ATOM 6062 C CA . ASP A 1 795 ? 15.396 -29.351 40.737 1.00 94.56 795 ASP A CA 1
ATOM 6063 C C . ASP A 1 795 ? 15.831 -30.464 39.771 1.00 94.56 795 ASP A C 1
ATOM 6065 O O . ASP A 1 795 ? 15.730 -31.653 40.093 1.00 94.56 795 ASP A O 1
ATOM 6069 N N . PHE A 1 796 ? 16.340 -30.106 38.596 1.00 91.94 796 PHE A N 1
ATOM 6070 C CA . PHE A 1 796 ? 16.868 -31.080 37.659 1.00 91.94 796 PHE A CA 1
ATOM 6071 C C . PHE A 1 796 ? 18.040 -31.876 38.265 1.00 91.94 796 PHE A C 1
ATOM 6073 O O . PHE A 1 796 ? 18.856 -31.316 39.008 1.00 91.94 796 PHE A O 1
ATOM 6080 N N . PRO A 1 797 ? 18.166 -33.182 37.948 1.00 91.62 797 PRO A N 1
ATOM 6081 C CA . PRO A 1 797 ? 19.185 -34.054 38.535 1.00 91.62 797 PRO A CA 1
ATOM 6082 C C . PRO A 1 797 ? 20.625 -33.535 38.430 1.00 91.62 797 PRO A C 1
ATOM 6084 O O . PRO A 1 797 ? 21.446 -33.839 39.292 1.00 91.62 797 PRO A O 1
ATOM 6087 N N . GLU A 1 798 ? 20.956 -32.724 37.420 1.00 89.25 798 GLU A N 1
ATOM 6088 C CA . GLU A 1 798 ? 22.311 -32.189 37.253 1.00 89.25 798 GLU A CA 1
ATOM 6089 C C . GLU A 1 798 ? 22.729 -31.230 38.384 1.00 89.25 798 GLU A C 1
ATOM 6091 O O . GLU A 1 798 ? 23.922 -30.991 38.565 1.00 89.25 798 GLU A O 1
ATOM 6096 N N . LYS A 1 799 ? 21.779 -30.698 39.167 1.00 88.62 799 LYS A N 1
ATOM 6097 C CA . LYS A 1 799 ? 22.041 -29.778 40.290 1.00 88.62 799 LYS A CA 1
ATOM 6098 C C . LYS A 1 799 ? 22.371 -30.469 41.611 1.00 88.62 799 LYS A C 1
ATOM 6100 O O . LYS A 1 799 ? 22.837 -29.812 42.544 1.00 88.62 799 LYS A O 1
ATOM 6105 N N . GLU A 1 800 ? 22.184 -31.786 41.693 1.00 93.56 800 GLU A N 1
ATOM 6106 C CA . GLU A 1 800 ? 22.320 -32.548 42.937 1.00 93.56 800 GLU A CA 1
ATOM 6107 C C . GLU A 1 800 ? 23.701 -32.375 43.588 1.00 93.56 800 GLU A C 1
ATOM 6109 O O . GLU A 1 800 ? 23.810 -32.125 44.791 1.00 93.56 800 GLU A O 1
ATOM 6114 N N . ALA A 1 801 ? 24.771 -32.473 42.794 1.00 92.50 801 ALA A N 1
ATOM 6115 C CA . ALA A 1 801 ? 26.138 -32.406 43.304 1.00 92.50 801 ALA A CA 1
ATOM 6116 C C . ALA A 1 801 ? 26.442 -31.058 43.982 1.00 92.50 801 ALA A C 1
ATOM 6118 O O . ALA A 1 801 ? 27.004 -31.038 45.084 1.00 92.50 801 ALA A O 1
ATOM 6119 N N . ASP A 1 802 ? 26.026 -29.957 43.350 1.00 90.00 802 ASP A N 1
ATOM 6120 C CA . ASP A 1 802 ? 26.231 -28.595 43.844 1.00 90.00 802 ASP A CA 1
ATOM 6121 C C . ASP A 1 802 ? 25.401 -28.338 45.108 1.00 90.00 802 ASP A C 1
ATOM 6123 O O . ASP A 1 802 ? 25.924 -27.843 46.110 1.00 90.00 802 ASP A O 1
ATOM 6127 N N . ALA A 1 803 ? 24.128 -28.750 45.111 1.00 92.06 803 ALA A N 1
ATOM 6128 C CA . ALA A 1 803 ? 23.244 -28.592 46.263 1.00 92.06 803 ALA A CA 1
ATOM 6129 C C . ALA A 1 803 ? 23.755 -29.354 47.496 1.00 92.06 803 ALA A C 1
ATOM 6131 O O . ALA A 1 803 ? 23.889 -28.784 48.582 1.00 92.06 803 ALA A O 1
ATOM 6132 N N . LEU A 1 804 ? 24.134 -30.626 47.331 1.00 95.44 804 LEU A N 1
ATOM 6133 C CA . LEU A 1 804 ? 24.675 -31.433 48.426 1.00 95.44 804 LEU A CA 1
ATOM 6134 C C . LEU A 1 804 ? 26.013 -30.886 48.948 1.00 95.44 804 LEU A C 1
ATOM 6136 O O . LEU A 1 804 ? 26.294 -30.976 50.148 1.00 95.44 804 LEU A O 1
ATOM 6140 N N . ALA A 1 805 ? 26.857 -30.331 48.071 1.00 93.62 805 ALA A N 1
ATOM 6141 C CA . ALA A 1 805 ? 28.088 -29.662 48.483 1.00 93.62 805 ALA A CA 1
ATOM 6142 C C . ALA A 1 805 ? 27.793 -28.419 49.332 1.00 93.62 805 ALA A C 1
ATOM 6144 O O . ALA A 1 805 ? 28.384 -28.266 50.406 1.00 93.62 805 ALA A O 1
ATOM 6145 N N . ASN A 1 806 ? 26.827 -27.597 48.919 1.00 92.69 806 ASN A N 1
ATOM 6146 C CA . ASN A 1 806 ? 26.418 -26.411 49.665 1.00 92.69 806 ASN A CA 1
ATOM 6147 C C . ASN A 1 806 ? 25.790 -26.756 51.018 1.00 92.69 806 ASN A C 1
ATOM 6149 O O . ASN A 1 806 ? 26.112 -26.101 52.010 1.00 92.69 806 ASN A O 1
ATOM 6153 N N . PHE A 1 807 ? 24.973 -27.809 51.108 1.00 95.75 807 PHE A N 1
ATOM 6154 C CA . PHE A 1 807 ? 24.407 -28.253 52.387 1.00 95.75 807 PHE A CA 1
ATOM 6155 C C . PHE A 1 807 ? 25.485 -28.646 53.396 1.00 95.75 807 PHE A C 1
ATOM 6157 O O . PHE A 1 807 ? 25.388 -28.292 54.572 1.00 95.75 807 PHE A O 1
ATOM 6164 N N . ARG A 1 808 ? 26.538 -29.341 52.943 1.00 95.94 808 ARG A N 1
ATOM 6165 C CA . ARG A 1 808 ? 27.694 -29.671 53.790 1.00 95.94 808 ARG A CA 1
ATOM 6166 C C . ARG A 1 808 ? 28.459 -28.420 54.204 1.00 95.94 808 ARG A C 1
ATOM 6168 O O . ARG A 1 808 ? 28.779 -28.282 55.380 1.00 95.94 808 ARG A O 1
ATOM 6175 N N . ALA A 1 809 ? 28.717 -27.510 53.264 1.00 94.06 809 ALA A N 1
ATOM 6176 C CA . ALA A 1 809 ? 29.445 -26.271 53.530 1.00 94.06 809 ALA A CA 1
ATOM 6177 C C . ALA A 1 809 ? 28.737 -25.373 54.560 1.00 94.06 809 ALA A C 1
ATOM 6179 O O . ALA A 1 809 ? 29.402 -24.718 55.357 1.00 94.06 809 ALA A O 1
ATOM 6180 N N . HIS A 1 810 ? 27.401 -25.393 54.585 1.00 93.50 810 HIS A N 1
ATOM 6181 C CA . HIS A 1 810 ? 26.583 -24.605 55.511 1.00 93.50 810 HIS A CA 1
ATOM 6182 C C . HIS A 1 810 ? 26.144 -25.379 56.766 1.00 93.50 810 HIS A C 1
ATOM 6184 O O . HIS A 1 810 ? 25.396 -24.842 57.578 1.00 93.50 810 HIS A O 1
ATOM 6190 N N . GLY A 1 811 ? 26.591 -26.629 56.947 1.00 93.50 811 GLY A N 1
ATOM 6191 C CA . GLY A 1 811 ? 26.296 -27.425 58.144 1.00 93.50 811 GLY A CA 1
ATOM 6192 C C . GLY A 1 811 ? 24.837 -27.877 58.284 1.00 93.50 811 GLY A C 1
ATOM 6193 O O . GLY A 1 811 ? 24.404 -28.167 59.393 1.00 93.50 811 GLY A O 1
ATOM 6194 N N . VAL A 1 812 ? 24.075 -27.949 57.186 1.00 93.81 812 VAL A N 1
ATOM 6195 C CA . VAL A 1 812 ? 22.641 -28.318 57.190 1.00 93.81 812 VAL A CA 1
ATOM 6196 C C . VAL A 1 812 ? 22.352 -29.680 56.547 1.00 93.81 812 VAL A C 1
ATOM 6198 O O . VAL A 1 812 ? 21.195 -30.047 56.370 1.00 93.81 812 VAL A O 1
ATOM 6201 N N . ALA A 1 813 ? 23.386 -30.455 56.207 1.00 93.25 813 ALA A N 1
ATOM 6202 C CA . ALA A 1 813 ? 23.260 -31.720 55.472 1.00 93.25 813 ALA A CA 1
ATOM 6203 C C . ALA A 1 813 ? 22.432 -32.815 56.179 1.00 93.25 813 ALA A C 1
ATOM 6205 O O . ALA A 1 813 ? 21.962 -33.729 55.513 1.00 93.25 813 ALA A O 1
ATOM 6206 N N . GLU A 1 814 ? 22.240 -32.737 57.499 1.00 91.31 814 GLU A N 1
ATOM 6207 C CA . GLU A 1 814 ? 21.377 -33.674 58.243 1.00 91.31 814 GLU A CA 1
ATOM 6208 C C . GLU A 1 814 ? 19.880 -33.340 58.115 1.00 91.31 814 GLU A C 1
ATOM 6210 O O . GLU A 1 814 ? 19.035 -34.205 58.327 1.00 91.31 814 GLU A O 1
ATOM 6215 N N . HIS A 1 815 ? 19.548 -32.101 57.733 1.00 91.88 815 HIS A N 1
ATOM 6216 C CA . HIS A 1 815 ? 18.174 -31.590 57.650 1.00 91.88 815 HIS A CA 1
ATOM 621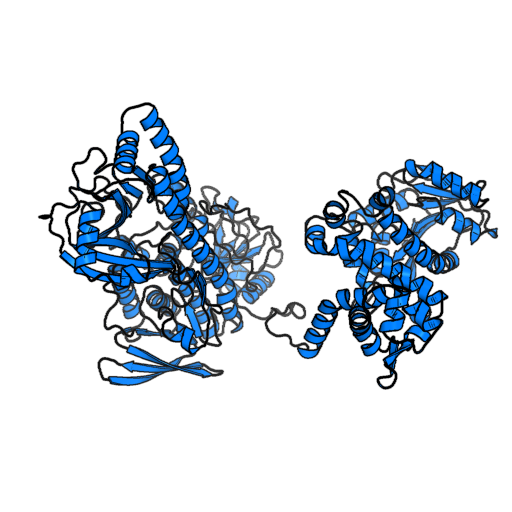7 C C . HIS A 1 815 ? 17.740 -31.234 56.222 1.00 91.88 815 HIS A C 1
ATOM 6219 O O . HIS A 1 815 ? 16.544 -31.076 55.968 1.00 91.88 815 HIS A O 1
ATOM 6225 N N . CYS A 1 816 ? 18.693 -31.107 55.296 1.00 96.00 816 CYS A N 1
ATOM 6226 C CA . CYS A 1 816 ? 18.446 -30.790 53.896 1.00 96.00 816 CYS A CA 1
ATOM 6227 C C . CYS A 1 816 ? 18.778 -31.979 52.988 1.00 96.00 816 CYS A C 1
ATOM 6229 O O . CYS A 1 816 ? 19.826 -32.608 53.122 1.00 96.00 816 CYS A O 1
ATOM 6231 N N . SER A 1 817 ? 17.900 -32.255 52.028 1.00 96.31 817 SER A N 1
ATOM 6232 C CA . SER A 1 817 ? 18.067 -33.306 51.016 1.00 96.31 817 SER A CA 1
ATOM 6233 C C . SER A 1 817 ? 17.820 -32.757 49.610 1.00 96.31 817 SER A C 1
ATOM 6235 O O . SER A 1 817 ? 17.341 -31.633 49.458 1.00 96.31 817 SER A O 1
ATOM 6237 N N . PHE A 1 818 ? 18.174 -33.525 48.580 1.00 97.38 818 PHE A N 1
ATOM 6238 C CA . PHE A 1 818 ? 17.927 -33.175 47.181 1.00 97.38 818 PHE A CA 1
ATOM 6239 C C . PHE A 1 818 ? 17.068 -34.252 46.513 1.00 97.38 818 PHE A C 1
ATOM 6241 O O . PHE A 1 818 ? 17.257 -35.442 46.770 1.00 97.38 818 PHE A O 1
ATOM 6248 N N . ILE A 1 819 ? 16.129 -33.837 45.665 1.00 97.19 819 ILE A N 1
ATOM 6249 C CA . ILE A 1 819 ? 15.281 -34.713 44.857 1.00 97.19 819 ILE A CA 1
ATOM 6250 C C . ILE A 1 819 ? 15.353 -34.236 43.406 1.00 97.19 819 ILE A C 1
ATOM 6252 O O . ILE A 1 819 ? 14.898 -33.142 43.089 1.00 97.19 819 ILE A O 1
ATOM 6256 N N . GLY A 1 820 ? 15.898 -35.072 42.523 1.00 95.38 820 GLY A N 1
ATOM 6257 C CA . GLY A 1 820 ? 15.959 -34.783 41.092 1.00 95.38 820 GLY A CA 1
ATOM 6258 C C . GLY A 1 820 ? 14.609 -34.979 40.395 1.00 95.38 820 GLY A C 1
ATOM 6259 O O . GLY A 1 820 ? 13.987 -36.033 40.549 1.00 95.38 820 GLY A O 1
ATOM 6260 N N . GLY A 1 821 ? 14.175 -34.012 39.587 1.00 94.12 821 GLY A N 1
ATOM 6261 C CA . GLY A 1 821 ? 12.967 -34.126 38.769 1.00 94.12 821 GLY A CA 1
ATOM 6262 C C . GLY A 1 821 ? 12.683 -32.900 37.900 1.00 94.12 821 GLY A C 1
ATOM 6263 O O . GLY A 1 821 ? 13.499 -31.993 37.800 1.00 94.12 821 GLY A O 1
ATOM 6264 N N . ASP A 1 822 ? 11.515 -32.897 37.256 1.00 93.56 822 ASP A N 1
ATOM 6265 C CA . ASP A 1 822 ? 11.028 -31.790 36.427 1.00 93.56 822 ASP A CA 1
ATOM 6266 C C . ASP A 1 822 ? 9.649 -31.348 36.930 1.00 93.56 822 ASP A C 1
ATOM 6268 O O . ASP A 1 822 ? 8.689 -32.127 36.933 1.00 93.56 822 ASP A O 1
ATOM 6272 N N . VAL A 1 823 ? 9.550 -30.078 37.331 1.00 93.31 823 VAL A N 1
ATOM 6273 C CA . VAL A 1 823 ? 8.337 -29.466 37.891 1.00 93.31 823 VAL A CA 1
ATOM 6274 C C . VAL A 1 823 ? 7.138 -29.551 36.944 1.00 93.31 823 VAL A C 1
ATOM 6276 O O . VAL A 1 823 ? 5.993 -29.598 37.399 1.00 93.31 823 VAL A O 1
ATOM 6279 N N . PHE A 1 824 ? 7.369 -29.617 35.632 1.00 92.62 824 PHE A N 1
ATOM 6280 C CA . PHE A 1 824 ? 6.310 -29.742 34.636 1.00 92.62 824 PHE A CA 1
ATOM 6281 C C . PHE A 1 824 ? 5.783 -31.170 34.489 1.00 92.62 824 PHE A C 1
ATOM 6283 O O . PHE A 1 824 ? 4.638 -31.344 34.063 1.00 92.62 824 PHE A O 1
ATOM 6290 N N . LEU A 1 825 ? 6.579 -32.178 34.857 1.00 92.62 825 LEU A N 1
ATOM 6291 C CA . LEU A 1 825 ? 6.177 -33.586 34.828 1.00 92.62 825 LEU A CA 1
ATOM 6292 C C . LEU A 1 825 ? 5.471 -34.014 36.119 1.00 92.62 825 LEU A C 1
ATOM 6294 O O . LEU A 1 825 ? 4.589 -34.871 36.075 1.00 92.62 825 LEU A O 1
ATOM 6298 N N . GLY A 1 826 ? 5.832 -33.414 37.254 1.00 91.38 826 GLY A N 1
ATOM 6299 C CA . GLY A 1 826 ? 5.196 -33.662 38.545 1.00 91.38 826 GLY A CA 1
ATOM 6300 C C . GLY A 1 826 ? 6.146 -33.438 39.718 1.00 91.38 826 GLY A C 1
ATOM 6301 O O . GLY A 1 826 ? 7.354 -33.304 39.544 1.00 91.38 826 GLY A O 1
ATOM 6302 N N . LEU A 1 827 ? 5.588 -33.413 40.928 1.00 95.75 827 LEU A N 1
ATOM 6303 C CA . LEU A 1 827 ? 6.328 -33.193 42.171 1.00 95.75 827 LEU A CA 1
ATOM 6304 C C . LEU A 1 827 ? 6.197 -34.403 43.110 1.00 95.75 827 LEU A C 1
ATOM 6306 O O . LEU A 1 827 ? 5.173 -35.093 43.079 1.00 95.75 827 LEU A O 1
ATOM 6310 N N . PRO A 1 828 ? 7.213 -34.683 43.945 1.00 95.12 828 PRO A N 1
ATOM 6311 C CA . PRO A 1 828 ? 7.138 -35.747 44.938 1.00 95.12 828 PRO A CA 1
ATOM 6312 C C . PRO A 1 828 ? 6.084 -35.428 46.011 1.00 95.12 828 PRO A C 1
ATOM 6314 O O . PRO A 1 828 ? 5.921 -34.281 46.421 1.00 95.12 828 PRO A O 1
ATOM 6317 N N . THR A 1 829 ? 5.383 -36.457 46.489 1.00 94.31 829 THR A N 1
ATOM 6318 C CA . THR A 1 829 ? 4.326 -36.339 47.508 1.00 94.31 829 THR A CA 1
ATOM 6319 C C . THR A 1 829 ? 4.869 -36.480 48.934 1.00 94.31 829 THR A C 1
ATOM 6321 O O . THR A 1 829 ? 5.981 -36.967 49.156 1.00 94.31 829 THR A O 1
ATOM 6324 N N . GLY A 1 830 ? 4.044 -36.134 49.928 1.00 92.50 830 GLY A N 1
ATOM 6325 C CA . GLY A 1 830 ? 4.361 -36.310 51.352 1.00 92.50 830 GLY A CA 1
ATOM 6326 C C . GLY A 1 830 ? 5.081 -35.121 51.990 1.00 92.50 830 GLY A C 1
ATOM 6327 O O . GLY A 1 830 ? 5.808 -35.311 52.964 1.00 92.50 830 GLY A O 1
ATOM 6328 N N . PHE A 1 831 ? 4.903 -33.926 51.428 1.00 95.06 831 PHE A N 1
ATOM 6329 C CA . PHE A 1 831 ? 5.371 -32.660 51.985 1.00 95.06 831 PHE A CA 1
ATOM 6330 C C . PHE A 1 831 ? 4.188 -31.855 52.517 1.00 95.06 831 PHE A C 1
ATOM 6332 O O . PHE A 1 831 ? 3.106 -31.875 51.929 1.00 95.06 831 PHE A O 1
ATOM 6339 N N . ASP A 1 832 ? 4.410 -31.146 53.619 1.00 95.12 832 ASP A N 1
ATOM 6340 C CA . ASP A 1 832 ? 3.395 -30.317 54.271 1.00 95.12 832 ASP A CA 1
ATOM 6341 C C . ASP A 1 832 ? 3.357 -28.910 53.660 1.00 95.12 832 ASP A C 1
ATOM 6343 O O . ASP A 1 832 ? 2.305 -28.270 53.597 1.00 95.12 832 ASP A O 1
ATOM 6347 N N . VAL A 1 833 ? 4.518 -28.433 53.197 1.00 96.31 833 VAL A N 1
ATOM 6348 C CA . VAL A 1 833 ? 4.694 -27.096 52.628 1.00 96.31 833 VAL A CA 1
ATOM 6349 C C . VAL A 1 833 ? 5.521 -27.167 51.349 1.00 96.31 833 VAL A C 1
ATOM 6351 O O . VAL A 1 833 ? 6.586 -27.780 51.330 1.00 96.31 833 VAL A O 1
ATOM 6354 N N . VAL A 1 834 ? 5.067 -26.492 50.296 1.00 97.56 834 VAL A N 1
ATOM 6355 C CA . VAL A 1 834 ? 5.840 -26.245 49.074 1.00 97.56 834 VAL A CA 1
ATOM 6356 C C . VAL A 1 834 ? 6.232 -24.772 49.014 1.00 97.56 834 VAL A C 1
ATOM 6358 O O . VAL A 1 834 ? 5.398 -23.886 49.181 1.00 97.56 834 VAL A O 1
ATOM 6361 N N . MET A 1 835 ? 7.504 -24.503 48.762 1.00 95.81 835 MET A N 1
ATOM 6362 C CA . MET A 1 835 ? 8.064 -23.170 48.593 1.00 95.81 835 MET A CA 1
ATOM 6363 C C . MET A 1 835 ? 8.511 -22.987 47.141 1.00 95.81 835 MET A C 1
ATOM 6365 O O . MET A 1 835 ? 9.173 -23.859 46.585 1.00 95.81 835 MET A O 1
ATOM 6369 N N . ILE A 1 836 ? 8.145 -21.858 46.533 1.00 95.00 836 ILE A N 1
ATOM 6370 C CA . ILE A 1 836 ? 8.544 -21.471 45.174 1.00 95.00 836 ILE A CA 1
ATOM 6371 C C . ILE A 1 836 ? 9.082 -20.041 45.232 1.00 95.00 836 ILE A C 1
ATOM 6373 O O . ILE A 1 836 ? 8.341 -19.111 45.555 1.00 95.00 836 ILE A O 1
ATOM 6377 N N . LYS A 1 837 ? 10.363 -19.846 44.915 1.00 90.56 837 LYS A N 1
ATOM 6378 C CA . LYS A 1 837 ? 11.013 -18.528 44.953 1.00 90.56 837 LYS A CA 1
ATOM 6379 C C . LYS A 1 837 ? 11.547 -18.141 43.578 1.00 90.56 837 LYS A C 1
ATOM 6381 O O . LYS A 1 837 ? 12.251 -18.934 42.969 1.00 90.56 837 LYS A O 1
ATOM 6386 N N . HIS A 1 838 ? 11.246 -16.919 43.128 1.00 85.94 838 HIS A N 1
ATOM 6387 C CA . HIS A 1 838 ? 11.808 -16.300 41.914 1.00 85.94 838 HIS A CA 1
ATOM 6388 C C . HIS A 1 838 ? 11.765 -17.205 40.671 1.00 85.94 838 HIS A C 1
ATOM 6390 O O . HIS A 1 838 ? 12.766 -17.339 39.971 1.00 85.94 838 HIS A O 1
ATOM 6396 N N . PHE A 1 839 ? 10.637 -17.882 40.443 1.00 90.56 839 PHE A N 1
ATOM 6397 C CA . PHE A 1 839 ? 10.534 -18.913 39.406 1.00 90.56 839 PHE A CA 1
ATOM 6398 C C . PHE A 1 839 ? 9.314 -18.758 38.499 1.00 90.56 839 PHE A C 1
ATOM 6400 O O . PHE A 1 839 ? 9.424 -18.915 37.287 1.00 90.56 839 PHE A O 1
ATOM 6407 N N . LEU A 1 840 ? 8.139 -18.440 39.052 1.00 93.69 840 LEU A N 1
ATOM 6408 C CA . LEU A 1 840 ? 6.906 -18.394 38.255 1.00 93.69 840 LEU A CA 1
ATOM 6409 C C . LEU A 1 840 ? 6.896 -17.257 37.230 1.00 93.69 840 LEU A C 1
ATOM 6411 O O . LEU A 1 840 ? 6.310 -17.401 36.165 1.00 93.69 840 LEU A O 1
ATOM 6415 N N . ASP A 1 841 ? 7.573 -16.154 37.531 1.00 91.00 841 ASP A N 1
ATOM 6416 C CA . ASP A 1 841 ? 7.723 -14.992 36.657 1.00 91.00 841 ASP A CA 1
ATOM 6417 C C . ASP A 1 841 ? 8.533 -15.284 35.383 1.00 91.00 841 ASP A C 1
ATOM 6419 O O . ASP A 1 841 ? 8.510 -14.483 34.453 1.00 91.00 841 ASP A O 1
ATOM 6423 N N . MET A 1 842 ? 9.191 -16.443 35.287 1.00 90.88 842 MET A N 1
ATOM 6424 C CA . MET A 1 842 ? 9.879 -16.883 34.071 1.00 90.88 842 MET A CA 1
ATOM 6425 C C . MET A 1 842 ? 8.936 -17.428 32.990 1.00 90.88 842 MET A C 1
ATOM 6427 O O . MET A 1 842 ? 9.369 -17.632 31.858 1.00 90.88 842 MET A O 1
ATOM 6431 N N . PHE A 1 843 ? 7.672 -17.695 33.323 1.00 92.19 843 PHE A N 1
ATOM 6432 C CA . PHE A 1 843 ? 6.769 -18.455 32.466 1.00 92.19 843 PHE A CA 1
ATOM 6433 C C . PHE A 1 843 ? 5.488 -17.694 32.139 1.00 92.19 843 PHE A C 1
ATOM 6435 O O . PHE A 1 843 ? 5.070 -16.775 32.843 1.00 92.19 843 PHE A O 1
ATOM 6442 N N . ASP A 1 844 ? 4.850 -18.097 31.044 1.00 91.38 844 ASP A N 1
ATOM 6443 C CA . ASP A 1 844 ? 3.533 -17.611 30.667 1.00 91.38 844 ASP A CA 1
ATOM 6444 C C . ASP A 1 844 ? 2.410 -18.241 31.512 1.00 91.38 844 ASP A C 1
ATOM 6446 O O . ASP A 1 844 ? 2.609 -19.142 32.330 1.00 91.38 844 ASP A O 1
ATOM 6450 N N . HIS A 1 845 ? 1.190 -17.746 31.309 1.00 93.06 845 HIS A N 1
ATOM 6451 C CA . HIS A 1 845 ? 0.019 -18.153 32.082 1.00 93.06 845 HIS A CA 1
ATOM 6452 C C . HIS A 1 845 ? -0.214 -19.675 32.082 1.00 93.06 845 HIS A C 1
ATOM 6454 O O . HIS A 1 845 ? -0.479 -20.256 33.136 1.00 93.06 845 HIS A O 1
ATOM 6460 N N . GLU A 1 846 ? -0.109 -20.330 30.921 1.00 92.94 846 GLU A N 1
ATOM 6461 C CA . GLU A 1 846 ? -0.384 -21.766 30.800 1.00 92.94 846 GLU A CA 1
ATOM 6462 C C . GLU A 1 846 ? 0.629 -22.601 31.589 1.00 92.94 846 GLU A C 1
ATOM 6464 O O . GLU A 1 846 ? 0.252 -23.529 32.315 1.00 92.94 846 GLU A O 1
ATOM 6469 N N . ASN A 1 847 ? 1.911 -22.245 31.502 1.00 94.19 847 ASN A N 1
ATOM 6470 C CA . ASN A 1 847 ? 2.967 -22.930 32.232 1.00 94.19 847 ASN A CA 1
ATOM 6471 C C . ASN A 1 847 ? 2.904 -22.669 33.738 1.00 94.19 847 ASN A C 1
ATOM 6473 O O . ASN A 1 847 ? 3.075 -23.613 34.514 1.00 94.19 847 ASN A O 1
ATOM 6477 N N . VAL A 1 848 ? 2.589 -21.442 34.166 1.00 96.19 848 VAL A N 1
ATOM 6478 C CA . VAL A 1 848 ? 2.385 -21.130 35.589 1.00 96.19 848 VAL A CA 1
ATOM 6479 C C . VAL A 1 848 ? 1.229 -21.948 36.165 1.00 96.19 848 VAL A C 1
ATOM 6481 O O . VAL A 1 848 ? 1.396 -22.589 37.205 1.00 96.19 848 VAL A O 1
ATOM 6484 N N . LEU A 1 849 ? 0.084 -22.017 35.476 1.00 96.38 849 LEU A N 1
ATOM 6485 C CA . LEU A 1 849 ? -1.040 -22.851 35.913 1.00 96.38 849 LEU A CA 1
ATOM 6486 C C . LEU A 1 849 ? -0.673 -24.335 35.973 1.00 96.38 849 LEU A C 1
ATOM 6488 O O . LEU A 1 849 ? -1.103 -25.037 36.889 1.00 96.38 849 LEU A O 1
ATOM 6492 N N . ARG A 1 850 ? 0.122 -24.832 35.019 1.00 96.75 850 ARG A N 1
ATOM 6493 C CA . ARG A 1 850 ? 0.610 -26.218 35.031 1.00 96.75 850 ARG A CA 1
ATOM 6494 C C . ARG A 1 850 ? 1.467 -26.501 36.267 1.00 96.75 850 ARG A C 1
ATOM 6496 O O . ARG A 1 850 ? 1.217 -27.494 36.947 1.00 96.75 850 ARG A O 1
ATOM 6503 N N . ILE A 1 851 ? 2.409 -25.615 36.594 1.00 96.75 851 ILE A N 1
ATOM 6504 C CA . ILE A 1 851 ? 3.239 -25.723 37.804 1.00 96.75 851 ILE A CA 1
ATOM 6505 C C . ILE A 1 851 ? 2.352 -25.722 39.051 1.00 96.75 851 ILE A C 1
ATOM 6507 O O . ILE A 1 851 ? 2.442 -26.633 39.872 1.00 96.75 851 ILE A O 1
ATOM 6511 N N . MET A 1 852 ? 1.441 -24.753 39.174 1.00 96.88 852 MET A N 1
ATOM 6512 C CA . MET A 1 852 ? 0.546 -24.656 40.329 1.00 96.88 852 MET A CA 1
ATOM 6513 C C . MET A 1 852 ? -0.337 -25.904 40.484 1.00 96.88 852 MET A C 1
ATOM 6515 O O . MET A 1 852 ? -0.496 -26.401 41.595 1.00 96.88 852 MET A O 1
ATOM 6519 N N . ARG A 1 853 ? -0.862 -26.473 39.392 1.00 97.00 853 ARG A N 1
ATOM 6520 C CA . ARG A 1 853 ? -1.649 -27.721 39.430 1.00 97.00 853 ARG A CA 1
ATOM 6521 C C . ARG A 1 853 ? -0.818 -28.925 39.873 1.00 97.00 853 ARG A C 1
ATOM 6523 O O . ARG A 1 853 ? -1.320 -29.755 40.629 1.00 97.00 853 ARG A O 1
ATOM 6530 N N . ASN A 1 854 ? 0.442 -29.011 39.453 1.00 96.88 854 ASN A N 1
ATOM 6531 C CA . ASN A 1 854 ? 1.351 -30.065 39.906 1.00 96.88 854 ASN A CA 1
ATOM 6532 C C . ASN A 1 854 ? 1.668 -29.927 41.403 1.00 96.88 854 ASN A C 1
ATOM 6534 O O . ASN A 1 854 ? 1.669 -30.925 42.122 1.00 96.88 854 ASN A O 1
ATOM 6538 N N . VAL A 1 855 ? 1.855 -28.698 41.892 1.00 96.88 855 VAL A N 1
ATOM 6539 C CA . VAL A 1 855 ? 2.030 -28.408 43.327 1.00 96.88 855 VAL A CA 1
ATOM 6540 C C . VAL A 1 855 ? 0.772 -28.785 44.109 1.00 96.88 855 VAL A C 1
ATOM 6542 O O . VAL A 1 855 ? 0.858 -29.468 45.127 1.00 96.88 855 VAL A O 1
ATOM 6545 N N . HIS A 1 856 ? -0.404 -28.411 43.600 1.00 96.62 856 HIS A N 1
ATOM 6546 C CA . HIS A 1 856 ? -1.690 -28.778 44.189 1.00 96.62 856 HIS A CA 1
ATOM 6547 C C . HIS A 1 856 ? -1.865 -30.298 44.268 1.00 96.62 856 HIS A C 1
ATOM 6549 O O . HIS A 1 856 ? -2.364 -30.810 45.262 1.00 96.62 856 HIS A O 1
ATOM 6555 N N . ALA A 1 857 ? -1.456 -31.041 43.238 1.00 95.06 857 ALA A N 1
ATOM 6556 C CA . ALA A 1 857 ? -1.552 -32.497 43.230 1.00 95.06 857 ALA A CA 1
ATOM 6557 C C . ALA A 1 857 ? -0.597 -33.178 44.231 1.00 95.06 857 ALA A C 1
ATOM 6559 O O . ALA A 1 857 ? -0.914 -34.267 44.707 1.00 95.06 857 ALA A O 1
ATOM 6560 N N . ALA A 1 858 ? 0.547 -32.558 44.538 1.00 95.19 858 ALA A N 1
ATOM 6561 C CA . ALA A 1 858 ? 1.582 -33.131 45.399 1.00 95.19 858 ALA A CA 1
ATOM 6562 C C . ALA A 1 858 ? 1.380 -32.877 46.904 1.00 95.19 858 ALA A C 1
ATOM 6564 O O . ALA A 1 858 ? 1.835 -33.678 47.726 1.00 95.19 858 ALA A O 1
ATOM 6565 N N . LEU A 1 859 ? 0.713 -31.778 47.266 1.00 95.94 859 LEU A N 1
ATOM 6566 C CA . LEU A 1 859 ? 0.351 -31.449 48.649 1.00 95.94 859 LEU A CA 1
ATOM 6567 C C . LEU A 1 859 ? -0.824 -32.305 49.118 1.00 95.94 859 LEU A C 1
ATOM 6569 O O . LEU A 1 859 ? -1.734 -32.531 48.340 1.00 95.94 859 LEU A O 1
ATOM 6573 N N . GLU A 1 860 ? -0.873 -32.730 50.379 1.00 90.75 860 GLU A N 1
ATOM 6574 C CA . GLU A 1 860 ? -2.083 -33.328 50.980 1.00 90.75 860 GLU A CA 1
ATOM 6575 C C . GLU A 1 860 ? -3.141 -32.248 51.305 1.00 90.75 860 GLU A C 1
ATOM 6577 O O . GLU A 1 860 ? -2.796 -31.063 51.359 1.00 90.75 860 GLU A O 1
ATOM 6582 N N . PRO A 1 861 ? -4.429 -32.592 51.515 1.00 91.75 861 PRO A N 1
ATOM 6583 C CA . PRO A 1 861 ? -5.421 -31.630 52.003 1.00 91.75 861 PRO A CA 1
ATOM 6584 C C . PRO A 1 861 ? -4.954 -30.960 53.305 1.00 91.75 861 PRO A C 1
ATOM 6586 O O . PRO A 1 861 ? -4.540 -31.634 54.247 1.00 91.75 861 PRO A O 1
ATOM 6589 N N . GLY A 1 862 ? -4.998 -29.629 53.353 1.00 91.19 862 GLY A N 1
ATOM 6590 C CA . GLY A 1 862 ? -4.423 -28.811 54.427 1.00 91.19 862 GLY A CA 1
ATOM 6591 C C . GLY A 1 862 ? -2.953 -28.415 54.225 1.00 91.19 862 GLY A C 1
ATOM 6592 O O . GLY A 1 862 ? -2.461 -27.558 54.957 1.00 91.19 862 GLY A O 1
ATOM 6593 N N . GLY A 1 863 ? -2.266 -28.980 53.227 1.00 95.19 863 GLY A N 1
ATOM 6594 C CA . GLY A 1 863 ? -0.912 -28.589 52.839 1.00 95.19 863 GLY A CA 1
ATOM 6595 C C . GLY A 1 863 ? -0.862 -27.192 52.214 1.00 95.19 863 GLY A C 1
ATOM 6596 O O . GLY A 1 863 ? -1.836 -26.726 51.613 1.00 95.19 863 GLY A O 1
ATOM 6597 N N . GLN A 1 864 ? 0.276 -26.512 52.356 1.00 97.00 864 GLN A N 1
ATOM 6598 C CA . GLN A 1 864 ? 0.420 -25.094 52.008 1.00 97.00 864 GLN A CA 1
ATOM 6599 C C . GLN A 1 864 ? 1.441 -24.851 50.898 1.00 97.00 864 GLN A C 1
ATOM 6601 O O . GLN A 1 864 ? 2.438 -25.558 50.782 1.00 97.00 864 GLN A O 1
ATOM 6606 N N . VAL A 1 865 ? 1.221 -23.800 50.110 1.00 97.38 865 VAL A N 1
ATOM 6607 C CA . VAL A 1 865 ? 2.194 -23.277 49.149 1.00 97.38 865 VAL A CA 1
ATOM 6608 C C . VAL A 1 865 ? 2.547 -21.828 49.481 1.00 97.38 865 VAL A C 1
ATOM 6610 O O . VAL A 1 865 ? 1.659 -21.016 49.750 1.00 97.38 865 VAL A O 1
ATOM 6613 N N . TYR A 1 866 ? 3.843 -21.519 49.451 1.00 97.38 866 TYR A N 1
ATOM 6614 C CA . TYR A 1 866 ? 4.405 -20.177 49.593 1.00 97.38 866 TYR A CA 1
ATOM 6615 C C . TYR A 1 866 ? 5.120 -19.780 48.307 1.00 97.38 866 TYR A C 1
ATOM 6617 O O . TYR A 1 866 ? 6.033 -20.476 47.863 1.00 97.38 866 TYR A O 1
ATOM 6625 N N . ILE A 1 867 ? 4.718 -18.655 47.720 1.00 96.38 867 ILE A N 1
ATOM 6626 C CA . ILE A 1 867 ? 5.273 -18.149 46.462 1.00 96.38 867 ILE A CA 1
ATOM 6627 C C . ILE A 1 867 ? 5.853 -16.761 46.696 1.00 96.38 867 ILE A C 1
ATOM 6629 O O . ILE A 1 867 ? 5.135 -15.869 47.146 1.00 96.38 867 ILE A O 1
ATOM 6633 N N . LEU A 1 868 ? 7.125 -16.581 46.344 1.00 94.19 868 LEU A N 1
ATOM 6634 C CA . LEU A 1 868 ? 7.806 -15.290 46.292 1.00 94.19 868 LEU A CA 1
ATOM 6635 C C . LEU A 1 868 ? 8.079 -14.917 44.835 1.00 94.19 868 LEU A C 1
ATOM 6637 O O . LEU A 1 868 ? 8.818 -15.622 44.145 1.00 94.19 868 LEU A O 1
ATOM 6641 N N . VAL A 1 869 ? 7.507 -13.803 44.379 1.00 91.81 869 VAL A N 1
ATOM 6642 C CA . VAL A 1 869 ? 7.611 -13.336 42.987 1.00 91.81 869 VAL A CA 1
ATOM 6643 C C . VAL A 1 869 ? 7.719 -11.814 42.917 1.00 91.81 869 VAL A C 1
ATOM 6645 O O . VAL A 1 869 ? 7.125 -11.126 43.750 1.00 91.81 869 VAL A O 1
ATOM 6648 N N . PRO A 1 870 ? 8.444 -11.250 41.938 1.00 90.38 870 PRO A N 1
ATOM 6649 C CA . PRO A 1 870 ? 8.326 -9.831 41.623 1.00 90.38 870 PRO A CA 1
ATOM 6650 C C . PRO A 1 870 ? 6.902 -9.519 41.142 1.00 90.38 870 PRO A C 1
ATOM 6652 O O . PRO A 1 870 ? 6.273 -10.336 40.458 1.00 90.38 870 PRO A O 1
ATOM 6655 N N . ILE A 1 871 ? 6.386 -8.338 41.495 1.00 90.31 871 ILE A N 1
ATOM 6656 C CA . ILE A 1 871 ? 5.018 -7.933 41.158 1.00 90.31 871 ILE A CA 1
ATOM 6657 C C . ILE A 1 871 ? 4.929 -6.529 40.569 1.00 90.31 871 ILE A C 1
ATOM 6659 O O . ILE A 1 871 ? 5.636 -5.605 40.966 1.00 90.31 871 ILE A O 1
ATOM 6663 N N . HIS A 1 872 ? 3.977 -6.356 39.657 1.00 88.69 872 HIS A N 1
ATOM 6664 C CA . HIS A 1 872 ? 3.524 -5.031 39.253 1.00 88.69 872 HIS A CA 1
ATOM 6665 C C . HIS A 1 872 ? 2.626 -4.398 40.325 1.00 88.69 872 HIS A C 1
ATOM 6667 O O . HIS A 1 872 ? 1.903 -5.123 41.019 1.00 88.69 872 HIS A O 1
ATOM 6673 N N . PRO A 1 873 ? 2.615 -3.054 40.431 1.00 84.56 873 PRO A N 1
ATOM 6674 C CA . PRO A 1 873 ? 1.628 -2.378 41.257 1.00 84.56 873 PRO A CA 1
ATOM 6675 C C . PRO A 1 873 ? 0.228 -2.666 40.704 1.00 84.56 873 PRO A C 1
ATOM 6677 O O . PRO A 1 873 ? 0.033 -2.865 39.498 1.00 84.56 873 PRO A O 1
ATOM 6680 N N . GLU A 1 874 ? -0.779 -2.679 41.579 1.00 86.69 874 GLU A N 1
ATOM 6681 C CA . GLU A 1 874 ? -2.155 -2.948 41.147 1.00 86.69 874 GLU A CA 1
ATOM 6682 C C . GLU A 1 874 ? -2.637 -1.905 40.121 1.00 86.69 874 GLU A C 1
ATOM 6684 O O . GLU A 1 874 ? -3.324 -2.246 39.148 1.00 86.69 874 GLU A O 1
ATOM 6689 N N . ASN A 1 875 ? -2.192 -0.653 40.265 1.00 83.81 875 ASN A N 1
ATOM 6690 C CA . ASN A 1 875 ? -2.300 0.378 39.243 1.00 83.81 875 ASN A CA 1
ATOM 6691 C C . ASN A 1 875 ? -0.978 0.520 38.474 1.00 83.81 875 ASN A C 1
ATOM 6693 O O . ASN A 1 875 ? -0.010 1.063 38.987 1.00 83.81 875 ASN A O 1
ATOM 6697 N N . LEU A 1 876 ? -0.968 0.123 37.199 1.00 77.94 876 LEU A N 1
ATOM 6698 C CA . LEU A 1 876 ? 0.218 0.181 36.328 1.00 77.94 876 LEU A CA 1
ATOM 6699 C C . LEU A 1 876 ? 0.700 1.606 36.001 1.00 77.94 876 LEU A C 1
ATOM 6701 O O . LEU A 1 876 ? 1.697 1.768 35.307 1.00 77.94 876 LEU A O 1
ATOM 6705 N N . ARG A 1 877 ? -0.032 2.642 36.424 1.00 76.62 877 ARG A N 1
ATOM 6706 C CA . ARG A 1 877 ? 0.412 4.038 36.309 1.00 76.62 877 ARG A CA 1
ATOM 6707 C C . ARG A 1 877 ? 1.240 4.498 37.504 1.00 76.62 877 ARG A C 1
ATOM 6709 O O . ARG A 1 877 ? 1.859 5.554 37.408 1.00 76.62 877 ARG A O 1
ATOM 6716 N N . ASP A 1 878 ? 1.218 3.754 38.604 1.00 76.25 878 ASP A N 1
ATOM 6717 C CA . ASP A 1 878 ? 2.031 4.072 39.768 1.00 76.25 878 ASP A CA 1
ATOM 6718 C C . ASP A 1 878 ? 3.484 3.754 39.417 1.00 76.25 878 ASP A C 1
ATOM 6720 O O . ASP A 1 878 ? 3.815 2.628 39.052 1.00 76.25 878 ASP A O 1
ATOM 6724 N N . THR A 1 879 ? 4.347 4.765 39.477 1.00 63.09 879 THR A N 1
ATOM 6725 C CA . THR A 1 879 ? 5.768 4.602 39.169 1.00 63.09 879 THR A CA 1
ATOM 6726 C C . THR A 1 879 ? 6.432 3.784 40.264 1.00 63.09 879 THR A C 1
ATOM 6728 O O . THR A 1 879 ? 6.479 4.216 41.418 1.00 63.09 879 THR A O 1
ATOM 6731 N N . ASN A 1 880 ? 6.975 2.630 39.904 1.00 63.50 880 ASN A N 1
ATOM 6732 C CA . ASN A 1 880 ? 7.854 1.853 40.758 1.00 63.50 880 ASN A CA 1
ATOM 6733 C C . ASN A 1 880 ? 8.934 1.177 39.909 1.00 63.50 880 ASN A C 1
ATOM 6735 O O . ASN A 1 880 ? 9.027 1.357 38.698 1.00 63.50 880 ASN A O 1
ATOM 6739 N N . SER A 1 881 ? 9.819 0.445 40.558 1.00 63.16 881 SER A N 1
ATOM 6740 C CA . SER A 1 881 ? 11.085 0.052 39.966 1.00 63.16 881 SER A CA 1
ATOM 6741 C C . SER A 1 881 ? 11.030 -1.207 39.074 1.00 63.16 881 SER A C 1
ATOM 6743 O O . SER A 1 881 ? 12.028 -1.569 38.447 1.00 63.16 881 SER A O 1
ATOM 6745 N N . VAL A 1 882 ? 9.850 -1.824 38.903 1.00 63.59 882 VAL A N 1
ATOM 6746 C CA . VAL A 1 882 ? 9.663 -3.038 38.079 1.00 63.59 882 VAL A CA 1
ATOM 6747 C C . VAL A 1 882 ? 9.493 -2.774 36.575 1.00 63.59 882 VAL A C 1
ATOM 6749 O O . VAL A 1 882 ? 9.339 -3.715 35.794 1.00 63.59 882 VAL A O 1
ATOM 6752 N N . ASP A 1 883 ? 9.563 -1.518 36.137 1.00 71.75 883 ASP A N 1
ATOM 6753 C CA . ASP A 1 883 ? 9.344 -1.103 34.741 1.00 71.75 883 ASP A CA 1
ATOM 6754 C C . ASP A 1 883 ? 10.342 -1.707 33.734 1.00 71.75 883 ASP A C 1
ATOM 6756 O O . ASP A 1 883 ? 10.072 -1.751 32.531 1.00 71.75 883 ASP A O 1
ATOM 6760 N N . PHE A 1 884 ? 11.490 -2.208 34.200 1.00 79.56 884 PHE A N 1
ATOM 6761 C CA . PHE A 1 884 ? 12.496 -2.832 33.335 1.00 79.56 884 PHE A CA 1
ATOM 6762 C C . PHE A 1 884 ? 12.164 -4.291 32.964 1.00 79.56 884 PHE A C 1
ATOM 6764 O O . PHE A 1 884 ? 12.620 -4.787 31.927 1.00 79.56 884 PHE A O 1
ATOM 6771 N N . PHE A 1 885 ? 11.376 -4.988 33.791 1.00 85.00 885 PHE A N 1
ATOM 6772 C CA . PHE A 1 885 ? 11.180 -6.434 33.681 1.00 85.00 885 PHE A CA 1
ATOM 6773 C C . PHE A 1 885 ? 10.520 -6.908 32.379 1.00 85.00 885 PHE A C 1
ATOM 6775 O O . PHE A 1 885 ? 10.955 -7.942 31.873 1.00 85.00 885 PHE A O 1
ATOM 6782 N N . PRO A 1 886 ? 9.546 -6.200 31.771 1.00 87.12 886 PRO A N 1
ATOM 6783 C CA . PRO A 1 886 ? 8.954 -6.656 30.514 1.00 87.12 886 PRO A CA 1
ATOM 6784 C C . PRO A 1 886 ? 9.992 -6.817 29.397 1.00 87.12 886 PRO A C 1
ATOM 6786 O O . PRO A 1 886 ? 10.035 -7.839 28.718 1.00 87.12 886 PRO A O 1
ATOM 6789 N N . ALA A 1 887 ? 10.879 -5.831 29.231 1.00 90.06 887 ALA A N 1
ATOM 6790 C CA . ALA A 1 887 ? 11.945 -5.904 28.235 1.00 90.06 887 ALA A CA 1
ATOM 6791 C C . ALA A 1 887 ? 12.979 -6.976 28.603 1.00 90.06 887 ALA A C 1
ATOM 6793 O O . ALA A 1 887 ? 13.459 -7.696 27.732 1.00 90.06 887 ALA A O 1
ATOM 6794 N N . TYR A 1 888 ? 13.298 -7.106 29.888 1.00 91.06 888 TYR A N 1
ATOM 6795 C CA . TYR A 1 888 ? 14.242 -8.096 30.387 1.00 91.06 888 TYR A CA 1
ATOM 6796 C C . TYR A 1 888 ? 13.779 -9.540 30.159 1.00 91.06 888 TYR A C 1
ATOM 6798 O O . TYR A 1 888 ? 14.536 -10.331 29.599 1.00 91.06 888 TYR A O 1
ATOM 6806 N N . PHE A 1 889 ? 12.539 -9.886 30.512 1.00 92.38 889 PHE A N 1
ATOM 6807 C CA . PHE A 1 889 ? 12.044 -11.256 30.354 1.00 92.38 889 PHE A CA 1
ATOM 6808 C C . PHE A 1 889 ? 11.905 -11.663 28.888 1.00 92.38 889 PHE A C 1
ATOM 6810 O O . PHE A 1 889 ? 12.419 -12.703 28.465 1.00 92.38 889 PHE A O 1
ATOM 6817 N N . LEU A 1 890 ? 11.307 -10.781 28.087 1.00 93.62 890 LEU A N 1
ATOM 6818 C CA . LEU A 1 890 ? 11.086 -11.020 26.663 1.00 93.62 890 LEU A CA 1
ATOM 6819 C C . LEU A 1 890 ? 12.384 -10.953 25.853 1.00 93.62 890 LEU A C 1
ATOM 6821 O O . LEU A 1 890 ? 12.551 -11.683 24.885 1.00 93.62 890 LEU A O 1
ATOM 6825 N N . GLY A 1 891 ? 13.296 -10.050 26.203 1.00 93.62 891 GLY A N 1
ATOM 6826 C CA . GLY A 1 891 ? 14.476 -9.753 25.396 1.00 93.62 891 GLY A CA 1
ATOM 6827 C C . GLY A 1 891 ? 15.756 -10.440 25.847 1.00 93.62 891 GLY A C 1
ATOM 6828 O O . GLY A 1 891 ? 16.639 -10.624 25.008 1.00 93.62 891 GLY A O 1
ATOM 6829 N N . CYS A 1 892 ? 15.863 -10.797 27.131 1.00 93.81 892 CYS A N 1
ATOM 6830 C CA . CYS A 1 892 ? 17.134 -11.171 27.749 1.00 93.81 892 CYS A CA 1
ATOM 6831 C C . CYS A 1 892 ? 17.113 -12.504 28.494 1.00 93.81 892 CYS A C 1
ATOM 6833 O O . CYS A 1 892 ? 18.180 -13.099 28.589 1.00 93.81 892 CYS A O 1
ATOM 6835 N N . THR A 1 893 ? 15.982 -12.959 29.053 1.00 91.44 893 THR A N 1
ATOM 6836 C CA . THR A 1 893 ? 15.974 -14.146 29.934 1.00 91.44 893 THR A CA 1
ATOM 6837 C C . THR A 1 893 ? 15.308 -15.372 29.323 1.00 91.44 893 THR A C 1
ATOM 6839 O O . THR A 1 893 ? 15.987 -16.386 29.156 1.00 91.44 893 THR A O 1
ATOM 6842 N N . MET A 1 894 ? 14.020 -15.282 28.979 1.00 90.50 894 MET A N 1
ATOM 6843 C CA . MET A 1 894 ? 13.182 -16.432 28.620 1.00 90.50 894 MET A CA 1
ATOM 6844 C C . MET A 1 894 ? 12.616 -16.331 27.201 1.00 90.50 894 MET A C 1
ATOM 6846 O O . MET A 1 894 ? 12.445 -17.350 26.542 1.00 90.50 894 MET A O 1
ATOM 6850 N N . GLY A 1 895 ? 12.368 -15.115 26.698 1.00 91.56 895 GLY A N 1
ATOM 6851 C CA . GLY A 1 895 ? 11.606 -14.910 25.457 1.00 91.56 895 GLY A CA 1
ATOM 6852 C C . GLY A 1 895 ? 10.092 -14.868 25.684 1.00 91.56 895 GLY A C 1
ATOM 6853 O O . GLY A 1 895 ? 9.338 -14.566 24.763 1.00 91.56 895 GLY A O 1
ATOM 6854 N N . GLU A 1 896 ? 9.663 -15.117 26.919 1.00 91.38 896 GLU A N 1
ATOM 6855 C CA . GLU A 1 896 ? 8.280 -15.190 27.376 1.00 91.38 896 GLU A CA 1
ATOM 6856 C C . GLU A 1 896 ? 8.188 -14.824 28.870 1.00 91.38 896 GLU A C 1
ATOM 6858 O O . GLU A 1 896 ? 9.195 -14.496 29.502 1.00 91.38 896 GLU A O 1
ATOM 6863 N N . GLY A 1 897 ? 6.976 -14.869 29.426 1.00 90.56 897 GLY A N 1
ATOM 6864 C CA . GLY A 1 897 ? 6.731 -14.632 30.848 1.00 90.56 897 GLY A CA 1
ATOM 6865 C C . GLY A 1 897 ? 6.861 -13.169 31.283 1.00 90.56 897 GLY A C 1
ATOM 6866 O O . GLY A 1 897 ? 6.708 -12.235 30.491 1.00 90.56 897 GLY A O 1
ATOM 6867 N N . GLY A 1 898 ? 7.097 -12.983 32.578 1.00 91.19 898 GLY A N 1
ATOM 6868 C CA . GLY A 1 898 ? 7.285 -11.698 33.243 1.00 91.19 898 GLY A CA 1
ATOM 6869 C C . GLY A 1 898 ? 6.419 -11.522 34.501 1.00 91.19 898 GLY A C 1
ATOM 6870 O O . GLY A 1 898 ? 5.420 -12.229 34.680 1.00 91.19 898 GLY A O 1
ATOM 6871 N N . PRO A 1 899 ? 6.762 -10.547 35.369 1.00 91.00 899 PRO A N 1
ATOM 6872 C CA . PRO A 1 899 ? 6.016 -10.247 36.585 1.00 91.00 899 PRO A CA 1
ATOM 6873 C C . PRO A 1 899 ? 4.548 -9.929 36.301 1.00 91.00 899 PRO A C 1
ATOM 6875 O O . PRO A 1 899 ? 4.203 -9.328 35.286 1.00 91.00 899 PRO A O 1
ATOM 6878 N N . GLN A 1 900 ? 3.680 -10.274 37.246 1.00 92.81 900 GLN A N 1
ATOM 6879 C CA . GLN A 1 900 ? 2.253 -9.958 37.195 1.00 92.81 900 GLN A CA 1
ATOM 6880 C C . GLN A 1 900 ? 1.834 -9.176 38.433 1.00 92.81 900 GLN A C 1
ATOM 6882 O O . GLN A 1 900 ? 2.595 -9.018 39.386 1.00 92.81 900 GLN A O 1
ATOM 6887 N N . LYS A 1 901 ? 0.601 -8.672 38.439 1.00 92.62 901 LYS A N 1
ATOM 6888 C CA . LYS A 1 901 ? 0.015 -8.100 39.656 1.00 92.62 901 LYS A CA 1
ATOM 6889 C C . LYS A 1 901 ? -0.184 -9.195 40.696 1.00 92.62 901 LYS A C 1
ATOM 6891 O O . LYS A 1 901 ? -0.505 -10.333 40.343 1.00 92.62 901 LYS A O 1
ATOM 6896 N N . LEU A 1 902 ? -0.101 -8.833 41.971 1.00 92.75 902 LEU A N 1
ATOM 6897 C CA . LEU A 1 902 ? -0.369 -9.763 43.066 1.00 92.75 902 LEU A CA 1
ATOM 6898 C C . LEU A 1 902 ? -1.783 -10.362 42.947 1.00 92.75 902 LEU A C 1
ATOM 6900 O O . LEU A 1 902 ? -1.951 -11.576 43.045 1.00 92.75 902 LEU A O 1
ATOM 6904 N N . SER A 1 903 ? -2.776 -9.537 42.597 1.00 94.75 903 SER A N 1
ATOM 6905 C CA . SER A 1 903 ? -4.155 -9.966 42.316 1.00 94.75 903 SER A CA 1
ATOM 6906 C C . SER A 1 903 ? -4.294 -10.966 41.159 1.00 94.75 903 SER A C 1
ATOM 6908 O O . SER A 1 903 ? -5.260 -11.731 41.108 1.00 94.75 903 SER A O 1
ATOM 6910 N N . THR A 1 904 ? -3.353 -10.969 40.214 1.00 95.75 904 THR A N 1
ATOM 6911 C CA . THR A 1 904 ? -3.354 -11.897 39.074 1.00 95.75 904 THR A CA 1
ATOM 6912 C C . THR A 1 904 ? -2.833 -13.261 39.503 1.00 95.75 904 THR A C 1
ATOM 6914 O O . THR A 1 904 ? -3.508 -14.261 39.274 1.00 95.75 904 THR A O 1
ATOM 6917 N N . TYR A 1 905 ? -1.708 -13.300 40.217 1.00 96.25 905 TYR A N 1
ATOM 6918 C CA . TYR A 1 905 ? -1.187 -14.548 40.770 1.00 96.25 905 TYR A CA 1
ATOM 6919 C C . TYR A 1 905 ? -2.152 -15.206 41.771 1.00 96.25 905 TYR A C 1
ATOM 6921 O O . TYR A 1 905 ? -2.311 -16.425 41.735 1.00 96.25 905 TYR A O 1
ATOM 6929 N N . SER A 1 906 ? -2.853 -14.427 42.610 1.00 96.69 906 SER A N 1
ATOM 6930 C CA . SER A 1 906 ? -3.908 -14.960 43.493 1.00 96.69 906 SER A CA 1
ATOM 6931 C C . SER A 1 906 ? -4.999 -15.692 42.709 1.00 96.69 906 SER A C 1
ATOM 6933 O O . SER A 1 906 ? -5.395 -16.794 43.075 1.00 96.69 906 SER A O 1
ATOM 6935 N N . ARG A 1 907 ? -5.448 -15.114 41.589 1.00 96.94 907 ARG A N 1
ATOM 6936 C CA . ARG A 1 907 ? -6.476 -15.720 40.734 1.00 96.94 907 ARG A CA 1
ATOM 6937 C C . ARG A 1 907 ? -5.994 -17.017 40.089 1.00 96.94 907 ARG A C 1
ATOM 6939 O O . ARG A 1 907 ? -6.762 -17.964 39.977 1.00 96.94 907 ARG A O 1
ATOM 6946 N N . TRP A 1 908 ? -4.728 -17.069 39.678 1.00 97.38 908 TRP A N 1
ATOM 6947 C CA . TRP A 1 908 ? -4.136 -18.279 39.102 1.00 97.38 908 TRP A CA 1
ATOM 6948 C C . TRP A 1 908 ? -4.027 -19.414 40.126 1.00 97.38 908 TRP A C 1
ATOM 6950 O O . TRP A 1 908 ? -4.283 -20.567 39.787 1.00 97.38 908 TRP A O 1
ATOM 6960 N N . LEU A 1 909 ? -3.732 -19.098 41.390 1.00 96.88 909 LEU A N 1
ATOM 6961 C CA . LEU A 1 909 ? -3.769 -20.075 42.482 1.00 96.88 909 LEU A CA 1
ATOM 6962 C C . LEU A 1 909 ? -5.177 -20.638 42.703 1.00 96.88 909 LEU A C 1
ATOM 6964 O O . LEU A 1 909 ? -5.336 -21.853 42.827 1.00 96.88 909 LEU A O 1
ATOM 6968 N N . GLU A 1 910 ? -6.192 -19.774 42.712 1.00 96.44 910 GLU A N 1
ATOM 6969 C CA . GLU A 1 910 ? -7.596 -20.188 42.822 1.00 96.44 910 GLU A CA 1
ATOM 6970 C C . GLU A 1 910 ? -8.016 -21.076 41.643 1.00 96.44 910 GLU A C 1
ATOM 6972 O O . GLU A 1 910 ? -8.641 -22.120 41.836 1.00 96.44 910 GLU A O 1
ATOM 6977 N N . GLU A 1 911 ? -7.608 -20.723 40.422 1.00 96.44 911 GLU A N 1
ATOM 6978 C CA . GLU A 1 911 ? -7.844 -21.534 39.223 1.00 96.44 911 GLU A CA 1
ATOM 6979 C C . GLU A 1 911 ? -7.136 -22.900 39.279 1.00 96.44 911 GLU A C 1
ATOM 6981 O O . GLU A 1 911 ? -7.636 -23.895 38.745 1.00 96.44 911 GLU A O 1
ATOM 6986 N N . ALA A 1 912 ? -5.985 -22.978 39.948 1.00 96.00 912 ALA A N 1
ATOM 6987 C CA . ALA A 1 912 ? -5.265 -24.226 40.183 1.00 96.00 912 ALA A CA 1
ATOM 6988 C C . ALA A 1 912 ? -5.856 -25.081 41.324 1.00 96.00 912 ALA A C 1
ATOM 6990 O O . ALA A 1 912 ? -5.382 -26.197 41.540 1.00 96.00 912 ALA A O 1
ATOM 6991 N N . GLY A 1 913 ? -6.900 -24.602 42.011 1.00 95.56 913 GLY A N 1
ATOM 6992 C CA . GLY A 1 913 ? -7.617 -25.335 43.060 1.00 95.56 913 GLY A CA 1
ATOM 6993 C C . GLY A 1 913 ? -7.207 -24.985 44.493 1.00 95.56 913 GLY A C 1
ATOM 6994 O O . GLY A 1 913 ? -7.675 -25.629 45.431 1.00 95.56 913 GLY A O 1
ATOM 6995 N N . PHE A 1 914 ? -6.360 -23.974 44.690 1.00 97.69 914 PHE A N 1
ATOM 6996 C CA . PHE A 1 914 ? -5.982 -23.519 46.026 1.00 97.69 914 PHE A CA 1
ATOM 6997 C C . PHE A 1 914 ? -6.973 -22.511 46.617 1.00 97.69 914 PHE A C 1
ATOM 6999 O O . PHE A 1 914 ? -7.659 -21.779 45.911 1.00 97.69 914 PHE A O 1
ATOM 7006 N N . GLU A 1 915 ? -6.977 -22.405 47.944 1.00 97.00 915 GLU A N 1
ATOM 7007 C CA . GLU A 1 915 ? -7.533 -21.258 48.660 1.00 97.00 915 GLU A CA 1
ATOM 7008 C C . GLU A 1 915 ? -6.409 -20.308 49.073 1.00 97.00 915 GLU A C 1
ATOM 7010 O O . GLU A 1 915 ? -5.545 -20.673 49.874 1.00 97.00 915 GLU A O 1
ATOM 7015 N N . VAL A 1 916 ? -6.414 -19.081 48.547 1.00 97.12 916 VAL A N 1
ATOM 7016 C CA . VAL A 1 916 ? -5.442 -18.050 48.931 1.00 97.12 916 VAL A CA 1
ATOM 7017 C C . VAL A 1 916 ? -5.752 -17.567 50.349 1.00 97.12 916 VAL A C 1
ATOM 7019 O O . VAL A 1 916 ? -6.829 -17.053 50.632 1.00 97.12 916 VAL A O 1
ATOM 7022 N N . THR A 1 917 ? -4.789 -17.731 51.252 1.00 94.69 917 THR A N 1
ATOM 7023 C CA . THR A 1 917 ? -4.907 -17.400 52.684 1.00 94.69 917 THR A CA 1
ATOM 7024 C C . THR A 1 917 ? -4.121 -16.153 53.080 1.00 94.69 917 THR A C 1
ATOM 7026 O O . THR A 1 917 ? -4.380 -15.582 54.138 1.00 94.69 917 THR A O 1
ATOM 7029 N N . ALA A 1 918 ? -3.151 -15.729 52.266 1.00 95.31 918 ALA A N 1
ATOM 7030 C CA . ALA A 1 918 ? -2.494 -14.432 52.382 1.00 95.31 918 ALA A CA 1
ATOM 7031 C C . ALA A 1 918 ? -1.934 -13.992 51.023 1.00 95.31 918 ALA A C 1
ATOM 7033 O O . ALA A 1 918 ? -1.450 -14.814 50.247 1.00 95.31 918 ALA A O 1
ATOM 7034 N N . ALA A 1 919 ? -1.970 -12.688 50.767 1.00 95.19 919 ALA A N 1
ATOM 7035 C CA . ALA A 1 919 ? -1.316 -12.042 49.638 1.00 95.19 919 ALA A CA 1
ATOM 7036 C C . ALA A 1 919 ? -0.727 -10.723 50.150 1.00 95.19 919 ALA A C 1
ATOM 7038 O O . ALA A 1 919 ? -1.469 -9.801 50.485 1.00 95.19 919 ALA A O 1
ATOM 7039 N N . LEU A 1 920 ? 0.596 -10.665 50.281 1.00 94.00 920 LEU A N 1
ATOM 7040 C CA . LEU A 1 920 ? 1.327 -9.547 50.871 1.00 94.00 920 LEU A CA 1
ATOM 7041 C C . LEU A 1 920 ? 2.265 -8.944 49.828 1.00 94.00 920 LEU A C 1
ATOM 7043 O O . LEU A 1 920 ? 2.941 -9.677 49.115 1.00 94.00 920 LEU A O 1
ATOM 7047 N N . SER A 1 921 ? 2.342 -7.621 49.758 1.00 90.12 921 SER A N 1
ATOM 7048 C CA . SER A 1 921 ? 3.361 -6.902 48.988 1.00 90.12 921 SER A CA 1
ATOM 7049 C C . SER A 1 921 ? 4.327 -6.210 49.939 1.00 90.12 921 SER A C 1
ATOM 7051 O O . SER A 1 921 ? 3.913 -5.763 51.011 1.00 90.12 921 SER A O 1
ATOM 7053 N N . GLN A 1 922 ? 5.592 -6.069 49.545 1.00 86.69 922 GLN A N 1
ATOM 7054 C CA . GLN A 1 922 ? 6.515 -5.206 50.281 1.00 86.69 922 GLN A CA 1
ATOM 7055 C C . GLN A 1 922 ? 5.997 -3.760 50.321 1.00 86.69 922 GLN A C 1
ATOM 7057 O O . GLN A 1 922 ? 5.453 -3.255 49.335 1.00 86.69 922 GLN A O 1
ATOM 7062 N N . ASP A 1 923 ? 6.163 -3.099 51.467 1.00 82.44 923 ASP A N 1
ATOM 7063 C CA . ASP A 1 923 ? 5.806 -1.691 51.616 1.00 82.44 923 ASP A CA 1
ATOM 7064 C C . ASP A 1 923 ? 6.918 -0.812 51.037 1.00 82.44 923 ASP A C 1
ATOM 7066 O O . ASP A 1 923 ? 7.981 -0.648 51.643 1.00 82.44 923 ASP A O 1
ATOM 7070 N N . VAL A 1 924 ? 6.639 -0.223 49.872 1.00 77.06 924 VAL A N 1
ATOM 7071 C CA . VAL A 1 924 ? 7.545 0.674 49.139 1.00 77.06 924 VAL A CA 1
ATOM 7072 C C . VAL A 1 924 ? 8.029 1.837 50.014 1.00 77.06 924 VAL A C 1
ATOM 7074 O O . VAL A 1 924 ? 9.156 2.286 49.840 1.00 77.06 924 VAL A O 1
ATOM 7077 N N . ALA A 1 925 ? 7.237 2.296 50.993 1.00 77.19 925 ALA A N 1
ATOM 7078 C CA . ALA A 1 925 ? 7.637 3.381 51.894 1.00 77.19 925 ALA A CA 1
ATOM 7079 C C . ALA A 1 925 ? 8.763 2.988 52.868 1.00 77.19 925 ALA A C 1
ATOM 7081 O O . ALA A 1 925 ? 9.427 3.861 53.428 1.00 77.19 925 ALA A O 1
ATOM 7082 N N . THR A 1 926 ? 8.970 1.688 53.082 1.00 77.56 926 THR A N 1
ATOM 7083 C CA . THR A 1 926 ? 9.993 1.141 53.990 1.00 77.56 926 THR A CA 1
ATOM 7084 C C . THR A 1 926 ? 11.189 0.537 53.255 1.00 77.56 926 THR A C 1
ATOM 7086 O O . THR A 1 926 ? 12.183 0.181 53.888 1.00 77.56 926 THR A O 1
ATOM 7089 N N . MET A 1 927 ? 11.110 0.424 51.926 1.00 76.56 927 MET A N 1
ATOM 7090 C CA . MET A 1 927 ? 12.182 -0.118 51.098 1.00 76.56 927 MET A CA 1
ATOM 7091 C C . MET A 1 927 ? 13.283 0.926 50.860 1.00 76.56 927 MET A C 1
ATOM 7093 O O . MET A 1 927 ? 12.989 2.121 50.763 1.00 76.56 927 MET A O 1
ATOM 7097 N N . PRO A 1 928 ? 14.550 0.498 50.707 1.00 75.25 928 PRO A N 1
ATOM 7098 C CA . PRO A 1 928 ? 15.592 1.364 50.181 1.00 75.25 928 PRO A CA 1
ATOM 7099 C C . PRO A 1 928 ? 15.161 1.951 48.825 1.00 75.25 928 PRO A C 1
ATOM 7101 O O . PRO A 1 928 ? 14.625 1.216 47.990 1.00 75.25 928 PRO A O 1
ATOM 7104 N N . PRO A 1 929 ? 15.383 3.255 48.580 1.00 73.00 929 PRO A N 1
ATOM 7105 C CA . PRO A 1 929 ? 14.902 3.940 47.377 1.00 73.00 929 PRO A CA 1
ATOM 7106 C C . PRO A 1 929 ? 15.544 3.424 46.080 1.00 73.00 929 PRO A C 1
ATOM 7108 O O . PRO A 1 929 ? 15.053 3.708 44.991 1.00 73.00 929 PRO A O 1
ATOM 7111 N N . ASP A 1 930 ? 16.641 2.679 46.194 1.00 73.56 930 ASP A N 1
ATOM 7112 C CA . ASP A 1 930 ? 17.390 2.068 45.102 1.00 73.56 930 ASP A CA 1
ATOM 7113 C C . ASP A 1 930 ? 16.945 0.640 44.744 1.00 73.56 930 ASP A C 1
ATOM 7115 O O . ASP A 1 930 ? 17.431 0.071 43.765 1.00 73.56 930 ASP A O 1
ATOM 7119 N N . MET A 1 931 ? 16.018 0.050 45.505 1.00 73.81 931 MET A N 1
ATOM 7120 C CA . MET A 1 931 ? 15.540 -1.306 45.240 1.00 73.81 931 MET A CA 1
ATOM 7121 C C . MET A 1 931 ? 14.763 -1.392 43.928 1.00 73.81 931 MET A C 1
ATOM 7123 O O . MET A 1 931 ? 13.788 -0.668 43.719 1.00 73.81 931 MET A O 1
ATOM 7127 N N . VAL A 1 932 ? 15.167 -2.329 43.062 1.00 69.12 932 VAL A N 1
ATOM 7128 C CA . VAL A 1 932 ? 14.635 -2.426 41.695 1.00 69.12 932 VAL A CA 1
ATOM 7129 C C . VAL A 1 932 ? 13.346 -3.275 41.586 1.00 69.12 932 VAL A C 1
ATOM 7131 O O . VAL A 1 932 ? 12.390 -2.860 40.951 1.00 69.12 932 VAL A O 1
ATOM 7134 N N . PRO A 1 933 ? 13.235 -4.468 42.183 1.00 77.62 933 PRO A N 1
ATOM 7135 C CA . PRO A 1 933 ? 11.955 -5.181 42.239 1.00 77.62 933 PRO A CA 1
ATOM 7136 C C . PRO A 1 933 ? 11.170 -4.918 43.529 1.00 77.62 933 PRO A C 1
ATOM 7138 O O . PRO A 1 933 ? 11.703 -5.070 44.627 1.00 77.62 933 PRO A O 1
ATOM 7141 N N . VAL A 1 934 ? 9.864 -4.663 43.397 1.00 84.75 934 VAL A N 1
ATOM 7142 C CA . VAL A 1 934 ? 8.897 -4.871 44.488 1.00 84.75 934 VAL A CA 1
ATOM 7143 C C . VAL A 1 934 ? 8.419 -6.318 44.422 1.00 84.75 934 VAL A C 1
ATOM 7145 O O . VAL A 1 934 ? 7.963 -6.771 43.370 1.00 84.75 934 VAL A O 1
ATOM 7148 N N . HIS A 1 935 ? 8.510 -7.046 45.534 1.00 89.19 935 HIS A N 1
ATOM 7149 C CA . HIS A 1 935 ? 8.077 -8.440 45.599 1.00 89.19 935 HIS A CA 1
ATOM 7150 C C . HIS A 1 935 ? 6.734 -8.615 46.307 1.00 89.19 935 HIS A C 1
ATOM 7152 O O . HIS A 1 935 ? 6.352 -7.855 47.202 1.00 89.19 935 HIS A O 1
ATOM 7158 N N . GLY A 1 936 ? 6.036 -9.668 45.893 1.00 92.12 936 GLY A N 1
ATOM 7159 C CA . GLY A 1 936 ? 4.845 -10.195 46.526 1.00 92.12 936 GLY A CA 1
ATOM 7160 C C . GLY A 1 936 ? 5.092 -11.580 47.117 1.00 92.12 936 GLY A C 1
ATOM 7161 O O . GLY A 1 936 ? 5.838 -12.384 46.555 1.00 92.12 936 GLY A O 1
ATOM 7162 N N . LEU A 1 937 ? 4.428 -11.853 48.237 1.00 95.06 937 LEU A N 1
ATOM 7163 C CA . LEU A 1 937 ? 4.334 -13.158 48.872 1.00 95.06 937 LEU A CA 1
ATOM 7164 C C . LEU A 1 937 ? 2.884 -13.632 48.825 1.00 95.06 937 LEU A C 1
ATOM 7166 O O . LEU A 1 937 ? 1.980 -12.946 49.307 1.00 95.06 937 LEU A O 1
ATOM 7170 N N . LEU A 1 938 ? 2.667 -14.825 48.283 1.00 96.69 938 LEU A N 1
ATOM 7171 C CA . LEU A 1 938 ? 1.371 -15.500 48.300 1.00 96.69 938 LEU A CA 1
ATOM 7172 C C . LEU A 1 938 ? 1.456 -16.743 49.167 1.00 96.69 938 LEU A C 1
ATOM 7174 O O . LEU A 1 938 ? 2.385 -17.538 49.029 1.00 96.69 938 LEU A O 1
ATOM 7178 N N . ARG A 1 939 ? 0.448 -16.924 50.018 1.00 96.94 939 ARG A N 1
ATOM 7179 C CA . ARG A 1 939 ? 0.219 -18.151 50.774 1.00 96.94 939 ARG A CA 1
ATOM 7180 C C . ARG A 1 939 ? -1.123 -18.730 50.383 1.00 96.94 939 ARG A C 1
ATOM 7182 O O . ARG A 1 939 ? -2.144 -18.052 50.512 1.00 96.94 939 ARG A O 1
ATOM 7189 N N . ALA A 1 940 ? -1.152 -19.995 49.994 1.00 97.31 940 ALA A N 1
ATOM 7190 C CA . ALA A 1 940 ? -2.395 -20.684 49.680 1.00 97.31 940 ALA A CA 1
ATOM 7191 C C . ALA A 1 940 ? -2.415 -22.110 50.242 1.00 97.31 940 ALA A C 1
ATOM 7193 O O . ALA A 1 940 ? -1.365 -22.695 50.489 1.00 97.31 940 ALA A O 1
ATOM 7194 N N . THR A 1 941 ? -3.608 -22.645 50.491 1.00 96.50 941 THR A N 1
ATOM 7195 C CA . THR A 1 941 ? -3.813 -23.973 51.092 1.00 96.50 941 THR A CA 1
ATOM 7196 C C . THR A 1 941 ? -4.587 -24.867 50.133 1.00 96.50 941 THR A C 1
ATOM 7198 O O . THR A 1 941 ? -5.512 -24.403 49.461 1.00 96.50 941 THR A O 1
ATOM 7201 N N . ARG A 1 942 ? -4.208 -26.145 50.047 1.00 94.56 942 ARG A N 1
ATOM 7202 C CA . ARG A 1 942 ? -4.981 -27.164 49.328 1.00 94.56 942 ARG A CA 1
ATOM 7203 C C . ARG A 1 942 ? -6.200 -27.551 50.167 1.00 94.56 942 ARG A C 1
ATOM 7205 O O . ARG A 1 942 ? -6.026 -27.986 51.304 1.00 94.56 942 ARG A O 1
ATOM 7212 N N . LYS A 1 943 ? -7.407 -27.388 49.621 1.00 81.19 943 LYS A N 1
ATOM 7213 C CA . LYS A 1 943 ? -8.655 -27.764 50.307 1.00 81.19 943 LYS A CA 1
ATOM 7214 C C . LYS A 1 943 ? -8.871 -29.268 50.395 1.00 81.19 943 LYS A C 1
ATOM 7216 O O . LYS A 1 943 ? -8.503 -29.980 49.435 1.00 81.19 943 LYS A O 1
#

Nearest PDB structures (foldseek):
  6u0s-assembly1_D  TM=9.186E-01  e=7.548E-57  Streptomyces marincola
  4cy8-assembly1_B  TM=9.112E-01  e=1.133E-45  Pseudomonas nitroreducens HBP1
  7clu-assembly1_A  TM=7.544E-01  e=2.123E-18  Serratia marcescens
  7clf-assembly1_B  TM=7.546E-01  e=1.465E-17  Serratia marcescens
  1xds-assembly1_A  TM=7.024E-01  e=1.182E-16  Streptomyces purpurascens

Radius of gyration: 37.44 Å; Cα contacts (8 Å, |Δi|>4): 1943; chains: 1; bounding box: 79×73×116 Å

Organism: NCBI:txid1816

Mean predicted aligned error: 15.66 Å

pLDDT: mean 91.45, std 9.19, range [31.42, 98.88]